Protein AF-A0A2E7CJH2-F1 (afdb_monomer_lite)

Sequence (1091 aa):
MTRLILTLSSMYTLSLIGCGDNDASKIDEDNDGIAQSQDCDDNDKFLGAISENADCDAALTEEDCDDNDPLSTFIADDADCDGLITEDDCDDNDPTKNDIPDLDCDGLSEVNGDCDDNDPDSTTELNDADCDGVVTEDDCDDNDEDSTTTENDADCDGLIQDADCNDGDPNANARIDDRDCDGVLTEEDCDDNDPSVGSNATDGDCDGTPVGNDCDDTDPNSLTQTEDLDCDGIIDENDLDYDNDGICDGAENMNLVEDDLDCDGIINDDDLDDDNDGFCDSEEHSNLVENDSDCDGVLNTYDTDQDGDGFCDASGLEILEDQDCDGILNDDDGDVDGDGQCDNFPTFQSEDADCDGVVQANDCDDNDPNSLATLIDIDCDGILNVNDPDSDGDGICDTSGTSAADDTDCDGILNIDDLDSDGDDLCDDSGSAISEDQDCDGHLTAEDCNDLDAQSTYLTIDTDCDGISDEQDLDDDGDGICDNGSLDINEDLDCDGILNEDDLDADGNGSCDESPGLNLANDNDCDGIPAEEDCDDQDSNSLTSATDLDCDGILNEDDPDADGDENCDDSGLPVAGDLDCDGLSNSVDPDSDGDGICDSSGFSTLEDQDCDGVSAVDEDGNPLDCDDNDPASYTSSEDLDCDGILDEDDLDVDGNNICDEAGTSLFSDADCDGSVALDSVGNVVDCDDNDPNISPSATEIYDDGLDQDCDGVDATTITESELLYGELVISEIMHNPELVDDKYGEWFELYNTTSDRINLNGLIISDPNGSITIDEDVFIEGRSYFVVAARDEQTTYPLPQIDYSPFHKTVVSSGLSLDNTSSLTVTNSQGTQIDSVSWSYTILGWPDCISDEDASLGVSLSLTVLDADQNDDSLHWIEASSSYGLGELGTPGTENDFLRVGANVEVGDVIISEVMVNGLNTNGVNDANEKWFEVHNTTSDIINLKGFTIDSPVPSPDPLPGFSIEDDFFVEPLGYAVFAEIRNSELVGDSTTYTYNRVTELSIEGTDTLRLFNAQGTIVDEISYQFTGTTGWSAAPGESMSLQQLDETSNDELQAWCISTDSYGTNGNIGSPGSENSSCSPTDPNFGFNQ

Foldseek 3Di:
DDDDDDDDDDYDDDDDDDDDDDDPPACQPCPLPDGPVQALDSVDSQQDGCVQQVCRLNDGPVQFLDSVDSPFDGCQQQVCRLRHGPQQFPDSNDSVRNDPPQNCPLPAGVVRFFLDSNDSVFDGCVQQVCRLRDGPVQFLDSVDNPTDGCVQQVCRLRAGPVQFLDSNDNPTDGCVQQVCRLRAGPVQFLDSNDSQQGGCCQQVCSLRAGPVQFLDSVDSVGDGCQQQVCSPRAGPVRDQCSVPPQAGVCVVVVHDPPFQGRRPPHTLVRDQCRNPPQAGDDPPPPDDDPAQASRPPDHLVRQQCSNPPQDGDPDDDQCPQQPSRPPHGCVRDQCRNPPQAGDPDPPDCQFQQRRLPHGDQQDLCSPDSVDPRDDFQRCNPPAGLQQQQCSNPPQDGDPHHDDCPQQPRRPPDGPLRDQCRNPPQAGDDPDDDPPFAGNPLPHTPQQFLDSNDNVTDGCVQQVCRPRAGPVGDQCSNPPQAGPVRQGGCVQQVCSPNDGPQRAQCSPPPQAGDPDPPDPQPAQQRRLPDGVVQFPDSHDSPGDGCVQQVCPPPHGLVRDLCSNPPLHGDDDDDDLPAQRPPPPDHLVPQLCSNPPQDGDPPDDDCPQAPSRLPWGQADPVGHGQFLDSSDSVGHDDVQQQCSPPDGCVRDQCSNPPQAGPPDDPDQQGQGRPLPDGCADPVGDGQFPDSNDSCAGLPHDADEPPPDRRNPPPDHAYEAELVNFDALQKFFFKWQQAAQPDDRQFLTKTKIFGQAQGKYWQAQKKKAKPQAIDGRNDTDIAHHRWMAMERRHADDDDDDDAPQPLPPHDYDHDHRGDNSHLFMKMWIHGNVGHTRAMETDDPVDPQAEPVSDPPCSDASWMWGFQDSGRVCRNGRNRTDTAQPAGDPGHGFDRGDHGAHEAELVNQAAWQKEWFKWDQFEFDLVLHGDQQQTKTKIFGAAQHKYWQQLKWKAWQDDDVDGAPADGRHDTQIAHHRWMAMEGACPNPFQPPDSSYDYDHCPHHYGDHQFIKMFIAGNVRHTNAIEGAHCDPDPGDDDDRLWMKGFQPSGRVRRNQQQRIFTFDDAGDDSGHGFAHGHDTHDHDPPTPRHDDDD

Secondary structure (DSSP, 8-state):
-----------------------TT---SS-SS--GGGBS-TT-TTS-BTTTSSSSSS--TTTBTTTT-TTPPBTTTSSS-SSS-TTS-TTTT-TT---TT-SS-SS--GGG--S-TT-TT---TTT-SS-SSS-TTTBS-TT-TTPPBTTT-SS-SS--TTTBS-TT-TTPPBTTTSSSSSSS-TTTBTTTT-TTS-BTTTSTT-SS--GGGBS-TT-TTPPBTTTSSS-SSS-TTT-SSTT-SSS-HHHHTTS--SS-SS-SSS-GGG-SSTT-SSS--TTTTTSS-S--SS-SSS-TTS-SSTT-SSS--S--S-TTS-SS-SSS-TTS-SSTT-SSS--S-TTTTTT-SSSSS--TTS-S-TT-TT----SS-SS-SSS-TTT-TTTTSSSS--TTSS-TTSSSS-SSS-TTT-TTTTSSSS---SSS-TTS-SS-SS--TTTBS-TT-TTPPBTTTSSS-SSS-TTT-SSTT-SSB-TTSSSBTTTSSS-SSS-TTT-SSTT-SSS----BTB--TT-SSSSS--TTT-S-TT-TT---TTT-SS-SSS-TTT-TTTTSSSS--S-S---SS-SS-SSS-TTT-TTTT-SSS--SSSS-TTS-SS-SS--SB-TTS-BSSS-TT-TT----TT-SS-SSS-TTT-SSTTSSSS-TT--SSTTS-SSSSS--SB-TTS-BS-TTTT-TTSSTTPPP-TTSS--SS-SS----EEETTTPPTTSEEEEEEE-S-SSS-GGGT-EEEEEE-SSSEEE-TT-EEEETTEEEE--S--EE-TT-EEEEE------S--------TTS-----TTS----SSEEEEEE-TT--EEEEEEE-TTSTTS-GGGSTT-TT--B-EEESS--TTGGGSGGGEEE--SEETTTEE--TTSPPP-EEETTSPPTTSEEEEEEESS-B-TTSSB-TTS-EEEEEE-SSSEEE-TT-EEE-----SS----EE--S--EE-TT-EEEEEETT-TTTTT-TTEEEE-TTTT----SEEEEEEE-TTS-EEEEEEEE--TTSS----TTB-EEESS-STTTTTSGGGEEE---EETTTTEE--TTSPPPPPPTT-SS-----

pLDDT: mean 74.01, std 14.55, range [28.97, 97.69]

Radius of gyration: 46.86 Å; chains: 1; bounding box: 130×138×85 Å

Structure (mmCIF, N/CA/C/O backbone):
data_AF-A0A2E7CJH2-F1
#
_entry.id   AF-A0A2E7CJH2-F1
#
loop_
_atom_site.group_PDB
_atom_site.id
_atom_site.type_symbol
_atom_site.label_atom_id
_atom_site.label_alt_id
_atom_site.label_comp_id
_atom_site.label_asym_id
_atom_site.label_entity_id
_atom_site.label_seq_id
_atom_site.pdbx_PDB_ins_code
_atom_site.Cartn_x
_atom_site.Cartn_y
_atom_site.Cartn_z
_atom_site.occupancy
_atom_site.B_iso_or_equiv
_atom_site.auth_seq_id
_atom_site.auth_comp_id
_atom_site.auth_asym_id
_atom_site.auth_atom_id
_atom_site.pdbx_PDB_model_num
ATOM 1 N N . MET A 1 1 ? -0.859 -73.902 5.830 1.00 38.47 1 MET A N 1
ATOM 2 C CA . MET A 1 1 ? 0.039 -75.088 5.745 1.00 38.47 1 MET A CA 1
ATOM 3 C C . MET A 1 1 ? 1.084 -74.969 6.853 1.00 38.47 1 MET A C 1
ATOM 5 O O . MET A 1 1 ? 1.740 -73.955 6.921 1.00 38.47 1 MET A O 1
ATOM 9 N N . THR A 1 2 ? 1.135 -75.845 7.863 1.00 33.09 2 THR A N 1
ATOM 10 C CA . THR A 1 2 ? 1.959 -77.076 7.872 1.00 33.09 2 THR A CA 1
ATOM 11 C C . THR A 1 2 ? 3.481 -76.817 7.841 1.00 33.09 2 THR A C 1
ATOM 13 O O . THR A 1 2 ? 4.013 -76.641 6.755 1.00 33.09 2 THR A O 1
ATOM 16 N N . ARG A 1 3 ? 4.208 -76.938 8.974 1.00 35.38 3 ARG A N 1
ATOM 17 C CA . ARG A 1 3 ? 4.998 -78.126 9.420 1.00 35.38 3 ARG A CA 1
ATOM 18 C C . ARG A 1 3 ? 6.096 -77.777 10.463 1.00 35.38 3 ARG A C 1
ATOM 20 O O . ARG A 1 3 ? 7.197 -77.389 10.096 1.00 35.38 3 ARG A O 1
ATOM 27 N N . LEU A 1 4 ? 5.847 -78.129 11.734 1.00 34.81 4 LEU A N 1
ATOM 28 C CA . LEU A 1 4 ? 6.815 -78.737 12.675 1.00 34.81 4 LEU A CA 1
ATOM 29 C C . LEU A 1 4 ? 6.073 -79.785 13.563 1.00 34.81 4 LEU A C 1
ATOM 31 O O . LEU A 1 4 ? 4.857 -79.904 13.477 1.00 34.81 4 LEU A O 1
ATOM 35 N N . ILE A 1 5 ? 6.783 -80.653 14.295 1.00 40.09 5 ILE A N 1
ATOM 36 C CA . ILE A 1 5 ? 6.593 -82.129 14.315 1.00 40.09 5 ILE A CA 1
ATOM 37 C C . ILE A 1 5 ? 6.051 -82.730 15.644 1.00 40.09 5 ILE A C 1
ATOM 39 O O . ILE A 1 5 ? 6.657 -82.494 16.680 1.00 40.09 5 ILE A O 1
ATOM 43 N N . LEU A 1 6 ? 5.070 -83.664 15.597 1.00 34.03 6 LEU A N 1
ATOM 44 C CA . LEU A 1 6 ? 5.097 -85.036 16.195 1.00 34.03 6 LEU A CA 1
ATOM 45 C C . LEU A 1 6 ? 3.803 -85.846 15.899 1.00 34.03 6 LEU A C 1
ATOM 47 O O . LEU A 1 6 ? 2.749 -85.305 15.604 1.00 34.03 6 LEU A O 1
ATOM 51 N N . THR A 1 7 ? 3.921 -87.177 15.880 1.00 39.91 7 THR A N 1
ATOM 52 C CA . THR A 1 7 ? 3.261 -88.118 14.944 1.00 39.91 7 THR A CA 1
ATOM 53 C C . THR A 1 7 ? 2.275 -89.161 15.530 1.00 39.91 7 THR A C 1
ATOM 55 O O . THR A 1 7 ? 2.517 -89.653 16.627 1.00 39.91 7 THR A O 1
ATOM 58 N N . LEU A 1 8 ? 1.366 -89.659 14.652 1.00 32.22 8 LEU A N 1
ATOM 59 C CA . LEU A 1 8 ? 0.850 -91.054 14.444 1.00 32.22 8 LEU A CA 1
ATOM 60 C C . LEU A 1 8 ? -0.582 -91.485 14.901 1.00 32.22 8 LEU A C 1
ATOM 62 O O . LEU A 1 8 ? -0.766 -92.030 15.978 1.00 32.22 8 LEU A O 1
ATOM 66 N N . SER A 1 9 ? -1.523 -91.424 13.933 1.00 33.97 9 SER A N 1
ATOM 67 C CA . SER A 1 9 ? -2.414 -92.487 13.365 1.00 33.97 9 SER A CA 1
ATOM 68 C C . SER A 1 9 ? -3.317 -93.391 14.245 1.00 33.97 9 SER A C 1
ATOM 70 O O . SER A 1 9 ? -2.800 -94.221 14.986 1.00 33.97 9 SER A O 1
ATOM 72 N N . SER A 1 10 ? -4.638 -93.458 13.933 1.00 36.00 10 SER A N 1
ATOM 73 C CA . SER A 1 10 ? -5.291 -94.589 13.195 1.00 36.00 10 SER A CA 1
ATOM 74 C C . SER A 1 10 ? -6.810 -94.848 13.478 1.00 36.00 10 SER A C 1
ATOM 76 O O . SER A 1 10 ? -7.152 -95.363 14.533 1.00 36.00 10 SER A O 1
ATOM 78 N N . MET A 1 11 ? -7.649 -94.690 12.430 1.00 37.50 11 MET A N 1
ATOM 79 C CA . MET A 1 11 ? -8.715 -95.595 11.888 1.00 37.50 11 MET A CA 1
ATOM 80 C C . MET A 1 11 ? -10.128 -95.856 12.523 1.00 37.50 11 MET A C 1
ATOM 82 O O . MET A 1 11 ? -10.247 -96.541 13.529 1.00 37.50 11 MET A O 1
ATOM 86 N N . TYR A 1 12 ? -11.165 -95.533 11.704 1.00 37.50 12 TYR A N 1
ATOM 87 C CA . TYR A 1 12 ? -12.354 -96.307 11.200 1.00 37.50 12 TYR A CA 1
ATOM 88 C C . TYR A 1 12 ? -13.485 -96.874 12.117 1.00 37.50 12 TYR A C 1
ATOM 90 O O . TYR A 1 12 ? -13.243 -97.782 12.904 1.00 37.50 12 TYR A O 1
ATOM 98 N N . THR A 1 13 ? -14.778 -96.580 11.826 1.00 31.30 13 THR A N 1
ATOM 99 C CA . THR A 1 13 ? -15.742 -97.397 11.002 1.00 31.30 13 THR A CA 1
ATOM 100 C C . THR A 1 13 ? -17.236 -96.954 11.069 1.00 31.30 13 THR A C 1
ATOM 102 O O . THR A 1 13 ? -17.739 -96.578 12.117 1.00 31.30 13 THR A O 1
ATOM 105 N N . LEU A 1 14 ? -17.914 -97.099 9.912 1.00 33.56 14 LEU A N 1
ATOM 106 C CA . LEU A 1 14 ? -19.338 -96.958 9.497 1.00 33.56 14 LEU A CA 1
ATOM 107 C C . LEU A 1 14 ? -20.423 -97.782 10.247 1.00 33.56 14 LEU A C 1
ATOM 109 O O . LEU A 1 14 ? -20.151 -98.923 10.616 1.00 33.56 14 LEU A O 1
ATOM 113 N N . SER A 1 15 ? -21.704 -97.351 10.165 1.00 28.97 15 SER A N 1
ATOM 114 C CA . SER A 1 15 ? -22.812 -98.169 9.591 1.00 28.97 15 SER A CA 1
ATOM 115 C C . SER A 1 15 ? -24.076 -97.360 9.217 1.00 28.97 15 SER A C 1
ATOM 117 O O . SER A 1 15 ? -24.384 -96.344 9.819 1.00 28.97 15 SER A O 1
ATOM 119 N N . LEU A 1 16 ? -24.795 -97.889 8.221 1.00 33.62 16 LEU A N 1
ATOM 120 C CA . LEU A 1 16 ? -25.875 -97.356 7.378 1.00 33.62 16 LEU A CA 1
ATOM 121 C C . LEU A 1 16 ? -27.206 -98.144 7.614 1.00 33.62 16 LEU A C 1
ATOM 123 O O . LEU A 1 16 ? -27.132 -99.295 8.049 1.00 33.62 16 LEU A O 1
ATOM 127 N N . ILE A 1 17 ? -28.346 -97.594 7.144 1.00 35.12 17 ILE A N 1
ATOM 128 C CA . ILE A 1 17 ? -29.607 -98.242 6.650 1.00 35.12 17 ILE A CA 1
ATOM 129 C C . ILE A 1 17 ? -30.821 -98.373 7.602 1.00 35.12 17 ILE A C 1
ATOM 131 O O . ILE A 1 17 ? -30.769 -99.049 8.625 1.00 35.12 17 ILE A O 1
ATOM 135 N N . GLY A 1 18 ? -31.958 -97.817 7.143 1.00 33.69 18 GLY A N 1
ATOM 136 C CA . GLY A 1 18 ? -33.294 -97.881 7.752 1.00 33.69 18 GLY A CA 1
ATOM 137 C C . GLY A 1 18 ? -34.268 -98.931 7.190 1.00 33.69 18 GLY A C 1
ATOM 138 O O . GLY A 1 18 ? -33.863 -99.863 6.498 1.00 33.69 18 GLY A O 1
ATOM 139 N N . CYS A 1 19 ? -35.553 -98.770 7.550 1.00 30.39 19 CYS A N 1
ATOM 140 C CA . CYS A 1 19 ? -36.778 -98.875 6.726 1.00 30.39 19 CYS A CA 1
ATOM 141 C C . CYS A 1 19 ? -38.036 -99.141 7.588 1.00 30.39 19 CYS A C 1
ATOM 143 O O . CYS A 1 19 ? -38.196 -100.250 8.094 1.00 30.39 19 CYS A O 1
ATOM 145 N N . GLY A 1 20 ? -38.965 -98.174 7.586 1.00 41.66 20 GLY A N 1
ATOM 146 C CA . GLY A 1 20 ? -40.398 -98.366 7.319 1.00 41.66 20 GLY A CA 1
ATOM 147 C C . GLY A 1 20 ? -41.336 -98.734 8.472 1.00 41.66 20 GLY A C 1
ATOM 148 O O . GLY A 1 20 ? -41.306 -99.863 8.951 1.00 41.66 20 GLY A O 1
ATOM 149 N N . ASP A 1 21 ? -42.304 -97.856 8.744 1.00 35.56 21 ASP A N 1
ATOM 150 C CA . ASP A 1 21 ? -43.681 -98.286 9.003 1.00 35.56 21 ASP A CA 1
ATOM 151 C C . ASP A 1 21 ? -44.679 -97.237 8.481 1.00 35.56 21 ASP A C 1
ATOM 153 O O . ASP A 1 21 ? -44.499 -96.040 8.668 1.00 35.56 21 ASP A O 1
ATOM 157 N N . ASN A 1 22 ? -45.700 -97.699 7.755 1.00 44.94 22 ASN A N 1
ATOM 158 C CA . ASN A 1 22 ? -46.777 -96.864 7.223 1.00 44.94 22 ASN A CA 1
ATOM 159 C C . ASN A 1 22 ? -47.892 -96.759 8.274 1.00 44.94 22 ASN A C 1
ATOM 161 O O . ASN A 1 22 ? -48.636 -97.729 8.444 1.00 44.94 22 ASN A O 1
ATOM 165 N N . ASP A 1 23 ? -48.072 -95.587 8.884 1.00 48.12 23 ASP A N 1
ATOM 166 C CA . ASP A 1 23 ? -49.348 -95.187 9.489 1.00 48.12 23 ASP A CA 1
ATOM 167 C C . ASP A 1 23 ? -49.732 -93.790 8.981 1.00 48.12 23 ASP A C 1
ATOM 169 O O . ASP A 1 23 ? -49.052 -92.804 9.238 1.00 48.12 23 ASP A O 1
ATOM 173 N N . ALA A 1 24 ? -50.798 -93.706 8.189 1.00 48.84 24 ALA A N 1
ATOM 174 C CA . ALA A 1 24 ? -51.152 -92.522 7.400 1.00 48.84 24 ALA A CA 1
ATOM 175 C C . ALA A 1 24 ? -51.909 -91.443 8.210 1.00 48.84 24 ALA A C 1
ATOM 177 O O . ALA A 1 24 ? -52.861 -90.850 7.704 1.00 48.84 24 ALA A O 1
ATOM 178 N N . SER A 1 25 ? -51.533 -91.216 9.473 1.00 55.62 25 SER A N 1
ATOM 179 C CA . SER A 1 25 ? -52.091 -90.134 10.306 1.00 55.62 25 SER A CA 1
ATOM 180 C C . SER A 1 25 ? -51.058 -89.417 11.182 1.00 55.62 25 SER A C 1
ATOM 182 O O . SER A 1 25 ? -51.431 -88.812 12.184 1.00 55.62 25 SER A O 1
ATOM 184 N N . LYS A 1 26 ? -49.778 -89.517 10.832 1.00 54.44 26 LYS A N 1
ATOM 185 C CA . LYS A 1 26 ? -48.694 -88.683 11.351 1.00 54.44 26 LYS A CA 1
ATOM 186 C C . LYS A 1 26 ? -47.851 -88.299 10.147 1.00 54.44 26 LYS A C 1
ATOM 188 O O . LYS A 1 26 ? -47.050 -89.108 9.690 1.00 54.44 26 LYS A O 1
ATOM 193 N N . ILE A 1 27 ? -48.205 -87.175 9.541 1.00 67.38 27 ILE A N 1
ATOM 194 C CA . ILE A 1 27 ? -47.301 -86.505 8.619 1.00 67.38 27 ILE A CA 1
ATOM 195 C C . ILE A 1 27 ? -46.523 -85.549 9.520 1.00 67.38 27 ILE A C 1
ATOM 197 O O . ILE A 1 27 ? -47.123 -84.866 10.348 1.00 67.38 27 ILE A O 1
ATOM 201 N N . ASP A 1 28 ? -45.224 -85.723 9.448 1.00 71.94 28 ASP A N 1
ATOM 202 C CA . ASP A 1 28 ? -44.144 -85.057 10.159 1.00 71.94 28 ASP A CA 1
ATOM 203 C C . ASP A 1 28 ? -43.157 -84.879 8.997 1.00 71.94 28 ASP A C 1
ATOM 205 O O . ASP A 1 28 ? -42.566 -85.871 8.534 1.00 71.94 28 ASP A O 1
ATOM 209 N N . GLU A 1 29 ? -43.265 -83.735 8.306 1.00 78.25 29 GLU A N 1
ATOM 210 C CA . GLU A 1 29 ? -42.638 -83.552 6.986 1.00 78.25 29 GLU A CA 1
ATOM 211 C C . GLU A 1 29 ? -41.110 -83.432 7.100 1.00 78.25 29 GLU A C 1
ATOM 213 O O . GLU A 1 29 ? -40.392 -83.955 6.232 1.00 78.25 29 GLU A O 1
ATOM 218 N N . ASP A 1 30 ? -40.605 -82.904 8.212 1.00 77.06 30 ASP A N 1
ATOM 219 C CA . ASP A 1 30 ? -39.177 -82.755 8.492 1.00 77.06 30 ASP A CA 1
ATOM 220 C C . ASP A 1 30 ? -38.549 -83.900 9.333 1.00 77.06 30 ASP A C 1
ATOM 222 O O . ASP A 1 30 ? -37.325 -84.087 9.312 1.00 77.06 30 ASP A O 1
ATOM 226 N N . ASN A 1 31 ? -39.366 -84.791 9.909 1.00 74.31 31 ASN A N 1
ATOM 227 C CA . ASN A 1 31 ? -39.005 -85.938 10.762 1.00 74.31 31 ASN A CA 1
ATOM 228 C C . ASN A 1 31 ? -38.403 -85.585 12.134 1.00 74.31 31 ASN A C 1
ATOM 230 O O . ASN A 1 31 ? -37.559 -86.352 12.632 1.00 74.31 31 ASN A O 1
ATOM 234 N N . ASP A 1 32 ? -38.808 -84.485 12.759 1.00 79.19 32 ASP A N 1
ATOM 235 C CA . ASP A 1 32 ? -38.394 -84.131 14.121 1.00 79.19 32 ASP A CA 1
ATOM 236 C C . ASP A 1 32 ? -39.164 -84.913 15.221 1.00 79.19 32 ASP A C 1
ATOM 238 O O . ASP A 1 32 ? -38.677 -85.106 16.344 1.00 79.19 32 ASP A O 1
ATOM 242 N N . GLY A 1 33 ? -40.301 -85.518 14.863 1.00 76.56 33 GLY A N 1
ATOM 243 C CA . GLY A 1 33 ? -41.157 -86.320 15.736 1.00 76.56 33 GLY A CA 1
ATOM 244 C C . GLY A 1 33 ? -42.407 -85.604 16.264 1.00 76.56 33 GLY A C 1
ATOM 245 O O . GLY A 1 33 ? -43.207 -86.253 16.967 1.00 76.56 33 GLY A O 1
ATOM 246 N N . ILE A 1 34 ? -42.593 -84.330 15.928 1.00 78.81 34 ILE A N 1
ATOM 247 C CA . ILE A 1 34 ? -43.776 -83.502 16.161 1.00 78.81 34 ILE A CA 1
ATOM 248 C C . ILE A 1 34 ? -44.710 -83.685 14.956 1.00 78.81 34 ILE A C 1
ATOM 250 O O . ILE A 1 34 ? -44.345 -84.201 13.909 1.00 78.81 34 ILE A O 1
ATOM 254 N N . ALA A 1 35 ? -46.011 -83.499 15.157 1.00 79.81 35 ALA A N 1
ATOM 255 C CA . ALA A 1 35 ? -46.970 -83.674 14.068 1.00 79.81 35 ALA A CA 1
ATOM 256 C C . ALA A 1 35 ? -47.365 -82.299 13.552 1.00 79.81 35 ALA A C 1
ATOM 258 O O . ALA A 1 35 ? -47.801 -81.508 14.383 1.00 79.81 35 ALA A O 1
ATOM 259 N N . GLN A 1 36 ? -47.394 -82.108 12.229 1.00 78.69 36 GLN A N 1
ATOM 260 C CA . GLN A 1 36 ? -47.795 -80.893 11.497 1.00 78.69 36 GLN A CA 1
ATOM 261 C C . GLN A 1 36 ? -48.832 -79.971 12.175 1.00 78.69 36 GLN A C 1
ATOM 263 O O . GLN A 1 36 ? -48.793 -78.760 12.048 1.00 78.69 36 GLN A O 1
ATOM 268 N N . SER A 1 37 ? -49.837 -80.519 12.867 1.00 75.06 37 SER A N 1
ATOM 269 C CA . SER A 1 37 ? -50.867 -79.725 13.561 1.00 75.06 37 SER A CA 1
ATOM 270 C C . SER A 1 37 ? -50.432 -79.081 14.887 1.00 75.06 37 SER A C 1
ATOM 272 O O . SER A 1 37 ? -51.257 -78.451 15.544 1.00 75.06 37 SER A O 1
ATOM 274 N N . GLN A 1 38 ? -49.224 -79.371 15.351 1.00 77.06 38 GLN A N 1
ATOM 275 C CA . GLN A 1 38 ? -48.658 -78.943 16.631 1.00 77.06 38 GLN A CA 1
ATOM 276 C C . GLN A 1 38 ? -47.223 -78.435 16.461 1.00 77.06 38 GLN A C 1
ATOM 278 O O . GLN A 1 38 ? -46.542 -78.272 17.464 1.00 77.06 38 GLN A O 1
ATOM 283 N N . ASP A 1 39 ? -46.798 -78.266 15.216 1.00 79.88 39 ASP A N 1
ATOM 284 C CA . ASP A 1 39 ? -45.460 -77.886 14.791 1.00 79.88 39 ASP A CA 1
ATOM 285 C C . ASP A 1 39 ? -45.492 -76.419 14.361 1.00 79.88 39 ASP A C 1
ATOM 287 O O . ASP A 1 39 ? -46.455 -76.015 13.695 1.00 79.88 39 ASP A O 1
ATOM 291 N N . CYS A 1 40 ? -44.508 -75.640 14.797 1.00 80.25 40 CYS A N 1
ATOM 292 C CA . CYS A 1 40 ? -44.374 -74.237 14.428 1.00 80.25 40 CYS A CA 1
ATOM 293 C C . CYS A 1 40 ? -44.056 -74.064 12.935 1.00 80.25 40 CYS A C 1
ATOM 295 O O . CYS A 1 40 ? -44.658 -73.213 12.277 1.00 80.25 40 CYS A O 1
ATOM 297 N N . ASP A 1 41 ? -43.225 -74.945 12.368 1.00 78.94 41 ASP A N 1
ATOM 298 C CA . ASP A 1 41 ? -43.041 -75.092 10.924 1.00 78.94 41 ASP A CA 1
ATOM 299 C C . ASP A 1 41 ? -42.691 -76.545 10.594 1.00 78.94 41 ASP A C 1
ATOM 301 O O . ASP A 1 41 ? -41.564 -76.983 10.764 1.00 78.94 41 ASP A O 1
ATOM 305 N N . ASP A 1 42 ? -43.643 -77.264 9.998 1.00 75.12 42 ASP A N 1
ATOM 306 C CA . ASP A 1 42 ? -43.508 -78.676 9.596 1.00 75.12 42 ASP A CA 1
ATOM 307 C C . ASP A 1 42 ? -42.423 -78.910 8.510 1.00 75.12 42 ASP A C 1
ATOM 309 O O . ASP A 1 42 ? -42.217 -80.041 8.067 1.00 75.12 42 ASP A O 1
ATOM 313 N N . ASN A 1 43 ? -41.742 -77.857 8.031 1.00 78.75 43 ASN A N 1
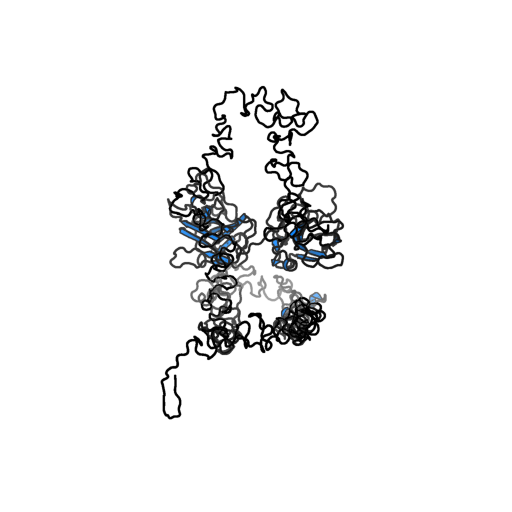ATOM 314 C CA . ASN A 1 43 ? -40.559 -77.949 7.168 1.00 78.75 43 ASN A CA 1
ATOM 315 C C . ASN A 1 43 ? -39.230 -77.644 7.880 1.00 78.75 43 ASN A C 1
ATOM 317 O O . ASN A 1 43 ? -38.176 -77.875 7.267 1.00 78.75 43 ASN A O 1
ATOM 321 N N . ASP A 1 44 ? -39.256 -77.139 9.115 1.00 77.81 44 ASP A N 1
ATOM 322 C CA . ASP A 1 44 ? -38.077 -76.778 9.895 1.00 77.81 44 ASP A CA 1
ATOM 323 C C . ASP A 1 44 ? -38.039 -77.478 11.260 1.00 77.81 44 ASP A C 1
ATOM 325 O O . ASP A 1 44 ? -38.522 -76.992 12.281 1.00 77.81 44 ASP A O 1
ATOM 329 N N . LYS A 1 45 ? -37.276 -78.574 11.278 1.00 80.38 45 LYS A N 1
ATOM 330 C CA . LYS A 1 45 ? -37.064 -79.471 12.425 1.00 80.38 45 LYS A CA 1
ATOM 331 C C . LYS A 1 45 ? -36.483 -78.818 13.689 1.00 80.38 45 LYS A C 1
ATOM 333 O O . LYS A 1 45 ? -36.128 -79.543 14.625 1.00 80.38 45 LYS A O 1
ATOM 338 N N . PHE A 1 46 ? -36.183 -77.521 13.657 1.00 75.75 46 PHE A N 1
ATOM 339 C CA . PHE A 1 46 ? -35.593 -76.770 14.760 1.00 75.75 46 PHE A CA 1
ATOM 340 C C . PHE A 1 46 ? -36.586 -75.838 15.470 1.00 75.75 46 PHE A C 1
ATOM 342 O O . PHE A 1 46 ? -36.295 -75.478 16.607 1.00 75.75 46 PHE A O 1
ATOM 349 N N . LEU A 1 47 ? -37.737 -75.505 14.869 1.00 72.50 47 LEU A N 1
ATOM 350 C CA . LEU A 1 47 ? -38.721 -74.578 15.455 1.00 72.50 47 LEU A CA 1
ATOM 351 C C . LEU A 1 47 ? -39.664 -75.229 16.486 1.00 72.50 47 LEU A C 1
ATOM 353 O O . LEU A 1 47 ? -40.310 -74.532 17.262 1.00 72.50 47 LEU A O 1
ATOM 357 N N . GLY A 1 48 ? -39.682 -76.561 16.586 1.00 72.56 48 GLY A N 1
ATOM 358 C CA . GLY A 1 48 ? -40.309 -77.271 17.704 1.00 72.56 48 GLY A CA 1
ATOM 359 C C . GLY A 1 48 ? -41.844 -77.171 17.755 1.00 72.56 48 GLY A C 1
ATOM 360 O O . GLY A 1 48 ? -42.521 -76.894 16.767 1.00 72.56 48 GLY A O 1
ATOM 361 N N . ALA A 1 49 ? -42.438 -77.479 18.917 1.00 79.06 49 ALA A N 1
ATOM 362 C CA . ALA A 1 49 ? -43.896 -77.511 19.061 1.00 79.06 49 ALA A CA 1
ATOM 363 C C . ALA A 1 49 ? -44.466 -76.150 19.472 1.00 79.06 49 ALA A C 1
ATOM 365 O O . ALA A 1 49 ? -43.991 -75.573 20.442 1.00 79.06 49 ALA A O 1
ATOM 366 N N . ILE A 1 50 ? -45.635 -75.790 18.924 1.00 78.12 50 ILE A N 1
ATOM 367 C CA . ILE A 1 50 ? -46.446 -74.603 19.306 1.00 78.12 50 ILE A CA 1
ATOM 368 C C . ILE A 1 50 ? -46.750 -74.537 20.826 1.00 78.12 50 ILE A C 1
ATOM 370 O O . ILE A 1 50 ? -47.222 -73.545 21.361 1.00 78.12 50 ILE A O 1
ATOM 374 N N . SER A 1 51 ? -46.580 -75.637 21.566 1.00 76.81 51 SER A N 1
ATOM 375 C CA . SER A 1 51 ? -46.776 -75.654 23.024 1.00 76.81 51 SER A CA 1
ATOM 376 C C . SER A 1 51 ? -45.558 -75.227 23.845 1.00 76.81 51 SER A C 1
ATOM 378 O O . SER A 1 51 ? -45.679 -75.178 25.067 1.00 76.81 51 SER A O 1
ATOM 380 N N . GLU A 1 52 ? -44.404 -75.075 23.205 1.00 74.50 52 GLU A N 1
ATOM 381 C CA . GLU A 1 52 ? -43.121 -74.718 23.825 1.00 74.50 52 GLU A CA 1
ATOM 382 C C . GLU A 1 52 ? -42.566 -73.388 23.276 1.00 74.50 52 GLU A C 1
ATOM 384 O O . GLU A 1 52 ? -41.657 -72.842 23.885 1.00 74.50 52 GLU A O 1
ATOM 389 N N . ASN A 1 53 ? -43.136 -72.888 22.177 1.00 77.25 53 ASN A N 1
ATOM 390 C CA . ASN A 1 53 ? -42.877 -71.611 21.514 1.00 77.25 53 ASN A CA 1
ATOM 391 C C . ASN A 1 53 ? -44.207 -71.227 20.834 1.00 77.25 53 ASN A C 1
ATOM 393 O O . ASN A 1 53 ? -44.616 -71.919 19.893 1.00 77.25 53 ASN A O 1
ATOM 397 N N . ALA A 1 54 ? -44.983 -70.300 21.402 1.00 81.25 54 ALA A N 1
ATOM 398 C CA . ALA A 1 54 ? -46.397 -70.167 21.035 1.00 81.25 54 ALA A CA 1
ATOM 399 C C . ALA A 1 54 ? -46.671 -69.226 19.852 1.00 81.25 54 ALA A C 1
ATOM 401 O O . ALA A 1 54 ? -47.716 -69.384 19.200 1.00 81.25 54 ALA A O 1
ATOM 402 N N . ASP A 1 55 ? -45.750 -68.326 19.529 1.00 83.25 55 ASP A N 1
ATOM 403 C CA . ASP A 1 55 ? -45.790 -67.426 18.373 1.00 83.25 55 ASP A CA 1
ATOM 404 C C . ASP A 1 55 ? -44.823 -67.821 17.236 1.00 83.25 55 ASP A C 1
ATOM 406 O O . ASP A 1 55 ? -44.983 -67.344 16.108 1.00 83.25 55 ASP A O 1
ATOM 410 N N . CYS A 1 56 ? -43.968 -68.820 17.478 1.00 81.31 56 CYS A N 1
ATOM 411 C CA . CYS A 1 56 ? -43.128 -69.526 16.514 1.00 81.31 56 CYS A CA 1
ATOM 412 C C . CYS A 1 56 ? -41.933 -68.730 15.966 1.00 81.31 56 CYS A C 1
ATOM 414 O O . CYS A 1 56 ? -41.569 -68.902 14.798 1.00 81.31 56 CYS A O 1
ATOM 416 N N . ASP A 1 57 ? -41.292 -67.916 16.800 1.00 82.56 57 ASP A N 1
ATOM 417 C CA . ASP A 1 57 ? -40.136 -67.073 16.447 1.00 82.56 57 ASP A CA 1
ATOM 418 C C . ASP A 1 57 ? -38.754 -67.703 16.773 1.00 82.56 57 ASP A C 1
ATOM 420 O O . ASP A 1 57 ? -37.738 -67.301 16.212 1.00 82.56 57 ASP A O 1
ATOM 424 N N . ALA A 1 58 ? -38.760 -68.763 17.591 1.00 76.25 58 ALA A N 1
ATOM 425 C CA . ALA A 1 58 ? -37.648 -69.584 18.103 1.00 76.25 58 ALA A CA 1
ATOM 426 C C . ALA A 1 58 ? -37.272 -69.304 19.568 1.00 76.25 58 ALA A C 1
ATOM 428 O O . ALA A 1 58 ? -36.465 -70.063 20.120 1.00 76.25 58 ALA A O 1
ATOM 429 N N . ALA A 1 59 ? -37.899 -68.316 20.207 1.00 79.50 59 ALA A N 1
ATOM 430 C CA . ALA A 1 59 ? -37.899 -68.137 21.645 1.00 79.50 59 ALA A CA 1
ATOM 431 C C . ALA A 1 59 ? -38.791 -69.190 22.313 1.00 79.50 59 ALA A C 1
ATOM 433 O O . ALA A 1 59 ? -39.831 -69.603 21.799 1.00 79.50 59 ALA A O 1
ATOM 434 N N . LEU A 1 60 ? -38.347 -69.727 23.450 1.00 80.12 60 LEU A N 1
ATOM 435 C CA . LEU A 1 60 ? -39.206 -70.604 24.238 1.00 80.12 60 LEU A CA 1
ATOM 436 C C . LEU A 1 60 ? -40.130 -69.740 25.088 1.00 80.12 60 LEU A C 1
ATOM 438 O O . LEU A 1 60 ? -39.684 -68.762 25.670 1.00 80.12 60 LEU A O 1
ATOM 442 N N . THR A 1 61 ? -41.362 -70.194 25.309 1.00 81.38 61 THR A N 1
ATOM 443 C CA . THR A 1 61 ? -42.371 -69.509 26.144 1.00 81.38 61 THR A CA 1
ATOM 444 C C . THR A 1 61 ? -41.887 -69.084 27.544 1.00 81.38 61 THR A C 1
ATOM 446 O O . THR A 1 61 ? -42.525 -68.279 28.215 1.00 81.38 61 THR A O 1
ATOM 449 N N . GLU A 1 62 ? -40.823 -69.698 28.069 1.00 79.75 62 GLU A N 1
ATOM 450 C CA . GLU A 1 62 ? -40.251 -69.363 29.383 1.00 79.75 62 GLU A CA 1
ATOM 451 C C . GLU A 1 62 ? -39.082 -68.370 29.336 1.00 79.75 62 GLU A C 1
ATOM 453 O O . GLU A 1 62 ? -38.598 -67.973 30.394 1.00 79.75 62 GLU A O 1
ATOM 458 N N . GLU A 1 63 ? -38.639 -68.007 28.137 1.00 82.69 63 GLU A N 1
ATOM 459 C CA . GLU A 1 63 ? -37.510 -67.119 27.846 1.00 82.69 63 GLU A CA 1
ATOM 460 C C . GLU A 1 63 ? -37.962 -65.855 27.095 1.00 82.69 63 GLU A C 1
ATOM 462 O O . GLU A 1 63 ? -37.138 -64.983 26.865 1.00 82.69 63 GLU A O 1
ATOM 467 N N . ASP A 1 64 ? -39.250 -65.745 26.771 1.00 85.00 64 ASP A N 1
ATOM 468 C CA . ASP A 1 64 ? -39.859 -64.677 25.977 1.00 85.00 64 ASP A CA 1
ATOM 469 C C . ASP A 1 64 ? -40.756 -63.770 26.841 1.00 85.00 64 ASP A C 1
ATOM 471 O O . ASP A 1 64 ? -41.572 -64.263 27.637 1.00 85.00 64 ASP A O 1
ATOM 475 N N . CYS A 1 65 ? -40.591 -62.453 26.702 1.00 86.94 65 CYS A N 1
ATOM 476 C CA . CYS A 1 65 ? -41.344 -61.443 27.436 1.00 86.94 65 CYS A CA 1
ATOM 477 C C . CYS A 1 65 ? -42.840 -61.401 27.073 1.00 86.94 65 CYS A C 1
ATOM 479 O O . CYS A 1 65 ? -43.678 -61.226 27.970 1.00 86.94 65 CYS A O 1
ATOM 481 N N . ASP A 1 66 ? -43.210 -61.655 25.812 1.00 86.00 66 ASP A N 1
ATOM 482 C CA . ASP A 1 66 ? -44.599 -61.904 25.402 1.00 86.00 66 ASP A CA 1
ATOM 483 C C . ASP A 1 66 ? -44.684 -62.976 24.312 1.00 86.00 66 ASP A C 1
ATOM 485 O O . ASP A 1 66 ? -44.808 -62.675 23.139 1.00 86.00 66 ASP A O 1
ATOM 489 N N . ASP A 1 67 ? -44.833 -64.229 24.744 1.00 82.19 67 ASP A N 1
ATOM 490 C CA . ASP A 1 67 ? -45.047 -65.444 23.926 1.00 82.19 67 ASP A CA 1
ATOM 491 C C . ASP A 1 67 ? -46.319 -65.429 23.028 1.00 82.19 67 ASP A C 1
ATOM 493 O O . ASP A 1 67 ? -46.836 -66.464 22.605 1.00 82.19 67 ASP A O 1
ATOM 497 N N . ASN A 1 68 ? -46.929 -64.269 22.780 1.00 83.06 68 ASN A N 1
ATOM 498 C CA . ASN A 1 68 ? -47.945 -64.059 21.748 1.00 83.06 68 ASN A CA 1
ATOM 499 C C . ASN A 1 68 ? -47.537 -63.014 20.697 1.00 83.06 68 ASN A C 1
ATOM 501 O O . ASN A 1 68 ? -48.346 -62.768 19.788 1.00 83.06 68 ASN A O 1
ATOM 505 N N . ASP A 1 69 ? -46.369 -62.395 20.834 1.00 82.81 69 ASP A N 1
ATOM 506 C CA . ASP A 1 69 ? -45.838 -61.366 19.955 1.00 82.81 69 ASP A CA 1
ATOM 507 C C . ASP A 1 69 ? -44.433 -61.760 19.469 1.00 82.81 69 ASP A C 1
ATOM 509 O O . ASP A 1 69 ? -43.472 -61.576 20.197 1.00 82.81 69 ASP A O 1
ATOM 513 N N . PRO A 1 70 ? -44.267 -62.197 18.207 1.00 82.25 70 PRO A N 1
ATOM 514 C CA . PRO A 1 70 ? -42.993 -62.717 17.690 1.00 82.25 70 PRO A CA 1
ATOM 515 C C . PRO A 1 70 ? -41.894 -61.648 17.503 1.00 82.25 70 PRO A C 1
ATOM 517 O O . PRO A 1 70 ? -40.972 -61.835 16.708 1.00 82.25 70 PRO A O 1
ATOM 520 N N . LEU A 1 71 ? -42.058 -60.483 18.131 1.00 83.50 71 LEU A N 1
ATOM 521 C CA . LEU A 1 71 ? -41.128 -59.359 18.178 1.00 83.50 71 LEU A CA 1
ATOM 522 C C . LEU A 1 71 ? -40.768 -58.960 19.620 1.00 83.50 71 LEU A C 1
ATOM 524 O O . LEU A 1 71 ? -40.044 -57.978 19.779 1.00 83.50 71 LEU A O 1
ATOM 528 N N . SER A 1 72 ? -41.276 -59.646 20.652 1.00 84.88 72 SER A N 1
ATOM 529 C CA . SER A 1 72 ? -40.880 -59.354 22.030 1.00 84.88 72 SER A CA 1
ATOM 530 C C . SER A 1 72 ? -39.433 -59.745 22.310 1.00 84.88 72 SER A C 1
ATOM 532 O O . SER A 1 72 ? -38.829 -60.602 21.665 1.00 84.88 72 SER A O 1
ATOM 534 N N . THR A 1 73 ? -38.868 -59.049 23.286 1.00 82.69 73 THR A N 1
ATOM 535 C CA . THR A 1 73 ? -37.530 -59.255 23.827 1.00 82.69 73 THR A CA 1
ATOM 536 C C . THR A 1 73 ? -37.451 -60.558 24.630 1.00 82.69 73 THR A C 1
ATOM 538 O O . THR A 1 73 ? -38.451 -61.112 25.100 1.00 82.69 73 THR A O 1
ATOM 541 N N . PHE A 1 74 ? -36.236 -61.079 24.797 1.00 85.69 74 PHE A N 1
ATOM 542 C CA . PHE A 1 74 ? -36.005 -62.227 25.667 1.00 85.69 74 PHE A CA 1
ATOM 543 C C . PHE A 1 74 ? -35.922 -61.762 27.119 1.00 85.69 74 PHE A C 1
ATOM 545 O O . PHE A 1 74 ? -35.198 -60.824 27.409 1.00 85.69 74 PHE A O 1
ATOM 552 N N . ILE A 1 75 ? -36.509 -62.502 28.062 1.00 83.31 75 ILE A N 1
ATOM 553 C CA . ILE A 1 75 ? -36.408 -62.228 29.516 1.00 83.31 75 ILE A CA 1
ATOM 554 C C . ILE A 1 75 ? -34.943 -62.176 29.998 1.00 83.31 75 ILE A C 1
ATOM 556 O O . ILE A 1 75 ? -34.628 -61.650 31.062 1.00 83.31 75 ILE A O 1
ATOM 560 N N . ALA A 1 76 ? -34.033 -62.826 29.269 1.00 81.56 76 ALA A N 1
ATOM 561 C CA . ALA A 1 76 ? -32.607 -62.796 29.577 1.00 81.56 76 ALA A CA 1
ATOM 562 C C . ALA A 1 76 ? -31.941 -61.460 29.227 1.00 81.56 76 ALA A C 1
ATOM 564 O O . ALA A 1 76 ? -30.921 -61.146 29.838 1.00 81.56 76 ALA A O 1
ATOM 565 N N . ASP A 1 77 ? -32.515 -60.749 28.263 1.00 83.00 77 ASP A N 1
ATOM 566 C CA . ASP A 1 77 ? -31.990 -59.521 27.688 1.00 83.00 77 ASP A CA 1
ATOM 567 C C . ASP A 1 77 ? -32.879 -58.312 28.033 1.00 83.00 77 ASP A C 1
ATOM 569 O O . ASP A 1 77 ? -32.426 -57.210 27.819 1.00 83.00 77 ASP A O 1
ATOM 573 N N . ASP A 1 78 ? -34.090 -58.505 28.572 1.00 83.81 78 ASP A N 1
ATOM 574 C CA . ASP A 1 78 ? -35.041 -57.498 29.080 1.00 83.81 78 ASP A CA 1
ATOM 575 C C . ASP A 1 78 ? -35.724 -58.095 30.330 1.00 83.81 78 ASP A C 1
ATOM 577 O O . ASP A 1 78 ? -36.644 -58.922 30.250 1.00 83.81 78 ASP A O 1
ATOM 581 N N . ALA A 1 79 ? -35.165 -57.806 31.508 1.00 84.19 79 ALA A N 1
ATOM 582 C CA . ALA A 1 79 ? -35.454 -58.550 32.733 1.00 84.19 79 ALA A CA 1
ATOM 583 C C . ALA A 1 79 ? -36.854 -58.295 33.320 1.00 84.19 79 ALA A C 1
ATOM 585 O O . ALA A 1 79 ? -37.388 -59.166 34.035 1.00 84.19 79 ALA A O 1
ATOM 586 N N . ASP A 1 80 ? -37.459 -57.144 33.031 1.00 85.12 80 ASP A N 1
ATOM 587 C CA . ASP A 1 80 ? -38.784 -56.771 33.518 1.00 85.12 80 ASP A CA 1
ATOM 588 C C . ASP A 1 80 ? -39.869 -56.664 32.432 1.00 85.12 80 ASP A C 1
ATOM 590 O O . ASP A 1 80 ? -41.064 -56.598 32.773 1.00 85.12 80 ASP A O 1
ATOM 594 N N . CYS A 1 81 ? -39.470 -56.857 31.172 1.00 85.94 81 CYS A N 1
ATOM 595 C CA . CYS A 1 81 ? -40.302 -56.977 29.985 1.00 85.94 81 CYS A CA 1
ATOM 596 C C . CYS A 1 81 ? -41.061 -55.698 29.635 1.00 85.94 81 CYS A C 1
ATOM 598 O O . CYS A 1 81 ? -42.276 -55.744 29.374 1.00 85.94 81 CYS A O 1
ATOM 600 N N . ASP A 1 82 ? -40.369 -54.567 29.649 1.00 83.31 82 ASP A N 1
ATOM 601 C CA . ASP A 1 82 ? -40.917 -53.270 29.267 1.00 83.31 82 ASP A CA 1
ATOM 602 C C . ASP A 1 82 ? -40.544 -52.829 27.838 1.00 83.31 82 ASP A C 1
ATOM 604 O O . ASP A 1 82 ? -41.175 -51.913 27.294 1.00 83.31 82 ASP A O 1
ATOM 608 N N . GLY A 1 83 ? -39.638 -53.568 27.188 1.00 78.56 83 GLY A N 1
ATOM 609 C CA . GLY A 1 83 ? -39.169 -53.335 25.829 1.00 78.56 83 GLY A CA 1
ATOM 610 C C . GLY A 1 83 ? -37.789 -52.683 25.736 1.00 78.56 83 GLY A C 1
ATOM 611 O O . GLY A 1 83 ? -37.331 -52.487 24.607 1.00 78.56 83 GLY A O 1
ATOM 612 N N . LEU A 1 84 ? -37.146 -52.361 26.861 1.00 79.56 84 LEU A N 1
ATOM 613 C CA . LEU A 1 84 ? -35.748 -51.945 26.931 1.00 79.56 84 LEU A CA 1
ATOM 614 C C . LEU A 1 84 ? -34.877 -53.127 27.342 1.00 79.56 84 LEU A C 1
ATOM 616 O O . LEU A 1 84 ? -35.270 -53.971 28.143 1.00 79.56 84 LEU A O 1
ATOM 620 N N . ILE A 1 85 ? -33.703 -53.237 26.729 1.00 81.44 85 ILE A N 1
ATOM 621 C CA . ILE A 1 85 ? -32.785 -54.300 27.110 1.00 81.44 85 ILE A CA 1
ATOM 622 C C . ILE A 1 85 ? -32.115 -53.944 28.434 1.00 81.44 85 ILE A C 1
ATOM 624 O O . ILE A 1 85 ? -31.854 -52.785 28.714 1.00 81.44 85 ILE A O 1
ATOM 628 N N . THR A 1 86 ? -31.792 -54.957 29.225 1.00 78.00 86 THR A N 1
ATOM 629 C CA . THR A 1 86 ? -31.198 -54.867 30.561 1.00 78.00 86 THR A CA 1
ATOM 630 C C . THR A 1 86 ? -29.932 -54.007 30.643 1.00 78.00 86 THR A C 1
ATOM 632 O O . THR A 1 86 ? -29.568 -53.541 31.717 1.00 78.00 86 THR A O 1
ATOM 635 N N . GLU A 1 87 ? -29.211 -53.831 29.536 1.00 72.25 87 GLU A N 1
ATOM 636 C CA . GLU A 1 87 ? -28.042 -52.944 29.499 1.00 72.25 87 GLU A CA 1
ATOM 637 C C . GLU A 1 87 ? -28.394 -51.452 29.437 1.00 72.25 87 GLU A C 1
ATOM 639 O O . GLU A 1 87 ? -27.590 -50.655 29.903 1.00 72.25 87 GLU A O 1
ATOM 644 N N . ASP A 1 88 ? -29.603 -51.110 28.988 1.00 73.19 88 ASP A N 1
ATOM 645 C CA . ASP A 1 88 ? -30.096 -49.740 28.797 1.00 73.19 88 ASP A CA 1
ATOM 646 C C . ASP A 1 88 ? -31.188 -49.370 29.833 1.00 73.19 88 ASP A C 1
ATOM 648 O O . ASP A 1 88 ? -31.906 -48.382 29.670 1.00 73.19 88 ASP A O 1
ATOM 652 N N . ASP A 1 89 ? -31.376 -50.195 30.873 1.00 73.06 89 ASP A N 1
ATOM 653 C CA . ASP A 1 89 ? -32.422 -50.034 31.891 1.00 73.06 89 ASP A CA 1
ATOM 654 C C . ASP A 1 89 ? -31.830 -49.853 33.301 1.00 73.06 89 ASP A C 1
ATOM 656 O O . ASP A 1 89 ? -31.317 -50.781 33.939 1.00 73.06 89 ASP A O 1
ATOM 660 N N . CYS A 1 90 ? -31.978 -48.638 33.834 1.00 78.00 90 CYS A N 1
ATOM 661 C CA . CYS A 1 90 ? -31.555 -48.253 35.177 1.00 78.00 90 CYS A CA 1
ATOM 662 C C . CYS A 1 90 ? -32.197 -49.064 36.319 1.00 78.00 90 CYS A C 1
ATOM 664 O O . CYS A 1 90 ? -31.668 -49.093 37.443 1.00 78.00 90 CYS A O 1
ATOM 666 N N . ASP A 1 91 ? -33.347 -49.710 36.099 1.00 77.62 91 ASP A N 1
ATOM 667 C CA . ASP A 1 91 ? -33.944 -50.644 37.055 1.00 77.62 91 ASP A CA 1
ATOM 668 C C . ASP A 1 91 ? -34.687 -51.796 36.367 1.00 77.62 91 ASP A C 1
ATOM 670 O O . ASP A 1 91 ? -35.908 -51.877 36.460 1.00 77.62 91 ASP A O 1
ATOM 674 N N . ASP A 1 92 ? -33.903 -52.778 35.910 1.00 79.88 92 ASP A N 1
ATOM 675 C CA . ASP A 1 92 ? -34.226 -54.158 35.473 1.00 79.88 92 ASP A CA 1
ATOM 676 C C . ASP A 1 92 ? -35.305 -54.958 36.251 1.00 79.88 92 ASP A C 1
ATOM 678 O O . ASP A 1 92 ? -35.514 -56.164 36.048 1.00 79.88 92 ASP A O 1
ATOM 682 N N . ASN A 1 93 ? -35.891 -54.396 37.304 1.00 81.69 93 ASN A N 1
ATOM 683 C CA . ASN A 1 93 ? -36.923 -55.028 38.117 1.00 81.69 93 ASN A CA 1
ATOM 684 C C . ASN A 1 93 ? -38.214 -54.199 38.217 1.00 81.69 93 ASN A C 1
ATOM 686 O O . ASN A 1 93 ? -39.138 -54.648 38.925 1.00 81.69 93 ASN A O 1
ATOM 690 N N . ASP A 1 94 ? -38.287 -53.018 37.602 1.00 80.75 94 ASP A N 1
ATOM 691 C CA . ASP A 1 94 ? -39.430 -52.111 37.654 1.00 80.75 94 ASP A CA 1
ATOM 692 C C . ASP A 1 94 ? -39.795 -51.571 36.255 1.00 80.75 94 ASP A C 1
ATOM 694 O O . ASP A 1 94 ? -39.281 -50.522 35.874 1.00 80.75 94 ASP A O 1
ATOM 698 N N . PRO A 1 95 ? -40.813 -52.163 35.584 1.00 79.44 95 PRO A N 1
ATOM 699 C CA . PRO A 1 95 ? -41.165 -51.899 34.176 1.00 79.44 95 PRO A CA 1
ATOM 700 C C . PRO A 1 95 ? -41.908 -50.565 33.981 1.00 79.44 95 PRO A C 1
ATOM 702 O O . PRO A 1 95 ? -42.897 -50.445 33.250 1.00 79.44 95 PRO A O 1
ATOM 705 N N . THR A 1 96 ? -41.577 -49.589 34.820 1.00 74.88 96 THR A N 1
ATOM 706 C CA . THR A 1 96 ? -42.088 -48.224 34.831 1.00 74.88 96 THR A CA 1
ATOM 707 C C . THR A 1 96 ? -40.976 -47.179 34.970 1.00 74.88 96 THR A C 1
ATOM 709 O O . THR A 1 96 ? -41.316 -45.997 35.084 1.00 74.88 96 THR A O 1
ATOM 712 N N . LYS A 1 97 ? -39.698 -47.591 34.993 1.00 71.69 97 LYS A N 1
ATOM 713 C CA . LYS A 1 97 ? -38.505 -46.736 35.100 1.00 71.69 97 LYS A CA 1
ATOM 714 C C . LYS A 1 97 ? -37.694 -46.792 33.798 1.00 71.69 97 LYS A C 1
ATOM 716 O O . LYS A 1 97 ? -36.560 -47.229 33.783 1.00 71.69 97 LYS A O 1
ATOM 721 N N . ASN A 1 98 ? -38.330 -46.339 32.721 1.00 65.31 98 ASN A N 1
ATOM 722 C CA . ASN A 1 98 ? -37.743 -46.234 31.389 1.00 65.31 98 ASN A CA 1
ATOM 723 C C . ASN A 1 98 ? -37.041 -44.879 31.271 1.00 65.31 98 ASN A C 1
ATOM 725 O O . ASN A 1 98 ? -37.697 -43.885 30.944 1.00 65.31 98 ASN A O 1
ATOM 729 N N . ASP A 1 99 ? -35.749 -44.843 31.562 1.00 67.94 99 ASP A N 1
ATOM 730 C CA . ASP A 1 99 ? -34.970 -43.609 31.639 1.00 67.94 99 ASP A CA 1
ATOM 731 C C . ASP A 1 99 ? -33.985 -43.543 30.443 1.00 67.94 99 ASP A C 1
ATOM 733 O O . ASP A 1 99 ? -32.778 -43.519 30.601 1.00 67.94 99 ASP A O 1
ATOM 737 N N . ILE A 1 100 ? -34.512 -43.534 29.207 1.00 63.91 100 ILE A N 1
ATOM 738 C CA . ILE A 1 100 ? -33.743 -43.076 28.031 1.00 63.91 100 ILE A CA 1
ATOM 739 C C . ILE A 1 100 ? -33.915 -41.551 27.947 1.00 63.91 100 ILE A C 1
ATOM 741 O O . ILE A 1 100 ? -35.078 -41.117 27.875 1.00 63.91 100 ILE A O 1
ATOM 745 N N . PRO A 1 101 ? -32.840 -40.739 27.899 1.00 63.25 101 PRO A N 1
ATOM 746 C CA . PRO A 1 101 ? -31.420 -41.081 27.716 1.00 63.25 101 PRO A CA 1
ATOM 747 C C . PRO A 1 101 ? -30.567 -40.732 28.958 1.00 63.25 101 PRO A C 1
ATOM 749 O O . PRO A 1 101 ? -29.848 -39.753 28.917 1.00 63.25 101 PRO A O 1
ATOM 752 N N . ASP A 1 102 ? -30.738 -41.438 30.077 1.00 73.50 102 ASP A N 1
ATOM 753 C CA . ASP A 1 102 ? -29.958 -41.268 31.325 1.00 73.50 102 ASP A CA 1
ATOM 754 C C . ASP A 1 102 ? -29.157 -42.568 31.521 1.00 73.50 102 ASP A C 1
ATOM 756 O O . ASP A 1 102 ? -29.652 -43.522 32.134 1.00 73.50 102 ASP A O 1
ATOM 760 N N . LEU A 1 103 ? -28.004 -42.684 30.843 1.00 75.88 103 LEU A N 1
ATOM 761 C CA . LEU A 1 103 ? -27.262 -43.949 30.706 1.00 75.88 103 LEU A CA 1
ATOM 762 C C . LEU A 1 103 ? -26.541 -44.388 31.996 1.00 75.88 103 LEU A C 1
ATOM 764 O O . LEU A 1 103 ? -26.324 -45.591 32.198 1.00 75.88 103 LEU A O 1
ATOM 768 N N . ASP A 1 104 ? -26.200 -43.465 32.892 1.00 74.81 104 ASP A N 1
ATOM 769 C CA . ASP A 1 104 ? -25.492 -43.753 34.143 1.00 74.81 104 ASP A CA 1
ATOM 770 C C . ASP A 1 104 ? -26.389 -43.789 35.395 1.00 74.81 104 ASP A C 1
ATOM 772 O O . ASP A 1 104 ? -25.969 -44.259 36.472 1.00 74.81 104 ASP A O 1
ATOM 776 N N . CYS A 1 105 ? -27.659 -43.411 35.230 1.00 75.94 105 CYS A N 1
ATOM 777 C CA . CYS A 1 105 ? -28.721 -43.470 36.220 1.00 75.94 105 CYS A CA 1
ATOM 778 C C . CYS A 1 105 ? -28.535 -42.523 37.415 1.00 75.94 105 CYS A C 1
ATOM 780 O O . CYS A 1 105 ? -28.979 -42.847 38.540 1.00 75.94 105 CYS A O 1
ATOM 782 N N . ASP A 1 106 ? -27.881 -41.382 37.221 1.00 79.00 106 ASP A N 1
ATOM 783 C CA . ASP A 1 106 ? -27.711 -40.352 38.242 1.00 79.00 106 ASP A CA 1
ATOM 784 C C . ASP A 1 106 ? -28.958 -39.431 38.375 1.00 79.00 106 ASP A C 1
ATOM 786 O O . ASP A 1 106 ? -29.234 -38.873 39.457 1.00 79.00 106 ASP A O 1
ATOM 790 N N . GLY A 1 107 ? -29.815 -39.418 37.344 1.00 74.00 107 GLY A N 1
ATOM 791 C CA . GLY A 1 107 ? -31.043 -38.631 37.250 1.00 74.00 107 GLY A CA 1
ATOM 792 C C . GLY A 1 107 ? -30.936 -37.344 36.423 1.00 74.00 107 GLY A C 1
ATOM 793 O O . GLY A 1 107 ? -31.900 -36.557 36.441 1.00 74.00 107 GLY A O 1
ATOM 794 N N . LEU A 1 108 ? -29.802 -37.118 35.769 1.00 73.44 108 LEU A N 1
ATOM 795 C CA . LEU A 1 108 ? -29.537 -36.169 34.698 1.00 73.44 108 LEU A CA 1
ATOM 796 C C . LEU A 1 108 ? -29.417 -36.957 33.384 1.00 73.44 108 LEU A C 1
ATOM 798 O O . LEU A 1 108 ? -29.770 -38.121 33.320 1.00 73.44 108 LEU A O 1
ATOM 802 N N . SER A 1 109 ? -29.230 -36.266 32.279 1.00 71.44 109 SER A N 1
ATOM 803 C CA . SER A 1 109 ? -29.248 -36.860 30.941 1.00 71.44 109 SER A CA 1
ATOM 804 C C . SER A 1 109 ? -28.536 -35.870 30.038 1.00 71.44 109 SER A C 1
ATOM 806 O O . SER A 1 109 ? -28.677 -34.676 30.318 1.00 71.44 109 SER A O 1
ATOM 808 N N . GLU A 1 110 ? -27.892 -36.297 28.948 1.00 66.19 110 GLU A N 1
ATOM 809 C CA . GLU A 1 110 ? -27.259 -35.377 27.972 1.00 66.19 110 GLU A CA 1
ATOM 810 C C . GLU A 1 110 ? -28.176 -34.181 27.627 1.00 66.19 110 GLU A C 1
ATOM 812 O O . GLU A 1 110 ? -27.775 -33.026 27.638 1.00 66.19 110 GLU A O 1
ATOM 817 N N . VAL A 1 111 ? -29.489 -34.405 27.459 1.00 64.62 111 VAL A N 1
ATOM 818 C CA . VAL A 1 111 ? -30.456 -33.325 27.141 1.00 64.62 111 VAL A CA 1
ATOM 819 C C . VAL A 1 111 ? -30.746 -32.347 28.295 1.00 64.62 111 VAL A C 1
ATOM 821 O O . VAL A 1 111 ? -31.474 -31.368 28.113 1.00 64.62 111 VAL A O 1
ATOM 824 N N . ASN A 1 112 ? -30.276 -32.645 29.503 1.00 67.38 112 ASN A N 1
ATOM 825 C CA . ASN A 1 112 ? -30.404 -31.828 30.709 1.00 67.38 112 ASN A CA 1
ATOM 826 C C . ASN A 1 112 ? -29.057 -31.246 31.180 1.00 67.38 112 ASN A C 1
ATOM 828 O O . ASN A 1 112 ? -29.035 -30.684 32.282 1.00 67.38 112 ASN A O 1
ATOM 832 N N . GLY A 1 113 ? -28.002 -31.343 30.365 1.00 74.38 113 GLY A N 1
ATOM 833 C CA . GLY A 1 113 ? -26.690 -30.758 30.623 1.00 74.38 113 GLY A CA 1
ATOM 834 C C . GLY A 1 113 ? -25.813 -31.609 31.530 1.00 74.38 113 GLY A C 1
ATOM 835 O O . GLY A 1 113 ? -25.343 -31.108 32.549 1.00 74.38 113 GLY A O 1
ATOM 836 N N . ASP A 1 114 ? -25.674 -32.891 31.200 1.00 84.31 114 ASP A N 1
ATOM 837 C CA . ASP A 1 114 ? -24.712 -33.819 31.803 1.00 84.31 114 ASP A CA 1
ATOM 838 C C . ASP A 1 114 ? -23.528 -34.004 30.846 1.00 84.31 114 ASP A C 1
ATOM 840 O O . ASP A 1 114 ? -23.752 -34.270 29.666 1.00 84.31 114 ASP A O 1
ATOM 844 N N . CYS A 1 115 ? -22.307 -33.843 31.353 1.00 84.44 115 CYS A N 1
ATOM 845 C CA . CYS A 1 115 ? -21.085 -33.862 30.554 1.00 84.44 115 CYS A CA 1
ATOM 846 C C . CYS A 1 115 ? -20.609 -35.273 30.170 1.00 84.44 115 CYS A C 1
ATOM 848 O O . CYS A 1 115 ? -19.962 -35.446 29.142 1.00 84.44 115 CYS A O 1
ATOM 850 N N . ASP A 1 116 ? -20.938 -36.304 30.958 1.00 83.38 116 ASP A N 1
ATOM 851 C CA . ASP A 1 116 ? -20.686 -37.699 30.564 1.00 83.38 116 ASP A CA 1
ATOM 852 C C . ASP A 1 116 ? -21.814 -38.582 31.080 1.00 83.38 116 ASP A C 1
ATOM 854 O O . ASP A 1 116 ? -21.778 -39.052 32.212 1.00 83.38 116 ASP A O 1
ATOM 858 N N . ASP A 1 117 ? -22.759 -38.891 30.193 1.00 77.69 117 ASP A N 1
ATOM 859 C CA . ASP A 1 117 ? -23.929 -39.736 30.467 1.00 77.69 117 ASP A CA 1
ATOM 860 C C . ASP A 1 117 ? -23.557 -41.186 30.854 1.00 77.69 117 ASP A C 1
ATOM 862 O O . ASP A 1 117 ? -24.431 -42.017 31.093 1.00 77.69 117 ASP A O 1
ATOM 866 N N . ASN A 1 118 ? -22.265 -41.545 30.881 1.00 77.75 118 ASN A N 1
ATOM 867 C CA . ASN A 1 118 ? -21.760 -42.835 31.355 1.00 77.75 118 ASN A CA 1
ATOM 868 C C . ASN A 1 118 ? -21.043 -42.768 32.719 1.00 77.75 118 ASN A C 1
ATOM 870 O O . ASN A 1 118 ? -20.680 -43.838 33.245 1.00 77.75 118 ASN A O 1
ATOM 874 N N . ASP A 1 119 ? -20.817 -41.580 33.294 1.00 80.88 119 ASP A N 1
ATOM 875 C CA . ASP A 1 119 ? -20.175 -41.391 34.598 1.00 80.88 119 ASP A CA 1
ATOM 876 C C . ASP A 1 119 ? -21.076 -40.629 35.591 1.00 80.88 119 ASP A C 1
ATOM 878 O O . ASP A 1 119 ? -21.107 -39.405 35.592 1.00 80.88 119 ASP A O 1
ATOM 882 N N . PRO A 1 120 ? -21.673 -41.312 36.591 1.00 81.62 120 PRO A N 1
ATOM 883 C CA . PRO A 1 120 ? -22.651 -40.706 37.506 1.00 81.62 120 PRO A CA 1
ATOM 884 C C . PRO A 1 120 ? -22.043 -39.739 38.538 1.00 81.62 120 PRO A C 1
ATOM 886 O O . PRO A 1 120 ? -22.700 -39.360 39.517 1.00 81.62 120 PRO A O 1
ATOM 889 N N . ASP A 1 121 ? -20.747 -39.449 38.416 1.00 81.81 121 ASP A N 1
ATOM 890 C CA . ASP A 1 121 ? -20.028 -38.425 39.165 1.00 81.81 121 ASP A CA 1
ATOM 891 C C . ASP A 1 121 ? -19.567 -37.254 38.248 1.00 81.81 121 ASP A C 1
ATOM 893 O O . ASP A 1 121 ? -18.843 -36.385 38.751 1.00 81.81 121 ASP A O 1
ATOM 897 N N . SER A 1 122 ? -19.978 -37.222 36.968 1.00 83.19 122 SER A N 1
ATOM 898 C CA . SER A 1 122 ? -19.652 -36.186 35.977 1.00 83.19 122 SER A CA 1
ATOM 899 C C . SER A 1 122 ? -20.182 -34.801 36.369 1.00 83.19 122 SER A C 1
ATOM 901 O O . SER A 1 122 ? -21.063 -34.634 37.227 1.00 83.19 122 SER A O 1
ATOM 903 N N . THR A 1 123 ? -19.557 -33.777 35.804 1.00 81.69 123 THR A N 1
ATOM 904 C CA . THR A 1 123 ? -19.962 -32.375 35.902 1.00 81.69 123 THR A CA 1
ATOM 905 C C . THR A 1 123 ? -21.183 -32.108 35.012 1.00 81.69 123 THR A C 1
ATOM 907 O O . THR A 1 123 ? -21.751 -33.001 34.394 1.00 81.69 123 THR A O 1
ATOM 910 N N . THR A 1 124 ? -21.688 -30.876 35.036 1.00 85.06 124 THR A N 1
ATOM 911 C CA . THR A 1 124 ? -22.873 -30.496 34.253 1.00 85.06 124 THR A CA 1
ATOM 912 C C . THR A 1 124 ? -22.502 -29.333 33.360 1.00 85.06 124 THR A C 1
ATOM 914 O O . THR A 1 124 ? -21.929 -28.401 33.921 1.00 85.06 124 THR A O 1
ATOM 917 N N . GLU A 1 125 ? -22.999 -29.288 32.122 1.00 78.88 125 GLU A N 1
ATOM 918 C CA . GLU A 1 125 ? -22.794 -28.192 31.146 1.00 78.88 125 GLU A CA 1
ATOM 919 C C . GLU A 1 125 ? -23.026 -26.779 31.730 1.00 78.88 125 GLU A C 1
ATOM 921 O O . GLU A 1 125 ? -22.541 -25.771 31.240 1.00 78.88 125 GLU A O 1
ATOM 926 N N . LEU A 1 126 ? -23.819 -26.656 32.804 1.00 81.94 126 LEU A N 1
ATOM 927 C CA . LEU A 1 126 ? -24.050 -25.374 33.483 1.00 81.94 126 LEU A CA 1
ATOM 928 C C . LEU A 1 126 ? -22.855 -24.870 34.319 1.00 81.94 126 LEU A C 1
ATOM 930 O O . LEU A 1 126 ? -22.855 -23.707 34.721 1.00 81.94 126 LEU A O 1
ATOM 934 N N . ASN A 1 127 ? -21.944 -25.748 34.727 1.00 82.94 127 ASN A N 1
ATOM 935 C CA . ASN A 1 127 ? -20.846 -25.429 35.644 1.00 82.94 127 ASN A CA 1
ATOM 936 C C . ASN A 1 127 ? -19.478 -25.888 35.118 1.00 82.94 127 ASN A C 1
ATOM 938 O O . ASN A 1 127 ? -18.546 -25.868 35.916 1.00 82.94 127 ASN A O 1
ATOM 942 N N . ASP A 1 128 ? -19.424 -26.379 33.888 1.00 86.25 128 ASP A N 1
ATOM 943 C CA . ASP A 1 128 ? -18.289 -26.969 33.173 1.00 86.25 128 ASP A CA 1
ATOM 944 C C . ASP A 1 128 ? -18.786 -27.039 31.720 1.00 86.25 128 ASP A C 1
ATOM 946 O O . ASP A 1 128 ? -19.613 -27.906 31.421 1.00 86.25 128 ASP A O 1
ATOM 950 N N . ALA A 1 129 ? -18.545 -25.984 30.934 1.00 86.50 129 ALA A N 1
ATOM 951 C CA . ALA A 1 129 ? -19.279 -25.766 29.682 1.00 86.50 129 ALA A CA 1
ATOM 952 C C . ALA A 1 129 ? -18.643 -26.445 28.458 1.00 86.50 129 ALA A C 1
ATOM 954 O O . ALA A 1 129 ? -19.370 -26.723 27.500 1.00 86.50 129 ALA A O 1
ATOM 955 N N . ASP A 1 130 ? -17.362 -26.800 28.528 1.00 87.81 130 ASP A N 1
ATOM 956 C CA . ASP A 1 130 ? -16.653 -27.648 27.562 1.00 87.81 130 ASP A CA 1
ATOM 957 C C . ASP A 1 130 ? -16.612 -29.133 27.962 1.00 87.81 130 ASP A C 1
ATOM 959 O O . ASP A 1 130 ? -16.318 -29.987 27.125 1.00 87.81 130 ASP A O 1
ATOM 963 N N . CYS A 1 131 ? -17.021 -29.466 29.191 1.00 87.44 131 CYS A N 1
ATOM 964 C CA . CYS A 1 131 ? -17.145 -30.827 29.698 1.00 87.44 131 CYS A CA 1
ATOM 965 C C . CYS A 1 131 ? -15.813 -31.584 29.865 1.00 87.44 131 CYS A C 1
ATOM 967 O O . CYS A 1 131 ? -15.790 -32.821 29.785 1.00 87.44 131 CYS A O 1
ATOM 969 N N . ASP A 1 132 ? -14.720 -30.887 30.184 1.00 87.94 132 ASP A N 1
ATOM 970 C CA . ASP A 1 132 ? -13.399 -31.487 30.433 1.00 87.94 132 ASP A CA 1
ATOM 971 C C . ASP A 1 132 ? -13.212 -32.001 31.891 1.00 87.94 132 ASP A C 1
ATOM 973 O O . ASP A 1 132 ? -12.308 -32.797 32.208 1.00 87.94 132 ASP A O 1
ATOM 977 N N . GLY A 1 133 ? -14.120 -31.614 32.797 1.00 84.25 133 GLY A N 1
ATOM 978 C CA . GLY A 1 133 ? -14.108 -31.949 34.222 1.00 84.25 133 GLY A CA 1
ATOM 979 C C . GLY A 1 133 ? -13.561 -30.849 35.147 1.00 84.25 133 GLY A C 1
ATOM 980 O O . GLY A 1 133 ? -13.484 -31.071 36.373 1.00 84.25 133 GLY A O 1
ATOM 981 N N . VAL A 1 134 ? -13.174 -29.698 34.604 1.00 87.25 134 VAL A N 1
ATOM 982 C CA . VAL A 1 134 ? -12.842 -28.444 35.279 1.00 87.25 134 VAL A CA 1
ATOM 983 C C . VAL A 1 134 ? -14.105 -27.590 35.330 1.00 87.25 134 VAL A C 1
ATOM 985 O O . VAL A 1 134 ? -14.942 -27.574 34.448 1.00 87.25 134 VAL A O 1
ATOM 988 N N . VAL A 1 135 ? -14.337 -26.929 36.462 1.00 88.31 135 VAL A N 1
ATOM 989 C CA . VAL A 1 135 ? -15.537 -26.094 36.570 1.00 88.31 135 VAL A CA 1
ATOM 990 C C . VAL A 1 135 ? -15.273 -24.736 35.939 1.00 88.31 135 VAL A C 1
ATOM 992 O O . VAL A 1 135 ? -14.225 -24.167 36.209 1.00 88.31 135 VAL A O 1
ATOM 995 N N . THR A 1 136 ? -16.272 -24.138 35.296 1.00 86.88 136 THR A N 1
ATOM 996 C CA . THR A 1 136 ? -16.241 -22.793 34.685 1.00 86.88 136 THR A CA 1
ATOM 997 C C . THR A 1 136 ? -15.560 -21.694 35.509 1.00 86.88 136 THR A C 1
ATOM 999 O O . THR A 1 136 ? -15.073 -20.705 34.978 1.00 86.88 136 THR A O 1
ATOM 1002 N N . GLU A 1 137 ? -15.585 -21.778 36.846 1.00 86.06 137 GLU A N 1
ATOM 1003 C CA . GLU A 1 137 ? -14.931 -20.766 37.696 1.00 86.06 137 GLU A CA 1
ATOM 1004 C C . GLU A 1 137 ? -13.411 -20.929 37.817 1.00 86.06 137 GLU A C 1
ATOM 1006 O O . GLU A 1 137 ? -12.748 -19.992 38.266 1.00 86.06 137 GLU A O 1
ATOM 1011 N N . ASP A 1 138 ? -12.906 -22.110 37.477 1.00 89.12 138 ASP A N 1
ATOM 1012 C CA . ASP A 1 138 ? -11.510 -22.508 37.559 1.00 89.12 138 ASP A CA 1
ATOM 1013 C C . ASP A 1 138 ? -10.890 -22.7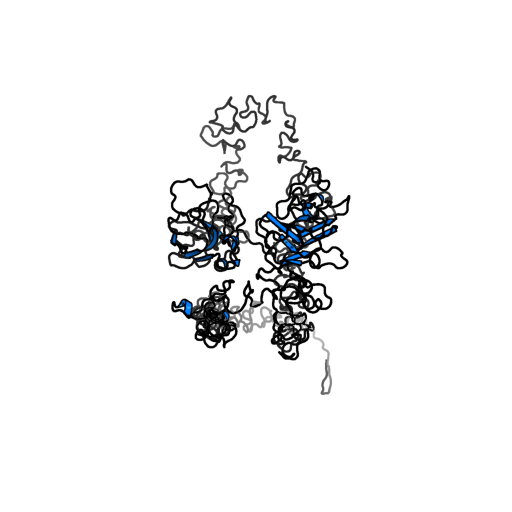17 36.157 1.00 89.12 138 ASP A C 1
ATOM 1015 O O . ASP A 1 138 ? -9.684 -22.961 36.101 1.00 89.12 138 ASP A O 1
ATOM 1019 N N . ASP A 1 139 ? -11.672 -22.577 35.080 1.00 89.00 139 ASP A N 1
ATOM 1020 C CA . ASP A 1 139 ? -11.252 -22.697 33.677 1.00 89.00 139 ASP A CA 1
ATOM 1021 C C . ASP A 1 139 ? -10.789 -21.363 33.072 1.00 89.00 139 ASP A C 1
ATOM 1023 O O . ASP A 1 139 ? -11.338 -20.307 33.412 1.00 89.00 139 ASP A O 1
ATOM 1027 N N . CYS A 1 140 ? -9.770 -21.406 32.215 1.00 89.12 140 CYS A N 1
ATOM 1028 C CA . CYS A 1 140 ? -9.286 -20.257 31.456 1.00 89.12 140 CYS A CA 1
ATOM 1029 C C . CYS A 1 140 ? -10.113 -19.971 30.197 1.00 89.12 140 CYS A C 1
ATOM 1031 O O . CYS A 1 140 ? -10.430 -18.805 29.945 1.00 89.12 140 CYS A O 1
ATOM 1033 N N . ASP A 1 141 ? -10.540 -21.008 29.483 1.00 88.44 141 ASP A N 1
ATOM 1034 C CA . ASP A 1 141 ? -11.531 -20.959 28.414 1.00 88.44 141 ASP A CA 1
ATOM 1035 C C . ASP A 1 141 ? -12.516 -22.115 28.579 1.00 88.44 141 ASP A C 1
ATOM 1037 O O . ASP A 1 141 ? -12.278 -23.227 28.139 1.00 88.44 141 ASP A O 1
ATOM 1041 N N . ASP A 1 142 ? -13.668 -21.798 29.166 1.00 87.62 142 ASP A N 1
ATOM 1042 C CA . ASP A 1 142 ? -14.777 -22.721 29.449 1.00 87.62 142 ASP A CA 1
ATOM 1043 C C . ASP A 1 142 ? -15.495 -23.228 28.172 1.00 87.62 142 ASP A C 1
ATOM 1045 O O . ASP A 1 142 ? -16.606 -23.746 28.255 1.00 87.62 142 ASP A O 1
ATOM 1049 N N . ASN A 1 143 ? -14.937 -23.000 26.977 1.00 88.94 143 ASN A N 1
ATOM 1050 C CA . ASN A 1 143 ? -15.413 -23.581 25.716 1.00 88.94 143 ASN A CA 1
ATOM 1051 C C . ASN A 1 143 ? -14.363 -24.473 25.032 1.00 88.94 143 ASN A C 1
ATOM 1053 O O . ASN A 1 143 ? -14.651 -24.985 23.945 1.00 88.94 143 ASN A O 1
ATOM 1057 N N . ASP A 1 144 ? -13.182 -24.650 25.629 1.00 88.38 144 ASP A N 1
ATOM 1058 C CA . ASP A 1 144 ? -12.077 -25.428 25.074 1.00 88.38 144 ASP A CA 1
ATOM 1059 C C . ASP A 1 144 ? -11.655 -26.540 26.045 1.00 88.38 144 ASP A C 1
ATOM 1061 O O . ASP A 1 144 ? -11.040 -26.291 27.076 1.00 88.38 144 ASP A O 1
ATOM 1065 N N . GLU A 1 145 ? -11.913 -27.798 25.668 1.00 88.94 145 GLU A N 1
ATOM 1066 C CA . GLU A 1 145 ? -11.631 -28.974 26.505 1.00 88.94 145 GLU A CA 1
ATOM 1067 C C . GLU A 1 145 ? -10.135 -29.206 26.806 1.00 88.94 145 GLU A C 1
ATOM 1069 O O . GLU A 1 145 ? -9.791 -30.035 27.654 1.00 88.94 145 GLU A O 1
ATOM 1074 N N . ASP A 1 146 ? -9.239 -28.512 26.096 1.00 87.88 146 ASP A N 1
ATOM 1075 C CA . ASP A 1 146 ? -7.790 -28.572 26.297 1.00 87.88 146 ASP A CA 1
ATOM 1076 C C . ASP A 1 146 ? -7.232 -27.341 27.057 1.00 87.88 146 ASP A C 1
ATOM 1078 O O . ASP A 1 146 ? -6.014 -27.249 27.277 1.00 87.88 146 ASP A O 1
ATOM 1082 N N . SER A 1 147 ? -8.106 -26.432 27.508 1.00 87.62 147 SER A N 1
ATOM 1083 C CA . SER A 1 147 ? -7.770 -25.209 28.243 1.00 87.62 147 SER A CA 1
ATOM 1084 C C . SER A 1 147 ? -7.025 -25.466 29.566 1.00 87.62 147 SER A C 1
ATOM 1086 O O . SER A 1 147 ? -7.128 -26.499 30.241 1.00 87.62 147 SER A O 1
ATOM 1088 N N . THR A 1 148 ? -6.195 -24.501 29.966 1.00 86.50 148 THR A N 1
ATOM 1089 C CA . THR A 1 148 ? -5.489 -24.526 31.247 1.00 86.50 148 THR A CA 1
ATOM 1090 C C . THR A 1 148 ? -6.419 -24.117 32.395 1.00 86.50 148 THR A C 1
ATOM 1092 O O . THR A 1 148 ? -7.372 -23.363 32.263 1.00 86.50 148 THR A O 1
ATOM 1095 N N . THR A 1 149 ? -6.134 -24.590 33.610 1.00 89.62 149 THR A N 1
ATOM 1096 C CA . THR A 1 149 ? -6.888 -24.132 34.789 1.00 89.62 149 THR A CA 1
ATOM 1097 C C . THR A 1 149 ? -6.301 -22.830 35.327 1.00 89.62 149 THR A C 1
ATOM 1099 O O . THR A 1 149 ? -5.085 -22.773 35.526 1.00 89.62 149 THR A O 1
ATOM 1102 N N . THR A 1 150 ? -7.139 -21.922 35.820 1.00 86.25 150 THR A N 1
ATOM 1103 C CA . THR A 1 150 ? -6.743 -20.696 36.548 1.00 86.25 150 THR A CA 1
ATOM 1104 C C . THR A 1 150 ? -5.846 -20.928 37.783 1.00 86.25 150 THR A C 1
ATOM 1106 O O . THR A 1 150 ? -5.226 -20.004 38.312 1.00 86.25 150 THR A O 1
ATOM 1109 N N . GLU A 1 151 ? -5.770 -22.161 38.320 1.00 85.94 151 GLU A N 1
ATOM 1110 C CA . GLU A 1 151 ? -4.811 -22.521 39.383 1.00 85.94 151 GLU A CA 1
ATOM 1111 C C . GLU A 1 151 ? -3.382 -22.705 38.845 1.00 85.94 151 GLU A C 1
ATOM 1113 O O . GLU A 1 151 ? -2.424 -22.503 39.596 1.00 85.94 151 GLU A O 1
ATOM 1118 N N . ASN A 1 152 ? -3.241 -23.104 37.583 1.00 85.88 152 ASN A N 1
ATOM 1119 C CA . ASN A 1 152 ? -1.970 -23.410 36.937 1.00 85.88 152 ASN A CA 1
ATOM 1120 C C . ASN A 1 152 ? -1.539 -22.354 35.920 1.00 85.88 152 ASN A C 1
ATOM 1122 O O . ASN A 1 152 ? -0.361 -22.373 35.607 1.00 85.88 152 ASN A O 1
ATOM 1126 N N . ASP A 1 153 ? -2.434 -21.487 35.462 1.00 87.94 153 ASP A N 1
ATOM 1127 C CA . ASP A 1 153 ? -2.226 -20.416 34.481 1.00 87.94 153 ASP A CA 1
ATOM 1128 C C . ASP A 1 153 ? -3.176 -19.275 34.884 1.00 87.94 153 ASP A C 1
ATOM 1130 O O . ASP A 1 153 ? -4.388 -19.397 34.741 1.00 87.94 153 ASP A O 1
ATOM 1134 N N . ALA A 1 154 ? -2.685 -18.273 35.616 1.00 88.38 154 ALA A N 1
ATOM 1135 C CA . ALA A 1 154 ? -3.561 -17.354 36.352 1.00 88.38 154 ALA A CA 1
ATOM 1136 C C . ALA A 1 154 ? -4.048 -16.142 35.546 1.00 88.38 154 ALA A C 1
ATOM 1138 O O . ALA A 1 154 ? -4.965 -15.444 36.005 1.00 88.38 154 ALA A O 1
ATOM 1139 N N . ASP A 1 155 ? -3.425 -15.863 34.411 1.00 88.06 155 ASP A N 1
ATOM 1140 C CA . ASP A 1 155 ? -3.792 -14.848 33.425 1.00 88.06 155 ASP A CA 1
ATOM 1141 C C . ASP A 1 155 ? -4.376 -15.425 32.137 1.00 88.06 155 ASP A C 1
ATOM 1143 O O . ASP A 1 155 ? -4.986 -14.650 31.398 1.00 88.06 155 ASP A O 1
ATOM 1147 N N . CYS A 1 156 ? -4.340 -16.748 31.964 1.00 88.62 156 CYS A N 1
ATOM 1148 C CA . CYS A 1 156 ? -5.032 -17.481 30.912 1.00 88.62 156 CYS A CA 1
ATOM 1149 C C . CYS A 1 156 ? -4.509 -17.159 29.511 1.00 88.62 156 CYS A C 1
ATOM 1151 O O . CYS A 1 156 ? -5.291 -16.918 28.591 1.00 88.62 156 CYS A O 1
ATOM 1153 N N . ASP A 1 157 ? -3.187 -17.148 29.364 1.00 87.31 157 ASP A N 1
ATOM 1154 C CA . ASP A 1 157 ? -2.492 -16.971 28.084 1.00 87.31 157 ASP A CA 1
ATOM 1155 C C . ASP A 1 157 ? -1.972 -18.296 27.488 1.00 87.31 157 ASP A C 1
ATOM 1157 O O . ASP A 1 157 ? -1.381 -18.315 26.407 1.00 87.31 157 ASP A O 1
ATOM 1161 N N . GLY A 1 158 ? -2.212 -19.421 28.172 1.00 84.94 158 GLY A N 1
ATOM 1162 C CA . GLY A 1 158 ? -1.768 -20.754 27.772 1.00 84.94 158 GLY A CA 1
ATOM 1163 C C . GLY A 1 158 ? -0.417 -21.159 28.371 1.00 84.94 158 GLY A C 1
ATOM 1164 O O . GLY A 1 158 ? 0.016 -22.309 28.197 1.00 84.94 158 GLY A O 1
ATOM 1165 N N . LEU A 1 159 ? 0.258 -20.272 29.109 1.00 86.44 159 LEU A N 1
ATOM 1166 C CA . LEU A 1 159 ? 1.521 -20.543 29.781 1.00 86.44 159 LEU A CA 1
ATOM 1167 C C . LEU A 1 159 ? 1.295 -20.824 31.266 1.00 86.44 159 LEU A C 1
ATOM 1169 O O . LEU A 1 159 ? 0.941 -19.983 32.081 1.00 86.44 159 LEU A O 1
ATOM 1173 N N . ILE A 1 160 ? 1.602 -22.052 31.681 1.00 86.94 160 ILE A N 1
ATOM 1174 C CA . ILE A 1 160 ? 1.476 -22.402 33.097 1.00 86.94 160 ILE A CA 1
ATOM 1175 C C . ILE A 1 160 ? 2.466 -21.608 33.974 1.00 86.94 160 ILE A C 1
ATOM 1177 O O . ILE A 1 160 ? 3.625 -21.442 33.613 1.00 86.94 160 ILE A O 1
ATOM 1181 N N . GLN A 1 161 ? 2.081 -21.294 35.211 1.00 84.50 161 GLN A N 1
ATOM 1182 C CA . GLN A 1 161 ? 2.843 -20.649 36.298 1.00 84.50 161 GLN A CA 1
ATOM 1183 C C . GLN A 1 161 ? 4.346 -20.947 36.389 1.00 84.50 161 GLN A C 1
ATOM 1185 O O . GLN A 1 161 ? 5.142 -20.125 36.845 1.00 84.50 161 GLN A O 1
ATOM 1190 N N . ASP A 1 162 ? 4.744 -22.191 36.114 1.00 83.06 162 ASP A N 1
ATOM 1191 C CA . ASP A 1 162 ? 6.143 -22.625 36.217 1.00 83.06 162 ASP A CA 1
ATOM 1192 C C . ASP A 1 162 ? 6.968 -22.249 34.964 1.00 83.06 162 ASP A C 1
ATOM 1194 O O . ASP A 1 162 ? 8.204 -22.271 35.019 1.00 83.06 162 ASP A O 1
ATOM 1198 N N . ALA A 1 163 ? 6.289 -21.937 33.862 1.00 83.12 163 ALA A N 1
ATOM 1199 C CA . ALA A 1 163 ? 6.803 -21.582 32.547 1.00 83.12 163 ALA A CA 1
ATOM 1200 C C . ALA A 1 163 ? 6.558 -20.113 32.178 1.00 83.12 163 ALA A C 1
ATOM 1202 O O . ALA A 1 163 ? 7.178 -19.671 31.226 1.00 83.12 163 ALA A O 1
ATOM 1203 N N . ASP A 1 164 ? 5.769 -19.361 32.938 1.00 85.38 164 ASP A N 1
ATOM 1204 C CA . ASP A 1 164 ? 5.517 -17.943 32.679 1.00 85.38 164 ASP A CA 1
ATOM 1205 C C . ASP A 1 164 ? 6.287 -17.015 33.661 1.00 85.38 164 ASP A C 1
ATOM 1207 O O . ASP A 1 164 ? 6.669 -17.375 34.795 1.00 85.38 164 ASP A O 1
ATOM 1211 N N . CYS A 1 165 ? 6.674 -15.845 33.152 1.00 87.25 165 CYS A N 1
ATOM 1212 C CA . CYS A 1 165 ? 7.432 -14.836 33.875 1.00 87.25 165 CYS A CA 1
ATOM 1213 C C . CYS A 1 165 ? 6.586 -13.965 34.808 1.00 87.25 165 CYS A C 1
ATOM 1215 O O . CYS A 1 165 ? 7.103 -13.522 35.850 1.00 87.25 165 CYS A O 1
ATOM 1217 N N . ASN A 1 166 ? 5.307 -13.756 34.502 1.00 85.81 166 ASN A N 1
ATOM 1218 C CA . ASN A 1 166 ? 4.369 -13.020 35.335 1.00 85.81 166 ASN A CA 1
ATOM 1219 C C . ASN A 1 166 ? 2.913 -13.483 35.158 1.00 85.81 166 ASN A C 1
ATOM 1221 O O . ASN A 1 166 ? 2.130 -12.772 34.554 1.00 85.81 166 ASN A O 1
ATOM 1225 N N . ASP A 1 167 ? 2.577 -14.539 35.895 1.00 84.94 167 ASP A N 1
ATOM 1226 C CA . ASP A 1 167 ? 1.269 -15.200 36.054 1.00 84.94 167 ASP A CA 1
ATOM 1227 C C . ASP A 1 167 ? 0.132 -14.297 36.568 1.00 84.94 167 ASP A C 1
ATOM 1229 O O . ASP A 1 167 ? -0.380 -14.404 37.687 1.00 84.94 167 ASP A O 1
ATOM 1233 N N . GLY A 1 168 ? -0.198 -13.283 35.804 1.00 86.75 168 GLY A N 1
ATOM 1234 C CA . GLY A 1 168 ? -1.095 -12.187 36.119 1.00 86.75 168 GLY A CA 1
ATOM 1235 C C . GLY A 1 168 ? -1.030 -11.063 35.085 1.00 86.75 168 GLY A C 1
ATOM 1236 O O . GLY A 1 168 ? -1.657 -10.021 35.317 1.00 86.75 168 GLY A O 1
ATOM 1237 N N . ASP A 1 169 ? -0.258 -11.247 34.018 1.00 84.62 169 ASP A N 1
ATOM 1238 C CA . ASP A 1 169 ? -0.129 -10.413 32.839 1.00 84.62 169 ASP A CA 1
ATOM 1239 C C . ASP A 1 169 ? -0.021 -11.313 31.590 1.00 84.62 169 ASP A C 1
ATOM 1241 O O . ASP A 1 169 ? 1.067 -11.807 31.315 1.00 84.62 169 ASP A O 1
ATOM 1245 N N . PRO A 1 170 ? -1.099 -11.452 30.796 1.00 84.56 170 PRO A N 1
ATOM 1246 C CA . PRO A 1 170 ? -1.177 -12.400 29.676 1.00 84.56 170 PRO A CA 1
ATOM 1247 C C . PRO A 1 170 ? -0.276 -12.049 28.477 1.00 84.56 170 PRO A C 1
ATOM 1249 O O . PRO A 1 170 ? -0.371 -12.660 27.421 1.00 84.56 170 PRO A O 1
ATOM 1252 N N . ASN A 1 171 ? 0.543 -11.000 28.601 1.00 82.75 171 ASN A N 1
ATOM 1253 C CA . ASN A 1 171 ? 1.535 -10.603 27.601 1.00 82.75 171 ASN A CA 1
ATOM 1254 C C . ASN A 1 171 ? 2.968 -10.838 28.106 1.00 82.75 171 ASN A C 1
ATOM 1256 O O . ASN A 1 171 ? 3.919 -10.297 27.541 1.00 82.75 171 ASN A O 1
ATOM 1260 N N . ALA A 1 172 ? 3.139 -11.535 29.232 1.00 81.62 172 ALA A N 1
ATOM 1261 C CA . ALA A 1 172 ? 4.451 -11.827 29.779 1.00 81.62 172 ALA A CA 1
ATOM 1262 C C . ALA A 1 172 ? 5.117 -12.965 28.996 1.00 81.62 172 ALA A C 1
ATOM 1264 O O . ALA A 1 172 ? 4.513 -13.989 28.703 1.00 81.62 172 ALA A O 1
ATOM 1265 N N . ASN A 1 173 ? 6.402 -12.799 28.682 1.00 80.56 173 ASN A N 1
ATOM 1266 C CA . ASN A 1 173 ? 7.161 -13.818 27.965 1.00 80.56 173 ASN A CA 1
ATOM 1267 C C . ASN A 1 173 ? 7.258 -15.123 28.775 1.00 80.56 173 ASN A C 1
ATOM 1269 O O . ASN A 1 173 ? 7.344 -15.123 30.010 1.00 80.56 173 ASN A O 1
ATOM 1273 N N . ALA A 1 174 ? 7.338 -16.258 28.081 1.00 83.69 174 ALA A N 1
ATOM 1274 C CA . ALA A 1 174 ? 7.620 -17.530 28.727 1.00 83.69 174 ALA A CA 1
ATOM 1275 C C . ALA A 1 174 ? 9.043 -17.529 29.313 1.00 83.69 174 ALA A C 1
ATOM 1277 O O . ALA A 1 174 ? 9.996 -17.121 28.670 1.00 83.69 174 ALA A O 1
ATOM 1278 N N . ARG A 1 175 ? 9.244 -18.119 30.492 1.00 83.62 175 ARG A N 1
ATOM 1279 C CA . ARG A 1 175 ? 10.550 -18.352 31.148 1.00 83.62 175 ARG A CA 1
ATOM 1280 C C . ARG A 1 175 ? 11.577 -19.110 30.310 1.00 83.62 175 ARG A C 1
ATOM 1282 O O . ARG A 1 175 ? 12.729 -19.233 30.730 1.00 83.62 175 ARG A O 1
ATOM 1289 N N . ILE A 1 176 ? 11.139 -19.797 29.259 1.00 81.12 176 ILE A N 1
ATOM 1290 C CA . ILE A 1 176 ? 12.054 -20.469 28.335 1.00 81.12 176 ILE A CA 1
ATOM 1291 C C . ILE A 1 176 ? 12.668 -19.471 27.355 1.00 81.12 176 ILE A C 1
ATOM 1293 O O . ILE A 1 176 ? 13.838 -19.634 27.018 1.00 81.12 176 ILE A O 1
ATOM 1297 N N . ASP A 1 177 ? 11.904 -18.433 27.031 1.00 83.50 177 ASP A N 1
ATOM 1298 C CA . ASP A 1 177 ? 12.254 -17.382 26.093 1.00 83.50 177 ASP A CA 1
ATOM 1299 C C . ASP A 1 177 ? 12.729 -16.121 26.818 1.00 83.50 177 ASP A C 1
ATOM 1301 O O . ASP A 1 177 ? 13.509 -15.394 26.246 1.00 83.50 177 ASP A O 1
ATOM 1305 N N . ASP A 1 178 ? 12.419 -15.911 28.099 1.00 86.12 178 ASP A N 1
ATOM 1306 C CA . ASP A 1 178 ? 12.960 -14.857 28.977 1.00 86.12 178 ASP A CA 1
ATOM 1307 C C . ASP A 1 178 ? 13.371 -15.489 30.321 1.00 86.12 178 ASP A C 1
ATOM 1309 O O . ASP A 1 178 ? 12.586 -15.664 31.263 1.00 86.12 178 ASP A O 1
ATOM 1313 N N . ARG A 1 179 ? 14.615 -15.972 30.395 1.00 88.06 179 ARG A N 1
ATOM 1314 C CA . ARG A 1 179 ? 15.035 -16.892 31.462 1.00 88.06 179 ARG A CA 1
ATOM 1315 C C . ARG A 1 179 ? 15.099 -16.255 32.848 1.00 88.06 179 ARG A C 1
ATOM 1317 O O . ARG A 1 179 ? 14.972 -16.977 33.857 1.00 88.06 179 ARG A O 1
ATOM 1324 N N . ASP A 1 180 ? 15.302 -14.949 32.934 1.00 87.06 180 ASP A N 1
ATOM 1325 C CA . ASP A 1 180 ? 15.366 -14.236 34.204 1.00 87.06 180 ASP A CA 1
ATOM 1326 C C . ASP A 1 180 ? 14.213 -13.258 34.466 1.00 87.06 180 ASP A C 1
ATOM 1328 O O . ASP A 1 180 ? 14.061 -12.815 35.620 1.00 87.06 180 ASP A O 1
ATOM 1332 N N . CYS A 1 181 ? 13.308 -13.134 33.493 1.00 87.38 181 CYS A N 1
ATOM 1333 C CA . CYS A 1 181 ? 12.039 -12.428 33.547 1.00 87.38 181 CYS A CA 1
ATOM 1334 C C . CYS A 1 181 ? 12.199 -10.919 33.714 1.00 87.38 181 CYS A C 1
ATOM 1336 O O . CYS A 1 181 ? 11.582 -10.323 34.614 1.00 87.38 181 CYS A O 1
ATOM 1338 N N . ASP A 1 182 ? 13.057 -10.313 32.901 1.00 86.50 182 ASP A N 1
ATOM 1339 C CA . ASP A 1 182 ? 13.280 -8.869 32.878 1.00 86.50 182 ASP A CA 1
ATOM 1340 C C . ASP A 1 182 ? 12.669 -8.154 31.661 1.00 86.50 182 ASP A C 1
ATOM 1342 O O . ASP A 1 182 ? 12.597 -6.918 31.660 1.00 86.50 182 ASP A O 1
ATOM 1346 N N . GLY A 1 183 ? 12.108 -8.927 30.726 1.00 82.19 183 GLY A N 1
ATOM 1347 C CA . GLY A 1 183 ? 11.467 -8.462 29.503 1.00 82.19 183 GLY A CA 1
ATOM 1348 C C . GLY A 1 183 ? 12.352 -8.553 28.261 1.00 82.19 183 GLY A C 1
ATOM 1349 O O . GLY A 1 183 ? 11.870 -8.203 27.186 1.00 82.19 183 GLY A O 1
ATOM 1350 N N . VAL A 1 184 ? 13.604 -9.001 28.386 1.00 85.50 184 VAL A N 1
ATOM 1351 C CA . VAL A 1 184 ? 14.501 -9.277 27.259 1.00 85.50 184 VAL A CA 1
ATOM 1352 C C . VAL A 1 184 ? 14.499 -10.775 26.958 1.00 85.50 184 VAL A C 1
ATOM 1354 O O . VAL A 1 184 ? 14.536 -11.610 27.860 1.00 85.50 184 VAL A O 1
ATOM 1357 N N . LEU A 1 185 ? 14.428 -11.136 25.677 1.00 86.44 185 LEU A N 1
ATOM 1358 C CA . LEU A 1 185 ? 14.477 -12.540 25.288 1.00 86.44 185 LEU A CA 1
ATOM 1359 C C . LEU A 1 185 ? 15.882 -13.113 25.521 1.00 86.44 185 LEU A C 1
ATOM 1361 O O . LEU A 1 185 ? 16.885 -12.448 25.316 1.00 86.44 185 LEU A O 1
ATOM 1365 N N . THR A 1 186 ? 15.958 -14.387 25.883 1.00 84.94 186 THR A N 1
ATOM 1366 C CA . THR A 1 186 ? 17.159 -15.172 26.224 1.00 84.94 186 THR A CA 1
ATOM 1367 C C . THR A 1 186 ? 18.190 -15.183 25.086 1.00 84.94 186 THR A C 1
ATOM 1369 O O . THR A 1 186 ? 19.360 -15.488 25.284 1.00 84.94 186 THR A O 1
ATOM 1372 N N . GLU A 1 187 ? 17.769 -14.907 23.853 1.00 83.94 187 GLU A N 1
ATOM 1373 C CA . GLU A 1 187 ? 18.677 -14.771 22.710 1.00 83.94 187 GLU A CA 1
ATOM 1374 C C . GLU A 1 187 ? 19.307 -13.375 22.591 1.00 83.94 187 GLU A C 1
ATOM 1376 O O . GLU A 1 187 ? 20.410 -13.235 22.060 1.00 83.94 187 GLU A O 1
ATOM 1381 N N . GLU A 1 188 ? 18.640 -12.359 23.133 1.00 85.12 188 GLU A N 1
ATOM 1382 C CA . GLU A 1 188 ? 19.075 -10.963 23.145 1.00 85.12 188 GLU A CA 1
ATOM 1383 C C . GLU A 1 188 ? 19.676 -10.549 24.495 1.00 85.12 188 GLU A C 1
ATOM 1385 O O . GLU A 1 188 ? 20.304 -9.499 24.597 1.00 85.12 188 GLU A O 1
ATOM 1390 N N . ASP A 1 189 ? 19.499 -11.355 25.537 1.00 86.38 189 ASP A N 1
ATOM 1391 C CA . ASP A 1 189 ? 19.889 -11.057 26.909 1.00 86.38 189 ASP A CA 1
ATOM 1392 C C . ASP A 1 189 ? 21.395 -11.289 27.145 1.00 86.38 189 ASP A C 1
ATOM 1394 O O . ASP A 1 189 ? 21.974 -12.347 26.870 1.00 86.38 189 ASP A O 1
ATOM 1398 N N . CYS A 1 190 ? 22.062 -10.270 27.687 1.00 86.31 190 CYS A N 1
ATOM 1399 C CA . CYS A 1 190 ? 23.478 -10.321 28.028 1.00 86.31 190 CYS A CA 1
ATOM 1400 C C . CYS A 1 190 ? 23.813 -11.293 29.180 1.00 86.31 190 CYS A C 1
ATOM 1402 O O . CYS A 1 190 ? 24.929 -11.830 29.245 1.00 86.31 190 CYS A O 1
ATOM 1404 N N . ASP A 1 191 ? 22.890 -11.525 30.116 1.00 84.62 191 ASP A N 1
ATOM 1405 C CA . ASP A 1 191 ? 22.946 -12.621 31.086 1.00 84.62 191 ASP A CA 1
ATOM 1406 C C . ASP A 1 191 ? 21.535 -13.000 31.529 1.00 84.62 191 ASP A C 1
ATOM 1408 O O . ASP A 1 191 ? 21.123 -12.602 32.609 1.00 84.62 191 ASP A O 1
ATOM 1412 N N . ASP A 1 192 ? 20.935 -13.941 30.800 1.00 85.94 192 ASP A N 1
ATOM 1413 C CA . ASP A 1 192 ? 19.738 -14.752 31.092 1.00 85.94 192 ASP A CA 1
ATOM 1414 C C . ASP A 1 192 ? 19.538 -15.300 32.544 1.00 85.94 192 ASP A C 1
ATOM 1416 O O . ASP A 1 192 ? 18.778 -16.248 32.801 1.00 85.94 192 ASP A O 1
ATOM 1420 N N . ASN A 1 193 ? 20.393 -14.974 33.508 1.00 87.69 193 ASN A N 1
ATOM 1421 C CA . ASN A 1 193 ? 20.211 -15.313 34.917 1.00 87.69 193 ASN A CA 1
ATOM 1422 C C . ASN A 1 193 ? 20.266 -14.095 35.849 1.00 87.69 193 ASN A C 1
ATOM 1424 O O . ASN A 1 193 ? 20.151 -14.291 37.075 1.00 87.69 193 ASN A O 1
ATOM 1428 N N . ASP A 1 194 ? 20.544 -12.903 35.332 1.00 84.50 194 ASP A N 1
ATOM 1429 C CA . ASP A 1 194 ? 20.687 -11.666 36.082 1.00 84.50 194 ASP A CA 1
ATOM 1430 C C . ASP A 1 194 ? 19.826 -10.551 35.457 1.00 84.50 194 ASP A C 1
ATOM 1432 O O . ASP A 1 194 ? 20.348 -9.796 34.642 1.00 84.50 194 ASP A O 1
ATOM 1436 N N . PRO A 1 195 ? 18.592 -10.337 35.973 1.00 83.31 195 PRO A N 1
ATOM 1437 C CA . PRO A 1 195 ? 17.550 -9.465 35.394 1.00 83.31 195 PRO A CA 1
ATOM 1438 C C . PRO A 1 195 ? 17.831 -7.967 35.610 1.00 83.31 195 PRO A C 1
ATOM 1440 O O . PRO A 1 195 ? 16.985 -7.158 36.008 1.00 83.31 195 PRO A O 1
ATOM 1443 N N . SER A 1 196 ? 19.108 -7.620 35.617 1.00 80.38 196 SER A N 1
ATOM 1444 C CA . SER A 1 196 ? 19.649 -6.282 35.767 1.00 80.38 196 SER A CA 1
ATOM 1445 C C . SER A 1 196 ? 20.699 -5.958 34.713 1.00 80.38 196 SER A C 1
ATOM 1447 O O . SER A 1 196 ? 21.192 -4.825 34.714 1.00 80.38 196 SER A O 1
ATOM 1449 N N . VAL A 1 197 ? 21.034 -6.933 33.870 1.00 78.00 197 VAL A N 1
ATOM 1450 C CA . VAL A 1 197 ? 21.839 -6.801 32.664 1.00 78.00 197 VAL A CA 1
ATOM 1451 C C . VAL A 1 197 ? 20.835 -6.927 31.521 1.00 78.00 197 VAL A C 1
ATOM 1453 O O . VAL A 1 197 ? 20.101 -7.895 31.504 1.00 78.00 197 VAL A O 1
ATOM 1456 N N . GLY A 1 198 ? 20.703 -5.888 30.696 1.00 75.75 198 GLY A N 1
ATOM 1457 C CA . GLY A 1 198 ? 19.660 -5.835 29.667 1.00 75.75 198 GLY A CA 1
ATOM 1458 C C . GLY A 1 198 ? 20.089 -6.535 28.380 1.00 75.75 198 GLY A C 1
ATOM 1459 O O . GLY A 1 198 ? 20.938 -7.422 28.395 1.00 75.75 198 GLY A O 1
ATOM 1460 N N . SER A 1 199 ? 19.546 -6.088 27.250 1.00 84.88 199 SER A N 1
ATOM 1461 C CA . SER A 1 199 ? 19.868 -6.686 25.958 1.00 84.88 199 SER A CA 1
ATOM 1462 C C . SER A 1 199 ? 21.235 -6.274 25.420 1.00 84.88 199 SER A C 1
ATOM 1464 O O . SER A 1 199 ? 21.696 -5.147 25.643 1.00 84.88 199 SER A O 1
ATOM 1466 N N . ASN A 1 200 ? 21.811 -7.160 24.611 1.00 81.88 200 ASN A N 1
ATOM 1467 C CA . ASN A 1 200 ? 22.951 -6.920 23.731 1.00 81.88 200 ASN A CA 1
ATOM 1468 C C . ASN A 1 200 ? 22.755 -5.676 22.839 1.00 81.88 200 ASN A C 1
ATOM 1470 O O . ASN A 1 200 ? 23.697 -4.934 22.608 1.00 81.88 200 ASN A O 1
ATOM 1474 N N . ALA A 1 201 ? 21.526 -5.358 22.421 1.00 78.56 201 ALA A N 1
ATOM 1475 C CA . ALA A 1 201 ? 21.219 -4.148 21.654 1.00 78.56 201 ALA A CA 1
ATOM 1476 C C . ALA A 1 201 ? 21.492 -2.850 22.436 1.00 78.56 201 ALA A C 1
ATOM 1478 O O . ALA A 1 201 ? 21.634 -1.776 21.850 1.00 78.56 201 ALA A O 1
ATOM 1479 N N . THR A 1 202 ? 21.534 -2.927 23.769 1.00 77.50 202 THR A N 1
ATOM 1480 C CA . THR A 1 202 ? 21.794 -1.775 24.640 1.00 77.50 202 THR A CA 1
ATOM 1481 C C . THR A 1 202 ? 23.173 -1.784 25.297 1.00 77.50 202 THR A C 1
ATOM 1483 O O . THR A 1 202 ? 23.538 -0.750 25.855 1.00 77.50 202 THR A O 1
ATOM 1486 N N . ASP A 1 203 ? 23.917 -2.889 25.217 1.00 83.19 203 ASP A N 1
ATOM 1487 C CA . ASP A 1 203 ? 25.221 -3.168 25.846 1.00 83.19 203 ASP A CA 1
ATOM 1488 C C . ASP A 1 203 ? 25.938 -4.221 24.971 1.00 83.19 203 ASP A C 1
ATOM 1490 O O . ASP A 1 203 ? 25.845 -5.422 25.233 1.00 83.19 203 ASP A O 1
ATOM 1494 N N . GLY A 1 204 ? 26.540 -3.782 23.857 1.00 84.12 204 GLY A N 1
ATOM 1495 C CA . GLY A 1 204 ? 26.916 -4.631 22.713 1.00 84.12 204 GLY A CA 1
ATOM 1496 C C . GLY A 1 204 ? 27.969 -5.696 23.006 1.00 84.12 204 GLY A C 1
ATOM 1497 O O . GLY A 1 204 ? 28.022 -6.730 22.333 1.00 84.12 204 GLY A O 1
ATOM 1498 N N . ASP A 1 205 ? 28.769 -5.499 24.050 1.00 84.69 205 ASP A N 1
ATOM 1499 C CA . ASP A 1 205 ? 29.777 -6.451 24.507 1.00 84.69 205 ASP A CA 1
ATOM 1500 C C . ASP A 1 205 ? 29.449 -7.100 25.864 1.00 84.69 205 ASP A C 1
ATOM 1502 O O . ASP A 1 205 ? 30.205 -7.956 26.359 1.00 84.69 205 ASP A O 1
ATOM 1506 N N . CYS A 1 206 ? 28.293 -6.742 26.429 1.00 84.56 206 CYS A N 1
ATOM 1507 C CA . CYS A 1 206 ? 27.744 -7.239 27.680 1.00 84.56 206 CYS A CA 1
ATOM 1508 C C . CYS A 1 206 ? 28.678 -7.057 28.892 1.00 84.56 206 CYS A C 1
ATOM 1510 O O . CYS A 1 206 ? 28.743 -7.920 29.788 1.00 84.56 206 CYS A O 1
ATOM 1512 N N . ASP A 1 207 ? 29.434 -5.958 28.951 1.00 84.50 207 ASP A N 1
ATOM 1513 C CA . ASP A 1 207 ? 30.312 -5.636 30.080 1.00 84.50 207 ASP A CA 1
ATOM 1514 C C . ASP A 1 207 ? 29.612 -4.864 31.218 1.00 84.50 207 ASP A C 1
ATOM 1516 O O . ASP A 1 207 ? 30.132 -4.783 32.351 1.00 84.50 207 ASP A O 1
ATOM 1520 N N . GLY A 1 208 ? 28.388 -4.393 30.960 1.00 78.88 208 GLY A N 1
ATOM 1521 C CA . GLY A 1 208 ? 27.582 -3.576 31.860 1.00 78.88 208 GLY A CA 1
ATOM 1522 C C . GLY A 1 208 ? 27.614 -2.079 31.533 1.00 78.88 208 GLY A C 1
ATOM 1523 O O . GLY A 1 208 ? 27.155 -1.278 32.370 1.00 78.88 208 GLY A O 1
ATOM 1524 N N . THR A 1 209 ? 28.178 -1.692 30.387 1.00 83.25 209 THR A N 1
ATOM 1525 C CA . THR A 1 209 ? 28.293 -0.316 29.902 1.00 83.25 209 THR A CA 1
ATOM 1526 C C . THR A 1 209 ? 27.424 -0.152 28.659 1.00 83.25 209 THR A C 1
ATOM 1528 O O . THR A 1 209 ? 27.668 -0.792 27.655 1.00 83.25 209 THR A O 1
ATOM 1531 N N . PRO A 1 210 ? 26.399 0.718 28.682 1.00 82.69 210 PRO A N 1
ATOM 1532 C CA . PRO A 1 210 ? 25.527 0.839 27.523 1.00 82.69 210 PRO A CA 1
ATOM 1533 C C . PRO A 1 210 ? 26.240 1.435 26.309 1.00 82.69 210 PRO A C 1
ATOM 1535 O O . PRO A 1 210 ? 27.002 2.385 26.507 1.00 82.69 210 PRO A O 1
ATOM 1538 N N . VAL A 1 211 ? 25.838 1.033 25.098 1.00 82.06 211 VAL A N 1
ATOM 1539 C CA . VAL A 1 211 ? 26.392 1.455 23.788 1.00 82.06 211 VAL A CA 1
ATOM 1540 C C . VAL A 1 211 ? 26.760 2.938 23.732 1.00 82.06 211 VAL A C 1
ATOM 1542 O O . VAL A 1 211 ? 27.862 3.334 23.370 1.00 82.06 211 VAL A O 1
ATOM 1545 N N . GLY A 1 212 ? 25.844 3.809 24.164 1.00 78.81 212 GLY A N 1
ATOM 1546 C CA . GLY A 1 212 ? 26.040 5.261 24.120 1.00 78.81 212 GLY A CA 1
ATOM 1547 C C . GLY A 1 212 ? 27.066 5.828 25.114 1.00 78.81 212 GLY A C 1
ATOM 1548 O O . GLY A 1 212 ? 27.262 7.038 25.132 1.00 78.81 212 GLY A O 1
ATOM 1549 N N . ASN A 1 213 ? 27.655 5.008 25.984 1.00 81.38 213 ASN A N 1
ATOM 1550 C CA . ASN A 1 213 ? 28.742 5.381 26.894 1.00 81.38 213 ASN A CA 1
ATOM 1551 C C . ASN A 1 213 ? 29.969 4.476 26.737 1.00 81.38 213 ASN A C 1
ATOM 1553 O O . ASN A 1 213 ? 30.916 4.640 27.515 1.00 81.38 213 ASN A O 1
ATOM 1557 N N . ASP A 1 214 ? 29.939 3.545 25.790 1.00 83.75 214 ASP A N 1
ATOM 1558 C CA . ASP A 1 214 ? 31.073 2.710 25.436 1.00 83.75 214 ASP A CA 1
ATOM 1559 C C . ASP A 1 214 ? 31.877 3.374 24.308 1.00 83.75 214 ASP A C 1
ATOM 1561 O O . ASP A 1 214 ? 31.321 4.100 23.479 1.00 83.75 214 ASP A O 1
ATOM 1565 N N . CYS A 1 215 ? 33.197 3.204 24.322 1.00 84.56 215 CYS A N 1
ATOM 1566 C CA . CYS A 1 215 ? 34.066 3.632 23.226 1.00 84.56 215 CYS A CA 1
ATOM 1567 C C . CYS A 1 215 ? 34.261 2.555 22.162 1.00 84.56 215 CYS A C 1
ATOM 1569 O O . CYS A 1 215 ? 34.624 2.878 21.034 1.00 84.56 215 CYS A O 1
ATOM 1571 N N . ASP A 1 216 ? 34.049 1.292 22.519 1.00 83.94 216 ASP A N 1
ATOM 1572 C CA . ASP A 1 216 ? 34.056 0.165 21.597 1.00 83.94 216 ASP A CA 1
ATOM 1573 C C . ASP A 1 216 ? 33.131 -0.890 22.182 1.00 83.94 216 ASP A C 1
ATOM 1575 O O . ASP A 1 216 ? 33.562 -1.780 22.907 1.00 83.94 216 ASP A O 1
ATOM 1579 N N . ASP A 1 217 ? 31.861 -0.768 21.817 1.00 82.69 217 ASP A N 1
ATOM 1580 C CA . ASP A 1 217 ? 30.756 -1.613 22.268 1.00 82.69 217 ASP A CA 1
ATOM 1581 C C . ASP A 1 217 ? 30.842 -3.057 21.730 1.00 82.69 217 ASP A C 1
ATOM 1583 O O . ASP A 1 217 ? 29.877 -3.811 21.754 1.00 82.69 217 ASP A O 1
ATOM 1587 N N . THR A 1 218 ? 31.999 -3.448 21.187 1.00 82.56 218 THR A N 1
ATOM 1588 C CA . THR A 1 218 ? 32.317 -4.813 20.761 1.00 82.56 218 THR A CA 1
ATOM 1589 C C . THR A 1 218 ? 33.490 -5.425 21.543 1.00 82.56 218 THR A C 1
ATOM 1591 O O . THR A 1 218 ? 33.755 -6.628 21.413 1.00 82.56 218 THR A O 1
ATOM 1594 N N . ASP A 1 219 ? 34.196 -4.646 22.379 1.00 83.00 219 ASP A N 1
ATOM 1595 C CA . ASP A 1 219 ? 35.273 -5.126 23.255 1.00 83.00 219 ASP A CA 1
ATOM 1596 C C . ASP A 1 219 ? 34.952 -4.863 24.734 1.00 83.00 219 ASP A C 1
ATOM 1598 O O . ASP A 1 219 ? 35.210 -3.758 25.210 1.00 83.00 219 ASP A O 1
ATOM 1602 N N . PRO A 1 220 ? 34.655 -5.906 25.542 1.00 82.94 220 PRO A N 1
ATOM 1603 C CA . PRO A 1 220 ? 34.289 -5.782 26.966 1.00 82.94 220 PRO A CA 1
ATOM 1604 C C . PRO A 1 220 ? 35.457 -5.381 27.887 1.00 82.94 220 PRO A C 1
ATOM 1606 O O . PRO A 1 220 ? 35.503 -5.675 29.090 1.00 82.94 220 PRO A O 1
ATOM 1609 N N . ASN A 1 221 ? 36.526 -4.840 27.306 1.00 83.25 221 ASN A N 1
ATOM 1610 C CA . ASN A 1 221 ? 37.649 -4.213 27.985 1.00 83.25 221 ASN A CA 1
ATOM 1611 C C . ASN A 1 221 ? 37.885 -2.771 27.514 1.00 83.25 221 ASN A C 1
ATOM 1613 O O . ASN A 1 221 ? 38.910 -2.196 27.919 1.00 83.25 221 ASN A O 1
ATOM 1617 N N . SER A 1 222 ? 37.002 -2.232 26.672 1.00 83.75 222 SER A N 1
ATOM 1618 C CA . SER A 1 222 ? 37.029 -0.861 26.195 1.00 83.75 222 SER A CA 1
ATOM 1619 C C . SER A 1 222 ? 36.892 0.126 27.356 1.00 83.75 222 SER A C 1
ATOM 1621 O O . SER A 1 222 ? 36.561 -0.219 28.497 1.00 83.75 222 SER A O 1
ATOM 1623 N N . LEU A 1 223 ? 37.303 1.365 27.112 1.00 81.94 223 LEU A N 1
ATOM 1624 C CA . LEU A 1 223 ? 37.166 2.441 28.086 1.00 81.94 223 LEU A CA 1
ATOM 1625 C C . LEU A 1 223 ? 35.797 3.087 27.892 1.00 81.94 223 LEU A C 1
ATOM 1627 O O . LEU A 1 223 ? 35.339 3.258 26.777 1.00 81.94 223 LEU A O 1
ATOM 1631 N N . THR A 1 224 ? 35.144 3.496 28.975 1.00 83.94 224 THR A N 1
ATOM 1632 C CA . THR A 1 224 ? 33.875 4.227 28.833 1.00 83.94 224 THR A CA 1
ATOM 1633 C C . THR A 1 224 ? 34.142 5.654 28.346 1.00 83.94 224 THR A C 1
ATOM 1635 O O . THR A 1 224 ? 35.134 6.250 28.774 1.00 83.94 224 THR A O 1
ATOM 1638 N N . GLN A 1 225 ? 33.176 6.286 27.679 1.00 79.88 225 GLN A N 1
ATOM 1639 C CA . GLN A 1 225 ? 33.184 7.718 27.323 1.00 79.88 225 GLN A CA 1
ATOM 1640 C C . GLN A 1 225 ? 33.303 8.673 28.532 1.00 79.88 225 GLN A C 1
ATOM 1642 O O . GLN A 1 225 ? 33.410 9.889 28.397 1.00 79.88 225 GLN A O 1
ATOM 1647 N N . THR A 1 226 ? 33.244 8.157 29.767 1.00 80.25 226 THR A N 1
ATOM 1648 C CA . THR A 1 226 ? 33.530 8.942 30.984 1.00 80.25 226 THR A CA 1
ATOM 1649 C C . THR A 1 226 ? 34.982 8.877 31.452 1.00 80.25 226 THR A C 1
ATOM 1651 O O . THR A 1 226 ? 35.357 9.589 32.391 1.00 80.25 226 THR A O 1
ATOM 1654 N N . GLU A 1 227 ? 35.759 7.971 30.869 1.00 82.81 227 GLU A N 1
ATOM 1655 C CA . GLU A 1 227 ? 37.181 7.775 31.122 1.00 82.81 227 GLU A CA 1
ATOM 1656 C C . GLU A 1 227 ? 38.045 8.142 29.903 1.00 82.81 227 GLU A C 1
ATOM 1658 O O . GLU A 1 227 ? 39.230 8.403 30.126 1.00 82.81 227 GLU A O 1
ATOM 1663 N N . ASP A 1 228 ? 37.465 8.171 28.698 1.00 84.44 228 ASP A N 1
ATOM 1664 C CA . ASP A 1 228 ? 38.077 8.448 27.388 1.00 84.44 228 ASP A CA 1
ATOM 1665 C C . ASP A 1 228 ? 37.005 9.085 26.464 1.00 84.44 228 ASP A C 1
ATOM 1667 O O . ASP A 1 228 ? 36.216 8.372 25.856 1.00 84.44 228 ASP A O 1
ATOM 1671 N N . LEU A 1 229 ? 36.828 10.412 26.501 1.00 84.88 229 LEU A N 1
ATOM 1672 C CA . LEU A 1 229 ? 35.627 11.089 25.973 1.00 84.88 229 LEU A CA 1
ATOM 1673 C C . LEU A 1 229 ? 35.549 11.142 24.440 1.00 84.88 229 LEU A C 1
ATOM 1675 O O . LEU A 1 229 ? 34.444 11.167 23.895 1.00 84.88 229 LEU A O 1
ATOM 1679 N N . ASP A 1 230 ? 36.682 11.168 23.756 1.00 81.44 230 ASP A N 1
ATOM 1680 C CA . ASP A 1 230 ? 36.775 11.119 22.297 1.00 81.44 230 ASP A CA 1
ATOM 1681 C C . ASP A 1 230 ? 37.108 9.721 21.754 1.00 81.44 230 ASP A C 1
ATOM 1683 O O . ASP A 1 230 ? 37.121 9.523 20.536 1.00 81.44 230 ASP A O 1
ATOM 1687 N N . CYS A 1 231 ? 37.309 8.754 22.653 1.00 85.31 231 CYS A N 1
ATOM 1688 C CA . CYS A 1 231 ? 37.508 7.344 22.356 1.00 85.31 231 CYS A CA 1
ATOM 1689 C C . CYS A 1 231 ? 38.750 7.052 21.502 1.00 85.31 231 CYS A C 1
ATOM 1691 O O . CYS A 1 231 ? 38.768 6.105 20.710 1.00 85.31 231 CYS A O 1
ATOM 1693 N N . ASP A 1 232 ? 39.821 7.827 21.676 1.00 83.56 232 ASP A N 1
ATOM 1694 C CA . ASP A 1 232 ? 41.073 7.641 20.934 1.00 83.56 232 ASP A CA 1
ATOM 1695 C C . ASP A 1 232 ? 42.034 6.614 21.592 1.00 83.56 232 ASP A C 1
ATOM 1697 O O . ASP A 1 232 ? 43.095 6.257 21.051 1.00 83.56 232 ASP A O 1
ATOM 1701 N N . GLY A 1 233 ? 41.653 6.091 22.764 1.00 79.94 233 GLY A N 1
ATOM 1702 C CA . GLY A 1 233 ? 42.414 5.130 23.557 1.00 79.94 233 GLY A CA 1
ATOM 1703 C C . GLY A 1 233 ? 43.335 5.773 24.602 1.00 79.94 233 GLY A C 1
ATOM 1704 O O . GLY A 1 233 ? 44.125 5.063 25.260 1.00 79.94 233 GLY A O 1
ATOM 1705 N N . ILE A 1 234 ? 43.288 7.095 24.768 1.00 79.94 234 ILE A N 1
ATOM 1706 C CA . ILE A 1 234 ? 44.018 7.865 25.768 1.00 79.94 234 ILE A CA 1
ATOM 1707 C C . ILE A 1 234 ? 43.024 8.414 26.794 1.00 79.94 234 ILE A C 1
ATOM 1709 O O . ILE A 1 234 ? 42.341 9.397 26.595 1.00 79.94 234 ILE A O 1
ATOM 1713 N N . ILE A 1 235 ? 43.050 7.843 28.003 1.00 82.62 235 ILE A N 1
ATOM 1714 C CA . ILE A 1 235 ? 42.181 8.335 29.085 1.00 82.62 235 ILE A CA 1
ATOM 1715 C C . ILE A 1 235 ? 42.275 9.860 29.286 1.00 82.62 235 ILE A C 1
ATOM 1717 O O . ILE A 1 235 ? 43.394 10.379 29.393 1.00 82.62 235 ILE A O 1
ATOM 1721 N N . ASP A 1 236 ? 41.141 10.531 29.521 1.00 80.38 236 ASP A N 1
ATOM 1722 C CA . ASP A 1 236 ? 40.997 11.997 29.649 1.00 80.38 236 ASP A CA 1
ATOM 1723 C C . ASP A 1 236 ? 42.058 12.651 30.554 1.00 80.38 236 ASP A C 1
ATOM 1725 O O . ASP A 1 236 ? 42.456 13.802 30.405 1.00 80.38 236 ASP A O 1
ATOM 1729 N N . GLU A 1 237 ? 42.518 11.943 31.598 1.00 80.25 237 GLU A N 1
ATOM 1730 C CA . GLU A 1 237 ? 43.519 12.487 32.525 1.00 80.25 237 GLU A CA 1
ATOM 1731 C C . GLU A 1 237 ? 44.938 12.598 31.937 1.00 80.25 237 GLU A C 1
ATOM 1733 O O . GLU A 1 237 ? 45.814 13.222 32.559 1.00 80.25 237 GLU A O 1
ATOM 1738 N N . ASN A 1 238 ? 45.176 11.946 30.803 1.00 78.38 238 ASN A N 1
ATOM 1739 C CA . ASN A 1 238 ? 46.420 11.939 30.047 1.00 78.38 238 ASN A CA 1
ATOM 1740 C C . ASN A 1 238 ? 46.263 12.499 28.631 1.00 78.38 238 ASN A C 1
ATOM 1742 O O . ASN A 1 238 ? 47.311 12.693 28.004 1.00 78.38 238 ASN A O 1
ATOM 1746 N N . ASP A 1 239 ? 45.033 12.765 28.199 1.00 74.06 239 ASP A N 1
ATOM 1747 C CA . ASP A 1 239 ? 44.751 13.475 26.964 1.00 74.06 239 ASP A CA 1
ATOM 1748 C C . ASP A 1 239 ? 45.073 14.975 27.088 1.00 74.06 239 ASP A C 1
ATOM 1750 O O . ASP A 1 239 ? 45.090 15.545 28.189 1.00 74.06 239 ASP A O 1
ATOM 1754 N N . LEU A 1 240 ? 45.484 15.587 25.980 1.00 76.62 240 LEU A N 1
ATOM 1755 C CA . LEU A 1 240 ? 45.736 17.021 25.858 1.00 76.62 240 LEU A CA 1
ATOM 1756 C C . LEU A 1 240 ? 44.573 17.769 25.185 1.00 76.62 240 LEU A C 1
ATOM 1758 O O . LEU A 1 240 ? 44.534 18.992 25.365 1.00 76.62 240 LEU A O 1
ATOM 1762 N N . ASP A 1 241 ? 43.689 17.053 24.488 1.00 74.00 241 ASP A N 1
ATOM 1763 C CA . ASP A 1 241 ? 42.467 17.473 23.791 1.00 74.00 241 ASP A CA 1
ATOM 1764 C C . ASP A 1 241 ? 41.411 16.356 23.956 1.00 74.00 241 ASP A C 1
ATOM 1766 O O . ASP A 1 241 ? 41.147 15.606 23.028 1.00 74.00 241 ASP A O 1
ATOM 1770 N N . TYR A 1 242 ? 40.867 16.183 25.170 1.00 82.56 242 TYR A N 1
ATOM 1771 C CA . TYR A 1 242 ? 40.082 14.988 25.532 1.00 82.56 242 TYR A CA 1
ATOM 1772 C C . TYR A 1 242 ? 38.764 14.845 24.754 1.00 82.56 242 TYR A C 1
ATOM 1774 O O . TYR A 1 242 ? 38.119 13.806 24.858 1.00 82.56 242 TYR A O 1
ATOM 1782 N N . ASP A 1 243 ? 38.281 15.900 24.089 1.00 78.44 243 ASP A N 1
ATOM 1783 C CA . ASP A 1 243 ? 37.110 15.850 23.205 1.00 78.44 243 ASP A CA 1
ATOM 1784 C C . ASP A 1 243 ? 37.470 15.948 21.713 1.00 78.44 243 ASP A C 1
ATOM 1786 O O . ASP A 1 243 ? 36.559 16.035 20.883 1.00 78.44 243 ASP A O 1
ATOM 1790 N N . ASN A 1 244 ? 38.771 15.900 21.382 1.00 76.06 244 ASN A N 1
ATOM 1791 C CA . ASN A 1 244 ? 39.347 16.010 20.039 1.00 76.06 244 ASN A CA 1
ATOM 1792 C C . ASN A 1 244 ? 38.695 17.120 19.193 1.00 76.06 244 ASN A C 1
ATOM 1794 O O . ASN A 1 244 ? 38.499 16.994 17.977 1.00 76.06 244 ASN A O 1
ATOM 1798 N N . ASP A 1 245 ? 38.330 18.234 19.834 1.00 76.00 245 ASP A N 1
ATOM 1799 C CA . ASP A 1 245 ? 37.653 19.349 19.172 1.00 76.00 245 ASP A CA 1
ATOM 1800 C C . ASP A 1 245 ? 38.642 20.297 18.460 1.00 76.00 245 ASP A C 1
ATOM 1802 O O . ASP A 1 245 ? 38.245 21.280 17.814 1.00 76.00 245 ASP A O 1
ATOM 1806 N N . GLY A 1 246 ? 39.937 19.963 18.531 1.00 68.25 246 GLY A N 1
ATOM 1807 C CA . GLY A 1 246 ? 41.049 20.716 17.971 1.00 68.25 246 GLY A CA 1
ATOM 1808 C C . GLY A 1 246 ? 41.509 21.854 18.881 1.00 68.25 246 GLY A C 1
ATOM 1809 O O . GLY A 1 246 ? 42.250 22.740 18.436 1.00 68.25 246 GLY A O 1
ATOM 1810 N N . ILE A 1 247 ? 41.052 21.896 20.136 1.00 66.12 247 ILE A N 1
ATOM 1811 C CA . ILE A 1 247 ? 41.438 22.887 21.135 1.00 66.12 247 ILE A CA 1
ATOM 1812 C C . ILE A 1 247 ? 41.845 22.166 22.413 1.00 66.12 247 ILE A C 1
ATOM 1814 O O . ILE A 1 247 ? 41.007 21.792 23.218 1.00 66.12 247 ILE A O 1
ATOM 1818 N N . CYS A 1 248 ? 43.145 22.180 22.723 1.00 70.38 248 CYS A N 1
ATOM 1819 C CA . CYS A 1 248 ? 43.643 21.629 23.983 1.00 70.38 248 CYS A CA 1
ATOM 1820 C C . CYS A 1 248 ? 42.771 22.032 25.192 1.00 70.38 248 CYS A C 1
ATOM 1822 O O . CYS A 1 248 ? 42.548 23.233 25.423 1.00 70.38 248 CYS A O 1
ATOM 1824 N N . ASP A 1 249 ? 42.445 21.100 26.090 1.00 67.69 249 ASP A N 1
ATOM 1825 C CA . ASP A 1 249 ? 41.612 21.353 27.285 1.00 67.69 249 ASP A CA 1
ATOM 1826 C C . ASP A 1 249 ? 42.133 22.526 28.140 1.00 67.69 249 ASP A C 1
ATOM 1828 O O . ASP A 1 249 ? 41.433 23.239 28.881 1.00 67.69 249 ASP A O 1
ATOM 1832 N N . GLY A 1 250 ? 43.454 22.720 28.096 1.00 63.44 250 GLY A N 1
ATOM 1833 C CA . GLY A 1 250 ? 44.150 23.810 28.764 1.00 63.44 250 GLY A CA 1
ATOM 1834 C C . GLY A 1 250 ? 43.778 25.204 28.234 1.00 63.44 250 GLY A C 1
ATOM 1835 O O . GLY A 1 250 ? 43.798 26.181 29.006 1.00 63.44 250 GLY A O 1
ATOM 1836 N N . ALA A 1 251 ? 43.441 25.307 26.948 1.00 61.22 251 ALA A N 1
ATOM 1837 C CA . ALA A 1 251 ? 42.966 26.501 26.259 1.00 61.22 251 ALA A CA 1
ATOM 1838 C C . ALA A 1 251 ? 41.461 26.740 26.492 1.00 61.22 251 ALA A C 1
ATOM 1840 O O . ALA A 1 251 ? 41.079 27.888 26.770 1.00 61.22 251 ALA A O 1
ATOM 1841 N N . GLU A 1 252 ? 40.647 25.683 26.549 1.00 64.44 252 GLU A N 1
ATOM 1842 C CA . GLU A 1 252 ? 39.226 25.731 26.919 1.00 64.44 252 GLU A CA 1
ATOM 1843 C C . GLU A 1 252 ? 38.993 26.357 28.309 1.00 64.44 252 GLU A C 1
ATOM 1845 O O . GLU A 1 252 ? 38.152 27.243 28.530 1.00 64.44 252 GLU A O 1
ATOM 1850 N N . ASN A 1 253 ? 39.833 25.990 29.284 1.00 53.22 253 ASN A N 1
ATOM 1851 C CA . ASN A 1 253 ? 39.681 26.426 30.675 1.00 53.22 253 ASN A CA 1
ATOM 1852 C C . ASN A 1 253 ? 40.298 27.809 30.994 1.00 53.22 253 ASN A C 1
ATOM 1854 O O . ASN A 1 253 ? 40.653 28.111 32.145 1.00 53.22 253 ASN A O 1
ATOM 1858 N N . MET A 1 254 ? 40.396 28.701 29.994 1.00 47.91 254 MET A N 1
ATOM 1859 C CA . MET A 1 254 ? 40.765 30.124 30.135 1.00 47.91 254 MET A CA 1
ATOM 1860 C C . MET A 1 254 ? 42.080 30.374 30.901 1.00 47.91 254 MET A C 1
ATOM 1862 O O . MET A 1 254 ? 42.270 31.431 31.528 1.00 47.91 254 MET A O 1
ATOM 1866 N N . ASN A 1 255 ? 43.007 29.415 30.872 1.00 45.91 255 ASN A N 1
ATOM 1867 C CA . ASN A 1 255 ? 44.248 29.501 31.626 1.00 45.91 255 ASN A CA 1
ATOM 1868 C C . ASN A 1 255 ? 45.450 28.963 30.841 1.00 45.91 255 ASN A C 1
ATOM 1870 O O . ASN A 1 255 ? 46.169 28.133 31.379 1.00 45.91 255 ASN A O 1
ATOM 1874 N N . LEU A 1 256 ? 45.673 29.540 29.649 1.00 48.62 256 LEU A N 1
ATOM 1875 C CA . LEU A 1 256 ? 46.935 29.615 28.890 1.00 48.62 256 LEU A CA 1
ATOM 1876 C C . LEU A 1 256 ? 47.931 28.492 29.230 1.00 48.62 256 LEU A C 1
ATOM 1878 O O . LEU A 1 256 ? 48.763 28.663 30.135 1.00 48.62 256 LEU A O 1
ATOM 1882 N N . VAL A 1 257 ? 47.885 27.388 28.483 1.00 47.97 257 VAL A N 1
ATOM 1883 C CA . VAL A 1 257 ? 49.105 26.613 28.241 1.00 47.97 257 VAL A CA 1
ATOM 1884 C C . VAL A 1 257 ? 49.930 27.485 27.299 1.00 47.97 257 VAL A C 1
ATOM 1886 O O . VAL A 1 257 ? 49.483 27.872 26.232 1.00 47.97 257 VAL A O 1
ATOM 1889 N N . GLU A 1 258 ? 51.042 28.003 27.812 1.00 54.53 258 GLU A N 1
ATOM 1890 C CA . GLU A 1 258 ? 51.783 29.112 27.196 1.00 54.53 258 GLU A CA 1
ATOM 1891 C C . GLU A 1 258 ? 52.705 28.650 26.048 1.00 54.53 258 GLU A C 1
ATOM 1893 O O . GLU A 1 258 ? 53.440 29.499 25.558 1.00 54.53 258 GLU A O 1
ATOM 1898 N N . ASP A 1 259 ? 52.696 27.368 25.646 1.00 64.12 259 ASP A N 1
ATOM 1899 C CA . ASP A 1 259 ? 53.788 26.784 24.851 1.00 64.12 259 ASP A CA 1
ATOM 1900 C C . ASP A 1 259 ? 53.381 25.739 23.762 1.00 64.12 259 ASP A C 1
ATOM 1902 O O . ASP A 1 259 ? 54.315 25.172 23.224 1.00 64.12 259 ASP A O 1
ATOM 1906 N N . ASP A 1 260 ? 52.105 25.442 23.453 1.00 62.88 260 ASP A N 1
ATOM 1907 C CA . ASP A 1 260 ? 51.667 24.491 22.377 1.00 62.88 260 ASP A CA 1
ATOM 1908 C C . ASP A 1 260 ? 50.205 24.841 21.982 1.00 62.88 260 ASP A C 1
ATOM 1910 O O . ASP A 1 260 ? 49.328 24.726 22.844 1.00 62.88 260 ASP A O 1
ATOM 1914 N N . LEU A 1 261 ? 49.968 25.473 20.821 1.00 71.31 261 LEU A N 1
ATOM 1915 C CA . LEU A 1 261 ? 48.742 26.245 20.512 1.00 71.31 261 LEU A CA 1
ATOM 1916 C C . LEU A 1 261 ? 47.800 25.545 19.522 1.00 71.31 261 LEU A C 1
ATOM 1918 O O . LEU A 1 261 ? 46.600 25.815 19.589 1.00 71.31 261 LEU A O 1
ATOM 1922 N N . ASP A 1 262 ? 48.320 24.656 18.685 1.00 67.25 262 ASP A N 1
ATOM 1923 C CA . ASP A 1 262 ? 47.583 23.756 17.792 1.00 67.25 262 ASP A CA 1
ATOM 1924 C C . ASP A 1 262 ? 47.599 22.290 18.276 1.00 67.25 262 ASP A C 1
ATOM 1926 O O . ASP A 1 262 ? 46.933 21.445 17.687 1.00 67.25 262 ASP A O 1
ATOM 1930 N N . CYS A 1 263 ? 48.296 22.007 19.385 1.00 68.00 263 CYS A N 1
ATOM 1931 C CA . CYS A 1 263 ? 48.237 20.745 20.125 1.00 68.00 263 CYS A CA 1
ATOM 1932 C C . CYS A 1 263 ? 48.874 19.546 19.404 1.00 68.00 263 CYS A C 1
ATOM 1934 O O . CYS A 1 263 ? 48.658 18.401 19.805 1.00 68.00 263 CYS A O 1
ATOM 1936 N N . ASP A 1 264 ? 49.738 19.785 18.413 1.00 70.00 264 ASP A N 1
ATOM 1937 C CA . ASP A 1 264 ? 50.415 18.733 17.640 1.00 70.00 264 ASP A CA 1
ATOM 1938 C C . ASP A 1 264 ? 51.613 18.087 18.388 1.00 70.00 264 ASP A C 1
ATOM 1940 O O . ASP A 1 264 ? 52.259 17.132 17.929 1.00 70.00 264 ASP A O 1
ATOM 1944 N N . GLY A 1 265 ? 51.921 18.595 19.588 1.00 63.38 265 GLY A N 1
ATOM 1945 C CA . GLY A 1 265 ? 53.010 18.135 20.444 1.00 63.38 265 GLY A CA 1
ATOM 1946 C C . GLY A 1 265 ? 54.363 18.798 20.157 1.00 63.38 265 GLY A C 1
ATOM 1947 O O . GLY A 1 265 ? 55.381 18.416 20.773 1.00 63.38 265 GLY A O 1
ATOM 1948 N N . ILE A 1 266 ? 54.409 19.778 19.253 1.00 64.62 266 ILE A N 1
ATOM 1949 C CA . ILE A 1 266 ? 55.523 20.684 19.001 1.00 64.62 266 ILE A CA 1
ATOM 1950 C C . ILE A 1 266 ? 55.244 21.987 19.746 1.00 64.62 266 ILE A C 1
ATOM 1952 O O . ILE A 1 266 ? 54.241 22.658 19.591 1.00 64.62 266 ILE A O 1
ATOM 1956 N N . ILE A 1 267 ? 56.185 22.382 20.602 1.00 67.38 267 ILE A N 1
ATOM 1957 C CA . ILE A 1 267 ? 55.998 23.629 21.339 1.00 67.38 267 ILE A CA 1
ATOM 1958 C C . ILE A 1 267 ? 56.146 24.826 20.393 1.00 67.38 267 ILE A C 1
ATOM 1960 O O . ILE A 1 267 ? 57.146 24.872 19.684 1.00 67.38 267 ILE A O 1
ATOM 1964 N N . ASN A 1 268 ? 55.273 25.833 20.484 1.00 65.06 268 ASN A N 1
ATOM 1965 C CA . ASN A 1 268 ? 55.297 27.086 19.702 1.00 65.06 268 ASN A CA 1
ATOM 1966 C C . ASN A 1 268 ? 56.707 27.675 19.470 1.00 65.06 268 ASN A C 1
ATOM 1968 O O . ASN A 1 268 ? 57.071 28.145 18.406 1.00 65.06 268 ASN A O 1
ATOM 1972 N N . ASP A 1 269 ? 57.569 27.646 20.493 1.00 65.44 269 ASP A N 1
ATOM 1973 C CA . ASP A 1 269 ? 58.942 28.181 20.416 1.00 65.44 269 ASP A CA 1
ATOM 1974 C C . ASP A 1 269 ? 59.882 27.374 19.471 1.00 65.44 269 ASP A C 1
ATOM 1976 O O . ASP A 1 269 ? 61.002 27.823 19.193 1.00 65.44 269 ASP A O 1
ATOM 1980 N N . ASP A 1 270 ? 59.487 26.164 19.065 1.00 64.56 270 ASP A N 1
ATOM 1981 C CA . ASP A 1 270 ? 60.170 25.245 18.142 1.00 64.56 270 ASP A CA 1
ATOM 1982 C C . ASP A 1 270 ? 59.292 24.902 16.904 1.00 64.56 270 ASP A C 1
ATOM 1984 O O . ASP A 1 270 ? 59.746 24.117 16.062 1.00 64.56 270 ASP A O 1
ATOM 1988 N N . ASP A 1 271 ? 58.108 25.511 16.790 1.00 64.06 271 ASP A N 1
ATOM 1989 C CA . ASP A 1 271 ? 57.134 25.369 15.705 1.00 64.06 271 ASP A CA 1
ATOM 1990 C C . ASP A 1 271 ? 57.278 26.514 14.673 1.00 64.06 271 ASP A C 1
ATOM 1992 O O . ASP A 1 271 ? 57.771 27.603 14.980 1.00 64.06 271 ASP A O 1
ATOM 1996 N N . LEU A 1 272 ? 56.988 26.233 13.402 1.00 69.94 272 LEU A N 1
ATOM 1997 C CA . LEU A 1 272 ? 57.065 27.184 12.289 1.00 69.94 272 LEU A CA 1
ATOM 1998 C C . LEU A 1 272 ? 55.704 27.804 11.948 1.00 69.94 272 LEU A C 1
ATOM 2000 O O . LEU A 1 272 ? 55.700 28.893 11.354 1.00 69.94 272 LEU A O 1
ATOM 2004 N N . ASP A 1 273 ? 54.609 27.149 12.330 1.00 68.44 273 ASP A N 1
ATOM 2005 C CA . ASP A 1 273 ? 53.227 27.593 12.155 1.00 68.44 273 ASP A CA 1
ATOM 2006 C C . ASP A 1 273 ? 52.432 27.308 13.438 1.00 68.44 273 ASP A C 1
ATOM 2008 O O . ASP A 1 273 ? 51.630 26.392 13.491 1.00 68.44 273 ASP A O 1
ATOM 2012 N N . ASP A 1 274 ? 52.704 28.103 14.479 1.00 76.88 274 ASP A N 1
ATOM 2013 C CA . ASP A 1 274 ? 52.207 27.933 15.851 1.00 76.88 274 ASP A CA 1
ATOM 2014 C C . ASP A 1 274 ? 50.701 27.642 16.009 1.00 76.88 274 ASP A C 1
ATOM 2016 O O . ASP A 1 274 ? 50.294 27.151 17.057 1.00 76.88 274 ASP A O 1
ATOM 2020 N N . ASP A 1 275 ? 49.849 28.081 15.081 1.00 68.19 275 ASP A N 1
ATOM 2021 C CA . ASP A 1 275 ? 48.402 27.830 15.100 1.00 68.19 275 ASP A CA 1
ATOM 2022 C C . ASP A 1 275 ? 47.911 27.007 13.900 1.00 68.19 275 ASP A C 1
ATOM 2024 O O . ASP A 1 275 ? 46.698 26.921 13.683 1.00 68.19 275 ASP A O 1
ATOM 2028 N N . ASN A 1 276 ? 48.853 26.417 13.154 1.00 65.62 276 ASN A N 1
ATOM 2029 C CA . ASN A 1 276 ? 48.680 25.583 11.966 1.00 65.62 276 ASN A CA 1
ATOM 2030 C C . ASN A 1 276 ? 47.643 26.153 10.990 1.00 65.62 276 ASN A C 1
ATOM 2032 O O . ASN A 1 276 ? 46.819 25.440 10.409 1.00 65.62 276 ASN A O 1
ATOM 2036 N N . ASP A 1 277 ? 47.639 27.484 10.846 1.00 68.19 277 ASP A N 1
ATOM 2037 C CA . ASP A 1 277 ? 46.658 28.207 10.038 1.00 68.19 277 ASP A CA 1
ATOM 2038 C C . ASP A 1 277 ? 47.045 28.261 8.548 1.00 68.19 277 ASP A C 1
ATOM 2040 O O . ASP A 1 277 ? 46.348 28.879 7.725 1.00 68.19 277 ASP A O 1
ATOM 2044 N N . GLY A 1 278 ? 48.139 27.575 8.197 1.00 61.34 278 GLY A N 1
ATOM 2045 C CA . GLY A 1 278 ? 48.718 27.488 6.866 1.00 61.34 278 GLY A CA 1
ATOM 2046 C C . GLY A 1 278 ? 49.620 28.677 6.535 1.00 61.34 278 GLY A C 1
ATOM 2047 O O . GLY A 1 278 ? 49.924 28.915 5.358 1.00 61.34 278 GLY A O 1
ATOM 2048 N N . PHE A 1 279 ? 50.030 29.478 7.528 1.00 59.97 279 PHE A N 1
ATOM 2049 C CA . PHE A 1 279 ? 50.911 30.624 7.329 1.00 59.97 279 PHE A CA 1
ATOM 2050 C C . PHE A 1 279 ? 52.014 30.726 8.386 1.00 59.97 279 PHE A C 1
ATOM 2052 O O . PHE A 1 279 ? 51.815 31.271 9.464 1.00 59.97 279 PHE A O 1
ATOM 2059 N N . CYS A 1 280 ? 53.259 30.467 7.962 1.00 67.94 280 CYS A N 1
ATOM 2060 C CA . CYS A 1 280 ? 54.449 30.652 8.799 1.00 67.94 280 CYS A CA 1
ATOM 2061 C C . CYS A 1 280 ? 54.450 31.926 9.656 1.00 67.94 280 CYS A C 1
ATOM 2063 O O . CYS A 1 280 ? 54.340 33.070 9.163 1.00 67.94 280 CYS A O 1
ATOM 2065 N N . ASP A 1 281 ? 54.800 31.734 10.921 1.00 65.25 281 ASP A N 1
ATOM 2066 C CA . ASP A 1 281 ? 54.619 32.767 11.906 1.00 65.25 281 ASP A CA 1
ATOM 2067 C C . ASP A 1 281 ? 55.684 33.887 11.813 1.00 65.25 281 ASP A C 1
ATOM 2069 O O . ASP A 1 281 ? 56.889 33.713 11.559 1.00 65.25 281 ASP A O 1
ATOM 2073 N N . SER A 1 282 ? 55.243 35.141 11.942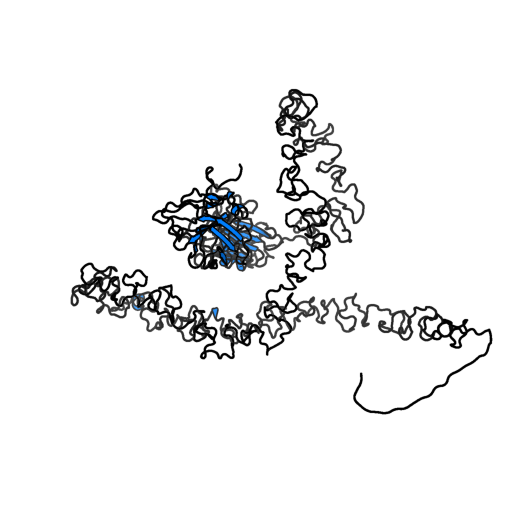 1.00 58.00 282 SER A N 1
ATOM 2074 C CA . SER A 1 282 ? 56.032 36.292 11.456 1.00 58.00 282 SER A CA 1
ATOM 2075 C C . SER A 1 282 ? 57.235 36.674 12.340 1.00 58.00 282 SER A C 1
ATOM 2077 O O . SER A 1 282 ? 58.096 37.471 11.924 1.00 58.00 282 SER A O 1
ATOM 2079 N N . GLU A 1 283 ? 57.304 36.145 13.565 1.00 56.84 283 GLU A N 1
ATOM 2080 C CA . GLU A 1 283 ? 58.294 36.501 14.592 1.00 56.84 283 GLU A CA 1
ATOM 2081 C C . GLU A 1 283 ? 59.541 35.567 14.568 1.00 56.84 283 GLU A C 1
ATOM 2083 O O . GLU A 1 283 ? 60.634 35.999 14.969 1.00 56.84 283 GLU A O 1
ATOM 2088 N N . GLU A 1 284 ? 59.437 34.385 13.940 1.00 54.12 284 GLU A N 1
ATOM 2089 C CA . GLU A 1 284 ? 60.466 33.326 13.811 1.00 54.12 284 GLU A CA 1
ATOM 2090 C C . GLU A 1 284 ? 61.304 33.404 12.511 1.00 54.12 284 GLU A C 1
ATOM 2092 O O . GLU A 1 284 ? 62.384 32.818 12.388 1.00 54.12 284 GLU A O 1
ATOM 2097 N N . HIS A 1 285 ? 60.933 34.291 11.579 1.00 50.44 285 HIS A N 1
ATOM 2098 C CA . HIS A 1 285 ? 61.567 34.499 10.262 1.00 50.44 285 HIS A CA 1
ATOM 2099 C C . HIS A 1 285 ? 63.043 34.998 10.284 1.00 50.44 285 HIS A C 1
ATOM 2101 O O . HIS A 1 285 ? 63.547 35.576 9.312 1.00 50.44 285 HIS A O 1
ATOM 2107 N N . SER A 1 286 ? 63.769 34.900 11.406 1.00 47.03 286 SER A N 1
ATOM 2108 C CA . SER A 1 286 ? 65.041 35.603 11.603 1.00 47.03 286 SER A CA 1
ATOM 2109 C C . SER A 1 286 ? 66.285 34.779 11.919 1.00 47.03 286 SER A C 1
ATOM 2111 O O . SER A 1 286 ? 67.346 35.415 11.997 1.00 47.03 286 SER A O 1
ATOM 2113 N N . ASN A 1 287 ? 66.263 33.439 12.034 1.00 47.94 287 ASN A N 1
ATOM 2114 C CA . ASN A 1 287 ? 67.539 32.717 12.207 1.00 47.94 287 ASN A CA 1
ATOM 2115 C C . ASN A 1 287 ? 67.822 31.417 11.444 1.00 47.94 287 ASN A C 1
ATOM 2117 O O . ASN A 1 287 ? 69.019 31.173 11.276 1.00 47.94 287 ASN A O 1
ATOM 2121 N N . LEU A 1 288 ? 66.872 30.648 10.923 1.00 47.38 288 LEU A N 1
ATOM 2122 C CA . LEU A 1 288 ? 67.104 29.497 10.029 1.00 47.38 288 LEU A CA 1
ATOM 2123 C C . LEU A 1 288 ? 65.741 29.255 9.357 1.00 47.38 288 LEU A C 1
ATOM 2125 O O . LEU A 1 288 ? 64.859 28.802 10.046 1.00 47.38 288 LEU A O 1
ATOM 2129 N N . VAL A 1 289 ? 65.416 29.712 8.153 1.00 48.28 289 VAL A N 1
ATOM 2130 C CA . VAL A 1 289 ? 65.779 29.154 6.849 1.00 48.28 289 VAL A CA 1
ATOM 2131 C C . VAL A 1 289 ? 65.327 30.215 5.817 1.00 48.28 289 VAL A C 1
ATOM 2133 O O . VAL A 1 289 ? 64.233 30.750 5.903 1.00 48.28 289 VAL A O 1
ATOM 2136 N N . GLU A 1 290 ? 66.203 30.647 4.902 1.00 53.12 290 GLU A N 1
ATOM 2137 C CA . GLU A 1 290 ? 65.801 31.586 3.837 1.00 53.12 290 GLU A CA 1
ATOM 2138 C C . GLU A 1 290 ? 65.157 30.762 2.701 1.00 53.12 290 GLU A C 1
ATOM 2140 O O . GLU A 1 290 ? 65.905 30.042 2.036 1.00 53.12 290 GLU A O 1
ATOM 2145 N N . ASN A 1 291 ? 63.850 30.950 2.459 1.00 61.69 291 ASN A N 1
ATOM 2146 C CA . ASN A 1 291 ? 63.015 30.394 1.371 1.00 61.69 291 ASN A CA 1
ATOM 2147 C C . ASN A 1 291 ? 62.384 29.010 1.638 1.00 61.69 291 ASN A C 1
ATOM 2149 O O . ASN A 1 291 ? 62.867 28.025 1.084 1.00 61.69 291 ASN A O 1
ATOM 2153 N N . ASP A 1 292 ? 61.317 28.988 2.426 1.00 65.56 292 ASP A N 1
ATOM 2154 C CA . ASP A 1 292 ? 60.346 27.894 2.598 1.00 65.56 292 ASP A CA 1
ATOM 2155 C C . ASP A 1 292 ? 58.981 28.618 2.728 1.00 65.56 292 ASP A C 1
ATOM 2157 O O . ASP A 1 292 ? 58.901 29.511 3.580 1.00 65.56 292 ASP A O 1
ATOM 2161 N N . SER A 1 293 ? 58.067 28.509 1.747 1.00 72.88 293 SER A N 1
ATOM 2162 C CA . SER A 1 293 ? 56.986 29.514 1.538 1.00 72.88 293 SER A CA 1
ATOM 2163 C C . SER A 1 293 ? 55.580 29.022 1.862 1.00 72.88 293 SER A C 1
ATOM 2165 O O . SER A 1 293 ? 54.710 29.869 2.067 1.00 72.88 293 SER A O 1
ATOM 2167 N N . ASP A 1 294 ? 55.409 27.718 1.931 1.00 67.12 294 ASP A N 1
ATOM 2168 C CA . ASP A 1 294 ? 54.249 26.949 2.377 1.00 67.12 294 ASP A CA 1
ATOM 2169 C C . ASP A 1 294 ? 54.538 26.172 3.675 1.00 67.12 294 ASP A C 1
ATOM 2171 O O . ASP A 1 294 ? 53.609 25.690 4.306 1.00 67.12 294 ASP A O 1
ATOM 2175 N N . CYS A 1 295 ? 55.794 26.175 4.145 1.00 67.44 295 CYS A N 1
ATOM 2176 C CA . CYS A 1 295 ? 56.178 25.781 5.503 1.00 67.44 295 CYS A CA 1
ATOM 2177 C C . CYS A 1 295 ? 56.130 24.269 5.770 1.00 67.44 295 CYS A C 1
ATOM 2179 O O . CYS A 1 295 ? 56.203 23.855 6.926 1.00 67.44 295 CYS A O 1
ATOM 2181 N N . ASP A 1 296 ? 56.144 23.450 4.717 1.00 70.06 296 ASP A N 1
ATOM 2182 C CA . ASP A 1 296 ? 56.156 21.980 4.767 1.00 70.06 296 ASP A CA 1
ATOM 2183 C C . ASP A 1 296 ? 57.520 21.386 5.213 1.00 70.06 296 ASP A C 1
ATOM 2185 O O . ASP A 1 296 ? 57.716 20.173 5.355 1.00 70.06 296 ASP A O 1
ATOM 2189 N N . GLY A 1 297 ? 58.511 22.252 5.449 1.00 64.94 297 GLY A N 1
ATOM 2190 C CA . GLY A 1 297 ? 59.868 21.889 5.851 1.00 64.94 297 GLY A CA 1
ATOM 2191 C C . GLY A 1 297 ? 60.798 21.564 4.677 1.00 64.94 297 GLY A C 1
ATOM 2192 O O . GLY A 1 297 ? 61.985 21.236 4.892 1.00 64.94 297 GLY A O 1
ATOM 2193 N N . VAL A 1 298 ? 60.315 21.684 3.440 1.00 65.31 298 VAL A N 1
ATOM 2194 C CA . VAL A 1 298 ? 61.069 21.569 2.200 1.00 65.31 298 VAL A CA 1
ATOM 2195 C C . VAL A 1 298 ? 61.398 22.968 1.687 1.00 65.31 298 VAL A C 1
ATOM 2197 O O . VAL A 1 298 ? 60.619 23.755 1.185 1.00 65.31 298 VAL A O 1
ATOM 2200 N N . LEU A 1 299 ? 62.687 23.290 1.746 1.00 66.38 299 LEU A N 1
ATOM 2201 C CA . LEU A 1 299 ? 63.215 24.518 1.160 1.00 66.38 299 LEU A CA 1
ATOM 2202 C C . LEU A 1 299 ? 62.741 24.703 -0.292 1.00 66.38 299 LEU A C 1
ATOM 2204 O O . LEU A 1 299 ? 63.174 23.905 -1.121 1.00 66.38 299 LEU A O 1
ATOM 2208 N N . ASN A 1 300 ? 62.126 25.846 -0.632 1.00 63.50 300 ASN A N 1
ATOM 2209 C CA . ASN A 1 300 ? 61.677 26.254 -1.983 1.00 63.50 300 ASN A CA 1
ATOM 2210 C C . ASN A 1 300 ? 62.641 25.898 -3.145 1.00 63.50 300 ASN A C 1
ATOM 2212 O O . ASN A 1 300 ? 62.295 25.863 -4.318 1.00 63.50 300 ASN A O 1
ATOM 2216 N N . THR A 1 301 ? 63.943 25.764 -2.872 1.00 63.09 301 THR A N 1
ATOM 2217 C CA . THR A 1 301 ? 64.948 25.370 -3.878 1.00 63.09 301 THR A CA 1
ATOM 2218 C C . THR A 1 301 ? 65.012 23.873 -4.207 1.00 63.09 301 THR A C 1
ATOM 2220 O O . THR A 1 301 ? 65.750 23.514 -5.129 1.00 63.09 301 THR A O 1
ATOM 2223 N N . TYR A 1 302 ? 64.348 23.036 -3.419 1.00 63.34 302 TYR A N 1
ATOM 2224 C CA . TYR A 1 302 ? 64.267 21.573 -3.505 1.00 63.34 302 TYR A CA 1
ATOM 2225 C C . TYR A 1 302 ? 62.824 21.075 -3.428 1.00 63.34 302 TYR A C 1
ATOM 2227 O O . TYR A 1 302 ? 62.617 19.876 -3.310 1.00 63.34 302 TYR A O 1
ATOM 2235 N N . ASP A 1 303 ? 61.903 22.017 -3.466 1.00 62.62 303 ASP A N 1
ATOM 2236 C CA . ASP A 1 303 ? 60.480 21.849 -3.317 1.00 62.62 303 ASP A CA 1
ATOM 2237 C C . ASP A 1 303 ? 59.850 22.110 -4.691 1.00 62.62 303 ASP A C 1
ATOM 2239 O O . ASP A 1 303 ? 60.238 23.053 -5.408 1.00 62.62 303 ASP A O 1
ATOM 2243 N N . THR A 1 304 ? 59.002 21.172 -5.097 1.00 67.75 304 THR A N 1
ATOM 2244 C CA . THR A 1 304 ? 58.417 21.077 -6.433 1.00 67.75 304 THR A CA 1
ATOM 2245 C C . THR A 1 304 ? 57.075 21.811 -6.507 1.00 67.75 304 THR A C 1
ATOM 2247 O O . THR A 1 304 ? 56.710 22.220 -7.612 1.00 67.75 304 THR A O 1
ATOM 2250 N N . ASP A 1 305 ? 56.439 22.090 -5.365 1.00 67.88 305 ASP A N 1
ATOM 2251 C CA . ASP A 1 305 ? 55.232 22.906 -5.189 1.00 67.88 305 ASP A CA 1
ATOM 2252 C C . ASP A 1 305 ? 55.505 24.005 -4.150 1.00 67.88 305 ASP A C 1
ATOM 2254 O O . ASP A 1 305 ? 55.029 24.002 -3.028 1.00 67.88 305 ASP A O 1
ATOM 2258 N N . GLN A 1 306 ? 56.318 24.979 -4.558 1.00 76.25 306 GLN A N 1
ATOM 2259 C CA . GLN A 1 306 ? 56.896 25.999 -3.677 1.00 76.25 306 GLN A CA 1
ATOM 2260 C C . GLN A 1 306 ? 55.921 26.863 -2.878 1.00 76.25 306 GLN A C 1
ATOM 2262 O O . GLN A 1 306 ? 56.391 27.676 -2.073 1.00 76.25 306 GLN A O 1
ATOM 2267 N N . ASP A 1 307 ? 54.639 26.849 -3.213 1.00 68.19 307 ASP A N 1
ATOM 2268 C CA . ASP A 1 307 ? 53.589 27.587 -2.528 1.00 68.19 307 ASP A CA 1
ATOM 2269 C C . ASP A 1 307 ? 52.415 26.706 -2.079 1.00 68.19 307 ASP A C 1
ATOM 2271 O O . ASP A 1 307 ? 51.399 27.273 -1.666 1.00 68.19 307 ASP A O 1
ATOM 2275 N N . GLY A 1 308 ? 52.593 25.376 -2.087 1.00 68.75 308 GLY A N 1
ATOM 2276 C CA . GLY A 1 308 ? 51.666 24.388 -1.531 1.00 68.75 308 GLY A CA 1
ATOM 2277 C C . GLY A 1 308 ? 50.258 24.485 -2.110 1.00 68.75 308 GLY A C 1
ATOM 2278 O O . GLY A 1 308 ? 49.278 24.273 -1.395 1.00 68.75 308 GLY A O 1
ATOM 2279 N N . ASP A 1 309 ? 50.132 24.916 -3.371 1.00 69.25 309 ASP A N 1
ATOM 2280 C CA . ASP A 1 309 ? 48.834 25.183 -3.997 1.00 69.25 309 ASP A CA 1
ATOM 2281 C C . ASP A 1 309 ? 48.278 23.988 -4.788 1.00 69.25 309 ASP A C 1
ATOM 2283 O O . ASP A 1 309 ? 47.222 24.104 -5.423 1.00 69.25 309 ASP A O 1
ATOM 2287 N N . GLY A 1 310 ? 48.961 22.842 -4.703 1.00 62.59 310 GLY A N 1
ATOM 2288 C CA . GLY A 1 310 ? 48.628 21.599 -5.387 1.00 62.59 310 GLY A CA 1
ATOM 2289 C C . GLY A 1 310 ? 49.059 21.595 -6.853 1.00 62.59 310 GLY A C 1
ATOM 2290 O O . GLY A 1 310 ? 48.609 20.745 -7.622 1.00 62.59 310 GLY A O 1
ATOM 2291 N N . PHE A 1 311 ? 49.888 22.554 -7.290 1.00 62.00 311 PHE A N 1
ATOM 2292 C CA . PHE A 1 311 ? 50.367 22.627 -8.668 1.00 62.00 311 PHE A CA 1
ATOM 2293 C C . PHE A 1 311 ? 51.880 22.812 -8.760 1.00 62.00 311 PHE A C 1
ATOM 2295 O O . PHE A 1 311 ? 52.444 23.836 -8.387 1.00 62.00 311 PHE A O 1
ATOM 2302 N N . CYS A 1 312 ? 52.539 21.889 -9.467 1.00 67.31 312 CYS A N 1
ATOM 2303 C CA . CYS A 1 312 ? 53.983 21.945 -9.662 1.00 67.31 312 CYS A CA 1
ATOM 2304 C C . CYS A 1 312 ? 54.472 23.299 -10.214 1.00 67.31 312 CYS A C 1
ATOM 2306 O O . CYS A 1 312 ? 54.099 23.783 -11.299 1.00 67.31 312 CYS A O 1
ATOM 2308 N N . ASP A 1 313 ? 55.443 23.862 -9.515 1.00 65.75 313 ASP A N 1
ATOM 2309 C CA . ASP A 1 313 ? 55.902 25.211 -9.726 1.00 65.75 313 ASP A CA 1
ATOM 2310 C C . ASP A 1 313 ? 56.819 25.284 -10.973 1.00 65.75 313 ASP A C 1
ATOM 2312 O O . ASP A 1 313 ? 57.821 24.576 -11.121 1.00 65.75 313 ASP A O 1
ATOM 2316 N N . ALA A 1 314 ? 56.466 26.116 -11.963 1.00 58.59 314 ALA A N 1
ATOM 2317 C CA . ALA A 1 314 ? 56.813 25.921 -13.387 1.00 58.59 314 ALA A CA 1
ATOM 2318 C C . ALA A 1 314 ? 58.296 26.147 -13.814 1.00 58.59 314 ALA A C 1
ATOM 2320 O O . ALA A 1 314 ? 58.574 26.652 -14.918 1.00 58.59 314 ALA A O 1
ATOM 2321 N N . SER A 1 315 ? 59.295 25.805 -12.991 1.00 54.09 315 SER A N 1
ATOM 2322 C CA . SER A 1 315 ? 60.705 26.137 -13.229 1.00 54.09 315 SER A CA 1
ATOM 2323 C C . SER A 1 315 ? 61.762 25.024 -13.107 1.00 54.09 315 SER A C 1
ATOM 2325 O O . SER A 1 315 ? 62.948 25.327 -13.016 1.00 54.09 315 SER A O 1
ATOM 2327 N N . GLY A 1 316 ? 61.418 23.789 -13.471 1.00 49.09 316 GLY A N 1
ATOM 2328 C CA . GLY A 1 316 ? 62.112 23.139 -14.590 1.00 49.09 316 GLY A CA 1
ATOM 2329 C C . GLY A 1 316 ? 62.975 21.895 -14.352 1.00 49.09 316 GLY A C 1
ATOM 2330 O O . GLY A 1 316 ? 63.582 21.685 -13.321 1.00 49.09 316 GLY A O 1
ATOM 2331 N N . LEU A 1 317 ? 63.118 21.143 -15.451 1.00 44.44 317 LEU A N 1
ATOM 2332 C CA . LEU A 1 317 ? 63.956 19.952 -15.672 1.00 44.44 317 LEU A CA 1
ATOM 2333 C C . LEU A 1 317 ? 63.671 18.698 -14.826 1.00 44.44 317 LEU A C 1
ATOM 2335 O O . LEU A 1 317 ? 64.238 17.677 -15.211 1.00 44.44 317 LEU A O 1
ATOM 2339 N N . GLU A 1 318 ? 62.790 18.745 -13.824 1.00 50.19 318 GLU A N 1
ATOM 2340 C CA . GLU A 1 318 ? 62.414 17.569 -13.007 1.00 50.19 318 GLU A CA 1
ATOM 2341 C C . GLU A 1 318 ? 60.925 17.142 -13.120 1.00 50.19 318 GLU A C 1
ATOM 2343 O O . GLU A 1 318 ? 60.614 16.031 -12.743 1.00 50.19 318 GLU A O 1
ATOM 2348 N N . ILE A 1 319 ? 60.070 17.884 -13.847 1.00 51.66 319 ILE A N 1
ATOM 2349 C CA . ILE A 1 319 ? 58.710 17.478 -14.326 1.00 51.66 319 ILE A CA 1
ATOM 2350 C C . ILE A 1 319 ? 58.717 16.362 -15.399 1.00 51.66 319 ILE A C 1
ATOM 2352 O O . ILE A 1 319 ? 58.028 16.432 -16.416 1.00 51.66 319 ILE A O 1
ATOM 2356 N N . LEU A 1 320 ? 59.633 15.406 -15.308 1.00 53.03 320 LEU A N 1
ATOM 2357 C CA . LEU A 1 320 ? 59.654 14.238 -16.198 1.00 53.03 320 LEU A CA 1
ATOM 2358 C C . LEU A 1 320 ? 59.836 12.931 -15.424 1.00 53.03 320 LEU A C 1
ATOM 2360 O O . LEU A 1 320 ? 59.913 11.884 -16.060 1.00 53.03 320 LEU A O 1
ATOM 2364 N N . GLU A 1 321 ? 60.019 13.022 -14.109 1.00 58.91 321 GLU A N 1
ATOM 2365 C CA . GLU A 1 321 ? 60.261 11.888 -13.222 1.00 58.91 321 GLU A CA 1
ATOM 2366 C C . GLU A 1 321 ? 59.317 11.909 -12.003 1.00 58.91 321 GLU A C 1
ATOM 2368 O O . GLU A 1 321 ? 59.423 10.970 -11.239 1.00 58.91 321 GLU A O 1
ATOM 2373 N N . ASP A 1 322 ? 58.447 12.921 -11.854 1.00 63.62 322 ASP A N 1
ATOM 2374 C CA . ASP A 1 322 ? 57.379 13.095 -10.840 1.00 63.62 322 ASP A CA 1
ATOM 2375 C C . ASP A 1 322 ? 56.371 14.102 -11.460 1.00 63.62 322 ASP A C 1
ATOM 2377 O O . ASP A 1 322 ? 56.778 15.233 -11.774 1.00 63.62 322 ASP A O 1
ATOM 2381 N N . GLN A 1 323 ? 55.187 13.656 -11.905 1.00 70.25 323 GLN A N 1
ATOM 2382 C CA . GLN A 1 323 ? 54.348 14.379 -12.884 1.00 70.25 323 GLN A CA 1
ATOM 2383 C C . GLN A 1 323 ? 53.060 14.966 -12.295 1.00 70.25 323 GLN A C 1
ATOM 2385 O O . GLN A 1 323 ? 52.621 16.008 -12.800 1.00 70.25 323 GLN A O 1
ATOM 2390 N N . ASP A 1 324 ? 52.524 14.366 -11.248 1.00 68.50 324 ASP A N 1
ATOM 2391 C CA . ASP A 1 324 ? 51.429 14.868 -10.420 1.00 68.50 324 ASP A CA 1
ATOM 2392 C C . ASP A 1 324 ? 51.929 15.541 -9.122 1.00 68.50 324 ASP A C 1
ATOM 2394 O O . ASP A 1 324 ? 51.196 16.336 -8.539 1.00 68.50 324 ASP A O 1
ATOM 2398 N N . CYS A 1 325 ? 53.218 15.380 -8.782 1.00 65.81 325 CYS A N 1
ATOM 2399 C CA . CYS A 1 325 ? 53.906 16.045 -7.671 1.00 65.81 325 CYS A CA 1
ATOM 2400 C C . CYS A 1 325 ? 53.483 15.567 -6.273 1.00 65.81 325 CYS A C 1
ATOM 2402 O O . CYS A 1 325 ? 53.621 16.325 -5.311 1.00 65.81 325 CYS A O 1
ATOM 2404 N N . ASP A 1 326 ? 53.060 14.309 -6.146 1.00 69.19 326 ASP A N 1
ATOM 2405 C CA . ASP A 1 326 ? 52.743 13.658 -4.867 1.00 69.19 326 ASP A CA 1
ATOM 2406 C C . ASP A 1 326 ? 54.002 13.219 -4.070 1.00 69.19 326 ASP A C 1
ATOM 2408 O O . ASP A 1 326 ? 53.939 12.829 -2.899 1.00 69.19 326 ASP A O 1
ATOM 2412 N N . GLY A 1 327 ? 55.185 13.328 -4.687 1.00 62.94 327 GLY A N 1
ATOM 2413 C CA . GLY A 1 327 ? 56.475 12.964 -4.103 1.00 62.94 327 GLY A CA 1
ATOM 2414 C C . GLY A 1 327 ? 56.924 11.527 -4.393 1.00 62.94 327 GLY A C 1
ATOM 2415 O O . GLY A 1 327 ? 58.008 11.119 -3.935 1.00 62.94 327 GLY A O 1
ATOM 2416 N N . ILE A 1 328 ? 56.148 10.772 -5.170 1.00 65.38 328 ILE A N 1
ATOM 2417 C CA . ILE A 1 328 ? 56.485 9.477 -5.749 1.00 65.38 328 ILE A CA 1
ATOM 2418 C C . ILE A 1 328 ? 57.009 9.715 -7.174 1.00 65.38 328 ILE A C 1
ATOM 2420 O O . ILE A 1 328 ? 56.568 10.564 -7.932 1.00 65.38 328 ILE A O 1
ATOM 2424 N N . LEU A 1 329 ? 58.084 9.016 -7.548 1.00 66.06 329 LEU A N 1
ATOM 2425 C CA . LEU A 1 329 ? 58.651 9.198 -8.886 1.00 66.06 329 LEU A CA 1
ATOM 2426 C C . LEU A 1 329 ? 57.850 8.372 -9.897 1.00 66.06 329 LEU A C 1
ATOM 2428 O O . LEU A 1 329 ? 57.700 7.184 -9.655 1.00 66.06 329 LEU A O 1
ATOM 2432 N N . ASN A 1 330 ? 57.548 8.902 -11.089 1.00 64.56 330 ASN A N 1
ATOM 2433 C CA . ASN A 1 330 ? 56.838 8.246 -12.211 1.00 64.56 330 ASN A CA 1
ATOM 2434 C C . ASN A 1 330 ? 57.248 6.788 -12.537 1.00 64.56 330 ASN A C 1
ATOM 2436 O O . ASN A 1 330 ? 56.545 6.083 -13.252 1.00 64.56 330 ASN A O 1
ATOM 2440 N N . ASP A 1 331 ? 58.465 6.362 -12.175 1.00 65.75 331 ASP A N 1
ATOM 2441 C CA . ASP A 1 331 ? 58.958 4.993 -12.416 1.00 65.75 331 ASP A CA 1
ATOM 2442 C C . ASP A 1 331 ? 58.539 4.001 -11.298 1.00 65.75 331 ASP A C 1
ATOM 2444 O O . ASP A 1 331 ? 58.639 2.787 -11.503 1.00 65.75 331 ASP A O 1
ATOM 2448 N N . ASP A 1 332 ? 58.135 4.520 -10.138 1.00 61.84 332 ASP A N 1
ATOM 2449 C CA . ASP A 1 332 ? 57.714 3.834 -8.908 1.00 61.84 332 ASP A CA 1
ATOM 2450 C C . ASP A 1 332 ? 56.273 4.238 -8.495 1.00 61.84 332 ASP A C 1
ATOM 2452 O O . ASP A 1 332 ? 55.844 3.890 -7.399 1.00 61.84 332 ASP A O 1
ATOM 2456 N N . ASP A 1 333 ? 55.563 4.943 -9.377 1.00 63.41 333 ASP A N 1
ATOM 2457 C CA . ASP A 1 333 ? 54.233 5.529 -9.197 1.00 63.41 333 ASP A CA 1
ATOM 2458 C C . ASP A 1 333 ? 53.213 4.824 -10.119 1.00 63.41 333 ASP A C 1
ATOM 2460 O O . ASP A 1 333 ? 53.513 4.542 -11.290 1.00 63.41 333 ASP A O 1
ATOM 2464 N N . GLY A 1 334 ? 52.068 4.446 -9.544 1.00 66.75 334 GLY A N 1
ATOM 2465 C CA . GLY A 1 334 ? 50.995 3.676 -10.177 1.00 66.75 334 GLY A CA 1
ATOM 2466 C C . GLY A 1 334 ? 49.978 4.532 -10.934 1.00 66.75 334 GLY A C 1
ATOM 2467 O O . GLY A 1 334 ? 49.388 4.025 -11.889 1.00 66.75 334 GLY A O 1
ATOM 2468 N N . ASP A 1 335 ? 49.854 5.813 -10.584 1.00 69.12 335 ASP A N 1
ATOM 2469 C CA . ASP A 1 335 ? 48.953 6.803 -11.184 1.00 69.12 335 ASP A CA 1
ATOM 2470 C C . ASP A 1 335 ? 49.751 8.077 -11.494 1.00 69.12 335 ASP A C 1
ATOM 2472 O O . ASP A 1 335 ? 49.639 9.118 -10.863 1.00 69.12 335 ASP A O 1
ATOM 2476 N N . VAL A 1 336 ? 50.603 7.969 -12.512 1.00 75.06 336 VAL A N 1
ATOM 2477 C CA . VAL A 1 336 ? 51.642 8.961 -12.826 1.00 75.06 336 VAL A CA 1
ATOM 2478 C C . VAL A 1 336 ? 51.102 10.357 -13.172 1.00 75.06 336 VAL A C 1
ATOM 2480 O O . VAL A 1 336 ? 51.877 11.315 -13.296 1.00 75.06 336 VAL A O 1
ATOM 2483 N N . ASP A 1 337 ? 49.807 10.506 -13.439 1.00 67.69 337 ASP A N 1
ATOM 2484 C CA . ASP A 1 337 ? 49.177 11.807 -13.644 1.00 67.69 337 ASP A CA 1
ATOM 2485 C C . ASP A 1 337 ? 48.084 12.179 -12.635 1.00 67.69 337 ASP A C 1
ATOM 2487 O O . ASP A 1 337 ? 47.486 13.249 -12.813 1.00 67.69 337 ASP A O 1
ATOM 2491 N N . GLY A 1 338 ? 47.940 11.401 -11.554 1.00 66.88 338 GLY A N 1
ATOM 2492 C CA . GLY A 1 338 ? 47.125 11.708 -10.378 1.00 66.88 338 GLY A CA 1
ATOM 2493 C C . GLY A 1 338 ? 45.652 11.906 -10.718 1.00 66.88 338 GLY A C 1
ATOM 2494 O O . GLY A 1 338 ? 45.007 12.818 -10.187 1.00 66.88 338 GLY A O 1
ATOM 2495 N N . ASP A 1 339 ? 45.148 11.149 -11.697 1.00 68.44 339 ASP A N 1
ATOM 2496 C CA . ASP A 1 339 ? 43.779 11.277 -12.199 1.00 68.44 339 ASP A CA 1
ATOM 2497 C C . ASP A 1 339 ? 42.802 10.242 -11.620 1.00 68.44 339 ASP A C 1
ATOM 2499 O O . ASP A 1 339 ? 41.616 10.256 -11.970 1.00 68.44 339 ASP A O 1
ATOM 2503 N N . GLY A 1 340 ? 43.280 9.426 -10.675 1.00 62.50 340 GLY A N 1
ATOM 2504 C CA . GLY A 1 340 ? 42.530 8.379 -9.993 1.00 62.50 340 GLY A CA 1
ATOM 2505 C C . GLY A 1 340 ? 42.418 7.097 -10.817 1.00 62.50 340 GLY A C 1
ATOM 2506 O O . GLY A 1 340 ? 41.493 6.319 -10.592 1.00 62.50 340 GLY A O 1
ATOM 2507 N N . GLN A 1 341 ? 43.286 6.888 -11.818 1.00 62.06 341 GLN A N 1
ATOM 2508 C CA . GLN A 1 341 ? 43.309 5.668 -12.630 1.00 62.06 341 GLN A CA 1
ATOM 2509 C C . GLN A 1 341 ? 44.721 5.106 -12.807 1.00 62.06 341 GLN A C 1
ATOM 2511 O O . GLN A 1 341 ? 45.640 5.779 -13.261 1.00 62.06 341 GLN A O 1
ATOM 2516 N N . CYS A 1 342 ? 44.868 3.795 -12.592 1.00 65.50 342 CYS A N 1
ATOM 2517 C CA . CYS A 1 342 ? 46.139 3.105 -12.785 1.00 65.50 342 CYS A CA 1
ATOM 2518 C C . CYS A 1 342 ? 46.708 3.274 -14.206 1.00 65.50 342 CYS A C 1
ATOM 2520 O O . CYS A 1 342 ? 46.146 2.829 -15.224 1.00 65.50 342 CYS A O 1
ATOM 2522 N N . ASP A 1 343 ? 47.919 3.807 -14.276 1.00 64.56 343 ASP A N 1
ATOM 2523 C CA . ASP A 1 343 ? 48.579 4.130 -15.520 1.00 64.56 343 ASP A CA 1
ATOM 2524 C C . ASP A 1 343 ? 49.119 2.850 -16.211 1.00 64.56 343 ASP A C 1
ATOM 2526 O O . ASP A 1 343 ? 49.519 1.866 -15.583 1.00 64.56 343 ASP A O 1
ATOM 2530 N N . ASN A 1 344 ? 49.110 2.787 -17.551 1.00 53.72 344 ASN A N 1
ATOM 2531 C CA . ASN A 1 344 ? 49.263 1.530 -18.325 1.00 53.72 344 ASN A CA 1
ATOM 2532 C C . ASN A 1 344 ? 50.704 0.939 -18.355 1.00 53.72 344 ASN A C 1
ATOM 2534 O O . ASN A 1 344 ? 51.305 0.744 -19.429 1.00 53.72 344 ASN A O 1
ATOM 2538 N N . PHE A 1 345 ? 51.281 0.600 -17.198 1.00 53.00 345 PHE A N 1
ATOM 2539 C CA . PHE A 1 345 ? 52.550 -0.114 -17.073 1.00 53.00 345 PHE A CA 1
ATOM 2540 C C . PHE A 1 345 ? 52.354 -1.603 -16.728 1.00 53.00 345 PHE A C 1
ATOM 2542 O O . PHE A 1 345 ? 51.656 -1.964 -15.788 1.00 53.00 345 PHE A O 1
ATOM 2549 N N . PRO A 1 346 ? 53.029 -2.527 -17.444 1.00 49.25 346 PRO A N 1
ATOM 2550 C CA . PRO A 1 346 ? 52.753 -3.967 -17.382 1.00 49.25 346 PRO A CA 1
ATOM 2551 C C . PRO A 1 346 ? 53.278 -4.670 -16.113 1.00 49.25 346 PRO A C 1
ATOM 2553 O O . PRO A 1 346 ? 53.531 -5.875 -16.161 1.00 49.25 346 PRO A O 1
ATOM 2556 N N . THR A 1 347 ? 53.541 -3.934 -15.033 1.00 49.84 347 THR A N 1
ATOM 2557 C CA . THR A 1 347 ? 54.007 -4.482 -13.750 1.00 49.84 347 THR A CA 1
ATOM 2558 C C . THR A 1 347 ? 53.115 -4.153 -12.556 1.00 49.84 347 THR A C 1
ATOM 2560 O O . THR A 1 347 ? 53.324 -4.817 -11.553 1.00 49.84 347 THR A O 1
ATOM 2563 N N . PHE A 1 348 ? 52.162 -3.215 -12.664 1.00 51.31 348 PHE A N 1
ATOM 2564 C CA . PHE A 1 348 ? 51.240 -2.853 -11.570 1.00 51.31 348 PHE A CA 1
ATOM 2565 C C . PHE A 1 348 ? 49.791 -3.314 -11.829 1.00 51.31 348 PHE A C 1
ATOM 2567 O O . PHE A 1 348 ? 49.210 -3.948 -10.965 1.00 51.31 348 PHE A O 1
ATOM 2574 N N . GLN A 1 349 ? 49.296 -3.224 -13.073 1.00 50.22 349 GLN A N 1
ATOM 2575 C CA . GLN A 1 349 ? 47.941 -3.653 -13.499 1.00 50.22 349 GLN A CA 1
ATOM 2576 C C . GLN A 1 349 ? 47.548 -5.138 -13.296 1.00 50.22 349 GLN A C 1
ATOM 2578 O O . GLN A 1 349 ? 46.539 -5.584 -13.837 1.00 50.22 349 GLN A O 1
ATOM 2583 N N . SER A 1 350 ? 48.369 -5.973 -12.661 1.00 52.34 350 SER A N 1
ATOM 2584 C CA . SER A 1 350 ? 48.005 -7.380 -12.424 1.00 52.34 350 SER A CA 1
ATOM 2585 C C . SER A 1 350 ? 48.035 -7.783 -10.964 1.00 52.34 350 SER A C 1
ATOM 2587 O O . SER A 1 350 ? 47.948 -8.979 -10.701 1.00 52.34 350 SER A O 1
ATOM 2589 N N . GLU A 1 351 ? 48.309 -6.844 -10.066 1.00 55.03 351 GLU A N 1
ATOM 2590 C CA . GLU A 1 351 ? 48.383 -7.140 -8.642 1.00 55.03 351 GLU A CA 1
ATOM 2591 C C . GLU A 1 351 ? 47.551 -6.159 -7.808 1.00 55.03 351 GLU A C 1
ATOM 2593 O O . GLU A 1 351 ? 47.190 -6.600 -6.743 1.00 55.03 351 GLU A O 1
ATOM 2598 N N . ASP A 1 352 ? 47.188 -4.957 -8.278 1.00 59.22 352 ASP A N 1
ATOM 2599 C CA . ASP A 1 352 ? 46.426 -3.903 -7.563 1.00 59.22 352 ASP A CA 1
ATOM 2600 C C . ASP A 1 352 ? 45.544 -3.188 -8.620 1.00 59.22 352 ASP A C 1
ATOM 2602 O O . ASP A 1 352 ? 46.087 -2.743 -9.644 1.00 59.22 352 ASP A O 1
ATOM 2606 N N . ALA A 1 353 ? 44.212 -3.290 -8.514 1.00 61.09 353 ALA A N 1
ATOM 2607 C CA . ALA A 1 353 ? 43.271 -3.038 -9.620 1.00 61.09 353 ALA A CA 1
ATOM 2608 C C . ALA A 1 353 ? 42.703 -1.608 -9.662 1.00 61.09 353 ALA A C 1
ATOM 2610 O O . ALA A 1 353 ? 42.473 -1.095 -10.766 1.00 61.09 353 ALA A O 1
ATOM 2611 N N . ASP A 1 354 ? 42.553 -0.970 -8.507 1.00 64.12 354 ASP A N 1
ATOM 2612 C CA . ASP A 1 354 ? 42.048 0.389 -8.304 1.00 64.12 354 ASP A CA 1
ATOM 2613 C C . ASP A 1 354 ? 43.105 1.353 -7.720 1.00 64.12 354 ASP A C 1
ATOM 2615 O O . ASP A 1 354 ? 42.864 2.559 -7.677 1.00 64.12 354 ASP A O 1
ATOM 2619 N N . CYS A 1 355 ? 44.323 0.865 -7.445 1.00 60.88 355 CYS A N 1
ATOM 2620 C CA . CYS A 1 355 ? 45.506 1.646 -7.074 1.00 60.88 355 CYS A CA 1
ATOM 2621 C C . CYS A 1 355 ? 45.454 2.298 -5.681 1.00 60.88 355 CYS A C 1
ATOM 2623 O O . CYS A 1 355 ? 46.152 3.293 -5.449 1.00 60.88 355 CYS A O 1
ATOM 2625 N N . ASP A 1 356 ? 44.709 1.723 -4.738 1.00 65.31 356 ASP A N 1
ATOM 2626 C CA . ASP A 1 356 ? 44.665 2.162 -3.336 1.00 65.31 356 ASP A CA 1
ATOM 2627 C C . ASP A 1 356 ? 45.907 1.704 -2.514 1.00 65.31 356 ASP A C 1
ATOM 2629 O O . ASP A 1 356 ? 46.214 2.227 -1.434 1.00 65.31 356 ASP A O 1
ATOM 2633 N N . GLY A 1 357 ? 46.695 0.770 -3.066 1.00 59.62 357 GLY A N 1
ATOM 2634 C CA . GLY A 1 357 ? 47.903 0.206 -2.465 1.00 59.62 357 GLY A CA 1
ATOM 2635 C C . GLY A 1 357 ? 47.731 -1.180 -1.827 1.00 59.62 357 GLY A C 1
ATOM 2636 O O . GLY A 1 357 ? 48.716 -1.704 -1.265 1.00 59.62 357 GLY A O 1
ATOM 2637 N N . VAL A 1 358 ? 46.546 -1.785 -1.919 1.00 59.50 358 VAL A N 1
ATOM 2638 C CA . VAL A 1 358 ? 46.243 -3.182 -1.591 1.00 59.50 358 VAL A CA 1
ATOM 2639 C C . VAL A 1 358 ? 46.363 -4.029 -2.869 1.00 59.50 358 VAL A C 1
ATOM 2641 O O . VAL A 1 358 ? 46.447 -3.537 -3.984 1.00 59.50 358 VAL A O 1
ATOM 2644 N N . VAL A 1 359 ? 46.670 -5.320 -2.719 1.00 61.12 359 VAL A N 1
ATOM 2645 C CA . VAL A 1 359 ? 46.985 -6.190 -3.864 1.00 61.12 359 VAL A CA 1
ATOM 2646 C C . VAL A 1 359 ? 46.059 -7.404 -3.869 1.00 61.12 359 VAL A C 1
ATOM 2648 O O . VAL A 1 359 ? 46.170 -8.190 -2.926 1.00 61.12 359 VAL A O 1
ATOM 2651 N N . GLN A 1 360 ? 45.273 -7.570 -4.950 1.00 57.16 360 GLN A N 1
ATOM 2652 C CA . GLN A 1 360 ? 44.354 -8.621 -5.483 1.00 57.16 360 GLN A CA 1
ATOM 2653 C C . GLN A 1 360 ? 44.178 -9.989 -4.787 1.00 57.16 360 GLN A C 1
ATOM 2655 O O . GLN A 1 360 ? 43.335 -10.778 -5.194 1.00 57.16 360 GLN A O 1
ATOM 2660 N N . ALA A 1 361 ? 45.008 -10.394 -3.832 1.00 51.56 361 ALA A N 1
ATOM 2661 C CA . ALA A 1 361 ? 44.846 -11.650 -3.103 1.00 51.56 361 ALA A CA 1
ATOM 2662 C C . ALA A 1 361 ? 44.147 -11.484 -1.744 1.00 51.56 361 ALA A C 1
ATOM 2664 O O . ALA A 1 361 ? 43.878 -12.501 -1.116 1.00 51.56 361 ALA A O 1
ATOM 2665 N N . ASN A 1 362 ? 43.935 -10.254 -1.262 1.00 50.53 362 ASN A N 1
ATOM 2666 C CA . ASN A 1 362 ? 43.222 -9.979 -0.006 1.00 50.53 362 ASN A CA 1
ATOM 2667 C C . ASN A 1 362 ? 42.512 -8.609 -0.085 1.00 50.53 362 ASN A C 1
ATOM 2669 O O . ASN A 1 362 ? 42.626 -7.812 0.843 1.00 50.53 362 ASN A O 1
ATOM 2673 N N . ASP A 1 363 ? 41.897 -8.351 -1.240 1.00 57.06 363 ASP A N 1
ATOM 2674 C CA . ASP A 1 363 ? 41.250 -7.094 -1.622 1.00 57.06 363 ASP A CA 1
ATOM 2675 C C . ASP A 1 363 ? 39.802 -7.404 -2.009 1.00 57.06 363 ASP A C 1
ATOM 2677 O O . ASP A 1 363 ? 39.583 -8.140 -2.975 1.00 57.06 363 ASP A O 1
ATOM 2681 N N . CYS A 1 364 ? 38.833 -6.965 -1.204 1.00 61.69 364 CYS A N 1
ATOM 2682 C CA . CYS A 1 364 ? 37.414 -7.319 -1.376 1.00 61.69 364 CYS A CA 1
ATOM 2683 C C . CYS A 1 364 ? 36.636 -6.294 -2.217 1.00 61.69 364 CYS A C 1
ATOM 2685 O O . CYS A 1 364 ? 35.451 -6.476 -2.485 1.00 61.69 364 CYS A O 1
ATOM 2687 N N . ASP A 1 365 ? 37.299 -5.235 -2.666 1.00 64.38 365 ASP A N 1
ATOM 2688 C CA . ASP A 1 365 ? 36.711 -4.055 -3.293 1.00 64.38 365 ASP A CA 1
ATOM 2689 C C . ASP A 1 365 ? 37.559 -3.573 -4.478 1.00 64.38 365 ASP A C 1
ATOM 2691 O O . ASP A 1 365 ? 37.649 -2.379 -4.707 1.00 64.38 365 ASP A O 1
ATOM 2695 N N . ASP A 1 366 ? 38.062 -4.513 -5.296 1.00 57.91 366 ASP A N 1
ATOM 2696 C CA . ASP A 1 366 ? 38.898 -4.360 -6.515 1.00 57.91 366 ASP A CA 1
ATOM 2697 C C . ASP A 1 366 ? 38.434 -3.283 -7.558 1.00 57.91 366 ASP A C 1
ATOM 2699 O O . ASP A 1 366 ? 39.008 -3.182 -8.651 1.00 57.91 366 ASP A O 1
ATOM 2703 N N . ASN A 1 367 ? 37.360 -2.525 -7.296 1.00 54.97 367 ASN A N 1
ATOM 2704 C CA . ASN A 1 367 ? 36.828 -1.425 -8.100 1.00 54.97 367 ASN A CA 1
ATOM 2705 C C . ASN A 1 367 ? 36.548 -0.108 -7.325 1.00 54.97 367 ASN A C 1
ATOM 2707 O O . ASN A 1 367 ? 36.086 0.833 -7.982 1.00 54.97 367 ASN A O 1
ATOM 2711 N N . ASP A 1 368 ? 36.766 -0.015 -6.004 1.00 59.41 368 ASP A N 1
ATOM 2712 C CA . ASP A 1 368 ? 36.495 1.195 -5.202 1.00 59.41 368 ASP A CA 1
ATOM 2713 C C . ASP A 1 368 ? 37.739 1.705 -4.440 1.00 59.41 368 ASP A C 1
ATOM 2715 O O . ASP A 1 368 ? 37.984 1.303 -3.305 1.00 59.41 368 ASP A O 1
ATOM 2719 N N . PRO A 1 369 ? 38.443 2.721 -4.978 1.00 55.56 369 PRO A N 1
ATOM 2720 C CA . PRO A 1 369 ? 39.698 3.225 -4.417 1.00 55.56 369 PRO A CA 1
ATOM 2721 C C . PRO A 1 369 ? 39.560 3.967 -3.071 1.00 55.56 369 PRO A C 1
ATOM 2723 O O . PRO A 1 369 ? 40.553 4.491 -2.561 1.00 55.56 369 PRO A O 1
ATOM 2726 N N . ASN A 1 370 ? 38.347 4.097 -2.513 1.00 54.53 370 ASN A N 1
ATOM 2727 C CA . ASN A 1 370 ? 38.117 4.688 -1.187 1.00 54.53 370 ASN A CA 1
ATOM 2728 C C . ASN A 1 370 ? 37.859 3.650 -0.091 1.00 54.53 370 ASN A C 1
ATOM 2730 O O . ASN A 1 370 ? 37.791 4.025 1.086 1.00 54.53 370 ASN A O 1
ATOM 2734 N N . SER A 1 371 ? 37.680 2.386 -0.457 1.00 56.09 371 SER A N 1
ATOM 2735 C CA . SER A 1 371 ? 37.453 1.314 0.495 1.00 56.09 371 SER A CA 1
ATOM 2736 C C . SER A 1 371 ? 38.796 0.641 0.804 1.00 56.09 371 SER A C 1
ATOM 2738 O O . SER A 1 371 ? 39.604 0.388 -0.073 1.00 56.09 371 SER A O 1
ATOM 2740 N N . LEU A 1 372 ? 39.107 0.495 2.096 1.00 52.50 372 LEU A N 1
ATOM 2741 C CA . LEU A 1 372 ? 40.391 -0.027 2.589 1.00 52.50 372 LEU A CA 1
ATOM 2742 C C . LEU A 1 372 ? 40.186 -1.442 3.147 1.00 52.50 372 LEU A C 1
ATOM 2744 O O . LEU A 1 372 ? 40.520 -1.703 4.314 1.00 52.50 372 LEU A O 1
ATOM 2748 N N . ALA A 1 373 ? 39.566 -2.344 2.377 1.00 47.72 373 ALA A N 1
ATOM 2749 C CA . ALA A 1 373 ? 39.230 -3.679 2.866 1.00 47.72 373 ALA A CA 1
ATOM 2750 C C . ALA A 1 373 ? 40.494 -4.445 3.313 1.00 47.72 373 ALA A C 1
ATOM 2752 O O . ALA A 1 373 ? 41.449 -4.686 2.576 1.00 47.72 373 ALA A O 1
ATOM 2753 N N . THR A 1 374 ? 40.543 -4.815 4.596 1.00 48.53 374 THR A N 1
ATOM 2754 C CA . THR A 1 374 ? 41.747 -5.366 5.233 1.00 48.53 374 THR A CA 1
ATOM 2755 C C . THR A 1 374 ? 41.685 -6.886 5.393 1.00 48.53 374 THR A C 1
ATOM 2757 O O . THR A 1 374 ? 40.986 -7.384 6.258 1.00 48.53 374 THR A O 1
ATOM 2760 N N . LEU A 1 375 ? 42.551 -7.611 4.671 1.00 51.88 375 LEU A N 1
ATOM 2761 C CA . LEU A 1 375 ? 43.358 -8.804 5.042 1.00 51.88 375 LEU A CA 1
ATOM 2762 C C . LEU A 1 375 ? 42.746 -10.005 5.829 1.00 51.88 375 LEU A C 1
ATOM 2764 O O . LEU A 1 375 ? 43.497 -10.950 6.097 1.00 51.88 375 LEU A O 1
ATOM 2768 N N . ILE A 1 376 ? 41.480 -10.026 6.253 1.00 59.09 376 ILE A N 1
ATOM 2769 C CA . ILE A 1 376 ? 40.953 -11.041 7.196 1.00 59.09 376 ILE A CA 1
ATOM 2770 C C . ILE A 1 376 ? 39.614 -11.660 6.750 1.00 59.09 376 ILE A C 1
ATOM 2772 O O . ILE A 1 376 ? 39.153 -12.572 7.420 1.00 59.09 376 ILE A O 1
ATOM 2776 N N . ASP A 1 377 ? 39.110 -11.337 5.567 1.00 60.59 377 ASP A N 1
ATOM 2777 C CA . ASP A 1 377 ? 37.957 -11.970 4.903 1.00 60.59 377 ASP A CA 1
ATOM 2778 C C . ASP A 1 377 ? 38.396 -12.290 3.457 1.00 60.59 377 ASP A C 1
ATOM 2780 O O . ASP A 1 377 ? 38.800 -11.371 2.748 1.00 60.59 377 ASP A O 1
ATOM 2784 N N . ILE A 1 378 ? 38.595 -13.570 3.098 1.00 70.06 378 ILE A N 1
ATOM 2785 C CA . ILE A 1 378 ? 39.288 -13.950 1.837 1.00 70.06 378 ILE A CA 1
ATOM 2786 C C . ILE A 1 378 ? 38.316 -14.229 0.689 1.00 70.06 378 ILE A C 1
ATOM 2788 O O . ILE A 1 378 ? 38.717 -14.065 -0.468 1.00 70.06 378 ILE A O 1
ATOM 2792 N N . ASP A 1 379 ? 37.098 -14.666 0.975 1.00 64.69 379 ASP A N 1
ATOM 2793 C CA . ASP A 1 379 ? 36.044 -14.897 -0.013 1.00 64.69 379 ASP A CA 1
ATOM 2794 C C . ASP A 1 379 ? 34.958 -13.813 0.001 1.00 64.69 379 ASP A C 1
ATOM 2796 O O . ASP A 1 379 ? 34.169 -13.753 -0.945 1.00 64.69 379 ASP A O 1
ATOM 2800 N N . CYS A 1 380 ? 35.037 -12.881 0.957 1.00 63.47 380 CYS A N 1
ATOM 2801 C CA . CYS A 1 380 ? 34.253 -11.653 1.017 1.00 63.47 380 CYS A CA 1
ATOM 2802 C C . CYS A 1 380 ? 32.753 -11.929 1.203 1.00 63.47 380 CYS A C 1
ATOM 2804 O O . CYS A 1 380 ? 31.916 -11.197 0.668 1.00 63.47 380 CYS A O 1
ATOM 2806 N N . ASP A 1 381 ? 32.419 -12.986 1.945 1.00 66.44 381 ASP A N 1
ATOM 2807 C CA . ASP A 1 381 ? 31.047 -13.359 2.299 1.00 66.44 381 ASP A CA 1
ATOM 2808 C C . ASP A 1 381 ? 30.531 -12.621 3.556 1.00 66.44 381 ASP A C 1
ATOM 2810 O O . ASP A 1 381 ? 29.363 -12.745 3.929 1.00 66.44 381 ASP A O 1
ATOM 2814 N N . GLY A 1 382 ? 31.387 -11.804 4.182 1.00 60.03 382 GLY A N 1
ATOM 2815 C CA . GLY A 1 382 ? 31.088 -11.055 5.400 1.00 60.03 382 GLY A CA 1
ATOM 2816 C C . GLY A 1 382 ? 31.475 -11.788 6.688 1.00 60.03 382 GLY A C 1
ATOM 2817 O O . GLY A 1 382 ? 31.321 -11.227 7.780 1.00 60.03 382 GLY A O 1
ATOM 2818 N N . ILE A 1 383 ? 32.018 -13.004 6.596 1.00 61.44 383 ILE A N 1
ATOM 2819 C CA . ILE A 1 383 ? 32.500 -13.806 7.715 1.00 61.44 383 ILE A CA 1
ATOM 2820 C C . ILE A 1 383 ? 34.033 -13.779 7.725 1.00 61.44 383 ILE A C 1
ATOM 2822 O O . ILE A 1 383 ? 34.735 -14.268 6.853 1.00 61.44 383 ILE A O 1
ATOM 2826 N N . LEU A 1 384 ? 34.623 -13.230 8.789 1.00 64.44 384 LEU A N 1
ATOM 2827 C CA . LEU A 1 384 ? 36.085 -13.207 8.907 1.00 64.44 384 LEU A CA 1
ATOM 2828 C C . LEU A 1 384 ? 36.661 -14.637 8.903 1.00 64.44 384 LEU A C 1
ATOM 2830 O O . LEU A 1 384 ? 36.244 -15.455 9.719 1.00 64.44 384 LEU A O 1
ATOM 2834 N N . ASN A 1 385 ? 37.753 -14.877 8.164 1.00 61.59 385 ASN A N 1
ATOM 2835 C CA . ASN A 1 385 ? 38.533 -16.132 8.046 1.00 61.59 385 ASN A CA 1
ATOM 2836 C C . ASN A 1 385 ? 38.814 -16.900 9.359 1.00 61.59 385 ASN A C 1
ATOM 2838 O O . ASN A 1 385 ? 39.274 -18.039 9.377 1.00 61.59 385 ASN A O 1
ATOM 2842 N N . VAL A 1 386 ? 38.722 -16.229 10.508 1.00 61.00 386 VAL A N 1
ATOM 2843 C CA . VAL A 1 386 ? 38.928 -16.846 11.828 1.00 61.00 386 VAL A CA 1
ATOM 2844 C C . VAL A 1 386 ? 37.689 -17.579 12.347 1.00 61.00 386 VAL A C 1
ATOM 2846 O O . VAL A 1 386 ? 37.839 -18.475 13.184 1.00 61.00 386 VAL A O 1
ATOM 2849 N N . ASN A 1 387 ? 36.518 -17.179 11.859 1.00 60.97 387 ASN A N 1
ATOM 2850 C CA . ASN A 1 387 ? 35.184 -17.671 12.187 1.00 60.97 387 ASN A CA 1
ATOM 2851 C C . ASN A 1 387 ? 34.501 -18.326 10.980 1.00 60.97 387 ASN A C 1
ATOM 2853 O O . ASN A 1 387 ? 33.529 -19.044 11.177 1.00 60.97 387 ASN A O 1
ATOM 2857 N N . ASP A 1 388 ? 35.048 -18.119 9.788 1.00 64.38 388 ASP A N 1
ATOM 2858 C CA . ASP A 1 388 ? 34.604 -18.715 8.542 1.00 64.38 388 ASP A CA 1
ATOM 2859 C C . ASP A 1 388 ? 35.068 -20.189 8.413 1.00 64.38 388 ASP A C 1
ATOM 2861 O O . ASP A 1 388 ? 36.280 -20.470 8.457 1.00 64.38 388 ASP A O 1
ATOM 2865 N N . PRO A 1 389 ? 34.132 -21.156 8.314 1.00 66.00 389 PRO A N 1
ATOM 2866 C CA . PRO A 1 389 ? 34.423 -22.567 8.082 1.00 66.00 389 PRO A CA 1
ATOM 2867 C C . PRO A 1 389 ? 35.048 -22.868 6.714 1.00 66.00 389 PRO A C 1
ATOM 2869 O O . PRO A 1 389 ? 35.754 -23.875 6.625 1.00 66.00 389 PRO A O 1
ATOM 2872 N N . ASP A 1 390 ? 34.843 -22.030 5.697 1.00 67.25 390 ASP A N 1
ATOM 2873 C CA . ASP A 1 390 ? 35.338 -22.160 4.322 1.00 67.25 390 ASP A CA 1
ATOM 2874 C C . ASP A 1 390 ? 36.001 -20.858 3.853 1.00 67.25 390 ASP A C 1
ATOM 2876 O O . ASP A 1 390 ? 35.676 -20.335 2.805 1.00 67.25 390 ASP A O 1
ATOM 2880 N N . SER A 1 391 ? 37.013 -20.413 4.606 1.00 74.81 391 SER A N 1
ATOM 2881 C CA . SER A 1 391 ? 37.809 -19.180 4.422 1.00 74.81 391 SER A CA 1
ATOM 2882 C C . SER A 1 391 ? 38.354 -18.852 3.022 1.00 74.81 391 SER A C 1
ATOM 2884 O O . SER A 1 391 ? 39.155 -17.932 2.893 1.00 74.81 391 SER A O 1
ATOM 2886 N N . ASP A 1 392 ? 38.103 -19.637 1.982 1.00 67.12 392 ASP A N 1
ATOM 2887 C CA . ASP A 1 392 ? 38.384 -19.249 0.601 1.00 67.12 392 ASP A CA 1
ATOM 2888 C C . ASP A 1 392 ? 37.237 -19.518 -0.388 1.00 67.12 392 ASP A C 1
ATOM 2890 O O . ASP A 1 392 ? 37.472 -19.470 -1.606 1.00 67.12 392 ASP A O 1
ATOM 2894 N N . GLY A 1 393 ? 36.022 -19.754 0.124 1.00 66.38 393 GLY A N 1
ATOM 2895 C CA . GLY A 1 393 ? 34.777 -19.954 -0.616 1.00 66.38 393 GLY A CA 1
ATOM 2896 C C . GLY A 1 393 ? 34.869 -21.053 -1.672 1.00 66.38 393 GLY A C 1
ATOM 2897 O O . GLY A 1 393 ? 34.229 -20.978 -2.730 1.00 66.38 393 GLY A O 1
ATOM 2898 N N . ASP A 1 394 ? 35.766 -22.031 -1.482 1.00 67.19 394 ASP A N 1
ATOM 2899 C CA . ASP A 1 394 ? 36.092 -23.048 -2.485 1.00 67.19 394 ASP A CA 1
ATOM 2900 C C . ASP A 1 394 ? 35.230 -24.322 -2.373 1.00 67.19 394 ASP A C 1
ATOM 2902 O O . ASP A 1 394 ? 35.331 -25.227 -3.224 1.00 67.19 394 ASP A O 1
ATOM 2906 N N . GLY A 1 395 ? 34.319 -24.334 -1.393 1.00 56.38 395 GLY A N 1
ATOM 2907 C CA . GLY A 1 395 ? 33.413 -25.414 -1.030 1.00 56.38 395 GLY A CA 1
ATOM 2908 C C . GLY A 1 395 ? 34.120 -26.530 -0.262 1.00 56.38 395 GLY A C 1
ATOM 2909 O O . GLY A 1 395 ? 33.757 -27.706 -0.411 1.00 56.38 395 GLY A O 1
ATOM 2910 N N . ILE A 1 396 ? 35.215 -26.230 0.453 1.00 59.94 396 ILE A N 1
ATOM 2911 C CA . ILE A 1 396 ? 35.994 -27.219 1.207 1.00 59.94 396 ILE A CA 1
ATOM 2912 C C . ILE A 1 396 ? 36.437 -26.651 2.557 1.00 59.94 396 ILE A C 1
ATOM 2914 O O . ILE A 1 396 ? 37.526 -26.098 2.685 1.00 59.94 396 ILE A O 1
ATOM 2918 N N . CYS A 1 397 ? 35.725 -27.070 3.607 1.00 65.88 397 CYS A N 1
ATOM 2919 C CA . CYS A 1 397 ? 36.003 -26.690 4.989 1.00 65.88 397 CYS A CA 1
ATOM 2920 C C . CYS A 1 397 ? 37.494 -26.636 5.358 1.00 65.88 397 CYS A C 1
ATOM 2922 O O . CYS A 1 397 ? 38.277 -27.608 5.250 1.00 65.88 397 CYS A O 1
ATOM 2924 N N . ASP A 1 398 ? 37.847 -25.501 5.932 1.00 64.94 398 ASP A N 1
ATOM 2925 C CA . ASP A 1 398 ? 39.183 -25.114 6.267 1.00 64.94 398 ASP A CA 1
ATOM 2926 C C . ASP A 1 398 ? 39.667 -25.840 7.538 1.00 64.94 398 ASP A C 1
ATOM 2928 O O . ASP A 1 398 ? 38.963 -26.068 8.523 1.00 64.94 398 ASP A O 1
ATOM 2932 N N . THR A 1 399 ? 40.917 -26.313 7.558 1.00 57.84 399 THR A N 1
ATOM 2933 C CA . THR A 1 399 ? 41.350 -27.282 8.600 1.00 57.84 399 THR A CA 1
ATOM 2934 C C . THR A 1 399 ? 41.644 -26.670 9.988 1.00 57.84 399 THR A C 1
ATOM 2936 O O . THR A 1 399 ? 42.288 -27.333 10.822 1.00 57.84 399 THR A O 1
ATOM 2939 N N . SER A 1 400 ? 41.225 -25.424 10.239 1.00 55.06 400 SER A N 1
ATOM 2940 C CA . SER A 1 400 ? 41.771 -24.555 11.293 1.00 55.06 400 SER A CA 1
ATOM 2941 C C . SER A 1 400 ? 40.779 -24.002 12.330 1.00 55.06 400 SER A C 1
ATOM 2943 O O . SER A 1 400 ? 41.262 -23.683 13.422 1.00 55.06 400 SER A O 1
ATOM 2945 N N . GLY A 1 401 ? 39.474 -23.902 12.044 1.00 52.38 401 GLY A N 1
ATOM 2946 C CA . GLY A 1 401 ? 38.519 -23.099 12.839 1.00 52.38 401 GLY A CA 1
ATOM 2947 C C . GLY A 1 401 ? 37.455 -23.899 13.591 1.00 52.38 401 GLY A C 1
ATOM 2948 O O . GLY A 1 401 ? 37.500 -23.980 14.818 1.00 52.38 401 GLY A O 1
ATOM 2949 N N . THR A 1 402 ? 36.584 -24.598 12.876 1.00 45.91 402 THR A N 1
ATOM 2950 C CA . THR A 1 402 ? 35.612 -25.586 13.372 1.00 45.91 402 THR A CA 1
ATOM 2951 C C . THR A 1 402 ? 35.941 -26.919 12.696 1.00 45.91 402 THR A C 1
ATOM 2953 O O . THR A 1 402 ? 36.486 -26.976 11.596 1.00 45.91 402 THR A O 1
ATOM 2956 N N . SER A 1 403 ? 35.829 -28.047 13.398 1.00 47.53 403 SER A N 1
ATOM 2957 C CA . SER A 1 403 ? 36.162 -29.321 12.747 1.00 47.53 403 SER A CA 1
ATOM 2958 C C . SER A 1 403 ? 35.057 -29.693 11.766 1.00 47.53 403 SER A C 1
ATOM 2960 O O . SER A 1 403 ? 33.925 -29.721 12.223 1.00 47.53 403 SER A O 1
ATOM 2962 N N . ALA A 1 404 ? 35.417 -30.083 10.530 1.00 52.12 404 ALA A N 1
ATOM 2963 C CA . ALA A 1 404 ? 34.615 -30.792 9.504 1.00 52.12 404 ALA A CA 1
ATOM 2964 C C . ALA A 1 404 ? 33.903 -32.065 10.030 1.00 52.12 404 ALA A C 1
ATOM 2966 O O . ALA A 1 404 ? 34.213 -33.202 9.670 1.00 52.12 404 ALA A O 1
ATOM 2967 N N . ALA A 1 405 ? 33.110 -31.885 11.063 1.00 56.72 405 ALA A N 1
ATOM 2968 C CA . ALA A 1 405 ? 32.493 -32.852 11.950 1.00 56.72 405 ALA A CA 1
ATOM 2969 C C . ALA A 1 405 ? 31.230 -32.252 12.581 1.00 56.72 405 ALA A C 1
ATOM 2971 O O . ALA A 1 405 ? 30.387 -33.037 13.013 1.00 56.72 405 ALA A O 1
ATOM 2972 N N . ASP A 1 406 ? 31.147 -30.919 12.640 1.00 62.56 406 ASP A N 1
ATOM 2973 C CA . ASP A 1 406 ? 29.998 -30.163 13.131 1.00 62.56 406 ASP A CA 1
ATOM 2974 C C . ASP A 1 406 ? 29.260 -29.407 11.998 1.00 62.56 406 ASP A C 1
ATOM 2976 O O . ASP A 1 406 ? 28.142 -28.994 12.236 1.00 62.56 406 ASP A O 1
ATOM 2980 N N . ASP A 1 407 ? 29.849 -29.305 10.801 1.00 63.84 407 ASP A N 1
ATOM 2981 C CA . ASP A 1 407 ? 29.307 -28.789 9.526 1.00 63.84 407 ASP A CA 1
ATOM 2982 C C . ASP A 1 407 ? 30.149 -29.491 8.426 1.00 63.84 407 ASP A C 1
ATOM 2984 O O . ASP A 1 407 ? 31.387 -29.524 8.535 1.00 63.84 407 ASP A O 1
ATOM 2988 N N . THR A 1 408 ? 29.532 -30.290 7.548 1.00 71.88 408 THR A N 1
ATOM 2989 C CA . THR A 1 408 ? 30.215 -31.326 6.738 1.00 71.88 408 THR A CA 1
ATOM 2990 C C . THR A 1 408 ? 30.244 -31.038 5.248 1.00 71.88 408 THR A C 1
ATOM 2992 O O . THR A 1 408 ? 31.181 -31.520 4.588 1.00 71.88 408 THR A O 1
ATOM 2995 N N . ASP A 1 409 ? 29.339 -30.215 4.751 1.00 67.19 409 ASP A N 1
ATOM 2996 C CA . ASP A 1 409 ? 29.344 -29.657 3.404 1.00 67.19 409 ASP A CA 1
ATOM 2997 C C . ASP A 1 409 ? 29.606 -28.140 3.366 1.00 67.19 409 ASP A C 1
ATOM 2999 O O . ASP A 1 409 ? 29.924 -27.639 2.286 1.00 67.19 409 ASP A O 1
ATOM 3003 N N . CYS A 1 410 ? 29.706 -27.488 4.534 1.00 66.69 410 CYS A N 1
ATOM 3004 C CA . CYS A 1 410 ? 30.227 -26.132 4.713 1.00 66.69 410 CYS A CA 1
ATOM 3005 C C . CYS A 1 410 ? 29.294 -25.057 4.140 1.00 66.69 410 CYS A C 1
ATOM 3007 O O . CYS A 1 410 ? 29.773 -24.048 3.624 1.00 66.69 410 CYS A O 1
ATOM 3009 N N . ASP A 1 411 ? 27.982 -25.288 4.200 1.00 67.81 411 ASP A N 1
ATOM 3010 C CA . ASP A 1 411 ? 26.952 -24.356 3.728 1.00 67.81 411 ASP A CA 1
ATOM 3011 C C . ASP A 1 411 ? 26.569 -23.287 4.775 1.00 67.81 411 ASP A C 1
ATOM 3013 O O . ASP A 1 411 ? 25.765 -22.395 4.500 1.00 67.81 411 ASP A O 1
ATOM 3017 N N . GLY A 1 412 ? 27.178 -23.352 5.965 1.00 62.66 412 GLY A N 1
ATOM 3018 C CA . GLY A 1 412 ? 26.925 -22.443 7.081 1.00 62.66 412 GLY A CA 1
ATOM 3019 C C . GLY A 1 412 ? 25.888 -22.959 8.082 1.00 62.66 412 GLY A C 1
ATOM 3020 O O . GLY A 1 412 ? 25.708 -22.334 9.133 1.00 62.66 412 GLY A O 1
ATOM 3021 N N . ILE A 1 413 ? 25.258 -24.108 7.821 1.00 63.91 413 ILE A N 1
ATOM 3022 C CA . ILE A 1 413 ? 24.331 -24.790 8.722 1.00 63.91 413 ILE A CA 1
ATOM 3023 C C . ILE A 1 413 ? 25.088 -25.913 9.449 1.00 63.91 413 ILE A C 1
ATOM 3025 O O . ILE A 1 413 ? 25.842 -26.701 8.888 1.00 63.91 413 ILE A O 1
ATOM 3029 N N . LEU A 1 414 ? 24.947 -25.995 10.774 1.00 65.19 414 LEU A N 1
ATOM 3030 C CA . LEU A 1 414 ? 25.598 -27.072 11.521 1.00 65.19 414 LEU A CA 1
ATOM 3031 C C . LEU A 1 414 ? 24.910 -28.407 11.208 1.00 65.19 414 LEU A C 1
ATOM 3033 O O . LEU A 1 414 ? 23.696 -28.493 11.300 1.00 65.19 414 LEU A O 1
ATOM 3037 N N . ASN A 1 415 ? 25.672 -29.495 11.062 1.00 64.25 415 ASN A N 1
ATOM 3038 C CA . ASN A 1 415 ? 25.212 -30.888 10.885 1.00 64.25 415 ASN A CA 1
ATOM 3039 C C . ASN A 1 415 ? 24.081 -31.369 11.830 1.00 64.25 415 ASN A C 1
ATOM 3041 O O . ASN A 1 415 ? 23.579 -32.484 11.701 1.00 64.25 415 ASN A O 1
ATOM 3045 N N . ILE A 1 416 ? 23.831 -30.663 12.934 1.00 62.34 416 ILE A N 1
ATOM 3046 C CA . ILE A 1 416 ? 22.763 -30.992 13.888 1.00 62.34 416 ILE A CA 1
ATOM 3047 C C . ILE A 1 416 ? 21.424 -30.346 13.515 1.00 62.34 416 ILE A C 1
ATOM 3049 O O . ILE A 1 416 ? 20.389 -30.903 13.879 1.00 62.34 416 ILE A O 1
ATOM 3053 N N . ASP A 1 417 ? 21.488 -29.231 12.796 1.00 62.44 417 ASP A N 1
ATOM 3054 C CA . ASP A 1 417 ? 20.382 -28.394 12.334 1.00 62.44 417 ASP A CA 1
ATOM 3055 C C . ASP A 1 417 ? 20.225 -28.466 10.797 1.00 62.44 417 ASP A C 1
ATOM 3057 O O . ASP A 1 417 ? 19.261 -27.951 10.247 1.00 62.44 417 ASP A O 1
ATOM 3061 N N . ASP A 1 418 ? 21.146 -29.159 10.126 1.00 63.09 418 ASP A N 1
ATOM 3062 C CA . ASP A 1 418 ? 21.182 -29.401 8.688 1.00 63.09 418 ASP A CA 1
ATOM 3063 C C . ASP A 1 418 ? 20.562 -30.768 8.327 1.00 63.09 418 ASP A C 1
ATOM 3065 O O . ASP A 1 418 ? 21.010 -31.821 8.806 1.00 63.09 418 ASP A O 1
ATOM 3069 N N . LEU A 1 419 ? 19.521 -30.753 7.486 1.00 69.50 419 LEU A N 1
ATOM 3070 C CA . LEU A 1 419 ? 18.794 -31.946 7.038 1.00 69.50 419 LEU A CA 1
ATOM 3071 C C . LEU A 1 419 ? 19.545 -32.776 5.978 1.00 69.50 419 LEU A C 1
ATOM 3073 O O . LEU A 1 419 ? 19.242 -33.969 5.859 1.00 69.50 419 LEU A O 1
ATOM 3077 N N . ASP A 1 420 ? 20.521 -32.210 5.263 1.00 67.06 420 ASP A N 1
ATOM 3078 C CA . ASP A 1 420 ? 21.377 -32.870 4.262 1.00 67.06 420 ASP A CA 1
ATOM 3079 C C . ASP A 1 420 ? 22.852 -32.603 4.582 1.00 67.06 420 ASP A C 1
ATOM 3081 O O . ASP A 1 420 ? 23.604 -32.115 3.751 1.00 67.06 420 ASP A O 1
ATOM 3085 N N . SER A 1 421 ? 23.2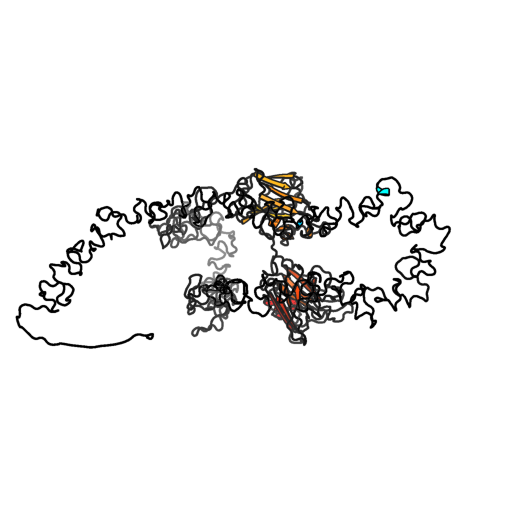83 -32.972 5.792 1.00 73.62 421 SER A N 1
ATOM 3086 C CA . SER A 1 421 ? 24.576 -32.538 6.332 1.00 73.62 421 SER A CA 1
ATOM 3087 C C . SER A 1 421 ? 25.823 -32.906 5.521 1.00 73.62 421 SER A C 1
ATOM 3089 O O . SER A 1 421 ? 26.923 -32.484 5.872 1.00 73.62 421 SER A O 1
ATOM 3091 N N . ASP A 1 422 ? 25.736 -33.749 4.489 1.00 67.31 422 ASP A N 1
ATOM 3092 C CA . ASP A 1 422 ? 26.851 -34.013 3.577 1.00 67.31 422 ASP A CA 1
ATOM 3093 C C . ASP A 1 422 ? 26.648 -33.538 2.128 1.00 67.31 422 ASP A C 1
ATOM 3095 O O . ASP A 1 422 ? 27.498 -33.846 1.271 1.00 67.31 422 ASP A O 1
ATOM 3099 N N . GLY A 1 423 ? 25.605 -32.731 1.895 1.00 66.12 423 GLY A N 1
ATOM 3100 C CA . GLY A 1 423 ? 25.294 -32.019 0.658 1.00 66.12 423 GLY A CA 1
ATOM 3101 C C . GLY A 1 423 ? 25.171 -32.952 -0.541 1.00 66.12 423 GLY A C 1
ATOM 3102 O O . GLY A 1 423 ? 25.700 -32.663 -1.628 1.00 66.12 423 GLY A O 1
ATOM 3103 N N . ASP A 1 424 ? 24.612 -34.150 -0.332 1.00 67.50 424 ASP A N 1
ATOM 3104 C CA . ASP A 1 424 ? 24.545 -35.215 -1.338 1.00 67.50 424 ASP A CA 1
ATOM 3105 C C . ASP A 1 424 ? 23.160 -35.400 -1.984 1.00 67.50 424 ASP A C 1
ATOM 3107 O O . ASP A 1 424 ? 22.980 -36.311 -2.814 1.00 67.50 424 ASP A O 1
ATOM 3111 N N . ASP A 1 425 ? 22.262 -34.444 -1.719 1.00 56.72 425 ASP A N 1
ATOM 3112 C CA . ASP A 1 425 ? 20.850 -34.391 -2.092 1.00 56.72 425 ASP A CA 1
ATOM 3113 C C . ASP A 1 425 ? 20.053 -35.558 -1.461 1.00 56.72 425 ASP A C 1
ATOM 3115 O O . ASP A 1 425 ? 19.119 -36.090 -2.082 1.00 56.72 425 ASP A O 1
ATOM 3119 N N . LEU A 1 426 ? 20.461 -36.055 -0.279 1.00 59.44 426 LEU A N 1
ATOM 3120 C CA . LEU A 1 426 ? 19.779 -37.138 0.444 1.00 59.44 426 LEU A CA 1
ATOM 3121 C C . LEU A 1 426 ? 19.792 -36.912 1.962 1.00 59.44 426 LEU A C 1
ATOM 3123 O O . LEU A 1 426 ? 20.811 -37.063 2.620 1.00 59.44 426 LEU A O 1
ATOM 3127 N N . CYS A 1 427 ? 18.603 -36.778 2.546 1.00 67.00 427 CYS A N 1
ATOM 3128 C CA . CYS A 1 427 ? 18.480 -36.381 3.947 1.00 67.00 427 CYS A CA 1
ATOM 3129 C C . CYS A 1 427 ? 19.172 -37.346 4.946 1.00 67.00 427 CYS A C 1
ATOM 3131 O O . CYS A 1 427 ? 19.075 -38.586 4.867 1.00 67.00 427 CYS A O 1
ATOM 3133 N N . ASP A 1 428 ? 19.857 -36.760 5.927 1.00 65.25 428 ASP A N 1
ATOM 3134 C CA . ASP A 1 428 ? 21.049 -37.327 6.565 1.00 65.25 428 ASP A CA 1
ATOM 3135 C C . ASP A 1 428 ? 20.765 -38.032 7.912 1.00 65.25 428 ASP A C 1
ATOM 3137 O O . ASP A 1 428 ? 21.549 -38.046 8.863 1.00 65.25 428 ASP A O 1
ATOM 3141 N N . ASP A 1 429 ? 19.583 -38.630 8.076 1.00 57.78 429 ASP A N 1
ATOM 3142 C CA . ASP A 1 429 ? 19.084 -38.816 9.439 1.00 57.78 429 ASP A CA 1
ATOM 3143 C C . ASP A 1 429 ? 19.777 -39.953 10.235 1.00 57.78 429 ASP A C 1
ATOM 3145 O O . ASP A 1 429 ? 19.707 -41.167 9.959 1.00 57.78 429 ASP A O 1
ATOM 3149 N N . SER A 1 430 ? 20.370 -39.540 11.359 1.00 48.69 430 SER A N 1
ATOM 3150 C CA . SER A 1 430 ? 20.540 -40.357 12.562 1.00 48.69 430 SER A CA 1
ATOM 3151 C C . SER A 1 430 ? 20.023 -39.646 13.822 1.00 48.69 430 SER A C 1
ATOM 3153 O O . SER A 1 430 ? 20.626 -39.751 14.894 1.00 48.69 430 SER A O 1
ATOM 3155 N N . GLY A 1 431 ? 18.871 -38.989 13.692 1.00 48.78 431 GLY A N 1
ATOM 3156 C CA . GLY A 1 431 ? 18.330 -37.983 14.599 1.00 48.78 431 GLY A CA 1
ATOM 3157 C C . GLY A 1 431 ? 16.894 -38.216 15.052 1.00 48.78 431 GLY A C 1
ATOM 3158 O O . GLY A 1 431 ? 16.744 -38.544 16.227 1.00 48.78 431 GLY A O 1
ATOM 3159 N N . SER A 1 432 ? 15.865 -38.080 14.199 1.00 42.16 432 SER A N 1
ATOM 3160 C CA . SER A 1 432 ? 14.450 -38.453 14.448 1.00 42.16 432 SER A CA 1
ATOM 3161 C C . SER A 1 432 ? 13.541 -38.282 13.209 1.00 42.16 432 SER A C 1
ATOM 3163 O O . SER A 1 432 ? 13.257 -37.177 12.799 1.00 42.16 432 SER A O 1
ATOM 3165 N N . ALA A 1 433 ? 12.981 -39.411 12.749 1.00 40.75 433 ALA A N 1
ATOM 3166 C CA . ALA A 1 433 ? 11.717 -39.608 12.011 1.00 40.75 433 ALA A CA 1
ATOM 3167 C C . ALA A 1 433 ? 11.497 -38.963 10.615 1.00 40.75 433 ALA A C 1
ATOM 3169 O O . ALA A 1 433 ? 10.476 -38.342 10.381 1.00 40.75 433 ALA A O 1
ATOM 3170 N N . ILE A 1 434 ? 12.328 -39.366 9.646 1.00 48.09 434 ILE A N 1
ATOM 3171 C CA . ILE A 1 434 ? 12.137 -39.336 8.166 1.00 48.09 434 ILE A CA 1
ATOM 3172 C C . ILE A 1 434 ? 10.872 -40.060 7.613 1.00 48.09 434 ILE A C 1
ATOM 3174 O O . ILE A 1 434 ? 10.937 -40.810 6.632 1.00 48.09 434 ILE A O 1
ATOM 3178 N N . SER A 1 435 ? 9.724 -40.012 8.284 1.00 51.47 435 SER A N 1
ATOM 3179 C CA . SER A 1 435 ? 8.486 -40.595 7.728 1.00 51.47 435 SER A CA 1
ATOM 3180 C C . SER A 1 435 ? 7.501 -39.571 7.194 1.00 51.47 435 SER A C 1
ATOM 3182 O O . SER A 1 435 ? 6.436 -40.000 6.752 1.00 51.47 435 SER A O 1
ATOM 3184 N N . GLU A 1 436 ? 7.840 -38.290 7.290 1.00 58.44 436 GLU A N 1
ATOM 3185 C CA . GLU A 1 436 ? 6.884 -37.194 7.181 1.00 58.44 436 GLU A CA 1
ATOM 3186 C C . GLU A 1 436 ? 7.413 -36.012 6.361 1.00 58.44 436 GLU A C 1
ATOM 3188 O O . GLU A 1 436 ? 6.722 -35.027 6.368 1.00 58.44 436 GLU A O 1
ATOM 3193 N N . ASP A 1 437 ? 8.557 -36.092 5.671 1.00 63.28 437 ASP A N 1
ATOM 3194 C CA . ASP A 1 437 ? 9.028 -35.125 4.652 1.00 63.28 437 ASP A CA 1
ATOM 3195 C C . ASP A 1 437 ? 10.118 -35.860 3.836 1.00 63.28 437 ASP A C 1
ATOM 3197 O O . ASP A 1 437 ? 11.109 -36.344 4.405 1.00 63.28 437 ASP A O 1
ATOM 3201 N N . GLN A 1 438 ? 9.858 -36.154 2.559 1.00 68.31 438 GLN A N 1
ATOM 3202 C CA . GLN A 1 438 ? 10.688 -37.058 1.740 1.00 68.31 438 GLN A CA 1
ATOM 3203 C C . GLN A 1 438 ? 11.551 -36.364 0.682 1.00 68.31 438 GLN A C 1
ATOM 3205 O O . GLN A 1 438 ? 12.451 -37.029 0.143 1.00 68.31 438 GLN A O 1
ATOM 3210 N N . ASP A 1 439 ? 11.300 -35.098 0.380 1.00 69.38 439 ASP A N 1
ATOM 3211 C CA . ASP A 1 439 ? 12.085 -34.262 -0.533 1.00 69.38 439 ASP A CA 1
ATOM 3212 C C . ASP A 1 439 ? 12.738 -33.057 0.157 1.00 69.38 439 ASP A C 1
ATOM 3214 O O . ASP A 1 439 ? 13.597 -32.431 -0.468 1.00 69.38 439 ASP A O 1
ATOM 3218 N N . CYS A 1 440 ? 12.484 -32.873 1.457 1.00 64.69 440 CYS A N 1
ATOM 3219 C CA . CYS A 1 440 ? 13.207 -31.986 2.361 1.00 64.69 440 CYS A CA 1
ATOM 3220 C C . CYS A 1 440 ? 13.067 -30.506 1.971 1.00 64.69 440 CYS A C 1
ATOM 3222 O O . CYS A 1 440 ? 14.028 -29.742 2.074 1.00 64.69 440 CYS A O 1
ATOM 3224 N N . ASP A 1 441 ? 11.866 -30.115 1.532 1.00 71.31 441 ASP A N 1
ATOM 3225 C CA . ASP A 1 441 ? 11.483 -28.728 1.241 1.00 71.31 441 ASP A CA 1
ATOM 3226 C C . ASP A 1 441 ? 10.885 -27.983 2.450 1.00 71.31 441 ASP A C 1
ATOM 3228 O O . ASP A 1 441 ? 10.648 -26.776 2.382 1.00 71.31 441 ASP A O 1
ATOM 3232 N N . GLY A 1 442 ? 10.713 -28.679 3.579 1.00 66.38 442 GLY A N 1
ATOM 3233 C CA . GLY A 1 442 ? 10.174 -28.122 4.815 1.00 66.38 442 GLY A CA 1
ATOM 3234 C C . GLY A 1 442 ? 8.679 -28.370 5.021 1.00 66.38 442 GLY A C 1
ATOM 3235 O O . GLY A 1 442 ? 8.167 -27.991 6.078 1.00 66.38 442 GLY A O 1
ATOM 3236 N N . HIS A 1 443 ? 7.994 -29.032 4.082 1.00 70.75 443 HIS A N 1
ATOM 3237 C CA . HIS A 1 443 ? 6.582 -29.386 4.191 1.00 70.75 443 HIS A CA 1
ATOM 3238 C C . HIS A 1 443 ? 6.377 -30.864 4.492 1.00 70.75 443 HIS A C 1
ATOM 3240 O O . HIS A 1 443 ? 7.071 -31.750 3.992 1.00 70.75 443 HIS A O 1
ATOM 3246 N N . LEU A 1 444 ? 5.408 -31.159 5.365 1.00 72.44 444 LEU A N 1
ATOM 3247 C CA . LEU A 1 444 ? 5.204 -32.541 5.757 1.00 72.44 444 LEU A CA 1
ATOM 3248 C C . LEU A 1 444 ? 4.513 -33.336 4.636 1.00 72.44 444 LEU A C 1
ATOM 3250 O O . LEU A 1 444 ? 3.613 -32.845 3.967 1.00 72.44 444 LEU A O 1
ATOM 3254 N N . THR A 1 445 ? 4.778 -34.640 4.536 1.00 74.00 445 THR A N 1
ATOM 3255 C CA . THR A 1 445 ? 4.115 -35.599 3.630 1.00 74.00 445 THR A CA 1
ATOM 3256 C C . THR A 1 445 ? 2.579 -35.546 3.680 1.00 74.00 445 THR A C 1
ATOM 3258 O O . THR A 1 445 ? 1.902 -36.065 2.793 1.00 74.00 445 THR A O 1
ATOM 3261 N N . ALA A 1 446 ? 2.005 -35.044 4.777 1.00 70.25 446 ALA A N 1
ATOM 3262 C CA . ALA A 1 446 ? 0.561 -34.906 4.963 1.00 70.25 446 ALA A CA 1
ATOM 3263 C C . ALA A 1 446 ? -0.009 -33.579 4.436 1.00 70.25 446 ALA A C 1
ATOM 3265 O O . ALA A 1 446 ? -1.227 -33.469 4.327 1.00 70.25 446 ALA A O 1
ATOM 3266 N N . GLU A 1 447 ? 0.857 -32.616 4.153 1.00 74.69 447 GLU A N 1
ATOM 3267 C CA . GLU A 1 447 ? 0.565 -31.260 3.688 1.00 74.69 447 GLU A CA 1
ATOM 3268 C C . GLU A 1 447 ? 0.932 -31.089 2.209 1.00 74.69 447 GLU A C 1
ATOM 3270 O O . GLU A 1 447 ? 0.493 -30.134 1.583 1.00 74.69 447 GLU A O 1
ATOM 3275 N N . ASP A 1 448 ? 1.667 -32.043 1.639 1.00 79.44 448 ASP A N 1
ATOM 3276 C CA . ASP A 1 448 ? 2.166 -31.996 0.271 1.00 79.44 448 ASP A CA 1
ATOM 3277 C C . ASP A 1 448 ? 1.343 -32.872 -0.699 1.00 79.44 448 ASP A C 1
ATOM 3279 O O . ASP A 1 448 ? 1.087 -34.063 -0.455 1.00 79.44 448 ASP A O 1
ATOM 3283 N N . CYS A 1 449 ? 0.965 -32.297 -1.843 1.00 82.06 449 CYS A N 1
ATOM 3284 C CA . CYS A 1 449 ? 0.351 -33.008 -2.962 1.00 82.06 449 CYS A CA 1
ATOM 3285 C C . CYS A 1 449 ? 1.250 -34.113 -3.557 1.00 82.06 449 CYS A C 1
ATOM 3287 O O . CYS A 1 449 ? 0.760 -35.145 -4.046 1.00 82.06 449 CYS A O 1
ATOM 3289 N N . ASN A 1 450 ? 2.574 -33.954 -3.490 1.00 79.12 450 ASN A N 1
ATOM 3290 C CA . ASN A 1 450 ? 3.576 -34.914 -3.932 1.00 79.12 450 ASN A CA 1
ATOM 3291 C C . ASN A 1 450 ? 4.936 -34.700 -3.242 1.00 79.12 450 ASN A C 1
ATOM 3293 O O . ASN A 1 450 ? 5.877 -34.236 -3.875 1.00 79.12 450 ASN A O 1
ATOM 3297 N N . ASP A 1 451 ? 5.029 -35.291 -2.051 1.00 71.56 451 ASP A N 1
ATOM 3298 C CA . ASP A 1 451 ? 6.181 -35.495 -1.141 1.00 71.56 451 ASP A CA 1
ATOM 3299 C C . ASP A 1 451 ? 7.396 -36.242 -1.747 1.00 71.56 451 ASP A C 1
ATOM 3301 O O . ASP A 1 451 ? 8.012 -37.119 -1.152 1.00 71.56 451 ASP A O 1
ATOM 3305 N N . LEU A 1 452 ? 7.688 -36.045 -3.023 1.00 74.88 452 LEU A N 1
ATOM 3306 C CA . LEU A 1 452 ? 8.870 -36.538 -3.733 1.00 74.88 452 LEU A CA 1
ATOM 3307 C C . LEU A 1 452 ? 9.383 -35.494 -4.739 1.00 74.88 452 LEU A C 1
ATOM 3309 O O . LEU A 1 452 ? 10.232 -35.828 -5.580 1.00 74.88 452 LEU A O 1
ATOM 3313 N N . ASP A 1 453 ? 8.795 -34.306 -4.733 1.00 75.69 453 ASP A N 1
ATOM 3314 C CA . ASP A 1 453 ? 9.004 -33.201 -5.645 1.00 75.69 453 ASP A CA 1
ATOM 3315 C C . ASP A 1 453 ? 8.879 -31.884 -4.871 1.00 75.69 453 ASP A C 1
ATOM 3317 O O . ASP A 1 453 ? 7.785 -31.354 -4.762 1.00 75.69 453 ASP A O 1
ATOM 3321 N N . ALA A 1 454 ? 10.015 -31.319 -4.454 1.00 71.88 454 ALA A N 1
ATOM 3322 C CA . ALA A 1 454 ? 10.146 -30.049 -3.719 1.00 71.88 454 ALA A CA 1
ATOM 3323 C C . ALA A 1 454 ? 9.601 -28.787 -4.446 1.00 71.88 454 ALA A C 1
ATOM 3325 O O . ALA A 1 454 ? 9.968 -27.660 -4.131 1.00 71.88 454 ALA A O 1
ATOM 3326 N N . GLN A 1 455 ? 8.843 -28.963 -5.531 1.00 73.56 455 GLN A N 1
ATOM 3327 C CA . GLN A 1 455 ? 8.107 -27.921 -6.261 1.00 73.56 455 GLN A CA 1
ATOM 3328 C C . GLN A 1 455 ? 6.596 -28.202 -6.284 1.00 73.56 455 GLN A C 1
ATOM 3330 O O . GLN A 1 455 ? 5.870 -27.585 -7.065 1.00 73.56 455 GLN A O 1
ATOM 3335 N N . SER A 1 456 ? 6.145 -29.198 -5.526 1.00 76.56 456 SER A N 1
ATOM 3336 C CA . SER A 1 456 ? 4.750 -29.589 -5.397 1.00 76.56 456 SER A CA 1
ATOM 3337 C C . SER A 1 456 ? 3.972 -28.560 -4.568 1.00 76.56 456 SER A C 1
ATOM 3339 O O . SER A 1 456 ? 4.533 -27.861 -3.730 1.00 76.56 456 SER A O 1
ATOM 3341 N N . THR A 1 457 ? 2.682 -28.423 -4.860 1.00 70.75 457 THR A N 1
ATOM 3342 C CA . THR A 1 457 ? 1.728 -27.546 -4.167 1.00 70.75 457 THR A CA 1
ATOM 3343 C C . THR A 1 457 ? 1.256 -28.166 -2.842 1.00 70.75 457 THR A C 1
ATOM 3345 O O . THR A 1 457 ? 1.397 -29.372 -2.612 1.00 70.75 457 THR A O 1
ATOM 3348 N N . TYR A 1 458 ? 0.692 -27.343 -1.949 1.00 82.06 458 TYR A N 1
ATOM 3349 C CA . TYR A 1 458 ? 0.209 -27.784 -0.634 1.00 82.06 458 TYR A CA 1
ATOM 3350 C C . TYR A 1 458 ? -1.278 -28.133 -0.668 1.00 82.06 458 TYR A C 1
ATOM 3352 O O . TYR A 1 458 ? -2.074 -27.374 -1.209 1.00 82.06 458 TYR A O 1
ATOM 3360 N N . LEU A 1 459 ? -1.676 -29.199 0.027 1.00 71.81 459 LEU A N 1
ATOM 3361 C CA . LEU A 1 459 ? -3.065 -29.679 0.131 1.00 71.81 459 LEU A CA 1
ATOM 3362 C C . LEU A 1 459 ? -4.075 -28.653 0.680 1.00 71.81 459 LEU A C 1
ATOM 3364 O O . LEU A 1 459 ? -5.271 -28.906 0.634 1.00 71.81 459 LEU A O 1
ATOM 3368 N N . THR A 1 460 ? -3.616 -27.553 1.282 1.00 73.06 460 THR A N 1
ATOM 3369 C CA . THR A 1 460 ? -4.467 -26.461 1.794 1.00 73.06 460 THR A CA 1
ATOM 3370 C C . THR A 1 460 ? -4.650 -25.307 0.808 1.00 73.06 460 THR A C 1
ATOM 3372 O O . THR A 1 460 ? -5.332 -24.347 1.145 1.00 73.06 460 THR A O 1
ATOM 3375 N N . ILE A 1 461 ? -3.943 -25.342 -0.322 1.00 77.38 461 ILE A N 1
ATOM 3376 C CA . ILE A 1 461 ? -3.955 -24.311 -1.371 1.00 77.38 461 ILE A CA 1
ATOM 3377 C C . ILE A 1 461 ? -4.239 -24.943 -2.748 1.00 77.38 461 ILE A C 1
ATOM 3379 O O . ILE A 1 461 ? -4.496 -24.211 -3.688 1.00 77.38 461 ILE A O 1
ATOM 3383 N N . ASP A 1 462 ? -4.161 -26.270 -2.878 1.00 83.50 462 ASP A N 1
ATOM 3384 C CA . ASP A 1 462 ? -4.491 -27.076 -4.063 1.00 83.50 462 ASP A CA 1
ATOM 3385 C C . ASP A 1 462 ? -5.147 -28.378 -3.556 1.00 83.50 462 ASP A C 1
ATOM 3387 O O . ASP A 1 462 ? -4.478 -29.371 -3.239 1.00 83.50 462 ASP A O 1
ATOM 3391 N N . THR A 1 463 ? -6.458 -28.312 -3.315 1.00 86.75 463 THR A N 1
ATOM 3392 C CA . THR A 1 463 ? -7.229 -29.288 -2.536 1.00 86.75 463 THR A CA 1
ATOM 3393 C C . THR A 1 463 ? -7.386 -30.627 -3.273 1.00 86.75 463 THR A C 1
ATOM 3395 O O . THR A 1 463 ? -7.411 -31.692 -2.630 1.00 86.75 463 THR A O 1
ATOM 3398 N N . ASP A 1 464 ? -7.430 -30.627 -4.607 1.00 84.31 464 ASP A N 1
ATOM 3399 C CA . ASP A 1 464 ? -7.525 -31.837 -5.429 1.00 84.31 464 ASP A CA 1
ATOM 3400 C C . ASP A 1 464 ? -6.172 -32.327 -6.006 1.00 84.31 464 ASP A C 1
ATOM 3402 O O . ASP A 1 464 ? -6.062 -33.480 -6.472 1.00 84.31 464 ASP A O 1
ATOM 3406 N N . CYS A 1 465 ? -5.117 -31.521 -5.836 1.00 85.56 465 CYS A N 1
ATOM 3407 C CA . CYS A 1 465 ? -3.739 -31.763 -6.253 1.00 85.56 465 CYS A CA 1
ATOM 3408 C C . CYS A 1 465 ? -3.558 -31.908 -7.769 1.00 85.56 465 CYS A C 1
ATOM 3410 O O . CYS A 1 465 ? -2.782 -32.772 -8.232 1.00 85.56 465 CYS A O 1
ATOM 3412 N N . ASP A 1 466 ? -4.275 -31.122 -8.565 1.00 83.06 466 ASP A N 1
ATOM 3413 C CA . ASP A 1 466 ? -4.126 -31.104 -10.016 1.00 83.06 466 ASP A CA 1
ATOM 3414 C C . ASP A 1 466 ? -3.055 -30.116 -10.526 1.00 83.06 466 ASP A C 1
ATOM 3416 O O . ASP A 1 466 ? -2.583 -30.254 -11.672 1.00 83.06 466 ASP A O 1
ATOM 3420 N N . GLY A 1 467 ? -2.564 -29.241 -9.639 1.00 78.81 467 GLY A N 1
ATOM 3421 C CA . GLY A 1 467 ? -1.544 -28.230 -9.903 1.00 78.81 467 GLY A CA 1
ATOM 3422 C C . GLY A 1 467 ? -2.095 -26.835 -10.208 1.00 78.81 467 GLY A C 1
ATOM 3423 O O . GLY A 1 467 ? -1.315 -25.987 -10.661 1.00 78.81 467 GLY A O 1
ATOM 3424 N N . ILE A 1 468 ? -3.394 -26.611 -10.012 1.00 79.62 468 ILE A N 1
ATOM 3425 C CA . ILE A 1 468 ? -4.060 -25.308 -9.976 1.00 79.62 468 ILE A CA 1
ATOM 3426 C C . ILE A 1 468 ? -4.379 -25.005 -8.504 1.00 79.62 468 ILE A C 1
ATOM 3428 O O . ILE A 1 468 ? -4.725 -25.895 -7.743 1.00 79.62 468 ILE A O 1
ATOM 3432 N N . SER A 1 469 ? -4.168 -23.768 -8.053 1.00 83.94 469 SER A N 1
ATOM 3433 C CA . SER A 1 469 ? -4.512 -23.406 -6.672 1.00 83.94 469 SER A CA 1
ATOM 3434 C C . SER A 1 469 ? -6.017 -23.210 -6.515 1.00 83.94 469 SER A C 1
ATOM 3436 O O . SER A 1 469 ? -6.603 -22.658 -7.437 1.00 83.94 469 SER A O 1
ATOM 3438 N N . ASP A 1 470 ? -6.580 -23.450 -5.334 1.00 81.56 470 ASP A N 1
ATOM 3439 C CA . ASP A 1 470 ? -7.999 -23.245 -4.983 1.00 81.56 470 ASP A CA 1
ATOM 3440 C C . ASP A 1 470 ? -8.526 -21.821 -5.314 1.00 81.56 470 ASP A C 1
ATOM 3442 O O . ASP A 1 470 ? -9.706 -21.578 -5.496 1.00 81.56 470 ASP A O 1
ATOM 3446 N N . GLU A 1 471 ? -7.667 -20.799 -5.413 1.00 82.31 471 GLU A N 1
ATOM 3447 C CA . GLU A 1 471 ? -8.113 -19.454 -5.840 1.00 82.31 471 GLU A CA 1
ATOM 3448 C C . GLU A 1 471 ? -8.343 -19.338 -7.366 1.00 82.31 471 GLU A C 1
ATOM 3450 O O . GLU A 1 471 ? -8.999 -18.416 -7.851 1.00 82.31 471 GLU A O 1
ATOM 3455 N N . GLN A 1 472 ? -7.753 -20.249 -8.137 1.00 79.56 472 GLN A N 1
ATOM 3456 C CA . GLN A 1 472 ? -7.754 -20.285 -9.603 1.00 79.56 472 GLN A CA 1
ATOM 3457 C C . GLN A 1 472 ? -8.450 -21.526 -10.165 1.00 79.56 472 GLN A C 1
ATOM 3459 O O . GLN A 1 472 ? -8.666 -21.594 -11.380 1.00 79.56 472 GLN A O 1
ATOM 3464 N N . ASP A 1 473 ? -8.731 -22.509 -9.317 1.00 82.12 473 ASP A N 1
ATOM 3465 C CA . ASP A 1 473 ? -9.500 -23.686 -9.664 1.00 82.12 473 ASP A CA 1
ATOM 3466 C C . ASP A 1 473 ? -10.996 -23.334 -9.612 1.00 82.12 473 ASP A C 1
ATOM 3468 O O . ASP A 1 473 ? -11.427 -22.401 -8.940 1.00 82.12 473 ASP A O 1
ATOM 3472 N N . LEU A 1 474 ? -11.770 -23.976 -10.480 1.00 86.06 474 LEU A N 1
ATOM 3473 C CA . LEU A 1 474 ? -13.220 -23.804 -10.563 1.00 86.06 474 LEU A CA 1
ATOM 3474 C C . LEU A 1 474 ? -13.962 -25.012 -9.963 1.00 86.06 474 LEU A C 1
ATOM 3476 O O . LEU A 1 474 ? -15.195 -24.995 -9.935 1.00 86.06 474 LEU A O 1
ATOM 3480 N N . ASP A 1 475 ? -13.230 -26.060 -9.567 1.00 86.44 475 ASP A N 1
ATOM 3481 C CA . ASP A 1 475 ? -13.673 -27.274 -8.867 1.00 86.44 475 ASP A CA 1
ATOM 3482 C C . ASP A 1 475 ? -12.586 -27.653 -7.845 1.00 86.44 475 ASP A C 1
ATOM 3484 O O . ASP A 1 475 ? -11.970 -28.710 -7.978 1.00 86.44 475 ASP A O 1
ATOM 3488 N N . ASP A 1 476 ? -12.347 -26.786 -6.851 1.00 89.44 476 ASP A N 1
ATOM 3489 C CA . ASP A 1 476 ? -11.242 -26.867 -5.872 1.00 89.44 476 ASP A CA 1
ATOM 3490 C C . ASP A 1 476 ? -11.040 -28.272 -5.274 1.00 89.44 476 ASP A C 1
ATOM 3492 O O . ASP A 1 476 ? -9.924 -28.714 -5.002 1.00 89.44 476 ASP A O 1
ATOM 3496 N N . ASP A 1 477 ? -12.129 -29.010 -5.027 1.00 85.12 477 ASP A N 1
ATOM 3497 C CA . ASP A 1 477 ? -12.079 -30.346 -4.423 1.00 85.12 477 ASP A CA 1
ATOM 3498 C C . ASP A 1 477 ? -12.097 -31.515 -5.428 1.00 85.12 477 ASP A C 1
ATOM 3500 O O . ASP A 1 477 ? -12.075 -32.699 -5.033 1.00 85.12 477 ASP A O 1
ATOM 3504 N N . GLY A 1 478 ? -12.099 -31.195 -6.723 1.00 85.94 478 GLY A N 1
ATOM 3505 C CA . GLY A 1 478 ? -12.077 -32.119 -7.851 1.00 85.94 478 GLY A CA 1
ATOM 3506 C C . GLY A 1 478 ? -13.251 -33.099 -7.849 1.00 85.94 478 GLY A C 1
ATOM 3507 O O . GLY A 1 478 ? -13.139 -34.236 -8.360 1.00 85.94 478 GLY A O 1
ATOM 3508 N N . ASP A 1 479 ? -14.368 -32.750 -7.199 1.00 86.69 479 ASP A N 1
ATOM 3509 C CA . ASP A 1 479 ? -15.542 -33.611 -7.095 1.00 86.69 479 ASP A CA 1
ATOM 3510 C C . ASP A 1 479 ? -16.398 -33.614 -8.374 1.00 86.69 479 ASP A C 1
ATOM 3512 O O . ASP A 1 479 ? -17.196 -34.550 -8.600 1.00 86.69 479 ASP A O 1
ATOM 3516 N N . GLY A 1 480 ? -16.112 -32.670 -9.273 1.00 83.56 480 GLY A N 1
ATOM 3517 C CA . GLY A 1 480 ? -16.738 -32.484 -10.565 1.00 83.56 480 GLY A CA 1
ATOM 3518 C C . GLY A 1 480 ? -17.880 -31.476 -10.538 1.00 83.56 480 GLY A C 1
ATOM 3519 O O . GLY A 1 480 ? -18.724 -31.550 -11.439 1.00 83.56 480 GLY A O 1
ATOM 3520 N N . ILE A 1 481 ? -17.969 -30.609 -9.530 1.00 83.62 481 ILE A N 1
ATOM 3521 C CA . ILE A 1 481 ? -19.004 -29.581 -9.372 1.00 83.62 481 ILE A CA 1
ATOM 3522 C C . ILE A 1 481 ? -18.318 -28.233 -9.195 1.00 83.62 481 ILE A C 1
ATOM 3524 O O . ILE A 1 481 ? -17.429 -28.102 -8.376 1.00 83.62 481 ILE A O 1
ATOM 3528 N N . CYS A 1 482 ? -18.800 -27.219 -9.910 1.00 85.94 482 CYS A N 1
ATOM 3529 C CA . CYS A 1 482 ? -18.267 -25.870 -9.776 1.00 85.94 482 CYS A CA 1
ATOM 3530 C C . CYS A 1 482 ? -18.355 -25.340 -8.332 1.00 85.94 482 CYS A C 1
ATOM 3532 O O . CYS A 1 482 ? -19.408 -25.499 -7.700 1.00 85.94 482 CYS A O 1
ATOM 3534 N N . ASP A 1 483 ? -17.341 -24.615 -7.851 1.00 82.88 483 ASP A N 1
ATOM 3535 C CA . ASP A 1 483 ? -17.301 -24.084 -6.472 1.00 82.88 483 ASP A CA 1
ATOM 3536 C C . ASP A 1 483 ? -18.442 -23.108 -6.159 1.00 82.88 483 ASP A C 1
ATOM 3538 O O . ASP A 1 483 ? -18.990 -23.064 -5.051 1.00 82.88 483 ASP A O 1
ATOM 3542 N N . ASN A 1 484 ? -18.909 -22.376 -7.174 1.00 81.00 484 ASN A N 1
ATOM 3543 C CA . ASN A 1 484 ? -20.084 -21.506 -7.071 1.00 81.00 484 ASN A CA 1
ATOM 3544 C C . ASN A 1 484 ? -21.428 -22.274 -7.032 1.00 81.00 484 ASN A C 1
ATOM 3546 O O . ASN A 1 484 ? -22.505 -21.675 -6.926 1.00 81.00 484 ASN A O 1
ATOM 3550 N N . GLY A 1 485 ? -21.386 -23.606 -7.120 1.00 76.94 485 GLY A N 1
ATOM 3551 C CA . GLY A 1 485 ? -22.528 -24.507 -7.064 1.00 76.94 485 GLY A CA 1
ATOM 3552 C C . GLY A 1 485 ? -23.429 -24.487 -8.301 1.00 76.94 485 GLY A C 1
ATOM 3553 O O . GLY A 1 485 ? -24.569 -24.966 -8.204 1.00 76.94 485 GLY A O 1
ATOM 3554 N N . SER A 1 486 ? -22.972 -23.931 -9.433 1.00 72.06 486 SER A N 1
ATOM 3555 C CA . SER A 1 486 ? -23.768 -23.788 -10.656 1.00 72.06 486 SER A CA 1
ATOM 3556 C C . SER A 1 486 ? -24.185 -25.155 -11.217 1.00 72.06 486 SER A C 1
ATOM 3558 O O . SER A 1 486 ? -25.384 -25.472 -11.227 1.00 72.06 486 SER A O 1
ATOM 3560 N N . LEU A 1 487 ? -23.225 -25.980 -11.660 1.00 78.19 487 LEU A N 1
ATOM 3561 C CA . LEU A 1 487 ? -23.407 -27.238 -12.397 1.00 78.19 487 LEU A CA 1
ATOM 3562 C C . LEU A 1 487 ? -22.155 -28.154 -12.302 1.00 78.19 487 LEU A C 1
ATOM 3564 O O . LEU A 1 487 ? -21.220 -27.880 -11.564 1.00 78.19 487 LEU A O 1
ATOM 3568 N N . ASP A 1 488 ? -22.185 -29.310 -12.984 1.00 82.88 488 ASP A N 1
ATOM 3569 C CA . ASP A 1 488 ? -21.028 -30.224 -13.104 1.00 82.88 488 ASP A CA 1
ATOM 3570 C C . ASP A 1 488 ? -20.011 -29.610 -14.074 1.00 82.88 488 ASP A C 1
ATOM 3572 O O . ASP A 1 488 ? -20.408 -29.287 -15.197 1.00 82.88 488 ASP A O 1
ATOM 3576 N N . ILE A 1 489 ? -18.731 -29.523 -13.699 1.00 80.94 489 ILE A N 1
ATOM 3577 C CA . ILE A 1 489 ? -17.681 -28.848 -14.490 1.00 80.94 489 ILE A CA 1
ATOM 3578 C C . ILE A 1 489 ? -17.473 -29.466 -15.889 1.00 80.94 489 ILE A C 1
ATOM 3580 O O . ILE A 1 489 ? -16.965 -28.863 -16.831 1.00 80.94 489 ILE A O 1
ATOM 3584 N N . ASN A 1 490 ? -17.921 -30.710 -16.105 1.00 82.25 490 ASN A N 1
ATOM 3585 C CA . ASN A 1 490 ? -17.903 -31.324 -17.438 1.00 82.25 490 ASN A CA 1
ATOM 3586 C C . ASN A 1 490 ? -19.084 -30.889 -18.323 1.00 82.25 490 ASN A C 1
ATOM 3588 O O . ASN A 1 490 ? -19.078 -31.131 -19.541 1.00 82.25 490 ASN A O 1
ATOM 3592 N N . GLU A 1 491 ? -20.142 -30.362 -17.716 1.00 82.19 491 GLU A N 1
ATOM 3593 C CA . GLU A 1 491 ? -21.352 -29.866 -18.368 1.00 82.19 491 GLU A CA 1
ATOM 3594 C C . GLU A 1 491 ? -21.387 -28.326 -18.459 1.00 82.19 491 GLU A C 1
ATOM 3596 O O . GLU A 1 491 ? -22.104 -27.848 -19.336 1.00 82.19 491 GLU A O 1
ATOM 3601 N N . ASP A 1 492 ? -20.585 -27.613 -17.662 1.00 83.19 492 ASP A N 1
ATOM 3602 C CA . ASP A 1 492 ? -20.435 -26.146 -17.541 1.00 83.19 492 ASP A CA 1
ATOM 3603 C C . ASP A 1 492 ? -18.953 -25.849 -17.210 1.00 83.19 492 ASP A C 1
ATOM 3605 O O . ASP A 1 492 ? -18.536 -26.052 -16.077 1.00 83.19 492 ASP A O 1
ATOM 3609 N N . LEU A 1 493 ? -18.120 -25.597 -18.227 1.00 83.75 493 LEU A N 1
ATOM 3610 C CA . LEU A 1 493 ? -16.654 -25.723 -18.132 1.00 83.75 493 LEU A CA 1
ATOM 3611 C C . LEU A 1 493 ? -15.951 -24.446 -17.643 1.00 83.75 493 LEU A C 1
ATOM 3613 O O . LEU A 1 493 ? -14.832 -24.553 -17.147 1.00 83.75 493 LEU A O 1
ATOM 3617 N N . ASP A 1 494 ? -16.594 -23.287 -17.737 1.00 82.81 494 ASP A N 1
ATOM 3618 C CA . ASP A 1 494 ? -16.146 -22.030 -17.126 1.00 82.81 494 ASP A CA 1
ATOM 3619 C C . ASP A 1 494 ? -16.978 -21.633 -15.893 1.00 82.81 494 ASP A C 1
ATOM 3621 O O . ASP A 1 494 ? -16.711 -20.612 -15.257 1.00 82.81 494 ASP A O 1
ATOM 3625 N N . CYS A 1 495 ? -17.946 -22.475 -15.519 1.00 82.69 495 CYS A N 1
ATOM 3626 C CA . CYS A 1 495 ? -18.774 -22.336 -14.332 1.00 82.69 495 CYS A CA 1
ATOM 3627 C C . CYS A 1 495 ? -19.638 -21.064 -14.318 1.00 82.69 495 CYS A C 1
ATOM 3629 O O . CYS A 1 495 ? -20.020 -20.588 -13.247 1.00 82.69 495 CYS A O 1
ATOM 3631 N N . ASP A 1 496 ? -20.023 -20.524 -15.475 1.00 81.19 496 ASP A N 1
ATOM 3632 C CA . ASP A 1 496 ? -20.873 -19.329 -15.569 1.00 81.19 496 ASP A CA 1
ATOM 3633 C C . ASP A 1 496 ? -22.382 -19.628 -15.361 1.00 81.19 496 ASP A C 1
ATOM 3635 O O . ASP A 1 496 ? -23.222 -18.725 -15.224 1.00 81.19 496 ASP A O 1
ATOM 3639 N N . GLY A 1 497 ? -22.746 -20.914 -15.280 1.00 79.44 497 GLY A N 1
ATOM 3640 C CA . GLY A 1 497 ? -24.116 -21.398 -15.119 1.00 79.44 497 GLY A CA 1
ATOM 3641 C C . GLY A 1 497 ? -24.844 -21.702 -16.432 1.00 79.44 497 GLY A C 1
ATOM 3642 O O . GLY A 1 497 ? -26.041 -22.048 -16.408 1.00 79.44 497 GLY A O 1
ATOM 3643 N N . ILE A 1 498 ? -24.160 -21.609 -17.569 1.00 78.69 498 ILE A N 1
ATOM 3644 C CA . ILE A 1 498 ? -24.626 -21.968 -18.902 1.00 78.69 498 ILE A CA 1
ATOM 3645 C C . ILE A 1 498 ? -24.012 -23.320 -19.285 1.00 78.69 498 ILE A C 1
ATOM 3647 O O . ILE A 1 498 ? -22.836 -23.606 -19.148 1.00 78.69 498 ILE A O 1
ATOM 3651 N N . LEU A 1 499 ? -24.843 -24.239 -19.783 1.00 82.00 499 LEU A N 1
ATOM 3652 C CA . LEU A 1 499 ? -24.329 -25.540 -20.214 1.00 82.00 499 LEU A CA 1
ATOM 3653 C C . LEU A 1 499 ? -23.439 -25.373 -21.451 1.00 82.00 499 LEU A C 1
ATOM 3655 O O . LEU A 1 499 ? -23.900 -24.798 -22.434 1.00 82.00 499 LEU A O 1
ATOM 3659 N N . ASN A 1 500 ? -22.306 -26.075 -21.507 1.00 77.00 500 ASN A N 1
ATOM 3660 C CA . ASN A 1 500 ? -21.364 -26.149 -22.641 1.00 77.00 500 ASN A CA 1
ATOM 3661 C C . ASN A 1 500 ? -22.012 -26.391 -24.026 1.00 77.00 500 ASN A C 1
ATOM 3663 O O . ASN A 1 500 ? -21.397 -26.203 -25.075 1.00 77.00 500 ASN A O 1
ATOM 3667 N N . GLU A 1 501 ? -23.233 -26.944 -24.080 1.00 76.25 501 GLU A N 1
ATOM 3668 C CA . GLU A 1 501 ? -23.964 -27.155 -25.340 1.00 76.25 501 GLU A CA 1
ATOM 3669 C C . GLU A 1 501 ? -24.804 -25.958 -25.810 1.00 76.25 501 GLU A C 1
ATOM 3671 O O . GLU A 1 501 ? -25.169 -25.908 -26.994 1.00 76.25 501 GLU A O 1
ATOM 3676 N N . ASP A 1 502 ? -25.119 -25.054 -24.890 1.00 73.50 502 ASP A N 1
ATOM 3677 C CA . ASP A 1 502 ? -25.896 -23.831 -25.068 1.00 73.50 502 ASP A CA 1
ATOM 3678 C C . ASP A 1 502 ? -25.034 -22.560 -24.898 1.00 73.50 502 ASP A C 1
ATOM 3680 O O . ASP A 1 502 ? -25.500 -21.485 -25.274 1.00 73.50 502 ASP A O 1
ATOM 3684 N N . ASP A 1 503 ? -23.796 -22.711 -24.429 1.00 73.31 503 ASP A N 1
ATOM 3685 C CA . ASP A 1 503 ? -22.783 -21.669 -24.293 1.00 73.31 503 ASP A CA 1
ATOM 3686 C C . ASP A 1 503 ? -21.992 -21.430 -25.599 1.00 73.31 503 ASP A C 1
ATOM 3688 O O . ASP A 1 503 ? -21.694 -22.360 -26.365 1.00 73.31 503 ASP A O 1
ATOM 3692 N N . LEU A 1 504 ? -21.723 -20.156 -25.892 1.00 76.50 504 LEU A N 1
ATOM 3693 C CA . LEU A 1 504 ? -20.941 -19.694 -27.034 1.00 76.50 504 LEU A CA 1
ATOM 3694 C C . LEU A 1 504 ? -19.445 -19.563 -26.723 1.00 76.50 504 LEU A C 1
ATOM 3696 O O . LEU A 1 504 ? -18.681 -19.609 -27.688 1.00 76.50 504 LEU A O 1
ATOM 3700 N N . ASP A 1 505 ? -19.040 -19.481 -25.455 1.00 77.44 505 ASP A N 1
ATOM 3701 C CA . ASP A 1 505 ? -17.651 -19.441 -24.972 1.00 77.44 505 ASP A CA 1
ATOM 3702 C C . ASP A 1 505 ? -17.474 -20.419 -23.802 1.00 77.44 505 ASP A C 1
ATOM 3704 O O . ASP A 1 505 ? -17.062 -20.052 -22.718 1.00 77.44 505 ASP A O 1
ATOM 3708 N N . ALA A 1 506 ? -17.789 -21.692 -24.047 1.00 82.25 506 ALA A N 1
ATOM 3709 C CA . ALA A 1 506 ? -17.874 -22.725 -23.012 1.00 82.25 506 ALA A CA 1
ATOM 3710 C C . ALA A 1 506 ? -16.602 -22.945 -22.173 1.00 82.25 506 ALA A C 1
ATOM 3712 O O . ALA A 1 506 ? -16.645 -23.716 -21.225 1.00 82.25 506 ALA A O 1
ATOM 3713 N N . ASP A 1 507 ? -15.448 -22.397 -22.554 1.00 77.19 507 ASP A N 1
ATOM 3714 C CA . ASP A 1 507 ? -14.217 -22.459 -21.762 1.00 77.19 507 ASP A CA 1
ATOM 3715 C C . ASP A 1 507 ? -13.763 -21.090 -21.229 1.00 77.19 507 ASP A C 1
ATOM 3717 O O . ASP A 1 507 ? -12.617 -20.973 -20.789 1.00 77.19 507 ASP A O 1
ATOM 3721 N N . GLY A 1 508 ? -14.642 -20.079 -21.275 1.00 76.06 508 GLY A N 1
ATOM 3722 C CA . GLY A 1 508 ? -14.487 -18.772 -20.634 1.00 76.06 508 GLY A CA 1
ATOM 3723 C C . GLY A 1 508 ? -13.249 -17.994 -21.074 1.00 76.06 508 GLY A C 1
ATOM 3724 O O . GLY A 1 508 ? -12.741 -17.150 -20.335 1.00 76.06 508 GLY A O 1
ATOM 3725 N N . ASN A 1 509 ? -12.690 -18.304 -22.248 1.00 74.62 509 ASN A N 1
ATOM 3726 C CA . ASN A 1 509 ? -11.395 -17.766 -22.673 1.00 74.62 509 ASN A CA 1
ATOM 3727 C C . ASN A 1 509 ? -11.518 -16.481 -23.514 1.00 74.62 509 ASN A C 1
ATOM 3729 O O . ASN A 1 509 ? -10.516 -15.990 -24.053 1.00 74.62 509 ASN A O 1
ATOM 3733 N N . GLY A 1 510 ? -12.736 -15.951 -23.650 1.00 67.19 510 GLY A N 1
ATOM 3734 C CA . GLY A 1 510 ? -13.066 -14.769 -24.435 1.00 67.19 510 GLY A CA 1
ATOM 3735 C C . GLY A 1 510 ? -13.091 -15.027 -25.943 1.00 67.19 510 GLY A C 1
ATOM 3736 O O . GLY A 1 510 ? -12.943 -14.084 -26.724 1.00 67.19 510 GLY A O 1
ATOM 3737 N N . SER A 1 511 ? -13.199 -16.283 -26.397 1.00 68.50 511 SER A N 1
ATOM 3738 C CA . SER A 1 511 ? -13.227 -16.629 -27.825 1.00 68.50 511 SER A CA 1
ATOM 3739 C C . SER A 1 511 ? -14.282 -17.672 -28.158 1.00 68.50 511 SER A C 1
ATOM 3741 O O . SER A 1 511 ? -14.218 -18.811 -27.716 1.00 68.50 511 SER A O 1
ATOM 3743 N N . CYS A 1 512 ? -15.156 -17.351 -29.115 1.00 75.69 512 CYS A N 1
ATOM 3744 C CA . CYS A 1 512 ? -16.303 -18.214 -29.364 1.00 75.69 512 CYS A CA 1
ATOM 3745 C C . CYS A 1 512 ? -15.918 -19.618 -29.846 1.00 75.69 512 CYS A C 1
ATOM 3747 O O . CYS A 1 512 ? -15.139 -19.822 -30.793 1.00 75.69 512 CYS A O 1
ATOM 3749 N N . ASP A 1 513 ? -16.588 -20.594 -29.259 1.00 72.50 513 ASP A N 1
ATOM 3750 C CA . ASP A 1 513 ? -16.233 -21.989 -29.326 1.00 72.50 513 ASP A CA 1
ATOM 3751 C C . ASP A 1 513 ? -16.792 -22.654 -30.613 1.00 72.50 513 ASP A C 1
ATOM 3753 O O . ASP A 1 513 ? -17.953 -22.475 -31.013 1.00 72.50 513 ASP A O 1
ATOM 3757 N N . GLU A 1 514 ? -15.985 -23.430 -31.362 1.00 61.88 514 GLU A N 1
ATOM 3758 C CA . GLU A 1 514 ? -16.402 -23.987 -32.672 1.00 61.88 514 GLU A CA 1
ATOM 3759 C C . GLU A 1 514 ? -17.364 -25.196 -32.525 1.00 61.88 514 GLU A C 1
ATOM 3761 O O . GLU A 1 514 ? -17.048 -26.347 -32.871 1.00 61.88 514 GLU A O 1
ATOM 3766 N N . SER A 1 515 ? -18.602 -24.958 -32.089 1.00 55.62 515 SER A N 1
ATOM 3767 C CA . SER A 1 515 ? -19.593 -26.022 -31.913 1.00 55.62 515 SER A CA 1
ATOM 3768 C C . SER A 1 515 ? -20.282 -26.429 -33.244 1.00 55.62 515 SER A C 1
ATOM 3770 O O . SER A 1 515 ? -20.666 -25.596 -34.079 1.00 55.62 515 SER A O 1
ATOM 3772 N N . PRO A 1 516 ? -20.471 -27.736 -33.545 1.00 44.22 516 PRO A N 1
ATOM 3773 C CA . PRO A 1 516 ? -20.884 -28.208 -34.869 1.00 44.22 516 PRO A CA 1
ATOM 3774 C C . PRO A 1 516 ? -22.394 -28.053 -35.122 1.00 44.22 516 PRO A C 1
ATOM 3776 O O . PRO A 1 516 ? -23.145 -29.033 -35.164 1.00 44.22 516 PRO A O 1
ATOM 3779 N N . GLY A 1 517 ? -22.846 -26.836 -35.421 1.00 49.91 517 GLY A N 1
ATOM 3780 C CA . GLY A 1 517 ? -24.252 -26.575 -35.751 1.00 49.91 517 GLY A CA 1
ATOM 3781 C C . GLY A 1 517 ? -24.608 -25.119 -36.031 1.00 49.91 517 GLY A C 1
ATOM 3782 O O . GLY A 1 517 ? -25.522 -24.882 -36.830 1.00 49.91 517 GLY A O 1
ATOM 3783 N N . LEU A 1 518 ? -23.856 -24.187 -35.455 1.00 50.38 518 LEU A N 1
ATOM 3784 C CA . LEU A 1 518 ? -23.955 -22.748 -35.669 1.00 50.38 518 LEU A CA 1
ATOM 3785 C C . LEU A 1 518 ? -22.807 -22.295 -36.585 1.00 50.38 518 LEU A C 1
ATOM 3787 O O . LEU A 1 518 ? -21.770 -22.942 -36.688 1.00 50.38 518 LEU A O 1
ATOM 3791 N N . ASN A 1 519 ? -23.045 -21.271 -37.398 1.00 48.81 519 ASN A N 1
ATOM 3792 C CA . ASN A 1 519 ? -22.043 -20.732 -38.319 1.00 48.81 519 ASN A CA 1
ATOM 3793 C C . ASN A 1 519 ? -21.502 -19.436 -37.706 1.00 48.81 519 ASN A C 1
ATOM 3795 O O . ASN A 1 519 ? -21.801 -18.377 -38.244 1.00 48.81 519 ASN A O 1
ATOM 3799 N N . LEU A 1 520 ? -20.759 -19.564 -36.604 1.00 57.00 520 LEU A N 1
ATOM 3800 C CA . LEU A 1 520 ? -20.216 -18.478 -35.767 1.00 57.00 520 LEU A CA 1
ATOM 3801 C C . LEU A 1 520 ? -18.833 -17.984 -36.224 1.00 57.00 520 LEU A C 1
ATOM 3803 O O . LEU A 1 520 ? -18.075 -17.409 -35.472 1.00 57.00 520 LEU A O 1
ATOM 3807 N N . ALA A 1 521 ? -18.463 -18.174 -37.490 1.00 53.38 521 ALA A N 1
ATOM 3808 C CA . ALA A 1 521 ? -17.149 -17.731 -37.970 1.00 53.38 521 ALA A CA 1
ATOM 3809 C C . ALA A 1 521 ? -17.003 -16.193 -38.105 1.00 53.38 521 ALA A C 1
ATOM 3811 O O . ALA A 1 521 ? -16.089 -15.763 -38.804 1.00 53.38 521 ALA A O 1
ATOM 3812 N N . ASN A 1 522 ? -17.938 -15.406 -37.563 1.00 59.56 522 ASN A N 1
ATOM 3813 C CA . ASN A 1 522 ? -18.110 -13.969 -37.788 1.00 59.56 522 ASN A CA 1
ATOM 3814 C C . ASN A 1 522 ? -18.813 -13.289 -36.582 1.00 59.56 522 ASN A C 1
ATOM 3816 O O . ASN A 1 522 ? -19.575 -12.370 -36.818 1.00 59.56 522 ASN A O 1
ATOM 3820 N N . ASP A 1 523 ? -18.667 -13.773 -35.359 1.00 65.31 523 ASP A N 1
ATOM 3821 C CA . ASP A 1 523 ? -19.234 -13.184 -34.132 1.00 65.31 523 ASP A CA 1
ATOM 3822 C C . ASP A 1 523 ? -18.020 -13.039 -33.203 1.00 65.31 523 ASP A C 1
ATOM 3824 O O . ASP A 1 523 ? -17.309 -14.032 -33.033 1.00 65.31 523 ASP A O 1
ATOM 3828 N N . ASN A 1 524 ? -17.619 -11.802 -32.892 1.00 69.44 524 ASN A N 1
ATOM 3829 C CA . ASN A 1 524 ? -16.260 -11.509 -32.404 1.00 69.44 524 ASN A CA 1
ATOM 3830 C C . ASN A 1 524 ? -16.175 -11.420 -30.877 1.00 69.44 524 ASN A C 1
ATOM 3832 O O . ASN A 1 524 ? -15.081 -11.602 -30.352 1.00 69.44 524 ASN A O 1
ATOM 3836 N N . ASP A 1 525 ? -17.289 -11.152 -30.213 1.00 70.56 525 ASP A N 1
ATOM 3837 C CA . ASP A 1 525 ? -17.458 -10.990 -28.766 1.00 70.56 525 ASP A CA 1
ATOM 3838 C C . ASP A 1 525 ? -18.512 -11.955 -28.188 1.00 70.56 525 ASP A C 1
ATOM 3840 O O . ASP A 1 525 ? -18.770 -11.944 -26.989 1.00 70.56 525 ASP A O 1
ATOM 3844 N N . CYS A 1 526 ? -19.048 -12.860 -29.015 1.00 70.31 526 CYS A N 1
ATOM 3845 C CA . CYS A 1 526 ? -19.799 -14.047 -28.604 1.00 70.31 526 CYS A CA 1
ATOM 3846 C C . CYS A 1 526 ? -21.169 -13.775 -27.974 1.00 70.31 526 CYS A C 1
ATOM 3848 O O . CYS A 1 526 ? -21.735 -14.662 -27.334 1.00 70.31 526 CYS A O 1
ATOM 3850 N N . ASP A 1 527 ? -21.762 -12.611 -28.235 1.00 70.94 527 ASP A N 1
ATOM 3851 C CA . ASP A 1 527 ? -23.109 -12.242 -27.777 1.00 70.94 527 ASP A CA 1
ATOM 3852 C C . ASP A 1 527 ? -24.244 -12.895 -28.606 1.00 70.94 527 ASP A C 1
ATOM 3854 O O . ASP A 1 527 ? -25.441 -12.820 -28.288 1.00 70.94 527 ASP A O 1
ATOM 3858 N N . GLY A 1 528 ? -23.877 -13.586 -29.690 1.00 65.94 528 GLY A N 1
ATOM 3859 C CA . GLY A 1 528 ? -24.791 -14.243 -30.613 1.00 65.94 528 GLY A CA 1
ATOM 3860 C C . GLY A 1 528 ? -25.180 -13.401 -31.834 1.00 65.94 528 GLY A C 1
ATOM 3861 O O . GLY A 1 528 ? -26.050 -13.841 -32.616 1.00 65.94 528 GLY A O 1
ATOM 3862 N N . ILE A 1 529 ? -24.566 -12.233 -32.036 1.00 66.06 529 ILE A N 1
ATOM 3863 C CA . ILE A 1 529 ? -24.757 -11.316 -33.155 1.00 66.06 529 ILE A CA 1
ATOM 3864 C C . ILE A 1 529 ? -23.566 -11.423 -34.128 1.00 66.06 529 ILE A C 1
ATOM 3866 O O . ILE A 1 529 ? -22.406 -11.217 -33.809 1.00 66.06 529 ILE A O 1
ATOM 3870 N N . PRO A 1 530 ? -23.808 -11.727 -35.418 1.00 66.19 530 PRO A N 1
ATOM 3871 C CA . PRO A 1 530 ? -22.729 -11.692 -36.393 1.00 66.19 530 PRO A CA 1
ATOM 3872 C C . PRO A 1 530 ? -22.231 -10.257 -36.618 1.00 66.19 530 PRO A C 1
ATOM 3874 O O . PRO A 1 530 ? -23.030 -9.400 -36.987 1.00 66.19 530 PRO A O 1
ATOM 3877 N N . ALA A 1 531 ? -20.915 -10.065 -36.651 1.00 65.50 531 ALA A N 1
ATOM 3878 C CA . ALA A 1 531 ? -20.165 -8.825 -36.881 1.00 65.50 531 ALA A CA 1
ATOM 3879 C C . ALA A 1 531 ? -20.489 -8.033 -38.173 1.00 65.50 531 ALA A C 1
ATOM 3881 O O . ALA A 1 531 ? -19.862 -7.039 -38.524 1.00 65.50 531 ALA A O 1
ATOM 3882 N N . GLU A 1 532 ? -21.416 -8.511 -39.010 1.00 58.94 532 GLU A N 1
ATOM 3883 C CA . GLU A 1 532 ? -21.958 -7.729 -40.133 1.00 58.94 532 GLU A CA 1
ATOM 3884 C C . GLU A 1 532 ? -23.301 -7.052 -39.818 1.00 58.94 532 GLU A C 1
ATOM 3886 O O . GLU A 1 532 ? -23.799 -6.275 -40.640 1.00 58.94 532 GLU A O 1
ATOM 3891 N N . GLU A 1 533 ? -23.886 -7.377 -38.670 1.00 59.84 533 GLU A N 1
ATOM 3892 C CA . GLU A 1 533 ? -25.171 -6.911 -38.152 1.00 59.84 533 GLU A CA 1
ATOM 3893 C C . GLU A 1 533 ? -25.020 -6.256 -36.769 1.00 59.84 533 GLU A C 1
ATOM 3895 O O . GLU A 1 533 ? -26.005 -5.712 -36.282 1.00 59.84 533 GLU A O 1
ATOM 3900 N N . ASP A 1 534 ? -23.813 -6.240 -36.207 1.00 63.44 534 ASP A N 1
ATOM 3901 C CA . ASP A 1 534 ? -23.479 -5.666 -34.908 1.00 63.44 534 ASP A CA 1
ATOM 3902 C C . ASP A 1 534 ? -23.147 -4.165 -34.977 1.00 63.44 534 ASP A C 1
ATOM 3904 O O . ASP A 1 534 ? -22.588 -3.683 -35.971 1.00 63.44 534 ASP A O 1
ATOM 3908 N N . CYS A 1 535 ? -23.543 -3.419 -33.947 1.00 68.12 535 CYS A N 1
ATOM 3909 C CA . CYS A 1 535 ? -23.187 -2.014 -33.765 1.00 68.12 535 CYS A CA 1
ATOM 3910 C C . CYS A 1 535 ? -21.890 -1.842 -32.959 1.00 68.12 535 CYS A C 1
ATOM 3912 O O . CYS A 1 535 ? -21.298 -0.762 -33.057 1.00 68.12 535 CYS A O 1
ATOM 3914 N N . ASP A 1 536 ? -21.434 -2.876 -32.242 1.00 65.94 536 ASP A N 1
ATOM 3915 C CA . ASP A 1 536 ? -20.154 -2.899 -31.531 1.00 65.94 536 ASP A CA 1
ATOM 3916 C C . ASP A 1 536 ? -19.555 -4.315 -31.498 1.00 65.94 536 ASP A C 1
ATOM 3918 O O . ASP A 1 536 ? -19.991 -5.145 -30.730 1.00 65.94 536 ASP A O 1
ATOM 3922 N N . ASP A 1 537 ? -18.532 -4.578 -32.319 1.00 66.38 537 ASP A N 1
ATOM 3923 C CA . ASP A 1 537 ? -17.885 -5.901 -32.435 1.00 66.38 537 ASP A CA 1
ATOM 3924 C C . ASP A 1 537 ? -16.880 -6.210 -31.284 1.00 66.38 537 ASP A C 1
ATOM 3926 O O . ASP A 1 537 ? -15.915 -6.959 -31.508 1.00 66.38 537 ASP A O 1
ATOM 3930 N N . GLN A 1 538 ? -16.974 -5.532 -30.135 1.00 61.19 538 GLN A N 1
ATOM 3931 C CA . GLN A 1 538 ? -16.019 -5.624 -29.012 1.00 61.19 538 GLN A CA 1
ATOM 3932 C C . GLN A 1 538 ? -16.674 -5.676 -27.625 1.00 61.19 538 GLN A C 1
ATOM 3934 O O . GLN A 1 538 ? -15.951 -5.844 -26.642 1.00 61.19 538 GLN A O 1
ATOM 3939 N N . ASP A 1 539 ? -17.991 -5.507 -27.530 1.00 65.50 539 ASP A N 1
ATOM 3940 C CA . ASP A 1 539 ? -18.727 -5.469 -26.267 1.00 65.50 539 ASP A CA 1
ATOM 3941 C C . ASP A 1 539 ? -19.914 -6.417 -26.375 1.00 65.50 539 ASP A C 1
ATOM 3943 O O . ASP A 1 539 ? -20.916 -6.112 -27.026 1.00 65.50 539 ASP A O 1
ATOM 3947 N N . SER A 1 540 ? -19.822 -7.526 -25.642 1.00 63.19 540 SER A N 1
ATOM 3948 C CA . SER A 1 540 ? -20.799 -8.613 -25.638 1.00 63.19 540 SER A CA 1
ATOM 3949 C C . SER A 1 540 ? -22.203 -8.220 -25.138 1.00 63.19 540 SER A C 1
ATOM 3951 O O . SER A 1 540 ? -23.096 -9.065 -25.047 1.00 63.19 540 SER A O 1
ATOM 3953 N N . ASN A 1 541 ? -22.428 -6.942 -24.808 1.00 61.25 541 ASN A N 1
ATOM 3954 C CA . ASN A 1 541 ? -23.706 -6.385 -24.367 1.00 61.25 541 ASN A CA 1
ATOM 3955 C C . ASN A 1 541 ? -24.400 -5.455 -25.392 1.00 61.25 541 ASN A C 1
ATOM 3957 O O . ASN A 1 541 ? -25.466 -4.905 -25.080 1.00 61.25 541 ASN A O 1
ATOM 3961 N N . SER A 1 542 ? -23.838 -5.234 -26.587 1.00 58.78 542 SER A N 1
ATOM 3962 C CA . SER A 1 542 ? -24.344 -4.258 -27.575 1.00 58.78 542 SER A CA 1
ATOM 3963 C C . SER A 1 542 ? -25.439 -4.812 -28.521 1.00 58.78 542 SER A C 1
ATOM 3965 O O . SER A 1 542 ? -25.677 -6.008 -28.606 1.00 58.78 542 SER A O 1
ATOM 3967 N N . LEU A 1 543 ? -26.220 -3.952 -29.206 1.00 58.62 543 LEU A N 1
ATOM 3968 C CA . LEU A 1 543 ? -27.414 -4.350 -30.000 1.00 58.62 543 LEU A CA 1
ATOM 3969 C C . LEU A 1 543 ? -27.311 -4.028 -31.512 1.00 58.62 543 LEU A C 1
ATOM 3971 O O . LEU A 1 543 ? -26.798 -2.992 -31.915 1.00 58.62 543 LEU A O 1
ATOM 3975 N N . THR A 1 544 ? -27.924 -4.870 -32.367 1.00 57.38 544 THR A N 1
ATOM 3976 C CA . THR A 1 544 ? -27.775 -4.886 -33.851 1.00 57.38 544 THR A CA 1
ATOM 3977 C C . THR A 1 544 ? -28.222 -3.646 -34.665 1.00 57.38 544 THR A C 1
ATOM 3979 O O . THR A 1 544 ? -29.285 -3.066 -34.427 1.00 57.38 544 THR A O 1
ATOM 3982 N N . SER A 1 545 ? -27.563 -3.417 -35.816 1.00 55.47 545 SER A N 1
ATOM 3983 C CA . SER A 1 545 ? -27.861 -2.398 -36.857 1.00 55.47 545 SER A CA 1
ATOM 3984 C C . SER A 1 545 ? -29.186 -2.613 -37.626 1.00 55.47 545 SER A C 1
ATOM 3986 O O . SER A 1 545 ? -29.683 -1.748 -38.358 1.00 55.47 545 SER A O 1
ATOM 3988 N N . ALA A 1 546 ? -29.798 -3.798 -37.528 1.00 55.75 546 ALA A N 1
ATOM 3989 C CA . ALA A 1 546 ? -31.023 -4.112 -38.274 1.00 55.75 546 ALA A CA 1
ATOM 3990 C C . ALA A 1 546 ? -32.279 -3.464 -37.670 1.00 55.75 546 ALA A C 1
ATOM 3992 O O . ALA A 1 546 ? -33.288 -3.288 -38.371 1.00 55.75 546 ALA A O 1
ATOM 3993 N N . THR A 1 547 ? -32.226 -3.140 -36.383 1.00 60.78 547 THR A N 1
ATOM 3994 C CA . THR A 1 547 ? -33.331 -2.567 -35.622 1.00 60.78 547 THR A CA 1
ATOM 3995 C C . THR A 1 547 ? -33.061 -1.156 -35.146 1.00 60.78 547 THR A C 1
ATOM 3997 O O . THR A 1 547 ? -34.038 -0.549 -34.768 1.00 60.78 547 THR A O 1
ATOM 4000 N N . ASP A 1 548 ? -31.847 -0.627 -35.280 1.00 64.12 548 ASP A N 1
ATOM 4001 C CA . ASP A 1 548 ? -31.447 0.771 -35.057 1.00 64.12 548 ASP A CA 1
ATOM 4002 C C . ASP A 1 548 ? -30.414 1.126 -36.154 1.00 64.12 548 ASP A C 1
ATOM 4004 O O . ASP A 1 548 ? -29.313 0.579 -36.185 1.00 64.12 548 ASP A O 1
ATOM 4008 N N . LEU A 1 549 ? -30.830 1.870 -37.189 1.00 70.50 549 LEU A N 1
ATOM 4009 C CA . LEU A 1 549 ? -30.083 1.990 -38.453 1.00 70.50 549 LEU A CA 1
ATOM 4010 C C . LEU A 1 549 ? -28.994 3.065 -38.411 1.00 70.50 549 LEU A C 1
ATOM 4012 O O . LEU A 1 549 ? -28.067 3.001 -39.228 1.00 70.50 549 LEU A O 1
ATOM 4016 N N . ASP A 1 550 ? -29.133 4.067 -37.550 1.00 68.75 550 ASP A N 1
ATOM 4017 C CA . ASP A 1 550 ? -28.156 5.137 -37.367 1.00 68.75 550 ASP A CA 1
ATOM 4018 C C . ASP A 1 550 ? -27.423 5.068 -36.017 1.00 68.75 550 ASP A C 1
ATOM 4020 O O . ASP A 1 550 ? -26.473 5.837 -35.824 1.00 68.75 550 ASP A O 1
ATOM 4024 N N . CYS A 1 551 ? -27.744 4.053 -35.205 1.00 67.62 551 CYS A N 1
ATOM 4025 C CA . CYS A 1 551 ? -27.053 3.663 -33.980 1.00 67.62 551 CYS A CA 1
ATOM 4026 C C . CYS A 1 551 ? -27.137 4.752 -32.906 1.00 67.62 551 CYS A C 1
ATOM 4028 O O . CYS A 1 551 ? -26.142 5.048 -32.236 1.00 67.62 551 CYS A O 1
ATOM 4030 N N . ASP A 1 552 ? -28.297 5.396 -32.788 1.00 71.50 552 ASP A N 1
ATOM 4031 C CA . ASP A 1 552 ? -28.542 6.451 -31.805 1.00 71.50 552 ASP A CA 1
ATOM 4032 C C . ASP A 1 552 ? -29.197 5.937 -30.506 1.00 71.50 552 ASP A C 1
ATOM 4034 O O . ASP A 1 552 ? -29.361 6.701 -29.548 1.00 71.50 552 ASP A O 1
ATOM 4038 N N . GLY A 1 553 ? -29.497 4.636 -30.450 1.00 62.81 553 GLY A N 1
ATOM 4039 C CA . GLY A 1 553 ? -30.123 3.956 -29.322 1.00 62.81 553 GLY A CA 1
ATOM 4040 C C . GLY A 1 553 ? -31.648 3.860 -29.426 1.00 62.81 553 GLY A C 1
ATOM 4041 O O . GLY A 1 553 ? -32.275 3.306 -28.518 1.00 62.81 553 GLY A O 1
ATOM 4042 N N . ILE A 1 554 ? -32.267 4.372 -30.497 1.00 63.47 554 ILE A N 1
ATOM 4043 C CA . ILE A 1 554 ? -33.710 4.288 -30.742 1.00 63.47 554 ILE A CA 1
ATOM 4044 C C . ILE A 1 554 ? -33.978 3.293 -31.874 1.00 63.47 554 ILE A C 1
ATOM 4046 O O . ILE A 1 554 ? -33.454 3.374 -32.979 1.00 63.47 554 ILE A O 1
ATOM 4050 N N . LEU A 1 555 ? -34.856 2.318 -31.628 1.00 66.75 555 LEU A N 1
ATOM 4051 C CA . LEU A 1 555 ? -35.151 1.318 -32.648 1.00 66.75 555 LEU A CA 1
ATOM 4052 C C . LEU A 1 555 ? -35.894 1.944 -33.840 1.00 66.75 555 LEU A C 1
ATOM 4054 O O . LEU A 1 555 ? -36.910 2.594 -33.656 1.00 66.75 555 LEU A O 1
ATOM 4058 N N . ASN A 1 556 ? -35.509 1.615 -35.071 1.00 62.94 556 ASN A N 1
ATOM 4059 C CA . ASN A 1 556 ? -36.091 1.989 -36.368 1.00 62.94 556 ASN A CA 1
ATOM 4060 C C . ASN A 1 556 ? -37.628 1.968 -36.470 1.00 62.94 556 ASN A C 1
ATOM 4062 O O . ASN A 1 556 ? -38.201 2.562 -37.385 1.00 62.94 556 ASN A O 1
ATOM 4066 N N . GLU A 1 557 ? -38.318 1.168 -35.652 1.00 61.88 557 GLU A N 1
ATOM 4067 C CA . GLU A 1 557 ? -39.787 1.137 -35.637 1.00 61.88 557 GLU A CA 1
ATOM 4068 C C . GLU A 1 557 ? -40.425 2.208 -34.745 1.00 61.88 557 GLU A C 1
ATOM 4070 O O . GLU A 1 557 ? -41.576 2.587 -34.997 1.00 61.88 557 GLU A O 1
ATOM 4075 N N . ASP A 1 558 ? -39.653 2.704 -33.784 1.00 60.78 558 ASP A N 1
ATOM 4076 C CA . ASP A 1 558 ? -39.976 3.746 -32.814 1.00 60.78 558 ASP A CA 1
ATOM 4077 C C . ASP A 1 558 ? -39.208 5.054 -33.085 1.00 60.78 558 ASP A C 1
ATOM 4079 O O . ASP A 1 558 ? -39.606 6.101 -32.578 1.00 60.78 558 ASP A O 1
ATOM 4083 N N . ASP A 1 559 ? -38.193 5.013 -33.952 1.00 63.28 559 ASP A N 1
ATOM 4084 C CA . ASP A 1 559 ? -37.427 6.160 -34.418 1.00 63.28 559 ASP A CA 1
ATOM 4085 C C . ASP A 1 559 ? -38.165 6.901 -35.559 1.00 63.28 559 ASP A C 1
ATOM 4087 O O . ASP A 1 559 ? -38.388 6.357 -36.654 1.00 63.28 559 ASP A O 1
ATOM 4091 N N . PRO A 1 560 ? -38.590 8.160 -35.334 1.00 64.75 560 PRO A N 1
ATOM 4092 C CA . PRO A 1 560 ? -39.234 8.979 -36.350 1.00 64.75 560 PRO A CA 1
ATOM 4093 C C . PRO A 1 560 ? -38.333 9.336 -37.542 1.00 64.75 560 PRO A C 1
ATOM 4095 O O . PRO A 1 560 ? -38.897 9.640 -38.601 1.00 64.75 560 PRO A O 1
ATOM 4098 N N . ASP A 1 561 ? -37.005 9.315 -37.383 1.00 68.25 561 ASP A N 1
ATOM 4099 C CA . ASP A 1 561 ? -35.956 9.633 -38.366 1.00 68.25 561 ASP A CA 1
ATOM 4100 C C . ASP A 1 561 ? -34.918 8.501 -38.440 1.00 68.25 561 ASP A C 1
ATOM 4102 O O . ASP A 1 561 ? -33.726 8.771 -38.477 1.00 68.25 561 ASP A O 1
ATOM 4106 N N . ALA A 1 562 ? -35.404 7.259 -38.539 1.00 73.69 562 ALA A N 1
ATOM 4107 C CA . ALA A 1 562 ? -34.664 5.989 -38.556 1.00 73.69 562 ALA A CA 1
ATOM 4108 C C . ALA A 1 562 ? -33.524 5.832 -39.583 1.00 73.69 562 ALA A C 1
ATOM 4110 O O . ALA A 1 562 ? -33.077 4.718 -39.829 1.00 73.69 562 ALA A O 1
ATOM 4111 N N . ASP A 1 563 ? -33.069 6.879 -40.268 1.00 69.62 563 ASP A N 1
ATOM 4112 C CA . ASP A 1 563 ? -31.818 6.877 -41.029 1.00 69.62 563 ASP A CA 1
ATOM 4113 C C . ASP A 1 563 ? -30.934 8.120 -40.795 1.00 69.62 563 ASP A C 1
ATOM 4115 O O . ASP A 1 563 ? -29.949 8.325 -41.525 1.00 69.62 563 ASP A O 1
ATOM 4119 N N . GLY A 1 564 ? -31.271 8.933 -39.788 1.00 67.19 564 GLY A N 1
ATOM 4120 C CA . GLY A 1 564 ? -30.541 10.116 -39.342 1.00 67.19 564 GLY A CA 1
ATOM 4121 C C . GLY A 1 564 ? -30.421 11.221 -40.396 1.00 67.19 564 GLY A C 1
ATOM 4122 O O . GLY A 1 564 ? -29.442 11.984 -40.401 1.00 67.19 564 GLY A O 1
ATOM 4123 N N . ASP A 1 565 ? -31.347 11.295 -41.366 1.00 70.25 565 ASP A N 1
ATOM 4124 C CA . ASP A 1 565 ? -31.267 12.226 -42.503 1.00 70.25 565 ASP A CA 1
ATOM 4125 C C . ASP A 1 565 ? -31.976 13.583 -42.300 1.00 70.25 565 ASP A C 1
ATOM 4127 O O . ASP A 1 565 ? -32.004 14.435 -43.213 1.00 70.25 565 ASP A O 1
ATOM 4131 N N . GLU A 1 566 ? -32.447 13.836 -41.076 1.00 57.19 566 GLU A N 1
ATOM 4132 C CA . GLU A 1 566 ? -33.233 14.989 -40.640 1.00 57.19 566 GLU A CA 1
ATOM 4133 C C . GLU A 1 566 ? -34.606 15.064 -41.352 1.00 57.19 566 GLU A C 1
ATOM 4135 O O . GLU A 1 566 ? -35.134 16.166 -41.589 1.00 57.19 566 GLU A O 1
ATOM 4140 N N . ASN A 1 567 ? -35.189 13.932 -41.781 1.00 60.75 567 ASN A N 1
ATOM 4141 C CA . ASN A 1 567 ? -36.523 13.879 -42.389 1.00 60.75 567 ASN A CA 1
ATOM 4142 C C . ASN A 1 567 ? -37.327 12.622 -42.006 1.00 60.75 567 ASN A C 1
ATOM 4144 O O . ASN A 1 567 ? -37.099 11.538 -42.514 1.00 60.75 567 ASN A O 1
ATOM 4148 N N . CYS A 1 568 ? -38.472 12.841 -41.355 1.00 68.75 568 CYS A N 1
ATOM 4149 C CA . CYS A 1 568 ? -39.293 11.750 -40.826 1.00 68.75 568 CYS A CA 1
ATOM 4150 C C . CYS A 1 568 ? -39.772 10.680 -41.843 1.00 68.75 568 CYS A C 1
ATOM 4152 O O . CYS A 1 568 ? -40.227 11.003 -42.959 1.00 68.75 568 CYS A O 1
ATOM 4154 N N . ASP A 1 569 ? -39.782 9.413 -41.405 1.00 62.59 569 ASP A N 1
ATOM 4155 C CA . ASP A 1 569 ? -39.393 8.298 -42.276 1.00 62.59 569 ASP A CA 1
ATOM 4156 C C . ASP A 1 569 ? -40.514 7.499 -43.004 1.00 62.59 569 ASP A C 1
ATOM 4158 O O . ASP A 1 569 ? -40.265 6.969 -44.093 1.00 62.59 569 ASP A O 1
ATOM 4162 N N . ASP A 1 570 ? -41.809 7.473 -42.591 1.00 59.28 570 ASP A N 1
ATOM 4163 C CA . ASP A 1 570 ? -42.860 7.030 -43.553 1.00 59.28 570 ASP A CA 1
ATOM 4164 C C . ASP A 1 570 ? -44.365 7.410 -43.398 1.00 59.28 570 ASP A C 1
ATOM 4166 O O . ASP A 1 570 ? -45.021 7.412 -42.362 1.00 59.28 570 ASP A O 1
ATOM 4170 N N . SER A 1 571 ? -44.955 7.599 -44.590 1.00 51.88 571 SER A N 1
ATOM 4171 C CA . SER A 1 571 ? -46.297 7.222 -45.091 1.00 51.88 571 SER A CA 1
ATOM 4172 C C . SER A 1 571 ? -47.618 7.586 -44.377 1.00 51.88 571 SER A C 1
ATOM 4174 O O . SER A 1 571 ? -48.626 6.894 -44.549 1.00 51.88 571 SER A O 1
ATOM 4176 N N . GLY A 1 572 ? -47.733 8.761 -43.756 1.00 46.56 572 GLY A N 1
ATOM 4177 C CA . GLY A 1 572 ? -48.995 9.208 -43.133 1.00 46.56 572 GLY A CA 1
ATOM 4178 C C . GLY A 1 572 ? -49.892 10.156 -43.933 1.00 46.56 572 GLY A C 1
ATOM 4179 O O . GLY A 1 572 ? -50.890 9.751 -44.520 1.00 46.56 572 GLY A O 1
ATOM 4180 N N . LEU A 1 573 ? -49.586 11.451 -43.899 1.00 43.00 573 LEU A N 1
ATOM 4181 C CA . LEU A 1 573 ? -50.153 12.589 -44.641 1.00 43.00 573 LEU A CA 1
ATOM 4182 C C . LEU A 1 573 ? -49.220 13.763 -44.306 1.00 43.00 573 LEU A C 1
ATOM 4184 O O . LEU A 1 573 ? -48.984 13.970 -43.128 1.00 43.00 573 LEU A O 1
ATOM 4188 N N . PRO A 1 574 ? -48.739 14.577 -45.263 1.00 40.94 574 PRO A N 1
ATOM 4189 C CA . PRO A 1 574 ? -47.847 15.672 -44.913 1.00 40.94 574 PRO A CA 1
ATOM 4190 C C . PRO A 1 574 ? -48.669 16.749 -44.212 1.00 40.94 574 PRO A C 1
ATOM 4192 O O . PRO A 1 574 ? -49.447 17.467 -44.867 1.00 40.94 574 PRO A O 1
ATOM 4195 N N . VAL A 1 575 ? -48.521 16.871 -42.899 1.00 49.84 575 VAL A N 1
ATOM 4196 C CA . VAL A 1 575 ? -48.844 18.123 -42.237 1.00 49.84 575 VAL A CA 1
ATOM 4197 C C . VAL A 1 575 ? -47.710 19.067 -42.616 1.00 49.84 575 VAL A C 1
ATOM 4199 O O . VAL A 1 575 ? -46.577 18.960 -42.188 1.00 49.84 575 VAL A O 1
ATOM 4202 N N . ALA A 1 576 ? -47.963 19.927 -43.601 1.00 50.16 576 ALA A N 1
ATOM 4203 C CA . ALA A 1 576 ? -46.955 20.890 -44.013 1.00 50.16 576 ALA A CA 1
ATOM 4204 C C . ALA A 1 576 ? -46.782 21.932 -42.896 1.00 50.16 576 ALA A C 1
ATOM 4206 O O . ALA A 1 576 ? -47.642 22.814 -42.779 1.00 50.16 576 ALA A O 1
ATOM 4207 N N . GLY A 1 577 ? -45.668 21.849 -42.170 1.00 58.03 577 GLY A N 1
ATOM 4208 C CA . GLY A 1 577 ? -45.377 22.660 -40.986 1.00 58.03 577 GLY A CA 1
ATOM 4209 C C . GLY A 1 577 ? -45.727 21.883 -39.726 1.00 58.03 577 GLY A C 1
ATOM 4210 O O . GLY A 1 577 ? -46.729 22.230 -39.104 1.00 58.03 577 GLY A O 1
ATOM 4211 N N . ASP A 1 578 ? -44.938 20.841 -39.492 1.00 62.78 578 ASP A N 1
ATOM 4212 C CA . ASP A 1 578 ? -44.857 19.917 -38.354 1.00 62.78 578 ASP A CA 1
ATOM 4213 C C . ASP A 1 578 ? -43.341 19.631 -38.284 1.00 62.78 578 ASP A C 1
ATOM 4215 O O . ASP A 1 578 ? -42.803 19.154 -39.292 1.00 62.78 578 ASP A O 1
ATOM 4219 N N . LEU A 1 579 ? -42.629 20.239 -37.323 1.00 67.50 579 LEU A N 1
ATOM 4220 C CA . LEU A 1 579 ? -41.157 20.409 -37.371 1.00 67.50 579 LEU A CA 1
ATOM 4221 C C . LEU A 1 579 ? -40.412 19.356 -36.546 1.00 67.50 579 LEU A C 1
ATOM 4223 O O . LEU A 1 579 ? -39.246 19.110 -36.826 1.00 67.50 579 LEU A O 1
ATOM 4227 N N . ASP A 1 580 ? -41.114 18.774 -35.593 1.00 66.06 580 ASP A N 1
ATOM 4228 C CA . ASP A 1 580 ? -40.715 17.791 -34.589 1.00 66.06 580 ASP A CA 1
ATOM 4229 C C . ASP A 1 580 ? -41.488 16.466 -34.738 1.00 66.06 580 ASP A C 1
ATOM 4231 O O . ASP A 1 580 ? -41.161 15.483 -34.088 1.00 66.06 580 ASP A O 1
ATOM 4235 N N . CYS A 1 581 ? -42.454 16.397 -35.662 1.00 65.00 581 CYS A N 1
ATOM 4236 C CA . CYS A 1 581 ? -43.105 15.159 -36.091 1.00 65.00 581 CYS A CA 1
ATOM 4237 C C . CYS A 1 581 ? -44.001 14.483 -35.032 1.00 65.00 581 CYS A C 1
ATOM 4239 O O . CYS A 1 581 ? -44.349 13.310 -35.190 1.00 65.00 581 CYS A O 1
ATOM 4241 N N . ASP A 1 582 ? -44.504 15.242 -34.052 1.00 66.62 582 ASP A N 1
ATOM 4242 C CA . ASP A 1 582 ? -45.451 14.801 -33.009 1.00 66.62 582 ASP A CA 1
ATOM 4243 C C . ASP A 1 582 ? -46.884 14.524 -33.545 1.00 66.62 582 ASP A C 1
ATOM 4245 O O . ASP A 1 582 ? -47.785 14.016 -32.865 1.00 66.62 582 ASP A O 1
ATOM 4249 N N . GLY A 1 583 ? -47.129 14.854 -34.818 1.00 62.72 583 GLY A N 1
ATOM 4250 C CA . GLY A 1 583 ? -48.405 14.657 -35.499 1.00 62.72 583 GLY A CA 1
ATOM 4251 C C . GLY A 1 583 ? -49.430 15.776 -35.278 1.00 62.72 583 GLY A C 1
ATOM 4252 O O . GLY A 1 583 ? -50.565 15.690 -35.796 1.00 62.72 583 GLY A O 1
ATOM 4253 N N . LEU A 1 584 ? -49.061 16.844 -34.573 1.00 60.59 584 LEU A N 1
ATOM 4254 C CA . LEU A 1 584 ? -49.752 18.121 -34.559 1.00 60.59 584 LEU A CA 1
ATOM 4255 C C . LEU A 1 584 ? -49.259 18.975 -35.736 1.00 60.59 584 LEU A C 1
ATOM 4257 O O . LEU A 1 584 ? -48.917 18.506 -36.811 1.00 60.59 584 LEU A O 1
ATOM 4261 N N . SER A 1 585 ? -49.497 20.273 -35.692 1.00 67.44 585 SER A N 1
ATOM 4262 C CA . SER A 1 585 ? -48.982 21.174 -36.726 1.00 67.44 585 SER A CA 1
ATOM 4263 C C . SER A 1 585 ? -48.548 22.408 -35.990 1.00 67.44 585 SER A C 1
ATOM 4265 O O . SER A 1 585 ? -49.355 22.853 -35.165 1.00 67.44 585 SER A O 1
ATOM 4267 N N . ASN A 1 586 ? -47.467 23.069 -36.409 1.00 66.06 586 ASN A N 1
ATOM 4268 C CA . ASN A 1 586 ? -46.881 24.258 -35.759 1.00 66.06 586 ASN A CA 1
ATOM 4269 C C . ASN A 1 586 ? -47.846 25.451 -35.526 1.00 66.06 586 ASN A C 1
ATOM 4271 O O . ASN A 1 586 ? -47.456 26.566 -35.200 1.00 66.06 586 ASN A O 1
ATOM 4275 N N . SER A 1 587 ? -49.124 25.336 -35.892 1.00 64.38 587 SER A N 1
ATOM 4276 C CA . SER A 1 587 ? -50.160 26.340 -35.643 1.00 64.38 587 SER A CA 1
ATOM 4277 C C . SER A 1 587 ? -51.154 25.992 -34.532 1.00 64.38 587 SER A C 1
ATOM 4279 O O . SER A 1 587 ? -51.988 26.842 -34.202 1.00 64.38 587 SER A O 1
ATOM 4281 N N . VAL A 1 588 ? -51.135 24.756 -34.037 1.00 64.88 588 VAL A N 1
ATOM 4282 C CA . VAL A 1 588 ? -51.989 24.249 -32.947 1.00 64.88 588 VAL A CA 1
ATOM 4283 C C . VAL A 1 588 ? -51.212 23.437 -31.915 1.00 64.88 588 VAL A C 1
ATOM 4285 O O . VAL A 1 588 ? -51.812 23.061 -30.916 1.00 64.88 588 VAL A O 1
ATOM 4288 N N . ASP A 1 589 ? -49.946 23.196 -32.206 1.00 64.31 589 ASP A N 1
ATOM 4289 C CA . ASP A 1 589 ? -48.950 22.540 -31.389 1.00 64.31 589 ASP A CA 1
ATOM 4290 C C . ASP A 1 589 ? -48.450 23.493 -30.280 1.00 64.31 589 ASP A C 1
ATOM 4292 O O . ASP A 1 589 ? -48.171 24.668 -30.583 1.00 64.31 589 ASP A O 1
ATOM 4296 N N . PRO A 1 590 ? -48.489 23.068 -29.003 1.00 68.56 590 PRO A N 1
ATOM 4297 C CA . PRO A 1 590 ? -47.950 23.811 -27.872 1.00 68.56 590 PRO A CA 1
ATOM 4298 C C . PRO A 1 590 ? -46.425 23.957 -27.865 1.00 68.56 590 PRO A C 1
ATOM 4300 O O . PRO A 1 590 ? -45.990 24.925 -27.248 1.00 68.56 590 PRO A O 1
ATOM 4303 N N . ASP A 1 591 ? -45.657 23.110 -28.556 1.00 69.31 591 ASP A N 1
ATOM 4304 C CA . ASP A 1 591 ? -44.191 23.167 -28.677 1.00 69.31 591 ASP A CA 1
ATOM 4305 C C . ASP A 1 591 ? -43.742 22.826 -30.110 1.00 69.31 591 ASP A C 1
ATOM 4307 O O . ASP A 1 591 ? -43.088 21.836 -30.383 1.00 69.31 591 ASP A O 1
ATOM 4311 N N . SER A 1 592 ? -44.111 23.696 -31.052 1.00 73.38 592 SER A N 1
ATOM 4312 C CA . SER A 1 592 ? -43.996 23.485 -32.505 1.00 73.38 592 SER A CA 1
ATOM 4313 C C . SER A 1 592 ? -42.620 23.101 -33.086 1.00 73.38 592 SER A C 1
ATOM 4315 O O . SER A 1 592 ? -42.513 22.963 -34.317 1.00 73.38 592 SER A O 1
ATOM 4317 N N . ASP A 1 593 ? -41.553 23.145 -32.300 1.00 66.62 593 ASP A N 1
ATOM 4318 C CA . ASP A 1 593 ? -40.196 22.768 -32.686 1.00 66.62 593 ASP A CA 1
ATOM 4319 C C . ASP A 1 593 ? -39.535 21.761 -31.737 1.00 66.62 593 ASP A C 1
ATOM 4321 O O . ASP A 1 593 ? -38.344 21.501 -31.918 1.00 66.62 593 ASP A O 1
ATOM 4325 N N . GLY A 1 594 ? -40.305 21.168 -30.814 1.00 66.50 594 GLY A N 1
ATOM 4326 C CA . GLY A 1 594 ? -39.885 20.077 -29.936 1.00 66.50 594 GLY A CA 1
ATOM 4327 C C . GLY A 1 594 ? -38.672 20.413 -29.074 1.00 66.50 594 GLY A C 1
ATOM 4328 O O . GLY A 1 594 ? -37.855 19.538 -28.795 1.00 66.50 594 GLY A O 1
ATOM 4329 N N . ASP A 1 595 ? -38.486 21.691 -28.722 1.00 69.88 595 ASP A N 1
ATOM 4330 C CA . ASP A 1 595 ? -37.311 22.149 -27.973 1.00 69.88 595 ASP A CA 1
ATOM 4331 C C . ASP A 1 595 ? -37.531 22.171 -26.450 1.00 69.88 595 ASP A C 1
ATOM 4333 O O . ASP A 1 595 ? -36.655 22.617 -25.698 1.00 69.88 595 ASP A O 1
ATOM 4337 N N . GLY A 1 596 ? -38.683 21.666 -25.998 1.00 63.22 596 GLY A N 1
ATOM 4338 C CA . GLY A 1 596 ? -39.100 21.600 -24.603 1.00 63.22 596 GLY A CA 1
ATOM 4339 C C . GLY A 1 596 ? -39.592 22.945 -24.064 1.00 63.22 596 GLY A C 1
ATOM 4340 O O . GLY A 1 596 ? -39.640 23.143 -22.846 1.00 63.22 596 GLY A O 1
ATOM 4341 N N . ILE A 1 597 ? -39.903 23.926 -24.929 1.00 62.62 597 ILE A N 1
ATOM 4342 C CA . ILE A 1 597 ? -40.326 25.269 -24.513 1.00 62.62 597 ILE A CA 1
ATOM 4343 C C . ILE A 1 597 ? -41.651 25.682 -25.166 1.00 62.62 597 ILE A C 1
ATOM 4345 O O . ILE A 1 597 ? -41.699 26.206 -26.276 1.00 62.62 597 ILE A O 1
ATOM 4349 N N . CYS A 1 598 ? -42.713 25.695 -24.350 1.00 68.94 598 CYS A N 1
ATOM 4350 C CA . CYS A 1 598 ? -44.050 26.180 -24.712 1.00 68.94 598 CYS A CA 1
ATOM 4351 C C . CYS A 1 598 ? -44.074 27.432 -25.606 1.00 68.94 598 CYS A C 1
ATOM 4353 O O . CYS A 1 598 ? -43.744 28.574 -25.229 1.00 68.94 598 CYS A O 1
ATOM 4355 N N . ASP A 1 599 ? -44.656 27.234 -26.772 1.00 67.12 599 ASP A N 1
ATOM 4356 C CA . ASP A 1 599 ? -44.803 28.182 -27.838 1.00 67.12 599 ASP A CA 1
ATOM 4357 C C . ASP A 1 599 ? -45.818 29.279 -27.443 1.00 67.12 599 ASP A C 1
ATOM 4359 O O . ASP A 1 599 ? -46.963 29.059 -27.035 1.00 67.12 599 ASP A O 1
ATOM 4363 N N . SER A 1 600 ? -45.411 30.549 -27.527 1.00 59.72 600 SER A N 1
ATOM 4364 C CA . SER A 1 600 ? -46.059 31.673 -26.809 1.00 59.72 600 SER A CA 1
ATOM 4365 C C . SER A 1 600 ? -47.479 32.093 -27.270 1.00 59.72 600 SER A C 1
ATOM 4367 O O . SER A 1 600 ? -47.923 33.224 -27.000 1.00 59.72 600 SER A O 1
ATOM 4369 N N . SER A 1 601 ? -48.215 31.255 -28.011 1.00 53.44 601 SER A N 1
ATOM 4370 C CA . SER A 1 601 ? -49.405 31.670 -28.759 1.00 53.44 601 SER A CA 1
ATOM 4371 C C . SER A 1 601 ? -50.656 30.781 -28.692 1.00 53.44 601 SER A C 1
ATOM 4373 O O . SER A 1 601 ? -51.401 30.727 -29.668 1.00 53.44 601 SER A O 1
ATOM 4375 N N . GLY A 1 602 ? -51.041 30.248 -27.527 1.00 53.28 602 GLY A N 1
ATOM 4376 C CA . GLY A 1 602 ? -52.374 29.624 -27.426 1.00 53.28 602 GLY A CA 1
ATOM 4377 C C . GLY A 1 602 ? -52.897 29.294 -26.036 1.00 53.28 602 GLY A C 1
ATOM 4378 O O . GLY A 1 602 ? -54.061 29.604 -25.755 1.00 53.28 602 GLY A O 1
ATOM 4379 N N . PHE A 1 603 ? -52.044 28.739 -25.184 1.00 53.94 603 PHE A N 1
ATOM 4380 C CA . PHE A 1 603 ? -52.390 28.221 -23.863 1.00 53.94 603 PHE A CA 1
ATOM 4381 C C . PHE A 1 603 ? -51.737 29.059 -22.756 1.00 53.94 603 PHE A C 1
ATOM 4383 O O . PHE A 1 603 ? -50.807 29.830 -23.004 1.00 53.94 603 PHE A O 1
ATOM 4390 N N . SER A 1 604 ? -52.330 29.070 -21.560 1.00 49.78 604 SER A N 1
ATOM 4391 C CA . SER A 1 604 ? -51.710 29.737 -20.412 1.00 49.78 604 SER A CA 1
ATOM 4392 C C . SER A 1 604 ? -50.849 28.727 -19.677 1.00 49.78 604 SER A C 1
ATOM 4394 O O . SER A 1 604 ? -51.418 27.771 -19.176 1.00 49.78 604 SER A O 1
ATOM 4396 N N . THR A 1 605 ? -49.553 29.025 -19.562 1.00 52.94 605 THR A N 1
ATOM 4397 C CA . THR A 1 605 ? -48.472 28.326 -18.828 1.00 52.94 605 THR A CA 1
ATOM 4398 C C . THR A 1 605 ? -48.725 28.198 -17.311 1.00 52.94 605 THR A C 1
ATOM 4400 O O . THR A 1 605 ? -47.918 28.618 -16.486 1.00 52.94 605 THR A O 1
ATOM 4403 N N . LEU A 1 606 ? -49.946 27.864 -16.918 1.00 54.62 606 LEU A N 1
ATOM 4404 C CA . LEU A 1 606 ? -50.420 27.842 -15.534 1.00 54.62 606 LEU A CA 1
ATOM 4405 C C . LEU A 1 606 ? -51.395 26.682 -15.289 1.00 54.62 606 LEU A C 1
ATOM 4407 O O . LEU A 1 606 ? -51.918 26.591 -14.183 1.00 54.62 606 LEU A O 1
ATOM 4411 N N . GLU A 1 607 ? -51.701 25.899 -16.325 1.00 57.38 607 GLU A N 1
ATOM 4412 C CA . GLU A 1 607 ? -52.582 24.723 -16.294 1.00 57.38 607 GLU A CA 1
ATOM 4413 C C . GLU A 1 607 ? -51.953 23.513 -17.026 1.00 57.38 607 GLU A C 1
ATOM 4415 O O . GLU A 1 607 ? -52.610 22.485 -17.049 1.00 57.38 607 GLU A O 1
ATOM 4420 N N . ASP A 1 608 ? -50.768 23.674 -17.631 1.00 63.41 608 ASP A N 1
ATOM 4421 C CA . ASP A 1 608 ? -50.035 22.730 -18.504 1.00 63.41 608 ASP A CA 1
ATOM 4422 C C . ASP A 1 608 ? -48.644 23.380 -18.717 1.00 63.41 608 ASP A C 1
ATOM 4424 O O . ASP A 1 608 ? -48.570 24.478 -19.306 1.00 63.41 608 ASP A O 1
ATOM 4428 N N . GLN A 1 609 ? -47.611 22.886 -18.023 1.00 67.38 609 GLN A N 1
ATOM 4429 C CA . GLN A 1 609 ? -46.292 23.540 -17.906 1.00 67.38 609 GLN A CA 1
ATOM 4430 C C . GLN A 1 609 ? -45.192 22.902 -18.760 1.00 67.38 609 GLN A C 1
ATOM 4432 O O . GLN A 1 609 ? -44.293 23.643 -19.173 1.00 67.38 609 GLN A O 1
ATOM 4437 N N . ASP A 1 610 ? -45.295 21.611 -19.044 1.00 65.88 610 ASP A N 1
ATOM 4438 C CA . ASP A 1 610 ? -44.429 20.835 -19.940 1.00 65.88 610 ASP A CA 1
ATOM 4439 C C . ASP A 1 610 ? -44.935 20.753 -21.384 1.00 65.88 610 ASP A C 1
ATOM 4441 O O . ASP A 1 610 ? -44.180 20.362 -22.271 1.00 65.88 610 ASP A O 1
ATOM 4445 N N . CYS A 1 611 ? -46.149 21.253 -21.644 1.00 67.19 611 CYS A N 1
ATOM 4446 C CA . CYS A 1 611 ? -46.687 21.472 -22.981 1.00 67.19 611 CYS A CA 1
ATOM 4447 C C . CYS A 1 611 ? -47.158 20.190 -23.692 1.00 67.19 611 CYS A C 1
ATOM 4449 O O . CYS A 1 611 ? -47.364 20.234 -24.909 1.00 67.19 611 CYS A O 1
ATOM 4451 N N . ASP A 1 612 ? -47.411 19.101 -22.959 1.00 68.94 612 ASP A N 1
ATOM 4452 C CA . ASP A 1 612 ? -47.878 17.809 -23.492 1.00 68.94 612 ASP A CA 1
ATOM 4453 C C . ASP A 1 612 ? -49.373 17.816 -23.916 1.00 68.94 612 ASP A C 1
ATOM 4455 O O . ASP A 1 612 ? -49.870 16.957 -24.658 1.00 68.94 612 ASP A O 1
ATOM 4459 N N . GLY A 1 613 ? -50.122 18.841 -23.492 1.00 63.94 613 GLY A N 1
ATOM 4460 C CA . GLY A 1 613 ? -51.539 19.025 -23.794 1.00 63.94 613 GLY A CA 1
ATOM 4461 C C . GLY A 1 613 ? -52.518 18.344 -22.826 1.00 63.94 613 GLY A C 1
ATOM 4462 O O . GLY A 1 613 ? -53.739 18.377 -23.085 1.00 63.94 613 GLY A O 1
ATOM 4463 N N . VAL A 1 614 ? -52.030 17.758 -21.733 1.00 66.12 614 VAL A N 1
ATOM 4464 C CA . VAL A 1 614 ? -52.773 17.314 -20.547 1.00 66.12 614 VAL A CA 1
ATOM 4465 C C . VAL A 1 614 ? -52.803 18.480 -19.541 1.00 66.12 614 VAL A C 1
ATOM 4467 O O . VAL A 1 614 ? -52.429 19.606 -19.839 1.00 66.12 614 VAL A O 1
ATOM 4470 N N . SER A 1 615 ? -53.501 18.355 -18.419 1.00 64.81 615 SER A N 1
ATOM 4471 C CA . SER A 1 615 ? -53.525 19.423 -17.414 1.00 64.81 615 SER A CA 1
ATOM 4472 C C . SER A 1 615 ? -53.301 18.802 -16.059 1.00 64.81 615 SER A C 1
ATOM 4474 O O . SER A 1 615 ? -54.047 17.882 -15.737 1.00 64.81 615 SER A O 1
ATOM 4476 N N . ALA A 1 616 ? -52.413 19.382 -15.249 1.00 63.22 616 ALA A N 1
ATOM 4477 C CA . ALA A 1 616 ? -52.003 18.891 -13.929 1.00 63.22 616 ALA A CA 1
ATOM 4478 C C . ALA A 1 616 ? -53.116 18.263 -13.063 1.00 63.22 616 ALA A C 1
ATOM 4480 O O . ALA A 1 616 ? -52.883 17.317 -12.318 1.00 63.22 616 ALA A O 1
ATOM 4481 N N . VAL A 1 617 ? -54.348 18.801 -13.096 1.00 65.06 617 VAL A N 1
ATOM 4482 C CA . VAL A 1 617 ? -55.467 18.300 -12.278 1.00 65.06 617 VAL A CA 1
ATOM 4483 C C . VAL A 1 617 ? -56.846 18.382 -12.947 1.00 65.06 617 VAL A C 1
ATOM 4485 O O . VAL A 1 617 ? -57.123 19.258 -13.772 1.00 65.06 617 VAL A O 1
ATOM 4488 N N . ASP A 1 618 ? -57.779 17.524 -12.512 1.00 61.84 618 ASP A N 1
ATOM 4489 C CA . ASP A 1 618 ? -59.193 17.561 -12.923 1.00 61.84 618 ASP A CA 1
ATOM 4490 C C . ASP A 1 618 ? -60.021 18.700 -12.259 1.00 61.84 618 ASP A C 1
ATOM 4492 O O . ASP A 1 618 ? -59.549 19.473 -11.423 1.00 61.84 618 ASP A O 1
ATOM 4496 N N . GLU A 1 619 ? -61.317 18.827 -12.609 1.00 61.41 619 GLU A N 1
ATOM 4497 C CA . GLU A 1 619 ? -62.224 19.850 -12.032 1.00 61.41 619 GLU A CA 1
ATOM 4498 C C . GLU A 1 619 ? -62.452 19.710 -10.504 1.00 61.41 619 GLU A C 1
ATOM 4500 O O . GLU A 1 619 ? -62.956 20.657 -9.880 1.00 61.41 619 GLU A O 1
ATOM 4505 N N . ASP A 1 620 ? -62.124 18.558 -9.911 1.00 61.88 620 ASP A N 1
ATOM 4506 C CA . ASP A 1 620 ? -62.254 18.254 -8.483 1.00 61.88 620 ASP A CA 1
ATOM 4507 C C . ASP A 1 620 ? -60.899 18.328 -7.730 1.00 61.88 620 ASP A C 1
ATOM 4509 O O . ASP A 1 620 ? -60.910 18.390 -6.494 1.00 61.88 620 ASP A O 1
ATOM 4513 N N . GLY A 1 621 ? -59.777 18.468 -8.449 1.00 57.62 621 GLY A N 1
ATOM 4514 C CA . GLY A 1 621 ? -58.426 18.705 -7.933 1.00 57.62 621 GLY A CA 1
ATOM 4515 C C . GLY A 1 621 ? -57.564 17.452 -7.756 1.00 57.62 621 GLY A C 1
ATOM 4516 O O . GLY A 1 621 ? -56.634 17.513 -6.955 1.00 57.62 621 GLY A O 1
ATOM 4517 N N . ASN A 1 622 ? -57.891 16.345 -8.430 1.00 61.00 622 ASN A N 1
ATOM 4518 C CA . ASN A 1 622 ? -57.050 15.139 -8.449 1.00 61.00 622 ASN A CA 1
ATOM 4519 C C . ASN A 1 622 ? -55.980 15.254 -9.548 1.00 61.00 622 ASN A C 1
ATOM 4521 O O . ASN A 1 622 ? -56.326 15.829 -10.587 1.00 61.00 622 ASN A O 1
ATOM 4525 N N . PRO A 1 623 ? -54.758 14.716 -9.346 1.00 58.47 623 PRO A N 1
ATOM 4526 C CA . PRO A 1 623 ? -53.721 14.676 -10.376 1.00 58.47 623 PRO A CA 1
ATOM 4527 C C . PRO A 1 623 ? -54.244 13.978 -11.634 1.00 58.47 623 PRO A C 1
ATOM 4529 O O . PRO A 1 623 ? -54.900 12.941 -11.546 1.00 58.47 623 PRO A O 1
ATOM 4532 N N . LEU A 1 624 ? -54.050 14.613 -12.785 1.00 61.88 624 LEU A N 1
ATOM 4533 C CA . LEU A 1 624 ? -54.273 14.026 -14.114 1.00 61.88 624 LEU A CA 1
ATOM 4534 C C . LEU A 1 624 ? -52.957 13.923 -14.894 1.00 61.88 624 LEU A C 1
ATOM 4536 O O . LEU A 1 624 ? -52.973 13.569 -16.066 1.00 61.88 624 LEU A O 1
ATOM 4540 N N . ASP A 1 625 ? -51.856 14.260 -14.249 1.00 66.06 625 ASP A N 1
ATOM 4541 C CA . ASP A 1 625 ? -50.504 14.303 -14.775 1.00 66.06 625 ASP A CA 1
ATOM 4542 C C . ASP A 1 625 ? -49.600 14.220 -13.532 1.00 66.06 625 ASP A C 1
ATOM 4544 O O . ASP A 1 625 ? -49.834 14.946 -12.551 1.00 66.06 625 ASP A O 1
ATOM 4548 N N . CYS A 1 626 ? -48.719 13.217 -13.518 1.00 67.50 626 CYS A N 1
ATOM 4549 C CA . CYS A 1 626 ? -47.898 12.852 -12.365 1.00 67.50 626 CYS A CA 1
ATOM 4550 C C . CYS A 1 626 ? -46.721 13.830 -12.187 1.00 67.50 626 CYS A C 1
ATOM 4552 O O . CYS A 1 626 ? -46.321 14.084 -11.048 1.00 67.50 626 CYS A O 1
ATOM 4554 N N . ASP A 1 627 ? -46.256 14.474 -13.267 1.00 66.56 627 ASP A N 1
ATOM 4555 C CA . ASP A 1 627 ? -45.302 15.583 -13.218 1.00 66.56 627 ASP A CA 1
ATOM 4556 C C . ASP A 1 627 ? -45.545 16.590 -14.353 1.00 66.56 627 ASP A C 1
ATOM 4558 O O . ASP A 1 627 ? -44.980 16.461 -15.427 1.00 66.56 627 ASP A O 1
ATOM 4562 N N . ASP A 1 628 ? -46.273 17.671 -14.036 1.00 62.94 628 ASP A N 1
ATOM 4563 C CA . ASP A 1 628 ? -46.580 18.831 -14.909 1.00 62.94 628 ASP A CA 1
ATOM 4564 C C . ASP A 1 628 ? -45.328 19.649 -15.322 1.00 62.94 628 ASP A C 1
ATOM 4566 O O . ASP A 1 628 ? -45.432 20.838 -15.632 1.00 62.94 628 ASP A O 1
ATOM 4570 N N . ASN A 1 629 ? -44.121 19.084 -15.235 1.00 61.84 629 ASN A N 1
ATOM 4571 C CA . ASN A 1 629 ? -42.876 19.629 -15.784 1.00 61.84 629 ASN A CA 1
ATOM 4572 C C . ASN A 1 629 ? -42.131 18.633 -16.692 1.00 61.84 629 ASN A C 1
ATOM 4574 O O . ASN A 1 629 ? -41.090 19.026 -17.231 1.00 61.84 629 ASN A O 1
ATOM 4578 N N . ASP A 1 630 ? -42.639 17.411 -16.860 1.00 65.88 630 ASP A N 1
ATOM 4579 C CA . ASP A 1 630 ? -42.064 16.375 -17.712 1.00 65.88 630 ASP A CA 1
ATOM 4580 C C . ASP A 1 630 ? -43.093 15.904 -18.759 1.00 65.88 630 ASP A C 1
ATOM 4582 O O . ASP A 1 630 ? -44.014 15.154 -18.433 1.00 65.88 630 ASP A O 1
ATOM 4586 N N . PRO A 1 631 ? -42.914 16.260 -20.046 1.00 61.09 631 PRO A N 1
ATOM 4587 C CA . PRO A 1 631 ? -43.883 15.940 -21.092 1.00 61.09 631 PRO A CA 1
ATOM 4588 C C . PRO A 1 631 ? -43.979 14.440 -21.427 1.00 61.09 631 PRO A C 1
ATOM 4590 O O . PRO A 1 631 ? -44.841 14.050 -22.218 1.00 61.09 631 PRO A O 1
ATOM 4593 N N . ALA A 1 632 ? -43.109 13.596 -20.859 1.00 59.47 632 ALA A N 1
ATOM 4594 C CA . ALA A 1 632 ? -43.195 12.139 -20.948 1.00 59.47 632 ALA A CA 1
ATOM 4595 C C . ALA A 1 632 ? -44.049 11.505 -19.826 1.00 59.47 632 ALA A C 1
ATOM 4597 O O . ALA A 1 632 ? -44.316 10.301 -19.870 1.00 59.47 632 ALA A O 1
ATOM 4598 N N . SER A 1 633 ? -44.505 12.291 -18.843 1.00 58.38 633 SER A N 1
ATOM 4599 C CA . SER A 1 633 ? -45.261 11.824 -17.676 1.00 58.38 633 SER A CA 1
ATOM 4600 C C . SER A 1 633 ? -46.755 11.651 -17.992 1.00 58.38 633 SER A C 1
ATOM 4602 O O . SER A 1 633 ? -47.599 12.512 -17.747 1.00 58.38 633 SER A O 1
ATOM 4604 N N . TYR A 1 634 ? -47.137 10.515 -18.582 1.00 52.78 634 TYR A N 1
ATOM 4605 C CA . TYR A 1 634 ? -48.542 10.256 -18.917 1.00 52.78 634 TYR A CA 1
ATOM 4606 C C . TYR A 1 634 ? -49.325 9.724 -17.710 1.00 52.78 634 TYR A C 1
ATOM 4608 O O . TYR A 1 634 ? -49.009 8.649 -17.208 1.00 52.78 634 TYR A O 1
ATOM 4616 N N . THR A 1 635 ? -50.478 10.320 -17.361 1.00 57.72 635 THR A N 1
ATOM 4617 C CA . THR A 1 635 ? -51.507 9.500 -16.692 1.00 57.72 635 THR A CA 1
ATOM 4618 C C . THR A 1 635 ? -52.194 8.609 -17.709 1.00 57.72 635 THR A C 1
ATOM 4620 O O . THR A 1 635 ? -53.019 9.024 -18.537 1.00 57.72 635 THR A O 1
ATOM 4623 N N . SER A 1 636 ? -51.903 7.324 -17.603 1.00 48.81 636 SER A N 1
ATOM 4624 C CA . SER A 1 636 ? -52.832 6.299 -18.029 1.00 48.81 636 SER A CA 1
ATOM 4625 C C . SER A 1 636 ? -53.479 5.700 -16.776 1.00 48.81 636 SER A C 1
ATOM 4627 O O . SER A 1 636 ? -53.020 5.876 -15.658 1.00 48.81 636 SER A O 1
ATOM 4629 N N . SER A 1 637 ? -54.634 5.068 -16.923 1.00 54.12 637 SER A N 1
ATOM 4630 C CA . SER A 1 637 ? -55.376 4.450 -15.817 1.00 54.12 637 SER A CA 1
ATOM 4631 C C . SER A 1 637 ? -54.726 3.156 -15.299 1.00 54.12 637 SER A C 1
ATOM 4633 O O . SER A 1 637 ? -55.465 2.208 -15.030 1.00 54.12 637 SER A O 1
ATOM 4635 N N . GLU A 1 638 ? -53.402 3.097 -15.343 1.00 59.09 638 GLU A N 1
ATOM 4636 C CA . GLU A 1 638 ? -52.564 1.904 -15.220 1.00 59.09 638 GLU A CA 1
ATOM 4637 C C . GLU A 1 638 ? -51.331 2.173 -14.336 1.00 59.09 638 GLU A C 1
ATOM 4639 O O . GLU A 1 638 ? -50.505 1.289 -14.272 1.00 59.09 638 GLU A O 1
ATOM 4644 N N . ASP A 1 639 ? -51.210 3.345 -13.699 1.00 63.72 639 ASP A N 1
ATOM 4645 C CA . ASP A 1 639 ? -50.262 3.679 -12.615 1.00 63.72 639 ASP A CA 1
ATOM 4646 C C . ASP A 1 639 ? -50.986 4.721 -11.736 1.00 63.72 639 ASP A C 1
ATOM 4648 O O . ASP A 1 639 ? -51.189 5.880 -12.128 1.00 63.72 639 ASP A O 1
ATOM 4652 N N . LEU A 1 640 ? -51.610 4.246 -10.655 1.00 70.06 640 LEU A N 1
ATOM 4653 C CA . LEU A 1 640 ? -52.590 5.012 -9.885 1.00 70.06 640 LEU A CA 1
ATOM 4654 C C . LEU A 1 640 ? -51.960 5.934 -8.834 1.00 70.06 640 LEU A C 1
ATOM 4656 O O . LEU A 1 640 ? -52.602 6.930 -8.457 1.00 70.06 640 LEU A O 1
ATOM 4660 N N . ASP A 1 641 ? -50.768 5.615 -8.350 1.00 69.94 641 ASP A N 1
ATOM 4661 C CA . ASP A 1 641 ? -50.077 6.339 -7.286 1.00 69.94 641 ASP A CA 1
ATOM 4662 C C . ASP A 1 641 ? -48.826 7.103 -7.764 1.00 69.94 641 ASP A C 1
ATOM 4664 O O . ASP A 1 641 ? -48.345 7.965 -7.017 1.00 69.94 641 ASP A O 1
ATOM 4668 N N . CYS A 1 642 ? -48.461 6.951 -9.044 1.00 67.50 642 CYS A N 1
ATOM 4669 C CA . CYS A 1 642 ? -47.394 7.663 -9.743 1.00 67.50 642 CYS A CA 1
ATOM 4670 C C . CYS A 1 642 ? -45.988 7.328 -9.216 1.00 67.50 642 CYS A C 1
ATOM 4672 O O . CYS A 1 642 ? -45.145 8.232 -9.131 1.00 67.50 642 CYS A O 1
ATOM 4674 N N . ASP A 1 643 ? -45.736 6.082 -8.822 1.00 71.00 643 ASP A N 1
ATOM 4675 C CA . ASP A 1 643 ? -44.409 5.631 -8.388 1.00 71.00 643 ASP A CA 1
ATOM 4676 C C . ASP A 1 643 ? -43.525 5.120 -9.547 1.00 71.00 643 ASP A C 1
ATOM 4678 O O . ASP A 1 643 ? -42.314 4.954 -9.378 1.00 71.00 643 ASP A O 1
ATOM 4682 N N . GLY A 1 644 ? -44.102 4.976 -10.746 1.00 64.56 644 GLY A N 1
ATOM 4683 C CA . GLY A 1 644 ? -43.421 4.506 -11.950 1.00 64.56 644 GLY A CA 1
ATOM 4684 C C . GLY A 1 644 ? -43.582 3.008 -12.221 1.00 64.56 644 GLY A C 1
ATOM 4685 O O . GLY A 1 644 ? -43.034 2.522 -13.216 1.00 64.56 644 GLY A O 1
ATOM 4686 N N . ILE A 1 645 ? -44.339 2.284 -11.392 1.00 64.56 645 ILE A N 1
ATOM 4687 C CA . ILE A 1 645 ? -44.711 0.884 -11.586 1.00 64.56 645 ILE A CA 1
ATOM 4688 C C . ILE A 1 645 ? -46.165 0.827 -12.078 1.00 64.56 645 ILE A C 1
ATOM 4690 O O . ILE A 1 645 ? -47.058 1.516 -11.597 1.00 64.56 645 ILE A O 1
ATOM 4694 N N . LEU A 1 646 ? -46.433 0.016 -13.103 1.00 68.38 646 LEU A N 1
ATOM 4695 C CA . LEU A 1 646 ? -47.800 -0.126 -13.609 1.00 68.38 646 LEU A CA 1
ATOM 4696 C C . LEU A 1 646 ? -48.653 -0.949 -12.632 1.00 68.38 646 LEU A C 1
ATOM 4698 O O . LEU A 1 646 ? -48.213 -2.010 -12.215 1.00 68.38 646 LEU A O 1
ATOM 4702 N N . ASP A 1 647 ? -49.922 -0.582 -12.415 1.00 68.69 647 ASP A N 1
ATOM 4703 C CA . ASP A 1 647 ? -50.948 -1.261 -11.594 1.00 68.69 647 ASP A CA 1
ATOM 4704 C C . ASP A 1 647 ? -51.022 -2.803 -11.788 1.00 68.69 647 ASP A C 1
ATOM 4706 O O . ASP A 1 647 ? -51.652 -3.506 -10.995 1.00 68.69 647 ASP A O 1
ATOM 4710 N N . GLU A 1 648 ? -50.537 -3.344 -12.916 1.00 64.75 648 GLU A N 1
ATOM 4711 C CA . GLU A 1 648 ? -50.518 -4.792 -13.188 1.00 64.75 648 GLU A CA 1
ATOM 4712 C C . GLU A 1 648 ? -49.258 -5.522 -12.706 1.00 64.75 648 GLU A C 1
ATOM 4714 O O . GLU A 1 648 ? -49.331 -6.736 -12.487 1.00 64.75 648 GLU A O 1
ATOM 4719 N N . ASP A 1 649 ? -48.171 -4.780 -12.515 1.00 63.72 649 ASP A N 1
ATOM 4720 C CA . ASP A 1 649 ? -46.868 -5.222 -12.016 1.00 63.72 649 ASP A CA 1
ATOM 4721 C C . ASP A 1 649 ? -46.551 -4.628 -10.623 1.00 63.72 649 ASP A C 1
ATOM 4723 O O . ASP A 1 649 ? -45.596 -5.049 -9.976 1.00 63.72 649 ASP A O 1
ATOM 4727 N N . ASP A 1 650 ? -47.391 -3.707 -10.146 1.00 63.75 650 ASP A N 1
ATOM 4728 C CA . ASP A 1 650 ? -47.332 -3.064 -8.839 1.00 63.75 650 ASP A CA 1
ATOM 4729 C C . ASP A 1 650 ? -48.035 -3.911 -7.757 1.00 63.75 650 ASP A C 1
ATOM 4731 O O . ASP A 1 650 ? -49.195 -4.329 -7.890 1.00 63.75 650 ASP A O 1
ATOM 4735 N N . LEU A 1 651 ? -47.310 -4.197 -6.672 1.00 69.81 651 LEU A N 1
ATOM 4736 C CA . LEU A 1 651 ? -47.811 -4.944 -5.518 1.00 69.81 651 LEU A CA 1
ATOM 4737 C C . LEU A 1 651 ? -48.640 -4.066 -4.562 1.00 69.81 651 LEU A C 1
ATOM 4739 O O . LEU A 1 651 ? -49.478 -4.622 -3.843 1.00 69.81 651 LEU A O 1
ATOM 4743 N N . ASP A 1 652 ? -48.480 -2.739 -4.591 1.00 73.12 652 ASP A N 1
ATOM 4744 C CA . ASP A 1 652 ? -49.175 -1.727 -3.780 1.00 73.12 652 ASP A CA 1
ATOM 4745 C C . ASP A 1 652 ? -49.858 -0.666 -4.663 1.00 73.12 652 ASP A C 1
ATOM 4747 O O . ASP A 1 652 ? -49.675 0.530 -4.491 1.00 73.12 652 ASP A O 1
ATOM 4751 N N . VAL A 1 653 ? -50.763 -1.125 -5.530 1.00 75.50 653 VAL A N 1
ATOM 4752 C CA . VAL A 1 653 ? -51.528 -0.346 -6.535 1.00 75.50 653 VAL A CA 1
ATOM 4753 C C . VAL A 1 653 ? -52.215 0.940 -6.026 1.00 75.50 653 VAL A C 1
ATOM 4755 O O . VAL A 1 653 ? -52.776 1.711 -6.807 1.00 75.50 653 VAL A O 1
ATOM 4758 N N . ASP A 1 654 ? -52.298 1.188 -4.717 1.00 71.94 654 ASP A N 1
ATOM 4759 C CA . ASP A 1 654 ? -52.830 2.442 -4.177 1.00 71.94 654 ASP A CA 1
ATOM 4760 C C . ASP A 1 654 ? -51.873 3.242 -3.270 1.00 71.94 654 ASP A C 1
ATOM 4762 O O . ASP A 1 654 ? -52.320 4.234 -2.663 1.00 71.94 654 ASP A O 1
ATOM 4766 N N . GLY A 1 655 ? -50.589 2.867 -3.234 1.00 67.75 655 GLY A N 1
ATOM 4767 C CA . GLY A 1 655 ? -49.488 3.579 -2.584 1.00 67.75 655 GLY A CA 1
ATOM 4768 C C . GLY A 1 655 ? -49.677 3.733 -1.080 1.00 67.75 655 GLY A C 1
ATOM 4769 O O . GLY A 1 655 ? -49.512 4.830 -0.519 1.00 67.75 655 GLY A O 1
ATOM 4770 N N . ASN A 1 656 ? -50.176 2.685 -0.417 1.00 71.12 656 ASN A N 1
ATOM 4771 C CA . ASN A 1 656 ? -50.491 2.696 1.009 1.00 71.12 656 ASN A CA 1
ATOM 4772 C C . ASN A 1 656 ? -49.484 1.930 1.892 1.00 71.12 656 ASN A C 1
ATOM 4774 O O . ASN A 1 656 ? -49.673 1.909 3.117 1.00 71.12 656 ASN A O 1
ATOM 4778 N N . ASN A 1 657 ? -48.430 1.388 1.284 1.00 60.62 657 ASN A N 1
ATOM 4779 C CA . ASN A 1 657 ? -47.396 0.496 1.806 1.00 60.62 657 ASN A CA 1
ATOM 4780 C C . ASN A 1 657 ? -47.974 -0.809 2.379 1.00 60.62 657 ASN A C 1
ATOM 4782 O O . ASN A 1 657 ? -47.625 -1.216 3.489 1.00 60.62 657 ASN A O 1
ATOM 4786 N N . ILE A 1 658 ? -48.952 -1.412 1.689 1.00 65.56 658 ILE A N 1
ATOM 4787 C CA . ILE A 1 658 ? -49.510 -2.730 2.039 1.00 65.56 658 ILE A CA 1
ATOM 4788 C C . ILE A 1 658 ? -49.881 -3.475 0.759 1.00 65.56 658 ILE A C 1
ATOM 4790 O O . ILE A 1 658 ? -50.771 -3.012 0.045 1.00 65.56 658 ILE A O 1
ATOM 4794 N N . CYS A 1 659 ? -49.347 -4.687 0.552 1.00 72.12 659 CYS A N 1
ATOM 4795 C CA . CYS A 1 659 ? -49.565 -5.369 -0.724 1.00 72.12 659 CYS A CA 1
ATOM 4796 C C . CYS A 1 659 ? -51.029 -5.757 -0.936 1.00 72.12 659 CYS A C 1
ATOM 4798 O O . CYS A 1 659 ? -51.665 -6.442 -0.119 1.00 72.12 659 CYS A O 1
ATOM 4800 N N . ASP A 1 660 ? -51.559 -5.396 -2.099 1.00 67.50 660 ASP A N 1
ATOM 4801 C CA . ASP A 1 660 ? -52.956 -5.603 -2.465 1.00 67.50 660 ASP A CA 1
ATOM 4802 C C . ASP A 1 660 ? -53.297 -7.090 -2.721 1.00 67.50 660 ASP A C 1
ATOM 4804 O O . ASP A 1 660 ? -54.467 -7.502 -2.615 1.00 67.50 660 ASP A O 1
ATOM 4808 N N . GLU A 1 661 ? -52.279 -7.932 -2.961 1.00 61.31 661 GLU A N 1
ATOM 4809 C CA . GLU A 1 661 ? -52.374 -9.400 -3.047 1.00 61.31 661 GLU A CA 1
ATOM 4810 C C . GLU A 1 661 ? -51.775 -10.172 -1.844 1.00 61.31 661 GLU A C 1
ATOM 4812 O O . GLU A 1 661 ? -51.690 -11.404 -1.905 1.00 61.31 661 GLU A O 1
ATOM 4817 N N . ALA A 1 662 ? -51.462 -9.522 -0.712 1.00 54.12 662 ALA A N 1
ATOM 4818 C CA . ALA A 1 662 ? -50.860 -10.196 0.447 1.00 54.12 662 ALA A CA 1
ATOM 4819 C C . ALA A 1 662 ? -51.715 -11.374 0.971 1.00 54.12 662 ALA A C 1
ATOM 4821 O O . ALA A 1 662 ? -52.841 -11.242 1.487 1.00 54.12 662 ALA A O 1
ATOM 4822 N N . GLY A 1 663 ? -51.168 -12.584 0.854 1.00 55.81 663 GLY A N 1
ATOM 4823 C CA . GLY A 1 663 ? -51.629 -13.740 1.611 1.00 55.81 663 GLY A CA 1
ATOM 4824 C C . GLY A 1 663 ? -51.209 -13.599 3.074 1.00 55.81 663 GLY A C 1
ATOM 4825 O O . GLY A 1 663 ? -50.190 -13.022 3.386 1.00 55.81 663 GLY A O 1
ATOM 4826 N N . THR A 1 664 ? -51.955 -14.167 4.026 1.00 56.75 664 THR A N 1
ATOM 4827 C CA . THR A 1 664 ? -51.498 -14.230 5.435 1.00 56.75 664 THR A CA 1
ATOM 4828 C C . THR A 1 664 ? -50.500 -15.385 5.643 1.00 56.75 664 THR A C 1
ATOM 4830 O O . THR A 1 664 ? -50.697 -16.207 6.547 1.00 56.75 664 THR A O 1
ATOM 4833 N N . SER A 1 665 ? -49.585 -15.587 4.698 1.00 62.53 665 SER A N 1
ATOM 4834 C CA . SER A 1 665 ? -48.711 -16.756 4.583 1.00 62.53 665 SER A CA 1
ATOM 4835 C C . SER A 1 665 ? -47.299 -16.367 5.003 1.00 62.53 665 SER A C 1
ATOM 4837 O O . SER A 1 665 ? -46.847 -15.311 4.621 1.00 62.53 665 SER A O 1
ATOM 4839 N N . LEU A 1 666 ? -46.577 -17.237 5.711 1.00 60.91 666 LEU A N 1
ATOM 4840 C CA . LEU A 1 666 ? -45.173 -17.000 6.108 1.00 60.91 666 LEU A CA 1
ATOM 4841 C C . LEU A 1 666 ? -44.175 -17.061 4.927 1.00 60.91 666 LEU A C 1
ATOM 4843 O O . LEU A 1 666 ? -42.997 -17.268 5.139 1.00 60.91 666 LEU A O 1
ATOM 4847 N N . PHE A 1 667 ? -44.672 -17.011 3.693 1.00 67.38 667 PHE A N 1
ATOM 4848 C CA . PHE A 1 667 ? -43.901 -17.131 2.446 1.00 67.38 667 PHE A CA 1
ATOM 4849 C C . PHE A 1 667 ? -44.387 -16.083 1.434 1.00 67.38 667 PHE A C 1
ATOM 4851 O O . PHE A 1 667 ? -44.347 -16.309 0.227 1.00 67.38 667 PHE A O 1
ATOM 4858 N N . SER A 1 668 ? -45.054 -15.043 1.925 1.00 70.31 668 SER A N 1
ATOM 4859 C CA . SER A 1 668 ? -45.573 -13.957 1.111 1.00 70.31 668 SER A CA 1
ATOM 4860 C C . SER A 1 668 ? -45.162 -12.675 1.788 1.00 70.31 668 SER A C 1
ATOM 4862 O O . SER A 1 668 ? -45.580 -12.484 2.925 1.00 70.31 668 SER A O 1
ATOM 4864 N N . ASP A 1 669 ? -44.423 -11.868 1.048 1.00 74.75 669 ASP A N 1
ATOM 4865 C CA . ASP A 1 669 ? -44.079 -10.491 1.359 1.00 74.75 669 ASP A CA 1
ATOM 4866 C C . ASP A 1 669 ? -45.371 -9.716 1.677 1.00 74.75 669 ASP A C 1
ATOM 4868 O O . ASP A 1 669 ? -46.348 -9.749 0.909 1.00 74.75 669 ASP A O 1
ATOM 4872 N N . ALA A 1 670 ? -45.439 -9.169 2.888 1.00 78.69 670 ALA A N 1
ATOM 4873 C CA . ALA A 1 670 ? -46.654 -8.597 3.451 1.00 78.69 670 ALA A CA 1
ATOM 4874 C C . ALA A 1 670 ? -46.683 -7.063 3.422 1.00 78.69 670 ALA A C 1
ATOM 4876 O O . ALA A 1 670 ? -47.784 -6.492 3.466 1.00 78.69 670 ALA A O 1
ATOM 4877 N N . ASP A 1 671 ? -45.528 -6.413 3.339 1.00 77.94 671 ASP A N 1
ATOM 4878 C CA . ASP A 1 671 ? -45.344 -4.959 3.328 1.00 77.94 671 ASP A CA 1
ATOM 4879 C C . ASP A 1 671 ? -44.644 -4.420 2.066 1.00 77.94 671 ASP A C 1
ATOM 4881 O O . ASP A 1 671 ? -44.561 -3.201 1.903 1.00 77.94 671 ASP A O 1
ATOM 4885 N N . CYS A 1 672 ? -44.337 -5.308 1.121 1.00 75.12 672 CYS A N 1
ATOM 4886 C CA . CYS A 1 672 ? -43.889 -5.054 -0.247 1.00 75.12 672 CYS A CA 1
ATOM 4887 C C . CYS A 1 672 ? -42.468 -4.521 -0.375 1.00 75.12 672 CYS A C 1
ATOM 4889 O O . CYS A 1 672 ? -42.190 -3.779 -1.320 1.00 75.12 672 CYS A O 1
ATOM 4891 N N . ASP A 1 673 ? -41.574 -4.864 0.544 1.00 80.31 673 ASP A N 1
ATOM 4892 C CA . ASP A 1 673 ? -40.169 -4.478 0.417 1.00 80.31 673 ASP A CA 1
ATOM 4893 C C . ASP A 1 673 ? -39.320 -5.484 -0.379 1.00 80.31 673 ASP A C 1
ATOM 4895 O O . ASP A 1 673 ? -38.119 -5.288 -0.566 1.00 80.31 673 ASP A O 1
ATOM 4899 N N . GLY A 1 674 ? -39.948 -6.538 -0.909 1.00 78.12 674 GLY A N 1
ATOM 4900 C CA . GLY A 1 674 ? -39.291 -7.570 -1.702 1.00 78.12 674 GLY A CA 1
ATOM 4901 C C . GLY A 1 674 ? -38.734 -8.726 -0.873 1.00 78.12 674 GLY A C 1
ATOM 4902 O O . GLY A 1 674 ? -38.268 -9.710 -1.462 1.00 78.12 674 GLY A O 1
ATOM 4903 N N . SER A 1 675 ? -38.827 -8.663 0.456 1.00 83.12 675 SER A N 1
ATOM 4904 C CA . SER A 1 675 ? -38.399 -9.718 1.369 1.00 83.12 675 SER A CA 1
ATOM 4905 C C . SER A 1 675 ? -39.594 -10.527 1.873 1.00 83.12 675 SER A C 1
ATOM 4907 O O . SER A 1 675 ? -40.722 -10.063 1.976 1.00 83.12 675 SER A O 1
ATOM 4909 N N . VAL A 1 676 ? -39.382 -11.820 2.117 1.00 84.00 676 VAL A N 1
ATOM 4910 C CA . VAL A 1 676 ? -40.416 -12.699 2.683 1.00 84.00 676 VAL A CA 1
ATOM 4911 C C . VAL A 1 676 ? -40.048 -13.054 4.116 1.00 84.00 676 VAL A C 1
ATOM 4913 O O . VAL A 1 676 ? -38.891 -13.371 4.381 1.00 84.00 676 VAL A O 1
ATOM 4916 N N . ALA A 1 677 ? -41.034 -13.158 5.014 1.00 81.50 677 ALA A N 1
ATOM 4917 C CA . ALA A 1 677 ? -40.800 -13.631 6.387 1.00 81.50 677 ALA A CA 1
ATOM 4918 C C . ALA A 1 677 ? -39.922 -14.892 6.499 1.00 81.50 677 ALA A C 1
ATOM 4920 O O . ALA A 1 677 ? -39.148 -15.017 7.446 1.00 81.50 677 ALA A O 1
ATOM 4921 N N . LEU A 1 678 ? -40.092 -15.874 5.597 1.00 81.06 678 LEU A N 1
ATOM 4922 C CA . LEU A 1 678 ? -39.282 -17.095 5.571 1.00 81.06 678 LEU A CA 1
ATOM 4923 C C . LEU A 1 678 ? -38.858 -17.495 4.155 1.00 81.06 678 LEU A C 1
ATOM 4925 O O . LEU A 1 678 ? -39.687 -17.506 3.237 1.00 81.06 678 LEU A O 1
ATOM 4929 N N . ASP A 1 679 ? -37.614 -17.959 4.014 1.00 76.75 679 ASP A N 1
ATOM 4930 C CA . ASP A 1 679 ? -37.122 -18.578 2.779 1.00 76.75 679 ASP A CA 1
ATOM 4931 C C . ASP A 1 679 ? -37.791 -19.942 2.482 1.00 76.75 679 ASP A C 1
ATOM 4933 O O . ASP A 1 679 ? -38.632 -20.471 3.220 1.00 76.75 679 ASP A O 1
ATOM 4937 N N . SER A 1 680 ? -37.389 -20.565 1.370 1.00 71.81 680 SER A N 1
ATOM 4938 C CA . SER A 1 680 ? -37.908 -21.869 0.924 1.00 71.81 680 SER A CA 1
ATOM 4939 C C . SER A 1 680 ? -37.619 -23.033 1.889 1.00 71.81 680 SER A C 1
ATOM 4941 O O . SER A 1 680 ? -38.247 -24.094 1.776 1.00 71.81 680 SER A O 1
ATOM 4943 N N . VAL A 1 681 ? -36.677 -22.853 2.817 1.00 76.88 681 VAL A N 1
ATOM 4944 C CA . VAL A 1 681 ? -36.192 -23.849 3.783 1.00 76.88 681 VAL A CA 1
ATOM 4945 C C . VAL A 1 681 ? -36.759 -23.583 5.189 1.00 76.88 681 VAL A C 1
ATOM 4947 O O . VAL A 1 681 ? -36.832 -24.501 6.009 1.00 76.88 681 VAL A O 1
ATOM 4950 N N . GLY A 1 682 ? -37.307 -22.388 5.422 1.00 74.38 682 GLY A N 1
ATOM 4951 C CA . GLY A 1 682 ? -37.948 -21.957 6.657 1.00 74.38 682 GLY A CA 1
ATOM 4952 C C . GLY A 1 682 ? -37.063 -21.112 7.576 1.00 74.38 682 GLY A C 1
ATOM 4953 O O . GLY A 1 682 ? -37.391 -21.042 8.763 1.00 74.38 682 GLY A O 1
ATOM 4954 N N . ASN A 1 683 ? -35.982 -20.514 7.069 1.00 78.50 683 ASN A N 1
ATOM 4955 C CA . ASN A 1 683 ? -35.167 -19.545 7.809 1.00 78.50 683 ASN A CA 1
ATOM 4956 C C . ASN A 1 683 ? -35.834 -18.172 7.794 1.00 78.50 683 ASN A C 1
ATOM 4958 O O . ASN A 1 683 ? -36.486 -17.833 6.810 1.00 78.50 683 ASN A O 1
ATOM 4962 N N . VAL A 1 684 ? -35.686 -17.412 8.883 1.00 75.56 684 VAL A N 1
ATOM 4963 C CA . VAL A 1 684 ? -36.144 -16.017 8.951 1.00 75.56 684 VAL A CA 1
ATOM 4964 C C . VAL A 1 684 ? -35.225 -15.190 8.067 1.00 75.56 684 VAL A C 1
ATOM 4966 O O . VAL A 1 684 ? -34.021 -15.213 8.283 1.00 75.56 684 VAL A O 1
ATOM 4969 N N . VAL A 1 685 ? -35.806 -14.549 7.057 1.00 81.94 685 VAL A N 1
ATOM 4970 C CA . VAL A 1 685 ? -35.100 -13.646 6.138 1.00 81.94 685 VAL A CA 1
ATOM 4971 C C . VAL A 1 685 ? -35.470 -12.219 6.506 1.00 81.94 685 VAL A C 1
ATOM 4973 O O . VAL A 1 685 ? -34.603 -11.419 6.799 1.00 81.94 685 VAL A O 1
ATOM 4976 N N . ASP A 1 686 ? -36.764 -11.943 6.620 1.00 87.00 686 ASP A N 1
ATOM 4977 C CA . ASP A 1 686 ? -37.283 -10.685 7.140 1.00 87.00 686 ASP A CA 1
ATOM 4978 C C . ASP A 1 686 ? -37.714 -10.836 8.613 1.00 87.00 686 ASP A C 1
ATOM 4980 O O . ASP A 1 686 ? -38.563 -11.669 8.971 1.00 87.00 686 ASP A O 1
ATOM 4984 N N . CYS A 1 687 ? -37.091 -10.039 9.480 1.00 86.25 687 CYS A N 1
ATOM 4985 C CA . CYS A 1 687 ? -37.284 -10.049 10.921 1.00 86.25 687 CYS A CA 1
ATOM 4986 C C . CYS A 1 687 ? -38.541 -9.281 11.395 1.00 86.25 687 CYS A C 1
ATOM 4988 O O . CYS A 1 687 ? -39.040 -9.591 12.492 1.00 86.25 687 CYS A O 1
ATOM 4990 N N . ASP A 1 688 ? -39.133 -8.396 10.580 1.00 87.19 688 ASP A N 1
ATOM 4991 C CA . ASP A 1 688 ? -40.492 -7.858 10.762 1.00 87.19 688 ASP A CA 1
ATOM 4992 C C . ASP A 1 688 ? -41.214 -7.609 9.424 1.00 87.19 688 ASP A C 1
ATOM 4994 O O . ASP A 1 688 ? -41.420 -6.467 9.041 1.00 87.19 688 ASP A O 1
ATOM 4998 N N . ASP A 1 689 ? -41.744 -8.698 8.848 1.00 83.69 689 ASP A N 1
ATOM 4999 C CA . ASP A 1 689 ? -42.645 -8.811 7.670 1.00 83.69 689 ASP A CA 1
ATOM 5000 C C . ASP A 1 689 ? -43.998 -8.076 7.836 1.00 83.69 689 ASP A C 1
ATOM 5002 O O . ASP A 1 689 ? -45.084 -8.598 7.581 1.00 83.69 689 ASP A O 1
ATOM 5006 N N . ASN A 1 690 ? -43.995 -6.904 8.459 1.00 84.44 690 ASN A N 1
ATOM 5007 C CA . ASN A 1 690 ? -45.082 -5.932 8.545 1.00 84.44 690 ASN A CA 1
ATOM 5008 C C . ASN A 1 690 ? -44.552 -4.483 8.617 1.00 84.44 690 ASN A C 1
ATOM 5010 O O . ASN A 1 690 ? -45.380 -3.567 8.764 1.00 84.44 690 ASN A O 1
ATOM 5014 N N . ASP A 1 691 ? -43.235 -4.278 8.631 1.00 84.12 691 ASP A N 1
ATOM 5015 C CA . ASP A 1 691 ? -42.566 -2.988 8.582 1.00 84.12 691 ASP A CA 1
ATOM 5016 C C . ASP A 1 691 ? -41.519 -2.981 7.448 1.00 84.12 691 ASP A C 1
ATOM 5018 O O . ASP A 1 691 ? -40.407 -3.447 7.658 1.00 84.12 691 ASP A O 1
ATOM 5022 N N . PRO A 1 692 ? -41.798 -2.330 6.302 1.00 85.06 692 PRO A N 1
ATOM 5023 C CA . PRO A 1 692 ? -40.921 -2.352 5.123 1.00 85.06 692 PRO A CA 1
ATOM 5024 C C . PRO A 1 692 ? -39.624 -1.536 5.305 1.00 85.06 692 PRO A C 1
ATOM 5026 O O . PRO A 1 692 ? -38.939 -1.203 4.344 1.00 85.06 692 PRO A O 1
ATOM 5029 N N . ASN A 1 693 ? -39.342 -1.086 6.533 1.00 85.31 693 ASN A N 1
ATOM 5030 C CA . ASN A 1 693 ? -38.069 -0.475 6.919 1.00 85.31 693 ASN A CA 1
ATOM 5031 C C . ASN A 1 693 ? -37.197 -1.449 7.732 1.00 85.31 693 ASN A C 1
ATOM 5033 O O . ASN A 1 693 ? -36.194 -1.006 8.286 1.00 85.31 693 ASN A O 1
ATOM 5037 N N . ILE A 1 694 ? -37.622 -2.707 7.880 1.00 89.69 694 ILE A N 1
ATOM 5038 C CA . ILE A 1 694 ? -36.926 -3.772 8.599 1.00 89.69 694 ILE A CA 1
ATOM 5039 C C . ILE A 1 694 ? -36.878 -4.982 7.666 1.00 89.69 694 ILE A C 1
ATOM 5041 O O . ILE A 1 694 ? -37.841 -5.731 7.580 1.00 89.69 694 ILE A O 1
ATOM 5045 N N . SER A 1 695 ? -35.771 -5.151 6.956 1.00 87.50 695 SER A N 1
ATOM 5046 C CA . SER A 1 695 ? -35.529 -6.266 6.044 1.00 87.50 695 SER A CA 1
ATOM 5047 C C . SER A 1 695 ? -34.051 -6.358 5.674 1.00 87.50 695 SER A C 1
ATOM 5049 O O . SER A 1 695 ? -33.351 -5.365 5.816 1.00 87.50 695 SER A O 1
ATOM 5051 N N . PRO A 1 696 ? -33.564 -7.480 5.106 1.00 86.06 696 PRO A N 1
ATOM 5052 C CA . PRO A 1 696 ? -32.145 -7.713 4.784 1.00 86.06 696 PRO A CA 1
ATOM 5053 C C . PRO A 1 696 ? -31.385 -6.639 4.005 1.00 86.06 696 PRO A C 1
ATOM 5055 O O . PRO A 1 696 ? -30.168 -6.697 3.889 1.00 86.06 696 PRO A O 1
ATOM 5058 N N . SER A 1 697 ? -32.104 -5.717 3.373 1.00 82.12 697 SER A N 1
ATOM 5059 C CA . SER A 1 697 ? -31.536 -4.637 2.564 1.00 82.12 697 SER A CA 1
ATOM 5060 C C . SER A 1 697 ? -31.791 -3.247 3.151 1.00 82.12 697 SER A C 1
ATOM 5062 O O . SER A 1 697 ? -31.391 -2.240 2.559 1.00 82.12 697 SER A O 1
ATOM 5064 N N . ALA A 1 698 ? -32.477 -3.171 4.292 1.00 85.00 698 ALA A N 1
ATOM 5065 C CA . ALA A 1 698 ? -32.716 -1.924 4.986 1.00 85.00 698 ALA A CA 1
ATOM 5066 C C . ALA A 1 698 ? -31.396 -1.360 5.525 1.00 85.00 698 ALA A C 1
ATOM 5068 O O . ALA A 1 698 ? -30.448 -2.076 5.811 1.00 85.00 698 ALA A O 1
ATOM 5069 N N . THR A 1 699 ? -31.316 -0.036 5.634 1.00 84.88 699 THR A N 1
ATOM 5070 C CA . THR A 1 699 ? -30.152 0.625 6.232 1.00 84.88 699 THR A CA 1
ATOM 5071 C C . THR A 1 699 ? -30.363 0.789 7.728 1.00 84.88 699 THR A C 1
ATOM 5073 O O . THR A 1 699 ? -31.389 1.332 8.149 1.00 84.88 699 THR A O 1
ATOM 5076 N N . GLU A 1 700 ? -29.348 0.420 8.497 1.00 83.12 700 GLU A N 1
ATOM 5077 C CA . GLU A 1 700 ? -29.317 0.541 9.949 1.00 83.12 700 GLU A CA 1
ATOM 5078 C C . GLU A 1 700 ? -29.523 1.977 10.476 1.00 83.12 700 GLU A C 1
ATOM 5080 O O . GLU A 1 700 ? -29.021 2.976 9.935 1.00 83.12 700 GLU A O 1
ATOM 5085 N N . ILE A 1 701 ? -30.262 2.091 11.581 1.00 83.44 701 ILE A N 1
ATOM 5086 C CA . ILE A 1 701 ? -30.493 3.328 12.326 1.00 83.44 701 ILE A CA 1
ATOM 5087 C C . ILE A 1 701 ? -29.822 3.205 13.690 1.00 83.44 701 ILE A C 1
ATOM 5089 O O . ILE A 1 701 ? -30.452 2.869 14.689 1.00 83.44 701 ILE A O 1
ATOM 5093 N N . TYR A 1 702 ? -28.572 3.662 13.736 1.00 80.88 702 TYR A N 1
ATOM 5094 C CA . TYR A 1 702 ? -27.731 3.609 14.928 1.00 80.88 702 TYR A CA 1
ATOM 5095 C C . TYR A 1 702 ? -28.429 3.947 16.262 1.00 80.88 702 TYR A C 1
ATOM 5097 O O . TYR A 1 702 ? -29.023 5.028 16.425 1.00 80.88 702 TYR A O 1
ATOM 5105 N N . ASP A 1 703 ? -28.200 3.083 17.254 1.00 81.12 703 ASP A N 1
ATOM 5106 C CA . ASP A 1 703 ? -28.589 3.209 18.666 1.00 81.12 703 ASP A CA 1
ATOM 5107 C C . ASP A 1 703 ? -30.108 3.242 18.940 1.00 81.12 703 ASP A C 1
ATOM 5109 O O . ASP A 1 703 ? -30.549 3.731 20.002 1.00 81.12 703 ASP A O 1
ATOM 5113 N N . ASP A 1 704 ? -30.944 2.789 18.004 1.00 84.81 704 ASP A N 1
ATOM 5114 C CA . ASP A 1 704 ? -32.396 2.796 18.182 1.00 84.81 704 ASP A CA 1
ATOM 5115 C C . ASP A 1 704 ? -32.946 1.504 18.827 1.00 84.81 704 ASP A C 1
ATOM 5117 O O . ASP A 1 704 ? -34.064 1.515 19.380 1.00 84.81 704 ASP A O 1
ATOM 5121 N N . GLY A 1 705 ? -32.105 0.469 18.934 1.00 82.88 705 GLY A N 1
ATOM 5122 C CA . GLY A 1 705 ? -32.418 -0.805 19.571 1.00 82.88 705 GLY A CA 1
ATOM 5123 C C . GLY A 1 705 ? -33.195 -1.764 18.675 1.00 82.88 705 GLY A C 1
ATOM 5124 O O . GLY A 1 705 ? -33.821 -2.685 19.221 1.00 82.88 705 GLY A O 1
ATOM 5125 N N . LEU A 1 706 ? -33.250 -1.499 17.372 1.00 85.62 706 LEU A N 1
ATOM 5126 C CA . LEU A 1 706 ? -33.863 -2.334 16.351 1.00 85.62 706 LEU A CA 1
ATOM 5127 C C . LEU A 1 706 ? -32.786 -2.687 15.329 1.00 85.62 706 LEU A C 1
ATOM 5129 O O . LEU A 1 706 ? -32.092 -1.806 14.864 1.00 85.62 706 LEU A O 1
ATOM 5133 N N . ASP A 1 707 ? -32.717 -3.966 15.006 1.00 86.31 707 ASP A N 1
ATOM 5134 C CA . ASP A 1 707 ? -31.942 -4.514 13.899 1.00 86.31 707 ASP A CA 1
ATOM 5135 C C . ASP A 1 707 ? -32.821 -4.370 12.643 1.00 86.31 707 ASP A C 1
ATOM 5137 O O . ASP A 1 707 ? -33.892 -4.992 12.571 1.00 86.31 707 ASP A O 1
ATOM 5141 N N . GLN A 1 708 ? -32.486 -3.423 11.763 1.00 90.44 708 GLN A N 1
ATOM 5142 C CA . GLN A 1 708 ? -33.238 -3.149 10.540 1.00 90.44 708 GLN A CA 1
ATOM 5143 C C . GLN A 1 708 ? -32.812 -4.053 9.393 1.00 90.44 708 GLN A C 1
ATOM 5145 O O . GLN A 1 708 ? -33.680 -4.393 8.597 1.00 90.44 708 GLN A O 1
ATOM 5150 N N . ASP A 1 709 ? -31.540 -4.435 9.294 1.00 87.94 709 ASP A N 1
ATOM 5151 C CA . ASP A 1 709 ? -31.040 -5.278 8.200 1.00 87.94 709 ASP A CA 1
ATOM 5152 C C . ASP A 1 709 ? -31.092 -6.787 8.503 1.00 87.94 709 ASP A C 1
ATOM 5154 O O . ASP A 1 709 ? -30.729 -7.624 7.680 1.00 87.94 709 ASP A O 1
ATOM 5158 N N . CYS A 1 710 ? -31.644 -7.153 9.654 1.00 87.69 710 CYS A N 1
ATOM 5159 C CA . CYS A 1 710 ? -31.869 -8.519 10.098 1.00 87.69 710 CYS A CA 1
ATOM 5160 C C . CYS A 1 710 ? -30.593 -9.382 10.168 1.00 87.69 710 CYS A C 1
ATOM 5162 O O . CYS A 1 710 ? -30.698 -10.617 10.113 1.00 87.69 710 CYS A O 1
ATOM 5164 N N . ASP A 1 711 ? -29.411 -8.776 10.313 1.00 86.06 711 ASP A N 1
ATOM 5165 C CA . ASP A 1 711 ? -28.136 -9.487 10.467 1.00 86.06 711 ASP A CA 1
ATOM 5166 C C . ASP A 1 711 ? -27.921 -10.039 11.898 1.00 86.06 711 ASP A C 1
ATOM 5168 O O . ASP A 1 711 ? -27.036 -10.865 12.152 1.00 86.06 711 ASP A O 1
ATOM 5172 N N . GLY A 1 712 ? -28.806 -9.666 12.828 1.00 82.25 712 GLY A N 1
ATOM 5173 C CA . GLY A 1 712 ? -28.802 -10.085 14.222 1.00 82.25 712 GLY A CA 1
ATOM 5174 C C . GLY A 1 712 ? -28.182 -9.074 15.188 1.00 82.25 712 GLY A C 1
ATOM 5175 O O . GLY A 1 712 ? -28.166 -9.357 16.399 1.00 82.25 712 GLY A O 1
ATOM 5176 N N . VAL A 1 713 ? -27.702 -7.923 14.710 1.00 81.44 713 VAL A N 1
ATOM 5177 C CA . VAL A 1 713 ? -27.140 -6.835 15.515 1.00 81.44 713 VAL A CA 1
ATOM 5178 C C . VAL A 1 713 ? -27.792 -5.485 15.174 1.00 81.44 713 VAL A C 1
ATOM 5180 O O . VAL A 1 713 ? -28.268 -5.256 14.084 1.00 81.44 713 VAL A O 1
ATOM 5183 N N . ASP A 1 714 ? -27.885 -4.589 16.162 1.00 81.69 714 ASP A N 1
ATOM 5184 C CA . ASP A 1 714 ? -28.281 -3.181 15.949 1.00 81.69 714 ASP A CA 1
ATOM 5185 C C . ASP A 1 714 ? -26.983 -2.386 15.861 1.00 81.69 714 ASP A C 1
ATOM 5187 O O . ASP A 1 714 ? -26.128 -2.539 16.747 1.00 81.69 714 ASP A O 1
ATOM 5191 N N . ALA A 1 715 ? -26.815 -1.563 14.828 1.00 80.06 715 ALA A N 1
ATOM 5192 C CA . ALA A 1 715 ? -25.580 -0.819 14.639 1.00 80.06 715 ALA A CA 1
ATOM 5193 C C . ALA A 1 715 ? -25.368 0.151 15.813 1.00 80.06 715 ALA A C 1
ATOM 5195 O O . ALA A 1 715 ? -26.227 0.975 16.154 1.00 80.06 715 ALA A O 1
ATOM 5196 N N . THR A 1 716 ? -24.200 0.097 16.457 1.00 82.25 716 THR A N 1
ATOM 5197 C CA . THR A 1 716 ? -23.935 0.921 17.648 1.00 82.25 716 THR A CA 1
ATOM 5198 C C . THR A 1 716 ? -22.947 2.041 17.369 1.00 82.25 716 THR A C 1
ATOM 5200 O O . THR A 1 716 ? -22.093 1.954 16.491 1.00 82.25 716 THR A O 1
ATOM 5203 N N . THR A 1 717 ? -23.072 3.146 18.109 1.00 89.75 717 THR A N 1
ATOM 5204 C CA . THR A 1 717 ? -22.068 4.214 18.066 1.00 89.75 717 THR A CA 1
ATOM 5205 C C . THR A 1 717 ? -21.012 4.001 19.149 1.00 89.75 717 THR A C 1
ATOM 5207 O O . THR A 1 717 ? -21.321 4.128 20.338 1.00 89.75 717 THR A O 1
ATOM 5210 N N . ILE A 1 718 ? -19.749 3.823 18.758 1.00 90.19 718 ILE A N 1
ATOM 5211 C CA . ILE A 1 718 ? -18.616 3.838 19.691 1.00 90.19 718 ILE A CA 1
ATOM 5212 C C . ILE A 1 718 ? -18.381 5.276 20.168 1.00 90.19 718 ILE A C 1
ATOM 5214 O O . ILE A 1 718 ? -18.259 6.221 19.380 1.00 90.19 718 ILE A O 1
ATOM 5218 N N . THR A 1 719 ? -18.333 5.482 21.484 1.00 91.38 719 THR A N 1
ATOM 5219 C CA . THR A 1 719 ? -18.030 6.799 22.064 1.00 91.38 719 THR A CA 1
ATOM 5220 C C . THR A 1 719 ? -16.545 6.951 22.382 1.00 91.38 719 THR A C 1
ATOM 5222 O O . THR A 1 719 ? -15.864 5.970 22.655 1.00 91.38 719 THR A O 1
ATOM 5225 N N . GLU A 1 720 ? -16.043 8.190 22.487 1.00 89.00 720 GLU A N 1
ATOM 5226 C CA . GLU A 1 720 ? -14.634 8.440 22.863 1.00 89.00 720 GLU A CA 1
ATOM 5227 C C . GLU A 1 720 ? -14.163 7.683 24.113 1.00 89.00 720 GLU A C 1
ATOM 5229 O O . GLU A 1 720 ? -12.995 7.333 24.233 1.00 89.00 720 GLU A O 1
ATOM 5234 N N . SER A 1 721 ? -15.072 7.426 25.056 1.00 87.62 721 SER A N 1
ATOM 5235 C CA . SER A 1 721 ? -14.742 6.762 26.314 1.00 87.62 721 SER A CA 1
ATOM 5236 C C . SER A 1 721 ? -14.610 5.243 26.216 1.00 87.62 721 SER A C 1
ATOM 5238 O O . SER A 1 721 ? -14.136 4.636 27.178 1.00 87.62 721 SER A O 1
ATOM 5240 N N . GLU A 1 722 ? -15.075 4.669 25.109 1.00 90.94 722 GLU A N 1
ATOM 5241 C CA . GLU A 1 722 ? -14.998 3.247 24.770 1.00 90.94 722 GLU A CA 1
ATOM 5242 C C . GLU A 1 722 ? -13.854 2.964 23.793 1.00 90.94 722 GLU A C 1
ATOM 5244 O O . GLU A 1 722 ? -13.388 1.833 23.787 1.00 90.94 722 GLU A O 1
ATOM 5249 N N . LEU A 1 723 ? -13.360 3.991 23.082 1.00 91.94 723 LEU A N 1
ATOM 5250 C CA . LEU A 1 723 ? -12.264 3.852 22.126 1.00 91.94 723 LEU A CA 1
ATOM 5251 C C . LEU A 1 723 ? -11.015 3.223 22.744 1.00 91.94 723 LEU A C 1
ATOM 5253 O O . LEU A 1 723 ? -10.500 3.696 23.773 1.00 91.94 723 LEU A O 1
ATOM 5257 N N . LEU A 1 724 ? -10.528 2.194 22.063 1.00 92.69 724 LEU A N 1
ATOM 5258 C CA . LEU A 1 724 ? -9.285 1.491 22.330 1.00 92.69 724 LEU A CA 1
ATOM 5259 C C . LEU A 1 724 ? -8.169 1.993 21.408 1.00 92.69 724 LEU A C 1
ATOM 5261 O O . LEU A 1 724 ? -8.397 2.736 20.456 1.00 92.69 724 LEU A O 1
ATOM 5265 N N . TYR A 1 725 ? -6.938 1.620 21.746 1.00 93.81 725 TYR A N 1
ATOM 5266 C CA . TYR A 1 725 ? -5.773 1.882 20.907 1.00 93.81 725 TYR A CA 1
ATOM 5267 C C . TYR A 1 725 ? -5.959 1.239 19.523 1.00 93.81 725 TYR A C 1
ATOM 5269 O O . TYR A 1 725 ? -6.437 0.109 19.454 1.00 93.81 725 TYR A O 1
ATOM 5277 N N . GLY A 1 726 ? -5.640 1.966 18.448 1.00 91.38 726 GLY A N 1
ATOM 5278 C CA . GLY A 1 726 ? -5.761 1.486 17.065 1.00 91.38 726 GLY A CA 1
ATOM 5279 C C . GLY A 1 726 ? -7.156 1.564 16.429 1.00 91.38 726 GLY A C 1
ATOM 5280 O O . GLY A 1 726 ? -7.276 1.401 15.219 1.00 91.38 726 GLY A O 1
ATOM 5281 N N . GLU A 1 727 ? -8.219 1.875 17.184 1.00 95.06 727 GLU A N 1
ATOM 5282 C CA . GLU A 1 727 ? -9.580 2.027 16.619 1.00 95.06 727 GLU A CA 1
ATOM 5283 C C . GLU A 1 727 ? -9.760 3.325 15.803 1.00 95.06 727 GLU A C 1
ATOM 5285 O O . GLU A 1 727 ? -10.669 3.447 14.979 1.00 95.06 727 GLU A O 1
ATOM 5290 N N . LEU A 1 728 ? -8.880 4.306 16.023 1.00 95.50 728 LEU A N 1
ATOM 5291 C CA . LEU A 1 728 ? -8.685 5.459 15.145 1.00 95.50 728 LEU A CA 1
ATOM 5292 C C . LEU A 1 728 ? -7.199 5.592 14.838 1.00 95.50 728 LEU A C 1
ATOM 5294 O O . LEU A 1 728 ? -6.415 5.675 15.778 1.00 95.50 728 LEU A O 1
ATOM 5298 N N . VAL A 1 729 ? -6.845 5.711 13.563 1.00 97.00 729 VAL A N 1
ATOM 5299 C CA . VAL A 1 729 ? -5.457 5.844 13.090 1.00 97.00 729 VAL A CA 1
ATOM 5300 C C . VAL A 1 729 ? -5.277 7.193 12.399 1.00 97.00 729 VAL A C 1
ATOM 5302 O O . VAL A 1 729 ? -6.143 7.618 11.638 1.00 97.00 729 VAL A O 1
ATOM 5305 N N . ILE A 1 730 ? -4.174 7.893 12.647 1.00 96.31 730 ILE A N 1
ATOM 5306 C CA . ILE A 1 730 ? -3.764 9.085 11.908 1.00 96.31 730 ILE A CA 1
ATOM 5307 C C . ILE A 1 730 ? -3.238 8.621 10.551 1.00 96.31 730 ILE A C 1
ATOM 5309 O O . ILE A 1 730 ? -2.143 8.075 10.468 1.00 96.31 730 ILE A O 1
ATOM 5313 N N . SER A 1 731 ? -4.030 8.829 9.501 1.00 94.56 731 SER A N 1
ATOM 5314 C CA . SER A 1 731 ? -3.759 8.296 8.160 1.00 94.56 731 SER A CA 1
ATOM 5315 C C . SER A 1 731 ? -2.967 9.255 7.275 1.00 94.56 731 SER A C 1
ATOM 5317 O O . SER A 1 731 ? -2.219 8.812 6.413 1.00 94.56 731 SER A O 1
ATOM 5319 N N . GLU A 1 732 ? -3.104 10.567 7.454 1.00 93.38 732 GLU A N 1
ATOM 5320 C CA . GLU A 1 732 ? -2.499 11.535 6.533 1.00 93.38 732 GLU A CA 1
ATOM 5321 C C . GLU A 1 732 ? -2.179 12.865 7.228 1.00 93.38 732 GLU A C 1
ATOM 5323 O O . GLU A 1 732 ? -2.914 13.303 8.120 1.00 93.38 732 GLU A O 1
ATOM 5328 N N . ILE A 1 733 ? -1.078 13.528 6.847 1.00 91.50 733 ILE A N 1
ATOM 5329 C CA . ILE A 1 733 ? -0.600 14.766 7.485 1.00 91.50 733 ILE A CA 1
ATOM 5330 C C . ILE A 1 733 ? -0.090 15.776 6.448 1.00 91.50 733 ILE A C 1
ATOM 5332 O O . ILE A 1 733 ? 0.997 15.642 5.888 1.00 91.50 733 ILE A O 1
ATOM 5336 N N . MET A 1 734 ? -0.813 16.884 6.279 1.00 87.69 734 MET A N 1
ATOM 5337 C CA . MET A 1 734 ? -0.337 18.079 5.576 1.00 87.69 734 MET A CA 1
ATOM 5338 C C . MET A 1 734 ? 0.342 19.027 6.568 1.00 87.69 734 MET A C 1
ATOM 5340 O O . MET A 1 734 ? -0.321 19.822 7.242 1.00 87.69 734 MET A O 1
ATOM 5344 N N . HIS A 1 735 ? 1.669 18.949 6.653 1.00 84.38 735 HIS A N 1
ATOM 5345 C CA . HIS A 1 735 ? 2.476 19.724 7.602 1.00 84.38 735 HIS A CA 1
ATOM 5346 C C . HIS A 1 735 ? 3.074 21.011 6.997 1.00 84.38 735 HIS A C 1
ATOM 5348 O O . HIS A 1 735 ? 3.323 21.968 7.723 1.00 84.38 735 HIS A O 1
ATOM 5354 N N . ASN A 1 736 ? 3.272 21.070 5.672 1.00 80.12 736 ASN A N 1
ATOM 5355 C CA . ASN A 1 736 ? 3.942 22.189 4.992 1.00 80.12 736 ASN A CA 1
ATOM 5356 C C . ASN A 1 736 ? 3.208 22.622 3.700 1.00 80.12 736 ASN A C 1
ATOM 5358 O O . ASN A 1 736 ? 3.697 22.410 2.590 1.00 80.12 736 ASN A O 1
ATOM 5362 N N . PRO A 1 737 ? 2.009 23.222 3.804 1.00 80.50 737 PRO A N 1
ATOM 5363 C CA . PRO A 1 737 ? 1.224 23.633 2.637 1.00 80.50 737 PRO A CA 1
ATOM 5364 C C . PRO A 1 737 ? 1.894 24.781 1.851 1.00 80.50 737 PRO A C 1
ATOM 5366 O O . PRO A 1 737 ? 2.314 25.792 2.416 1.00 80.50 737 PRO A O 1
ATOM 5369 N N . GLU A 1 738 ? 1.922 24.702 0.517 1.00 80.69 738 GLU A N 1
ATOM 5370 C CA . GLU A 1 738 ? 2.591 25.715 -0.322 1.00 80.69 738 GLU A CA 1
ATOM 5371 C C . GLU A 1 738 ? 1.672 26.910 -0.651 1.00 80.69 738 GLU A C 1
ATOM 5373 O O . GLU A 1 738 ? 2.097 28.075 -0.724 1.00 80.69 738 GLU A O 1
ATOM 5378 N N . LEU A 1 739 ? 0.380 26.654 -0.894 1.00 71.44 739 LEU A N 1
ATOM 5379 C CA . LEU A 1 739 ? -0.508 27.643 -1.519 1.00 71.44 739 LEU A CA 1
ATOM 5380 C C . LEU A 1 739 ? -1.103 28.636 -0.518 1.00 71.44 739 LEU A C 1
ATOM 5382 O O . LEU A 1 739 ? -1.560 29.734 -0.892 1.00 71.44 739 LEU A O 1
ATOM 5386 N N . VAL A 1 740 ? -1.104 28.278 0.761 1.00 68.31 740 VAL A N 1
ATOM 5387 C CA . VAL A 1 740 ? -1.612 29.087 1.864 1.00 68.31 740 VAL A CA 1
ATOM 5388 C C . VAL A 1 740 ? -0.637 29.036 3.037 1.00 68.31 740 VAL A C 1
ATOM 5390 O O . VAL A 1 740 ? -0.034 28.022 3.308 1.00 68.31 740 VAL A O 1
ATOM 5393 N N . ASP A 1 741 ? -0.506 30.161 3.742 1.00 67.50 741 ASP A N 1
ATOM 5394 C CA . ASP A 1 741 ? 0.316 30.282 4.960 1.00 67.50 741 ASP A CA 1
ATOM 5395 C C . ASP A 1 741 ? -0.065 29.186 5.975 1.00 67.50 741 ASP A C 1
ATOM 5397 O O . ASP A 1 741 ? -1.262 29.052 6.251 1.00 67.50 741 ASP A O 1
ATOM 5401 N N . ASP A 1 742 ? 0.936 28.475 6.505 1.00 66.00 742 ASP A N 1
ATOM 5402 C CA . ASP A 1 742 ? 0.878 27.138 7.131 1.00 66.00 742 ASP A CA 1
ATOM 5403 C C . ASP A 1 742 ? -0.310 26.959 8.084 1.00 66.00 742 ASP A C 1
ATOM 5405 O O . ASP A 1 742 ? -1.190 26.132 7.852 1.00 66.00 742 ASP A O 1
ATOM 5409 N N . LYS A 1 743 ? -0.507 27.926 8.991 1.00 64.44 743 LYS A N 1
ATOM 5410 C CA . LYS A 1 743 ? -1.669 28.047 9.908 1.00 64.44 743 LYS A CA 1
ATOM 5411 C C . LYS A 1 743 ? -3.077 28.053 9.267 1.00 64.44 743 LYS A C 1
ATOM 5413 O O . LYS A 1 743 ? -4.076 28.337 9.947 1.00 64.44 743 LYS A O 1
ATOM 5418 N N . TYR A 1 744 ? -3.179 27.964 7.943 1.00 65.31 744 TYR A N 1
ATOM 5419 C CA . TYR A 1 744 ? -4.411 27.878 7.165 1.00 65.31 744 TYR A CA 1
ATOM 5420 C C . TYR A 1 744 ? -4.419 26.739 6.137 1.00 65.31 744 TYR A C 1
ATOM 5422 O O . TYR A 1 744 ? -5.457 26.589 5.485 1.00 65.31 744 TYR A O 1
ATOM 5430 N N . GLY A 1 745 ? -3.325 26.015 5.937 1.00 73.94 745 GLY A N 1
ATOM 5431 C CA . GLY A 1 745 ? -3.246 24.880 5.016 1.00 73.94 745 GLY A CA 1
ATOM 5432 C C . GLY A 1 745 ? -2.925 23.568 5.708 1.00 73.94 745 GLY A C 1
ATOM 5433 O O . GLY A 1 745 ? -3.173 22.538 5.112 1.00 73.94 745 GLY A O 1
ATOM 5434 N N . GLU A 1 746 ? -2.471 23.615 6.959 1.00 82.50 746 GLU A N 1
ATOM 5435 C CA . GLU A 1 746 ? -2.213 22.435 7.774 1.00 82.50 746 GLU A CA 1
ATOM 5436 C C . GLU A 1 746 ? -3.503 21.675 8.112 1.00 82.50 746 GLU A C 1
ATOM 5438 O O . GLU A 1 746 ? -4.528 22.253 8.519 1.00 82.50 746 GLU A O 1
ATOM 5443 N N . TRP A 1 747 ? -3.440 20.359 7.968 1.00 86.19 747 TRP A N 1
ATOM 5444 C CA . TRP A 1 747 ? -4.478 19.422 8.377 1.00 86.19 747 TRP A CA 1
ATOM 5445 C C . TRP A 1 747 ? -3.868 18.040 8.596 1.00 86.19 747 TRP A C 1
ATOM 5447 O O . TRP A 1 747 ? -2.778 17.754 8.117 1.00 86.19 747 TRP A O 1
ATOM 5457 N N . PHE A 1 748 ? -4.577 17.206 9.340 1.00 90.56 748 PHE A N 1
ATOM 5458 C CA . PHE A 1 748 ? -4.303 15.778 9.424 1.00 90.56 748 PHE A CA 1
ATOM 5459 C C . PHE A 1 748 ? -5.617 15.017 9.282 1.00 90.56 748 PHE A C 1
ATOM 5461 O O . PHE A 1 748 ? -6.695 15.613 9.398 1.00 90.56 748 PHE A O 1
ATOM 5468 N N . GLU A 1 749 ? -5.531 13.723 9.052 1.00 92.31 749 GLU A N 1
ATOM 5469 C CA . GLU A 1 749 ? -6.672 12.849 8.857 1.00 92.31 749 GLU A CA 1
ATOM 5470 C C . GLU A 1 749 ? -6.707 11.725 9.887 1.00 92.31 749 GLU A C 1
ATOM 5472 O O . GLU A 1 749 ? -5.673 11.302 10.395 1.00 92.31 749 GLU A O 1
ATOM 5477 N N . LEU A 1 750 ? -7.920 11.301 10.237 1.00 93.69 750 LEU A N 1
ATOM 5478 C CA . LEU A 1 750 ? -8.191 10.135 11.062 1.00 93.69 750 LEU A CA 1
ATOM 5479 C C . LEU A 1 750 ? -8.970 9.108 10.242 1.00 93.69 750 LEU A C 1
ATOM 5481 O O . LEU A 1 750 ? -10.003 9.457 9.669 1.00 93.69 750 LEU A O 1
ATOM 5485 N N . TYR A 1 751 ? -8.537 7.858 10.272 1.00 95.06 751 TYR A N 1
ATOM 5486 C CA . TYR A 1 751 ? -9.239 6.708 9.725 1.00 95.06 751 TYR A CA 1
ATOM 5487 C C . TYR A 1 751 ? -9.875 5.887 10.849 1.00 95.06 751 TYR A C 1
ATOM 5489 O O . TYR A 1 751 ? -9.247 5.633 11.877 1.00 95.06 751 TYR A O 1
ATOM 5497 N N . ASN A 1 752 ? -11.132 5.487 10.662 1.00 95.25 752 ASN A N 1
ATOM 5498 C CA . ASN A 1 752 ? -11.830 4.559 11.547 1.00 95.25 752 ASN A CA 1
ATOM 5499 C C . ASN A 1 752 ? -11.593 3.117 11.085 1.00 95.25 752 ASN A C 1
ATOM 5501 O O . ASN A 1 752 ? -12.146 2.707 10.067 1.00 95.25 752 ASN A O 1
ATOM 5505 N N . THR A 1 753 ? -10.815 2.348 11.847 1.00 94.69 753 THR A N 1
ATOM 5506 C CA . THR A 1 753 ? -10.500 0.942 11.532 1.00 94.69 753 THR A CA 1
ATOM 5507 C C . THR A 1 753 ? -11.651 -0.010 11.863 1.00 94.69 753 THR A C 1
ATOM 5509 O O . THR A 1 753 ? -11.697 -1.133 11.360 1.00 94.69 753 THR A O 1
ATOM 5512 N N . THR A 1 754 ? -12.615 0.436 12.672 1.00 91.12 754 THR A N 1
ATOM 5513 C CA . THR A 1 754 ? -13.789 -0.354 13.056 1.00 91.12 754 THR A CA 1
ATOM 5514 C C . THR A 1 754 ? -14.878 -0.307 11.978 1.00 91.12 754 THR A C 1
ATOM 5516 O O . THR A 1 754 ? -14.917 0.587 11.129 1.00 91.12 754 THR A O 1
ATOM 5519 N N . SER A 1 755 ? -15.793 -1.278 12.004 1.00 86.94 755 SER A N 1
ATOM 5520 C CA . SER A 1 755 ? -17.019 -1.266 11.192 1.00 86.94 755 SER A CA 1
ATOM 5521 C C . SER A 1 755 ? -18.111 -0.364 11.775 1.00 86.94 755 SER A C 1
ATOM 5523 O O . SER A 1 755 ? -19.007 0.066 11.052 1.00 86.94 755 SER A O 1
ATOM 5525 N N . ASP A 1 756 ? -18.035 -0.065 13.071 1.00 87.50 756 ASP A N 1
ATOM 5526 C CA . ASP A 1 756 ? -18.995 0.781 13.767 1.00 87.50 756 ASP A CA 1
ATOM 5527 C C . ASP A 1 756 ? -18.683 2.266 13.577 1.00 87.50 756 ASP A C 1
ATOM 5529 O O . ASP A 1 756 ? -17.554 2.690 13.331 1.00 87.50 756 ASP A O 1
ATOM 5533 N N . ARG A 1 757 ? -19.703 3.107 13.740 1.00 89.56 757 ARG A N 1
ATOM 5534 C CA . ARG A 1 757 ? -19.530 4.558 13.677 1.00 89.56 757 ARG A CA 1
ATOM 5535 C C . ARG A 1 757 ? -18.952 5.088 14.988 1.00 89.56 757 ARG A C 1
ATOM 5537 O O . ARG A 1 757 ? -19.499 4.839 16.061 1.00 89.56 757 ARG A O 1
ATOM 5544 N N . ILE A 1 758 ? -17.938 5.946 14.914 1.00 93.06 758 ILE A N 1
ATOM 5545 C CA . ILE A 1 758 ? -17.303 6.562 16.086 1.00 93.06 758 ILE A CA 1
ATOM 5546 C C . ILE A 1 758 ? -17.789 8.002 16.283 1.00 93.06 758 ILE A C 1
ATOM 5548 O O . ILE A 1 758 ? -17.725 8.819 15.366 1.00 93.06 758 ILE A O 1
ATOM 5552 N N . ASN A 1 759 ? -18.215 8.363 17.500 1.00 92.31 759 ASN A N 1
ATOM 5553 C CA . ASN A 1 759 ? -18.459 9.754 17.902 1.00 92.31 759 ASN A CA 1
ATOM 5554 C C . ASN A 1 759 ? -17.224 10.366 18.580 1.00 92.31 759 ASN A C 1
ATOM 5556 O O . ASN A 1 759 ? -16.855 9.997 19.698 1.00 92.31 759 ASN A O 1
ATOM 5560 N N . LEU A 1 760 ? -16.660 11.397 17.954 1.00 91.25 760 LEU A N 1
ATOM 5561 C CA . LEU A 1 760 ? -15.436 12.072 18.388 1.00 91.25 760 LEU A CA 1
ATOM 5562 C C . LEU A 1 760 ? -15.639 13.078 19.537 1.00 91.25 760 LEU A C 1
ATOM 5564 O O . LEU A 1 760 ? -14.673 13.673 20.021 1.00 91.25 760 LEU A O 1
ATOM 5568 N N . ASN A 1 761 ? -16.875 13.330 19.982 1.00 90.00 761 ASN A N 1
ATOM 5569 C CA . ASN A 1 761 ? -17.158 14.312 21.032 1.00 90.00 761 ASN A CA 1
ATOM 5570 C C . ASN A 1 761 ? -16.483 13.953 22.363 1.00 90.00 761 ASN A C 1
ATOM 5572 O O . ASN A 1 761 ? -16.914 13.042 23.065 1.00 90.00 761 ASN A O 1
ATOM 5576 N N . GLY A 1 762 ? -15.492 14.748 22.759 1.00 88.50 762 GLY A N 1
ATOM 5577 C CA . GLY A 1 762 ? -14.691 14.570 23.968 1.00 88.50 762 GLY A CA 1
ATOM 5578 C C . GLY A 1 762 ? -13.262 14.093 23.706 1.00 88.50 762 GLY A C 1
ATOM 5579 O O . GLY A 1 762 ? -12.446 14.186 24.626 1.00 88.50 762 GLY A O 1
ATOM 5580 N N . LEU A 1 763 ? -12.946 13.685 22.472 1.00 92.19 763 LEU A N 1
ATOM 5581 C CA . LEU A 1 763 ? -11.602 13.307 22.041 1.00 92.19 763 LEU A CA 1
ATOM 5582 C C . LEU A 1 763 ? -10.644 14.501 22.156 1.00 92.19 763 LEU A C 1
ATOM 5584 O O . LEU A 1 763 ? -10.995 15.645 21.837 1.00 92.19 763 LEU A O 1
ATOM 5588 N N . ILE A 1 764 ? -9.439 14.241 22.653 1.00 90.75 764 ILE A N 1
ATOM 5589 C CA . ILE A 1 764 ? -8.392 15.225 22.910 1.00 90.75 764 ILE A CA 1
ATOM 5590 C C . ILE A 1 764 ? -7.234 14.961 21.952 1.00 90.75 764 ILE A C 1
ATOM 5592 O O . ILE A 1 764 ? -6.589 13.923 22.031 1.00 90.75 764 ILE A O 1
ATOM 5596 N N . ILE A 1 765 ? -6.929 15.936 21.101 1.00 90.75 765 ILE A N 1
ATOM 5597 C CA . ILE A 1 765 ? -5.798 15.874 20.168 1.00 90.75 765 ILE A CA 1
ATOM 5598 C C . ILE A 1 765 ? -4.730 16.860 20.638 1.00 90.75 765 ILE A C 1
ATOM 5600 O O . ILE A 1 765 ? -5.051 18.003 20.987 1.00 90.75 765 ILE A O 1
ATOM 5604 N N . SER A 1 766 ? -3.470 16.441 20.675 1.00 89.50 766 SER A N 1
ATOM 5605 C CA . SER A 1 766 ? -2.360 17.264 21.158 1.00 89.50 766 SER A CA 1
ATOM 5606 C C . SER A 1 766 ? -1.106 17.150 20.310 1.00 89.50 766 SER A C 1
ATOM 5608 O O . SER A 1 766 ? -0.772 16.063 19.865 1.00 89.50 766 SER A O 1
ATOM 5610 N N . ASP A 1 767 ? -0.392 18.264 20.191 1.00 88.88 767 ASP A N 1
ATOM 5611 C CA . ASP A 1 767 ? 0.968 18.358 19.665 1.00 88.88 767 ASP A CA 1
ATOM 5612 C C . ASP A 1 767 ? 1.883 19.024 20.730 1.00 88.88 767 ASP A C 1
ATOM 5614 O O . ASP A 1 767 ? 1.413 19.442 21.803 1.00 88.88 767 ASP A O 1
ATOM 5618 N N . PRO A 1 768 ? 3.200 19.169 20.498 1.00 88.69 768 PRO A N 1
ATOM 5619 C CA . PRO A 1 768 ? 4.090 19.870 21.428 1.00 88.69 768 PRO A CA 1
ATOM 5620 C C . PRO A 1 768 ? 3.712 21.339 21.701 1.00 88.69 768 PRO A C 1
ATOM 5622 O O . PRO 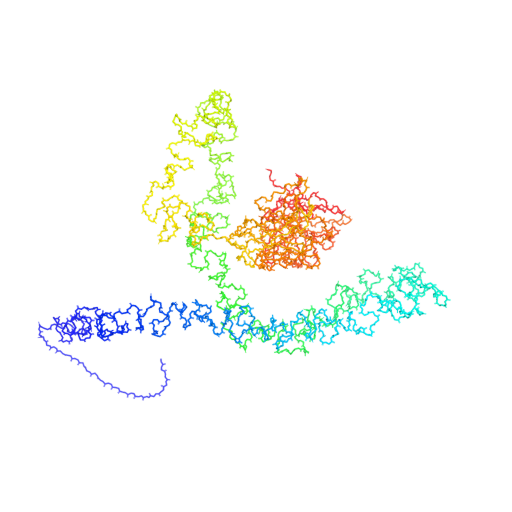A 1 768 ? 4.128 21.915 22.718 1.00 88.69 768 PRO A O 1
ATOM 5625 N N . ASN A 1 769 ? 2.929 21.963 20.817 1.00 81.75 769 ASN A N 1
ATOM 5626 C CA . ASN A 1 769 ? 2.553 23.373 20.876 1.00 81.75 769 ASN A CA 1
ATOM 5627 C C . ASN A 1 769 ? 1.237 23.615 21.635 1.00 81.75 769 ASN A C 1
ATOM 5629 O O . ASN A 1 769 ? 1.042 24.704 22.202 1.00 81.75 769 ASN A O 1
ATOM 5633 N N . GLY A 1 770 ? 0.379 22.602 21.754 1.00 80.56 770 GLY A N 1
ATOM 5634 C CA . GLY A 1 770 ? -0.853 22.658 22.518 1.00 80.56 770 GLY A CA 1
ATOM 5635 C C . GLY A 1 770 ? -1.774 21.451 22.339 1.00 80.56 770 GLY A C 1
ATOM 5636 O O . GLY A 1 770 ? -1.375 20.343 22.021 1.00 80.56 770 GLY A O 1
ATOM 5637 N N . SER A 1 771 ? -3.039 21.637 22.709 1.00 84.12 771 SER A N 1
ATOM 5638 C CA . SER A 1 771 ? -4.053 20.580 22.660 1.00 84.12 771 SER A CA 1
ATOM 5639 C C . SER A 1 771 ? -5.435 21.161 22.437 1.00 84.12 771 SER A C 1
ATOM 5641 O O . SER A 1 771 ? -5.709 22.325 22.768 1.00 84.12 771 SER A O 1
ATOM 5643 N N . ILE A 1 772 ? -6.304 20.330 21.883 1.00 82.50 772 ILE A N 1
ATOM 5644 C CA . ILE A 1 772 ? -7.673 20.643 21.501 1.00 82.50 772 ILE A CA 1
ATOM 5645 C C . ILE A 1 772 ? -8.587 19.547 22.031 1.00 82.50 772 ILE A C 1
ATOM 5647 O O . ILE A 1 772 ? -8.149 18.436 22.304 1.00 82.50 772 ILE A O 1
ATOM 5651 N N . THR A 1 773 ? -9.864 19.865 22.192 1.00 86.00 773 THR A N 1
ATOM 5652 C CA . THR A 1 773 ? -10.888 18.871 22.513 1.00 86.00 773 THR A CA 1
ATOM 5653 C C . THR A 1 773 ? -12.039 19.093 21.557 1.00 86.00 773 THR A C 1
ATOM 5655 O O . THR A 1 773 ? -12.505 20.231 21.445 1.00 86.00 773 THR A O 1
ATOM 5658 N N . ILE A 1 774 ? -12.481 18.038 20.883 1.00 85.50 774 ILE A N 1
ATOM 5659 C CA . ILE A 1 774 ? -13.686 18.079 20.054 1.00 85.50 774 ILE A CA 1
ATOM 5660 C C . ILE A 1 774 ? -14.878 18.198 21.012 1.00 85.50 774 ILE A C 1
ATOM 5662 O O . ILE A 1 774 ? -15.049 17.361 21.892 1.00 85.50 774 ILE A O 1
ATOM 5666 N N . ASP A 1 775 ? -15.643 19.292 20.932 1.00 83.38 775 ASP A N 1
ATOM 5667 C CA . ASP A 1 775 ? -16.703 19.630 21.900 1.00 83.38 775 ASP A CA 1
ATOM 5668 C C . ASP A 1 775 ? -18.124 19.611 21.312 1.00 83.38 775 ASP A C 1
ATOM 5670 O O . ASP A 1 775 ? -19.075 20.119 21.927 1.00 83.38 775 ASP A O 1
ATOM 5674 N N . GLU A 1 776 ? -18.268 19.000 20.138 1.00 82.00 776 GLU A N 1
ATOM 5675 C CA . GLU A 1 776 ? -19.528 18.748 19.449 1.00 82.00 776 GLU A CA 1
ATOM 5676 C C . GLU A 1 776 ? -19.606 17.304 18.939 1.00 82.00 776 GLU A C 1
ATOM 5678 O O . GLU A 1 776 ? -18.581 16.647 18.782 1.00 82.00 776 GLU A O 1
ATOM 5683 N N . ASP A 1 777 ? -20.830 16.809 18.733 1.00 85.19 777 ASP A N 1
ATOM 5684 C CA . ASP A 1 777 ? -21.074 15.472 18.183 1.00 85.19 777 ASP A CA 1
ATOM 5685 C C . ASP A 1 777 ? -20.696 15.467 16.699 1.00 85.19 777 ASP A C 1
ATOM 5687 O O . ASP A 1 777 ? -21.359 16.114 15.880 1.00 85.19 777 ASP A O 1
ATOM 5691 N N . VAL A 1 778 ? -19.609 14.764 16.393 1.00 86.38 778 VAL A N 1
ATOM 5692 C CA . VAL A 1 778 ? -19.061 14.564 15.051 1.00 86.38 778 VAL A CA 1
ATOM 5693 C C . VAL A 1 778 ? -18.772 13.086 14.907 1.00 86.38 778 VAL A C 1
ATOM 5695 O O . VAL A 1 778 ? -18.224 12.486 15.830 1.00 86.38 778 VAL A O 1
ATOM 5698 N N . PHE A 1 779 ? -19.149 12.523 13.768 1.00 87.62 779 PHE A N 1
ATOM 5699 C CA . PHE A 1 779 ? -19.107 11.090 13.548 1.00 87.62 779 PHE A CA 1
ATOM 5700 C C . PHE A 1 779 ? -18.192 10.744 12.378 1.00 87.62 779 PHE A C 1
ATOM 5702 O O . PHE A 1 779 ? -18.179 11.480 11.386 1.00 87.62 779 PHE A O 1
ATOM 5709 N N . ILE A 1 780 ? -17.459 9.643 12.520 1.00 89.44 780 ILE A N 1
ATOM 5710 C CA . ILE A 1 780 ? -16.764 8.948 11.434 1.00 89.44 780 ILE A CA 1
ATOM 5711 C C . ILE A 1 780 ? -17.479 7.611 11.266 1.00 89.44 780 ILE A C 1
ATOM 5713 O O . ILE A 1 780 ? -17.604 6.878 12.246 1.00 89.44 780 ILE A O 1
ATOM 5717 N N . GLU A 1 781 ? -18.001 7.328 10.074 1.00 88.19 781 GLU A N 1
ATOM 5718 C CA . GLU A 1 781 ? -18.601 6.020 9.774 1.00 88.19 781 GLU A CA 1
ATOM 5719 C C . GLU A 1 781 ? -17.530 4.917 9.825 1.00 88.19 781 GLU A C 1
ATOM 5721 O O . GLU A 1 781 ? -16.331 5.214 9.847 1.00 88.19 781 GLU A O 1
ATOM 5726 N N . GLY A 1 782 ? -17.948 3.654 9.896 1.00 87.81 782 GLY A N 1
ATOM 5727 C CA . GLY A 1 782 ? -17.019 2.526 9.821 1.00 87.81 782 GLY A CA 1
ATOM 5728 C C . GLY A 1 782 ? -16.175 2.584 8.550 1.00 87.81 782 GLY A C 1
ATOM 5729 O O . GLY A 1 782 ? -16.675 3.001 7.500 1.00 87.81 782 GLY A O 1
ATOM 5730 N N . ARG A 1 783 ? -14.896 2.203 8.642 1.00 86.56 783 ARG A N 1
ATOM 5731 C CA . ARG A 1 783 ? -13.963 2.166 7.497 1.00 86.56 783 ARG A CA 1
ATOM 5732 C C . ARG A 1 783 ? -13.925 3.467 6.682 1.00 86.56 783 ARG A C 1
ATOM 5734 O O . ARG A 1 783 ? -13.887 3.449 5.456 1.00 86.56 783 ARG A O 1
ATOM 5741 N N . SER A 1 784 ? -14.023 4.612 7.356 1.00 89.38 784 SER A N 1
ATOM 5742 C CA . SER A 1 784 ? -14.115 5.931 6.718 1.00 89.38 784 SER A CA 1
ATOM 5743 C C . SER A 1 784 ? -13.125 6.932 7.313 1.00 89.38 784 SER A C 1
ATOM 5745 O O . SER A 1 784 ? -12.617 6.751 8.421 1.00 89.38 784 SER A O 1
ATOM 5747 N N . TYR A 1 785 ? -12.899 8.026 6.583 1.00 89.75 785 TYR A N 1
ATOM 5748 C CA . TYR A 1 785 ? -11.898 9.047 6.893 1.00 89.75 785 TYR A CA 1
ATOM 5749 C C . TYR A 1 785 ? -12.504 10.341 7.446 1.00 89.75 785 TYR A C 1
ATOM 5751 O O . TYR A 1 785 ? -13.656 10.706 7.176 1.00 89.75 785 TYR A O 1
ATOM 5759 N N . PHE A 1 786 ? -11.706 11.079 8.217 1.00 87.31 786 PHE A N 1
ATOM 5760 C CA . PHE A 1 786 ? -12.098 12.349 8.808 1.00 87.31 786 PHE A CA 1
ATOM 5761 C C . PHE A 1 786 ? -10.952 13.357 8.888 1.00 87.31 786 PHE A C 1
ATOM 5763 O O . PHE A 1 786 ? -10.015 13.219 9.672 1.00 87.31 786 PHE A O 1
ATOM 5770 N N . VAL A 1 787 ? -11.097 14.461 8.155 1.00 86.69 787 VAL A N 1
ATOM 5771 C CA . VAL A 1 787 ? -10.077 15.514 8.079 1.00 86.69 787 VAL A CA 1
ATOM 5772 C C . VAL A 1 787 ? -10.226 16.546 9.199 1.00 86.69 787 VAL A C 1
ATOM 5774 O O . VAL A 1 787 ? -11.256 17.214 9.345 1.00 86.69 787 VAL A O 1
ATOM 5777 N N . VAL A 1 788 ? -9.140 16.784 9.933 1.00 82.12 788 VAL A N 1
ATOM 5778 C CA . VAL A 1 788 ? -9.022 17.803 10.979 1.00 82.12 788 VAL A CA 1
ATOM 5779 C C . VAL A 1 788 ? -8.082 18.924 10.530 1.00 82.12 788 VAL A C 1
ATOM 5781 O O . VAL A 1 788 ? -6.862 18.795 10.515 1.00 82.12 788 VAL A O 1
ATOM 5784 N N . ALA A 1 789 ? -8.642 20.097 10.227 1.00 77.50 789 ALA A N 1
ATOM 5785 C CA . ALA A 1 789 ? -7.845 21.254 9.814 1.00 77.50 789 ALA A CA 1
ATOM 5786 C C . ALA A 1 789 ? -7.292 22.074 10.999 1.00 77.50 789 ALA A C 1
ATOM 5788 O O . ALA A 1 789 ? -8.057 22.677 11.766 1.00 77.50 789 ALA A O 1
ATOM 5789 N N . ALA A 1 790 ? -5.968 22.225 11.075 1.00 72.94 790 ALA A N 1
ATOM 5790 C CA . ALA A 1 790 ? -5.288 23.072 12.053 1.00 72.94 790 ALA A CA 1
ATOM 5791 C C . ALA A 1 790 ? -5.361 24.550 11.616 1.00 72.94 790 ALA A C 1
ATOM 5793 O O . ALA A 1 790 ? -4.588 25.047 10.804 1.00 72.94 790 ALA A O 1
ATOM 5794 N N . ARG A 1 791 ? -6.377 25.288 12.097 1.00 66.88 791 ARG A N 1
ATOM 5795 C CA . ARG A 1 791 ? -6.622 26.685 11.675 1.00 66.88 791 ARG A CA 1
ATOM 5796 C C . ARG A 1 791 ? -6.855 27.647 12.830 1.00 66.88 791 ARG A C 1
ATOM 5798 O O . ARG A 1 791 ? -7.749 27.448 13.649 1.00 66.88 791 ARG A O 1
ATOM 5805 N N . ASP A 1 792 ? -6.208 28.810 12.771 1.00 55.50 792 ASP A N 1
ATOM 5806 C CA . ASP A 1 792 ? -6.473 29.937 13.676 1.00 55.50 792 ASP A CA 1
ATOM 5807 C C . ASP A 1 792 ? -7.745 30.746 13.296 1.00 55.50 792 ASP A C 1
ATOM 5809 O O . ASP A 1 792 ? -8.052 30.983 12.121 1.00 55.50 792 ASP A O 1
ATOM 5813 N N . GLU A 1 793 ? -8.487 31.257 14.296 1.00 51.25 793 GLU A N 1
ATOM 5814 C CA . GLU A 1 793 ? -9.711 32.066 14.103 1.00 51.25 793 GLU A CA 1
ATOM 5815 C C . GLU A 1 793 ? -9.480 33.272 13.151 1.00 51.25 793 GLU A C 1
ATOM 5817 O O . GLU A 1 793 ? -8.754 34.228 13.446 1.00 51.25 793 GLU A O 1
ATOM 5822 N N . GLN A 1 794 ? -10.158 33.260 11.996 1.00 48.78 794 GLN A N 1
ATOM 5823 C CA . GLN A 1 794 ? -9.920 34.179 10.879 1.00 48.78 794 GLN A CA 1
ATOM 5824 C C . GLN A 1 794 ? -10.006 35.677 11.249 1.00 48.78 794 GLN A C 1
ATOM 5826 O O . GLN A 1 794 ? -11.033 36.189 11.711 1.00 48.78 794 GLN A O 1
ATOM 5831 N N . THR A 1 795 ? -8.982 36.447 10.849 1.00 42.19 795 THR A N 1
ATOM 5832 C CA . THR A 1 795 ? -9.101 37.900 10.644 1.00 42.19 795 THR A CA 1
ATOM 5833 C C . THR A 1 795 ? -9.102 38.277 9.150 1.00 42.19 795 THR A C 1
ATOM 5835 O O . THR A 1 795 ? -8.091 38.592 8.539 1.00 42.19 795 THR A O 1
ATOM 5838 N N . THR A 1 796 ? -10.300 38.451 8.579 1.00 43.22 796 THR A N 1
ATOM 5839 C CA . THR A 1 796 ? -10.629 39.438 7.514 1.00 43.22 796 THR A CA 1
ATOM 5840 C C . THR A 1 796 ? -10.211 39.260 6.035 1.00 43.22 796 THR A C 1
ATOM 5842 O O . THR A 1 796 ? -10.470 40.198 5.274 1.00 43.22 796 THR A O 1
ATOM 5845 N N . TYR A 1 797 ? -9.709 38.118 5.555 1.00 41.00 797 TYR A N 1
ATOM 5846 C CA . TYR A 1 797 ? -9.539 37.881 4.102 1.00 41.00 797 TYR A CA 1
ATOM 5847 C C . TYR A 1 797 ? -10.308 36.638 3.625 1.00 41.00 797 TYR A C 1
ATOM 5849 O O . TYR A 1 797 ? -10.288 35.637 4.330 1.00 41.00 797 TYR A O 1
ATOM 5857 N N . PRO A 1 798 ? -11.006 36.682 2.469 1.00 43.00 798 PRO A N 1
ATOM 5858 C CA . PRO A 1 798 ? -11.557 35.473 1.868 1.00 43.00 798 PRO A CA 1
ATOM 5859 C C . PRO A 1 798 ? -10.387 34.625 1.357 1.00 43.00 798 PRO A C 1
ATOM 5861 O O . PRO A 1 798 ? -9.683 35.059 0.444 1.00 43.00 798 PRO A O 1
ATOM 5864 N N . LEU A 1 799 ? -10.156 33.481 1.999 1.00 46.78 799 LEU A N 1
ATOM 5865 C CA . LEU A 1 799 ? -9.274 32.427 1.497 1.00 46.78 799 LEU A CA 1
ATOM 5866 C C . LEU A 1 799 ? -9.915 31.779 0.252 1.00 46.78 799 LEU A C 1
ATOM 5868 O O . LEU A 1 799 ? -11.135 31.921 0.075 1.00 46.78 799 LEU A O 1
ATOM 5872 N N . PRO A 1 800 ? -9.128 31.130 -0.626 1.00 46.44 800 PRO A N 1
ATOM 5873 C CA . PRO A 1 800 ? -9.678 30.300 -1.693 1.00 46.44 800 PRO A CA 1
ATOM 5874 C C . PRO A 1 800 ? -10.629 29.254 -1.095 1.00 46.44 800 PRO A C 1
ATOM 5876 O O . PRO A 1 800 ? -10.397 28.772 0.011 1.00 46.44 800 PRO A O 1
ATOM 5879 N N . GLN A 1 801 ? -11.743 28.973 -1.773 1.00 48.34 801 GLN A N 1
ATOM 5880 C CA . GLN A 1 801 ? -12.62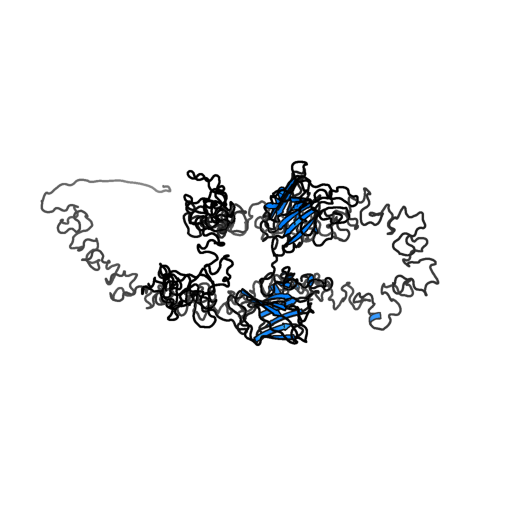1 27.877 -1.372 1.00 48.34 801 GLN A CA 1
ATOM 5881 C C . GLN A 1 801 ? -11.931 26.573 -1.756 1.00 48.34 801 GLN A C 1
ATOM 5883 O O . GLN A 1 801 ? -12.052 26.157 -2.900 1.00 48.34 801 GLN A O 1
ATOM 5888 N N . ILE A 1 802 ? -11.185 25.986 -0.828 1.00 48.44 802 ILE A N 1
ATOM 5889 C CA . ILE A 1 802 ? -10.953 24.545 -0.852 1.00 48.44 802 ILE A CA 1
ATOM 5890 C C . ILE A 1 802 ? -12.227 23.952 -0.238 1.00 48.44 802 ILE A C 1
ATOM 5892 O O . ILE A 1 802 ? -12.627 24.348 0.865 1.00 48.44 802 ILE A O 1
ATOM 5896 N N . ASP A 1 803 ? -12.963 23.182 -1.035 1.00 45.59 803 ASP A N 1
ATOM 5897 C CA . ASP A 1 803 ? -14.248 22.601 -0.654 1.00 45.59 803 ASP A CA 1
ATOM 5898 C C . ASP A 1 803 ? -13.989 21.264 0.038 1.00 45.59 803 ASP A C 1
ATOM 5900 O O . ASP A 1 803 ? -13.986 20.227 -0.601 1.00 45.59 803 ASP A O 1
ATOM 5904 N N . TYR A 1 804 ? -13.732 21.302 1.346 1.00 51.66 804 TYR A N 1
ATOM 5905 C CA . TYR A 1 804 ? -13.562 20.103 2.184 1.00 51.66 804 TYR A CA 1
ATOM 5906 C C . TYR A 1 804 ? -14.906 19.406 2.494 1.00 51.66 804 TYR A C 1
ATOM 5908 O O . TYR A 1 804 ? -15.064 18.783 3.535 1.00 51.66 804 TYR A O 1
ATOM 5916 N N . SER A 1 805 ? -15.930 19.605 1.661 1.00 37.22 805 SER A N 1
ATOM 5917 C CA . SER A 1 805 ? -17.248 18.987 1.820 1.00 37.22 805 SER A CA 1
ATOM 5918 C C . SER A 1 805 ? -17.202 17.555 1.286 1.00 37.22 805 SER A C 1
ATOM 5920 O O . SER A 1 805 ? -16.709 17.384 0.175 1.00 37.22 805 SER A O 1
ATOM 5922 N N . PRO A 1 806 ? -17.789 16.561 1.980 1.00 36.72 806 PRO A N 1
ATOM 5923 C CA . PRO A 1 806 ? -18.752 16.677 3.088 1.00 36.72 806 PRO A CA 1
ATOM 5924 C C . PRO A 1 806 ? -18.172 16.746 4.519 1.00 36.72 806 PRO A C 1
ATOM 5926 O O . PRO A 1 806 ? -18.950 16.863 5.468 1.00 36.72 806 PRO A O 1
ATOM 5929 N N . PHE A 1 807 ? -16.852 16.729 4.708 1.00 44.38 807 PHE A N 1
ATOM 5930 C CA . PHE A 1 807 ? -16.232 16.422 6.003 1.00 44.38 807 PHE A CA 1
ATOM 5931 C C . PHE A 1 807 ? -16.021 17.635 6.936 1.00 44.38 807 PHE A C 1
ATOM 5933 O O . PHE A 1 807 ? -15.809 18.784 6.530 1.00 44.38 807 PHE A O 1
ATOM 5940 N N . HIS A 1 808 ? -16.227 17.398 8.237 1.00 49.12 808 HIS A N 1
ATOM 5941 C CA . HIS A 1 808 ? -16.556 18.436 9.214 1.00 49.12 808 HIS A CA 1
ATOM 5942 C C . HIS A 1 808 ? -15.348 19.246 9.700 1.00 49.12 808 HIS A C 1
ATOM 5944 O O . HIS A 1 808 ? -14.293 18.761 10.076 1.00 49.12 808 HIS A O 1
ATOM 5950 N N . LYS A 1 809 ? -15.581 20.553 9.773 1.00 54.47 809 LYS A N 1
ATOM 5951 C CA . LYS A 1 809 ? -14.624 21.600 10.116 1.00 54.47 809 LYS A CA 1
ATOM 5952 C C . LYS A 1 809 ? -14.668 21.942 11.607 1.00 54.47 809 LYS A C 1
ATOM 5954 O O . LYS A 1 809 ? -15.562 22.689 12.010 1.00 54.47 809 LYS A O 1
ATOM 5959 N N . THR A 1 810 ? -13.623 21.607 12.364 1.00 47.84 810 THR A N 1
ATOM 5960 C CA . THR A 1 810 ? -13.351 22.264 13.657 1.00 47.84 810 THR A CA 1
ATOM 5961 C C . THR A 1 810 ? -12.184 23.241 13.512 1.00 47.84 810 THR A C 1
ATOM 5963 O O . THR A 1 810 ? -11.044 22.856 13.306 1.00 47.84 810 THR A O 1
ATOM 5966 N N . VAL A 1 811 ? -12.461 24.549 13.591 1.00 48.16 811 VAL A N 1
ATOM 5967 C CA . VAL A 1 811 ? -11.420 25.596 13.627 1.00 48.16 811 VAL A CA 1
ATOM 5968 C C . VAL A 1 811 ? -10.915 25.707 15.056 1.00 48.16 811 VAL A C 1
ATOM 5970 O O . VAL A 1 811 ? -11.654 26.204 15.913 1.00 48.16 811 VAL A O 1
ATOM 5973 N N . VAL A 1 812 ? -9.668 25.323 15.321 1.00 50.19 812 VAL A N 1
ATOM 5974 C CA . VAL A 1 812 ? -9.117 25.460 16.669 1.00 50.19 812 VAL A CA 1
ATOM 5975 C C . VAL A 1 812 ? -8.286 26.723 16.811 1.00 50.19 812 VAL A C 1
ATOM 5977 O O . VAL A 1 812 ? -7.122 26.798 16.440 1.00 50.19 812 VAL A O 1
ATOM 5980 N N . SER A 1 813 ? -8.870 27.730 17.459 1.00 47.00 813 SER A N 1
ATOM 5981 C CA . SER A 1 813 ? -8.107 28.896 17.893 1.00 47.00 813 SER A CA 1
ATOM 5982 C C . SER A 1 813 ? -7.014 28.490 18.895 1.00 47.00 813 SER A C 1
ATOM 5984 O O . SER A 1 813 ? -7.338 28.135 20.033 1.00 47.00 813 SER A O 1
ATOM 5986 N N . SER A 1 814 ? -5.740 28.661 18.522 1.00 54.22 814 SER A N 1
ATOM 5987 C CA . SER A 1 814 ? -4.548 28.598 19.389 1.00 54.22 814 SER A CA 1
ATOM 5988 C C . SER A 1 814 ? -4.175 27.250 20.040 1.00 54.22 814 SER A C 1
ATOM 5990 O O . SER A 1 814 ? -3.719 27.265 21.186 1.00 54.22 814 SER A O 1
ATOM 5992 N N . GLY A 1 815 ? -4.372 26.117 19.354 1.00 60.59 815 GLY A N 1
ATOM 5993 C CA . GLY A 1 815 ? -4.089 24.778 19.900 1.00 60.59 815 GLY A CA 1
ATOM 5994 C C . GLY A 1 815 ? -2.951 24.015 19.220 1.00 60.59 815 GLY A C 1
ATOM 5995 O O . GLY A 1 815 ? -1.970 23.737 19.893 1.00 60.59 815 GLY A O 1
ATOM 5996 N N . LEU A 1 816 ? -3.104 23.693 17.934 1.00 74.88 816 LEU A N 1
ATOM 5997 C CA . LEU A 1 816 ? -2.170 22.874 17.147 1.00 74.88 816 LEU A CA 1
ATOM 5998 C C . LEU A 1 816 ? -1.427 23.743 16.122 1.00 74.88 816 LEU A C 1
ATOM 6000 O O . LEU A 1 816 ? -1.975 24.765 15.697 1.00 74.88 816 LEU A O 1
ATOM 6004 N N . SER A 1 817 ? -0.208 23.347 15.766 1.00 74.94 817 SER A N 1
ATOM 6005 C CA . SER A 1 817 ? 0.688 24.042 14.829 1.00 74.94 817 SER A CA 1
ATOM 6006 C C . SER A 1 817 ? 1.319 23.112 13.783 1.00 74.94 817 SER A C 1
ATOM 6008 O O . SER A 1 817 ? 2.062 23.631 12.971 1.00 74.94 817 SER A O 1
ATOM 6010 N N . LEU A 1 818 ? 1.075 21.784 13.849 1.00 81.44 818 LEU A N 1
ATOM 6011 C CA . LEU A 1 818 ? 1.589 20.732 12.940 1.00 81.44 818 LEU A CA 1
ATOM 6012 C C . LEU A 1 818 ? 2.949 21.070 12.301 1.00 81.44 818 LEU A C 1
ATOM 6014 O O . LEU A 1 818 ? 3.108 20.982 11.089 1.00 81.44 818 LEU A O 1
ATOM 6018 N N . ASP A 1 819 ? 3.915 21.492 13.127 1.00 81.06 819 ASP A N 1
ATOM 6019 C CA . ASP A 1 819 ? 5.182 22.030 12.628 1.00 81.06 819 ASP A CA 1
ATOM 6020 C C . ASP A 1 819 ? 5.898 20.964 11.768 1.00 81.06 819 ASP A C 1
ATOM 6022 O O . ASP A 1 819 ? 5.749 19.768 12.016 1.00 81.06 819 ASP A O 1
ATOM 6026 N N . ASN A 1 820 ? 6.775 21.372 10.841 1.00 80.12 820 ASN A N 1
ATOM 6027 C CA . ASN A 1 820 ? 7.559 20.444 9.996 1.00 80.12 820 ASN A CA 1
ATOM 6028 C C . ASN A 1 820 ? 8.429 19.443 10.779 1.00 80.12 820 ASN A C 1
ATOM 6030 O O . ASN A 1 820 ? 9.017 18.524 10.226 1.00 80.12 820 ASN A O 1
ATOM 6034 N N . THR A 1 821 ? 8.557 19.630 12.087 1.00 83.88 821 THR A N 1
ATOM 6035 C CA . THR A 1 821 ? 9.046 18.608 13.004 1.00 83.88 821 THR A CA 1
ATOM 6036 C C . THR A 1 821 ? 8.186 18.661 14.244 1.00 83.88 821 THR A C 1
ATOM 6038 O O . THR A 1 821 ? 8.266 19.621 15.020 1.00 83.88 821 THR A O 1
ATOM 6041 N N . SER A 1 822 ? 7.336 17.660 14.411 1.00 86.75 822 SER A N 1
ATOM 6042 C CA . SER A 1 822 ? 6.315 17.652 15.446 1.00 86.75 822 SER A CA 1
ATOM 6043 C C . SER A 1 822 ? 5.891 16.223 15.763 1.00 86.75 822 SER A C 1
ATOM 6045 O O . SER A 1 822 ? 6.352 15.255 15.171 1.00 86.75 822 SER A O 1
ATOM 6047 N N . SER A 1 823 ? 5.016 16.103 16.747 1.00 91.75 823 SER A N 1
ATOM 6048 C CA . SER A 1 823 ? 4.253 14.892 16.982 1.00 91.75 823 SER A CA 1
ATOM 6049 C C . SER A 1 823 ? 2.784 15.236 17.139 1.00 91.75 823 SER A C 1
ATOM 6051 O O . SER A 1 823 ? 2.432 16.372 17.481 1.00 91.75 823 SER A O 1
ATOM 6053 N N . LEU A 1 824 ? 1.927 14.261 16.888 1.00 93.06 824 LEU A N 1
ATOM 6054 C CA . LEU A 1 824 ? 0.500 14.335 17.121 1.00 93.06 824 LEU A CA 1
ATOM 6055 C C . LEU A 1 824 ? 0.098 13.145 17.988 1.00 93.06 824 LEU A C 1
ATOM 6057 O O . LEU A 1 824 ? 0.600 12.040 17.830 1.00 93.06 824 LEU A O 1
ATOM 6061 N N . THR A 1 825 ? -0.774 13.380 18.957 1.00 95.25 825 THR A N 1
ATOM 6062 C CA . THR A 1 825 ? -1.285 12.333 19.841 1.00 95.25 825 THR A CA 1
ATOM 6063 C C . THR A 1 825 ? -2.782 12.505 20.002 1.00 95.25 825 THR A C 1
ATOM 6065 O O . THR A 1 825 ? -3.253 13.595 20.355 1.00 95.25 825 THR A O 1
ATOM 6068 N N . VAL A 1 826 ? -3.519 11.422 19.788 1.00 95.00 826 VAL A N 1
ATOM 6069 C CA . VAL A 1 826 ? -4.962 11.326 19.985 1.00 95.00 826 VAL A CA 1
ATOM 6070 C C . VAL A 1 826 ? -5.215 10.584 21.291 1.00 95.00 826 VAL A C 1
ATOM 6072 O O . VAL A 1 826 ? -4.723 9.485 21.521 1.00 95.00 826 VAL A O 1
ATOM 6075 N N . THR A 1 827 ? -5.969 11.203 22.195 1.00 95.44 827 THR A N 1
ATOM 6076 C CA . THR A 1 827 ? -6.311 10.627 23.500 1.00 95.44 827 THR A CA 1
ATOM 6077 C C . THR A 1 827 ? -7.790 10.792 23.791 1.00 95.44 827 THR A C 1
ATOM 6079 O O . THR A 1 827 ? -8.407 11.792 23.423 1.00 95.44 827 THR A O 1
ATOM 6082 N N . ASN A 1 828 ? -8.364 9.852 24.527 1.00 92.81 828 ASN A N 1
ATOM 6083 C CA . ASN A 1 828 ? -9.710 10.012 25.055 1.00 92.81 828 ASN A CA 1
ATOM 6084 C C . ASN A 1 828 ? -9.736 10.915 26.306 1.00 92.81 828 ASN A C 1
ATOM 6086 O O . ASN A 1 828 ? -8.710 11.309 26.875 1.00 92.81 828 ASN A O 1
ATOM 6090 N N . SER A 1 829 ? -10.931 11.238 26.799 1.00 89.62 829 SER A N 1
ATOM 6091 C CA . SER A 1 829 ? -11.126 12.112 27.961 1.00 89.62 829 SER A CA 1
ATOM 6092 C C . SER A 1 829 ? -10.625 11.514 29.285 1.00 89.62 829 SER A C 1
ATOM 6094 O O . SER A 1 829 ? -10.472 12.237 30.284 1.00 89.62 829 SER A O 1
ATOM 6096 N N . GLN A 1 830 ? -10.352 10.205 29.308 1.00 91.06 830 GLN A N 1
ATOM 6097 C CA . GLN A 1 830 ? -9.767 9.479 30.436 1.00 91.06 830 GLN A CA 1
ATOM 6098 C C . GLN A 1 830 ? -8.229 9.508 30.422 1.00 91.06 830 GLN A C 1
ATOM 6100 O O . GLN A 1 830 ? -7.616 9.297 31.474 1.00 91.06 830 GLN A O 1
ATOM 6105 N N . GLY A 1 831 ? -7.627 9.864 29.283 1.00 87.50 831 GLY A N 1
ATOM 6106 C CA . GLY A 1 831 ? -6.186 9.910 29.056 1.00 87.50 831 GLY A CA 1
ATOM 6107 C C . GLY A 1 831 ? -5.597 8.619 28.486 1.00 87.50 831 GLY A C 1
ATOM 6108 O O . GLY A 1 831 ? -4.380 8.472 28.552 1.00 87.50 831 GLY A O 1
ATOM 6109 N N . THR A 1 832 ? -6.425 7.701 27.978 1.00 92.75 832 THR A N 1
ATOM 6110 C CA . THR A 1 832 ? -5.965 6.586 27.137 1.00 92.75 832 THR A CA 1
ATOM 6111 C C . THR A 1 832 ? -5.534 7.154 25.791 1.00 92.75 832 THR A C 1
ATOM 6113 O O . THR A 1 832 ? -6.248 7.989 25.231 1.00 92.75 832 THR A O 1
ATOM 6116 N N . GLN A 1 833 ? -4.367 6.741 25.311 1.00 95.69 833 GLN A N 1
ATOM 6117 C CA . GLN A 1 833 ? -3.900 7.032 23.963 1.00 95.69 833 GLN A CA 1
ATOM 6118 C C . GLN A 1 833 ? -4.620 6.114 22.986 1.00 95.69 833 GLN A C 1
ATOM 6120 O O . GLN A 1 833 ? -4.714 4.918 23.237 1.00 95.69 833 GLN A O 1
ATOM 6125 N N . ILE A 1 834 ? -5.176 6.713 21.943 1.00 97.00 834 ILE A N 1
ATOM 6126 C CA . ILE A 1 834 ? -5.836 5.999 20.852 1.00 97.00 834 ILE A CA 1
ATOM 6127 C C . ILE A 1 834 ? -4.831 5.781 19.727 1.00 97.00 834 ILE A C 1
ATOM 6129 O O . ILE A 1 834 ? -4.784 4.692 19.179 1.00 97.00 834 ILE A O 1
ATOM 6133 N N . ASP A 1 835 ? -4.011 6.802 19.463 1.00 97.69 835 ASP A N 1
ATOM 6134 C CA . ASP A 1 835 ? -2.969 6.776 18.442 1.00 97.69 835 ASP A CA 1
ATOM 6135 C C . ASP A 1 835 ? -1.951 7.919 18.642 1.00 97.69 835 ASP A C 1
ATOM 6137 O O . ASP A 1 835 ? -2.236 8.922 19.327 1.00 97.69 835 ASP A O 1
ATOM 6141 N N . SER A 1 836 ? -0.762 7.786 18.061 1.00 95.44 836 SER A N 1
ATOM 6142 C CA . SER A 1 836 ? 0.219 8.857 17.891 1.00 95.44 836 SER A CA 1
ATOM 6143 C C . SER A 1 836 ? 1.024 8.717 16.613 1.00 95.44 836 SER A C 1
ATOM 6145 O O . SER A 1 836 ? 1.095 7.662 16.030 1.00 95.44 836 SER A O 1
ATOM 6147 N N . VAL A 1 837 ? 1.664 9.817 16.223 1.00 94.56 837 VAL A N 1
ATOM 6148 C CA . VAL A 1 837 ? 2.696 9.825 15.186 1.00 94.56 837 VAL A CA 1
ATOM 6149 C C . VAL A 1 837 ? 3.704 10.925 15.490 1.00 94.56 837 VAL A C 1
ATOM 6151 O O . VAL A 1 837 ? 3.344 11.991 16.012 1.00 94.56 837 VAL A O 1
ATOM 6154 N N . SER A 1 838 ? 4.980 10.695 15.183 1.00 90.50 838 SER A N 1
ATOM 6155 C CA . SER A 1 838 ? 6.058 11.679 15.353 1.00 90.50 838 SER A CA 1
ATOM 6156 C C . SER A 1 838 ? 6.923 11.790 14.101 1.00 90.50 838 SER A C 1
ATOM 6158 O O . SER A 1 838 ? 7.602 10.838 13.752 1.00 90.50 838 SER A O 1
ATOM 6160 N N . TRP A 1 839 ? 6.991 12.976 13.489 1.00 87.25 839 TRP A N 1
ATOM 6161 C CA . TRP A 1 839 ? 7.752 13.217 12.257 1.00 87.25 839 TRP A CA 1
ATOM 6162 C C . TRP A 1 839 ? 8.860 14.264 12.453 1.00 87.25 839 TRP A C 1
ATOM 6164 O O . TRP A 1 839 ? 8.700 15.258 13.174 1.00 87.25 839 TRP A O 1
ATOM 6174 N N . SER A 1 840 ? 10.018 14.051 11.820 1.00 77.88 840 SER A N 1
ATOM 6175 C CA . SER A 1 840 ? 11.177 14.954 11.897 1.00 77.88 840 SER A CA 1
ATOM 6176 C C . SER A 1 840 ? 12.120 14.788 10.709 1.00 77.88 840 SER A C 1
ATOM 6178 O O . SER A 1 840 ? 12.438 13.665 10.345 1.00 77.88 840 SER A O 1
ATOM 6180 N N . TYR A 1 841 ? 12.704 15.889 10.219 1.00 67.44 841 TYR A N 1
ATOM 6181 C CA . TYR A 1 841 ? 13.779 15.847 9.210 1.00 67.44 841 TYR A CA 1
ATOM 6182 C C . TYR A 1 841 ? 15.114 15.308 9.752 1.00 67.44 841 TYR A C 1
ATOM 6184 O O . TYR A 1 841 ? 16.034 15.043 8.987 1.00 67.44 841 TYR A O 1
ATOM 6192 N N . THR A 1 842 ? 15.289 15.234 11.078 1.00 59.12 842 THR A N 1
ATOM 6193 C CA . THR A 1 842 ? 16.532 14.725 11.692 1.00 59.12 842 THR A CA 1
ATOM 6194 C C . THR A 1 842 ? 16.503 13.224 11.949 1.00 59.12 842 THR A C 1
ATOM 6196 O O . THR A 1 842 ? 17.484 12.689 12.460 1.00 59.12 842 THR A O 1
ATOM 6199 N N . ILE A 1 843 ? 15.363 12.576 11.712 1.00 58.16 843 ILE A N 1
ATOM 6200 C CA . ILE A 1 843 ? 15.199 11.131 11.840 1.00 58.16 843 ILE A CA 1
ATOM 6201 C C . ILE A 1 843 ? 15.339 10.577 10.421 1.00 58.16 843 ILE A C 1
ATOM 6203 O O . ILE A 1 843 ? 14.572 10.957 9.542 1.00 58.16 843 ILE A O 1
ATOM 6207 N N . LEU A 1 844 ? 16.362 9.753 10.189 1.00 55.78 844 LEU A N 1
ATOM 6208 C CA . LEU A 1 844 ? 16.551 9.052 8.915 1.00 55.78 844 LEU A CA 1
ATOM 6209 C C . LEU A 1 844 ? 15.336 8.146 8.660 1.00 55.78 844 LEU A C 1
ATOM 6211 O O . LEU A 1 844 ? 14.946 7.427 9.574 1.00 55.78 844 LEU A O 1
ATOM 6215 N N . GLY A 1 845 ? 14.764 8.191 7.452 1.00 58.91 845 GLY A N 1
ATOM 6216 C CA . GLY A 1 845 ? 13.687 7.288 7.018 1.00 58.91 845 GLY A CA 1
ATOM 6217 C C . GLY A 1 845 ? 12.367 7.957 6.620 1.00 58.91 845 GLY A C 1
ATOM 6218 O O . GLY A 1 845 ? 11.583 7.332 5.921 1.00 58.91 845 GLY A O 1
ATOM 6219 N N . TRP A 1 846 ? 12.115 9.217 7.000 1.00 71.38 846 TRP A N 1
ATOM 6220 C CA . TRP A 1 846 ? 10.906 9.931 6.554 1.00 71.38 846 TRP A CA 1
ATOM 6221 C C . TRP A 1 846 ? 11.037 10.458 5.110 1.00 71.38 846 TRP A C 1
ATOM 6223 O O . TRP A 1 846 ? 12.151 10.830 4.725 1.00 71.38 846 TRP A O 1
ATOM 6233 N N . PRO A 1 847 ? 9.927 10.572 4.345 1.00 66.69 847 PRO A N 1
ATOM 6234 C CA . PRO A 1 847 ? 9.935 11.129 2.989 1.00 66.69 847 PRO A CA 1
ATOM 6235 C C . PRO A 1 847 ? 10.601 12.513 2.877 1.00 66.69 847 PRO A C 1
ATOM 6237 O O . PRO A 1 847 ? 10.555 13.332 3.802 1.00 66.69 847 PRO A O 1
ATOM 6240 N N . ASP A 1 848 ? 11.231 12.774 1.728 1.00 56.50 848 ASP A N 1
ATOM 6241 C CA . ASP A 1 848 ? 12.191 13.869 1.512 1.00 56.50 848 ASP A CA 1
ATOM 6242 C C . ASP A 1 848 ? 11.553 15.278 1.601 1.00 56.50 848 ASP A C 1
ATOM 6244 O O . ASP A 1 848 ? 12.228 16.261 1.931 1.00 56.50 848 ASP A O 1
ATOM 6248 N N . CYS A 1 849 ? 10.229 15.388 1.429 1.00 53.47 849 CYS A N 1
ATOM 6249 C CA . CYS A 1 849 ? 9.449 16.628 1.556 1.00 53.47 849 CYS A CA 1
ATOM 6250 C C . CYS A 1 849 ? 9.478 17.275 2.951 1.00 53.47 849 CYS A C 1
ATOM 6252 O O . CYS A 1 849 ? 9.062 18.430 3.103 1.00 53.47 849 CYS A O 1
ATOM 6254 N N . ILE A 1 850 ? 9.988 16.579 3.974 1.00 52.00 850 ILE A N 1
ATOM 6255 C CA . ILE A 1 850 ? 10.189 17.153 5.313 1.00 52.00 850 ILE A CA 1
ATOM 6256 C C . ILE A 1 850 ? 11.445 18.058 5.348 1.00 52.00 850 ILE A C 1
ATOM 6258 O O . ILE A 1 850 ? 11.591 18.900 6.246 1.00 52.00 850 ILE A O 1
ATOM 6262 N N . SER A 1 851 ? 12.354 17.957 4.366 1.00 52.16 851 SER A N 1
ATOM 6263 C CA . SER A 1 851 ? 13.571 18.774 4.304 1.00 52.16 851 SER A CA 1
ATOM 6264 C C . SER A 1 851 ? 13.316 20.188 3.726 1.00 52.16 851 SER A C 1
ATOM 6266 O O . SER A 1 851 ? 12.788 20.389 2.637 1.00 52.16 851 SER A O 1
ATOM 6268 N N . ASP A 1 852 ? 13.729 21.232 4.461 1.00 45.16 852 ASP A N 1
ATOM 6269 C CA . ASP A 1 852 ? 13.562 22.664 4.098 1.00 45.16 852 ASP A CA 1
ATOM 6270 C C . ASP A 1 852 ? 14.414 23.089 2.869 1.00 45.16 852 ASP A C 1
ATOM 6272 O O . ASP A 1 852 ? 14.435 24.266 2.491 1.00 45.16 852 ASP A O 1
ATOM 6276 N N . GLU A 1 853 ? 15.160 22.163 2.246 1.00 49.28 853 GLU A N 1
ATOM 6277 C CA . GLU A 1 853 ? 15.975 22.452 1.058 1.00 49.28 853 GLU A CA 1
ATOM 6278 C C . GLU A 1 853 ? 15.175 22.393 -0.252 1.00 49.28 853 GLU A C 1
ATOM 6280 O O . GLU A 1 853 ? 15.540 23.116 -1.188 1.00 49.28 853 GLU A O 1
ATOM 6285 N N . ASP A 1 854 ? 14.031 21.694 -0.280 1.00 48.84 854 ASP A N 1
ATOM 6286 C CA . ASP A 1 854 ? 13.110 21.668 -1.423 1.00 48.84 854 ASP A CA 1
ATOM 6287 C C . ASP A 1 854 ? 11.720 22.222 -1.068 1.00 48.84 854 ASP A C 1
ATOM 6289 O O . ASP A 1 854 ? 10.685 21.577 -1.179 1.00 48.84 854 ASP A O 1
ATOM 6293 N N . ALA A 1 855 ? 11.706 23.483 -0.618 1.00 44.03 855 ALA A N 1
ATOM 6294 C CA . ALA A 1 855 ? 10.536 24.262 -0.187 1.00 44.03 855 ALA A CA 1
ATOM 6295 C C . ALA A 1 855 ? 9.471 24.533 -1.286 1.00 44.03 855 ALA A C 1
ATOM 6297 O O . ALA A 1 855 ? 8.992 25.668 -1.414 1.00 44.03 855 ALA A O 1
ATOM 6298 N N . SER A 1 856 ? 9.153 23.551 -2.133 1.00 51.88 856 SER A N 1
ATOM 6299 C CA . SER A 1 856 ? 8.377 23.726 -3.356 1.00 51.88 856 SER A CA 1
ATOM 6300 C C . SER A 1 856 ? 7.161 22.823 -3.540 1.00 51.88 856 SER A C 1
ATOM 6302 O O . SER A 1 856 ? 6.492 23.016 -4.549 1.00 51.88 856 SER A O 1
ATOM 6304 N N . LEU A 1 857 ? 6.801 21.929 -2.614 1.00 60.03 857 LEU A N 1
ATOM 6305 C CA . LEU A 1 857 ? 5.668 21.029 -2.848 1.00 60.03 857 LEU A CA 1
ATOM 6306 C C . LEU A 1 857 ? 4.762 20.945 -1.609 1.00 60.03 857 LEU A C 1
ATOM 6308 O O . LEU A 1 857 ? 5.148 20.442 -0.562 1.00 60.03 857 LEU A O 1
ATOM 6312 N N . GLY A 1 858 ? 3.551 21.499 -1.720 1.00 74.56 858 GLY A N 1
ATOM 6313 C CA . GLY A 1 858 ? 2.491 21.342 -0.722 1.00 74.56 858 GLY A CA 1
ATOM 6314 C C . GLY A 1 858 ? 1.921 19.934 -0.802 1.00 74.56 858 GLY A C 1
ATOM 6315 O O . GLY A 1 858 ? 0.888 19.742 -1.441 1.00 74.56 858 GLY A O 1
ATOM 6316 N N . VAL A 1 859 ? 2.643 18.989 -0.210 1.00 84.06 859 VAL A N 1
ATOM 6317 C CA . VAL A 1 859 ? 2.426 17.539 -0.261 1.00 84.06 859 VAL A CA 1
ATOM 6318 C C . VAL A 1 859 ? 2.175 17.039 1.157 1.00 84.06 859 VAL A C 1
ATOM 6320 O O . VAL A 1 859 ? 2.822 17.503 2.102 1.00 84.06 859 VAL A O 1
ATOM 6323 N N . SER A 1 860 ? 1.206 16.148 1.330 1.00 88.38 860 SER A N 1
ATOM 6324 C CA . SER A 1 860 ? 0.978 15.457 2.600 1.00 88.38 860 SER A CA 1
ATOM 6325 C C . SER A 1 860 ? 1.843 14.212 2.712 1.00 88.38 860 SER A C 1
ATOM 6327 O O . SER A 1 860 ? 2.256 13.616 1.722 1.00 88.38 860 SER A O 1
ATOM 6329 N N . LEU A 1 861 ? 2.095 13.825 3.957 1.00 89.81 861 LEU A N 1
ATOM 6330 C CA . LEU A 1 861 ? 2.573 12.497 4.304 1.00 89.81 861 LEU A CA 1
ATOM 6331 C C . LEU A 1 861 ? 1.350 11.580 4.333 1.00 89.81 861 LEU A C 1
ATOM 6333 O O . LEU A 1 861 ? 0.433 11.867 5.106 1.00 89.81 861 LEU A O 1
ATOM 6337 N N . SER A 1 862 ? 1.346 10.523 3.528 1.00 90.19 862 SER A N 1
ATOM 6338 C CA . SER A 1 862 ? 0.273 9.527 3.455 1.00 90.19 862 SER A CA 1
ATOM 6339 C C . SER A 1 862 ? 0.756 8.193 4.002 1.00 90.19 862 SER A C 1
ATOM 6341 O O . SER A 1 862 ? 1.817 7.698 3.621 1.00 90.19 862 SER A O 1
ATOM 6343 N N . LEU A 1 863 ? -0.014 7.626 4.924 1.00 91.12 863 LEU A N 1
ATOM 6344 C CA . LEU A 1 863 ? 0.259 6.332 5.527 1.00 91.12 863 LEU A CA 1
ATOM 6345 C C . LEU A 1 863 ? -0.146 5.207 4.566 1.00 91.12 863 LEU A C 1
ATOM 6347 O O . LEU A 1 863 ? -1.285 5.170 4.101 1.00 91.12 863 LEU A O 1
ATOM 6351 N N . THR A 1 864 ? 0.770 4.281 4.304 1.00 84.25 864 THR A N 1
ATOM 6352 C CA . THR A 1 864 ? 0.582 3.155 3.371 1.00 84.25 864 THR A CA 1
ATOM 6353 C C . THR A 1 864 ? -0.110 1.950 4.002 1.00 84.25 864 THR A C 1
ATOM 6355 O O . THR A 1 864 ? -0.728 1.163 3.290 1.00 84.25 864 THR A O 1
ATOM 6358 N N . VAL A 1 865 ? -0.043 1.814 5.329 1.00 83.38 865 VAL A N 1
ATOM 6359 C CA . VAL A 1 865 ? -0.696 0.739 6.085 1.00 83.38 865 VAL A CA 1
ATOM 6360 C C . VAL A 1 865 ? -1.471 1.349 7.247 1.00 83.38 865 VAL A C 1
ATOM 6362 O O . VAL A 1 865 ? -0.878 1.972 8.119 1.00 83.38 865 VAL A O 1
ATOM 6365 N N . LEU A 1 866 ? -2.801 1.196 7.256 1.00 88.69 866 LEU A N 1
ATOM 6366 C CA . LEU A 1 866 ? -3.720 1.826 8.220 1.00 88.69 866 LEU A CA 1
ATOM 6367 C C . LEU A 1 866 ? -3.688 1.145 9.600 1.00 88.69 866 LEU A C 1
ATOM 6369 O O . LEU A 1 866 ? -4.694 0.612 10.068 1.00 88.69 866 LEU A O 1
ATOM 6373 N N . ASP A 1 867 ? -2.526 1.186 10.243 1.00 90.88 867 ASP A N 1
ATOM 6374 C CA . ASP A 1 867 ? -2.229 0.568 11.531 1.00 90.88 867 ASP A CA 1
ATOM 6375 C C . ASP A 1 867 ? -1.538 1.578 12.472 1.00 90.88 867 ASP A C 1
ATOM 6377 O O . ASP A 1 867 ? -0.707 2.377 12.038 1.00 90.88 867 ASP A O 1
ATOM 6381 N N . ALA A 1 868 ? -1.924 1.577 13.753 1.00 91.81 868 ALA A N 1
ATOM 6382 C CA . ALA A 1 868 ? -1.469 2.557 14.750 1.00 91.81 868 ALA A CA 1
ATOM 6383 C C . ALA A 1 868 ? -0.075 2.280 15.334 1.00 91.81 868 ALA A C 1
ATOM 6385 O O . ALA A 1 868 ? 0.455 3.130 16.035 1.00 91.81 868 ALA A O 1
ATOM 6386 N N . ASP A 1 869 ? 0.506 1.102 15.105 1.00 90.75 869 ASP A N 1
ATOM 6387 C CA . ASP A 1 869 ? 1.905 0.843 15.452 1.00 90.75 869 ASP A CA 1
ATOM 6388 C C . ASP A 1 869 ? 2.801 1.131 14.241 1.00 90.75 869 ASP A C 1
ATOM 6390 O O . ASP A 1 869 ? 3.881 1.710 14.370 1.00 90.75 869 ASP A O 1
ATOM 6394 N N . GLN A 1 870 ? 2.339 0.783 13.036 1.00 87.06 870 GLN A N 1
ATOM 6395 C CA . GLN A 1 870 ? 3.092 1.028 11.804 1.00 87.06 870 GLN A CA 1
ATOM 6396 C C . GLN A 1 870 ? 3.158 2.509 11.424 1.00 87.06 870 GLN A C 1
ATOM 6398 O O . GLN A 1 870 ? 4.147 2.933 10.825 1.00 87.06 870 GLN A O 1
ATOM 6403 N N . ASN A 1 871 ? 2.163 3.318 11.802 1.00 89.81 871 ASN A N 1
ATOM 6404 C CA . ASN A 1 871 ? 2.194 4.764 11.576 1.00 89.81 871 ASN A CA 1
ATOM 6405 C C . ASN A 1 871 ? 3.251 5.504 12.421 1.00 89.81 871 ASN A C 1
ATOM 6407 O O . ASN A 1 871 ? 3.556 6.662 12.126 1.00 89.81 871 ASN A O 1
ATOM 6411 N N . ASP A 1 872 ? 3.843 4.851 13.422 1.00 89.31 872 ASP A N 1
ATOM 6412 C CA . ASP A 1 872 ? 4.976 5.366 14.190 1.00 89.31 872 ASP A CA 1
ATOM 6413 C C . ASP A 1 872 ? 6.332 5.047 13.519 1.00 89.31 872 ASP A C 1
ATOM 6415 O O . ASP A 1 872 ? 7.360 5.614 13.909 1.00 89.31 872 ASP A O 1
ATOM 6419 N N . ASP A 1 873 ? 6.347 4.205 12.477 1.00 84.56 873 ASP A N 1
ATOM 6420 C CA . ASP A 1 873 ? 7.521 3.912 11.651 1.00 84.56 873 ASP A CA 1
ATOM 6421 C C . ASP A 1 873 ? 7.497 4.721 10.347 1.00 84.56 873 ASP A C 1
ATOM 6423 O O . ASP A 1 873 ? 6.573 4.651 9.536 1.00 84.56 873 ASP A O 1
ATOM 6427 N N . SER A 1 874 ? 8.572 5.474 10.120 1.00 82.69 874 SER A N 1
ATOM 6428 C CA . SER A 1 874 ? 8.768 6.288 8.924 1.00 82.69 874 SER A CA 1
ATOM 6429 C C . SER A 1 874 ? 8.714 5.512 7.605 1.00 82.69 874 SER A C 1
ATOM 6431 O O . SER A 1 874 ? 8.380 6.114 6.588 1.00 82.69 874 SER A O 1
ATOM 6433 N N . LEU A 1 875 ? 8.998 4.203 7.613 1.00 80.19 875 LEU A N 1
ATOM 6434 C CA . LEU A 1 875 ? 8.972 3.361 6.411 1.00 80.19 875 LEU A CA 1
ATOM 6435 C C . LEU A 1 875 ? 7.565 3.168 5.829 1.00 80.19 875 LEU A C 1
ATOM 6437 O O . LEU A 1 875 ? 7.439 2.862 4.645 1.00 80.19 875 LEU A O 1
ATOM 6441 N N . HIS A 1 876 ? 6.515 3.376 6.627 1.00 84.06 876 HIS A N 1
ATOM 6442 C CA . HIS A 1 876 ? 5.130 3.248 6.171 1.00 84.06 876 HIS A CA 1
ATOM 6443 C C . HIS A 1 876 ? 4.538 4.567 5.672 1.00 84.06 876 HIS A C 1
ATOM 6445 O O . HIS A 1 876 ? 3.366 4.599 5.297 1.00 84.06 876 HIS A O 1
ATOM 6451 N N . TRP A 1 877 ? 5.316 5.650 5.630 1.00 86.69 877 TRP A N 1
ATOM 6452 C CA . TRP A 1 877 ? 4.866 6.943 5.125 1.00 86.69 877 TRP A CA 1
ATOM 6453 C C . TRP A 1 877 ? 5.450 7.227 3.747 1.00 86.69 877 TRP A C 1
ATOM 6455 O O . TRP A 1 877 ? 6.652 7.097 3.530 1.00 86.69 877 TRP A O 1
ATOM 6465 N N . ILE A 1 878 ? 4.600 7.690 2.835 1.00 84.12 878 ILE A N 1
ATOM 6466 C CA . ILE A 1 878 ? 4.990 8.169 1.508 1.00 84.12 878 ILE A CA 1
ATOM 6467 C C . ILE A 1 878 ? 4.549 9.615 1.301 1.00 84.12 878 ILE A C 1
ATOM 6469 O O . ILE A 1 878 ? 3.742 10.165 2.052 1.00 84.12 878 ILE A O 1
ATOM 6473 N N . GLU A 1 879 ? 5.097 10.245 0.271 1.00 83.38 879 GLU A N 1
ATOM 6474 C CA . GLU A 1 879 ? 4.580 11.508 -0.236 1.00 83.38 879 GLU A CA 1
ATOM 6475 C C . GLU A 1 879 ? 3.305 11.271 -1.034 1.00 83.38 879 GLU A C 1
ATOM 6477 O O . GLU A 1 879 ? 3.268 10.427 -1.926 1.00 83.38 879 GLU A O 1
ATOM 6482 N N . ALA A 1 880 ? 2.262 12.038 -0.725 1.00 82.50 880 ALA A N 1
ATOM 6483 C CA . ALA A 1 880 ? 1.056 12.023 -1.525 1.00 82.50 880 ALA A CA 1
ATOM 6484 C C . ALA A 1 880 ? 1.337 12.530 -2.946 1.00 82.50 880 ALA A C 1
ATOM 6486 O O . ALA A 1 880 ? 2.069 13.495 -3.175 1.00 82.50 880 ALA A O 1
ATOM 6487 N N . SER A 1 881 ? 0.665 11.923 -3.903 1.00 77.38 881 SER A N 1
ATOM 6488 C CA . SER A 1 881 ? 0.780 12.164 -5.336 1.00 77.38 881 SER A CA 1
ATOM 6489 C C . SER A 1 881 ? -0.559 12.598 -5.949 1.00 77.38 881 SER A C 1
ATOM 6491 O O . SER A 1 881 ? -0.587 13.338 -6.941 1.00 77.38 881 SER A O 1
ATOM 6493 N N . SER A 1 882 ? -1.683 12.249 -5.316 1.00 80.00 882 SER A N 1
ATOM 6494 C CA . SER A 1 882 ? -3.021 12.683 -5.713 1.00 80.00 882 SER A CA 1
ATOM 6495 C C . SER A 1 882 ? -3.204 14.185 -5.539 1.00 80.00 882 SER A C 1
ATOM 6497 O O . SER A 1 882 ? -3.015 14.741 -4.466 1.00 80.00 882 SER A O 1
ATOM 6499 N N . SER A 1 883 ? -3.625 14.894 -6.588 1.00 81.25 883 SER A N 1
ATOM 6500 C CA . SER A 1 883 ? -3.851 16.340 -6.481 1.00 81.25 883 SER A CA 1
ATOM 6501 C C . SER A 1 883 ? -5.217 16.673 -5.871 1.00 81.25 883 SER A C 1
ATOM 6503 O O . SER A 1 883 ? -6.249 16.208 -6.361 1.00 81.25 883 SER A O 1
ATOM 6505 N N . TYR A 1 884 ? -5.259 17.606 -4.918 1.00 76.81 884 TYR A N 1
ATOM 6506 C CA . TYR A 1 884 ? -6.499 18.151 -4.367 1.00 76.81 884 TYR A CA 1
ATOM 6507 C C . TYR A 1 884 ? -6.543 19.688 -4.394 1.00 76.81 884 TYR A C 1
ATOM 6509 O O . TYR A 1 884 ? -5.555 20.416 -4.555 1.00 76.81 884 TYR A O 1
ATOM 6517 N N . GLY A 1 885 ? -7.757 20.231 -4.260 1.00 72.31 885 GLY A N 1
ATOM 6518 C CA . GLY A 1 885 ? -7.983 21.667 -4.106 1.00 72.31 885 GLY A CA 1
ATOM 6519 C C . GLY A 1 885 ? -7.464 22.523 -5.272 1.00 72.31 885 GLY A C 1
ATOM 6520 O O . GLY A 1 885 ? -8.107 22.633 -6.316 1.00 72.31 885 GLY A O 1
ATOM 6521 N N . LEU A 1 886 ? -6.360 23.243 -5.049 1.00 70.12 886 LEU A N 1
ATOM 6522 C CA . LEU A 1 886 ? -5.735 24.143 -6.031 1.00 70.12 886 LEU A CA 1
ATOM 6523 C C . LEU A 1 886 ? -4.451 23.568 -6.659 1.00 70.12 886 LEU A C 1
ATOM 6525 O O . LEU A 1 886 ? -3.742 24.326 -7.329 1.00 70.12 886 LEU A O 1
ATOM 6529 N N . GLY A 1 887 ? -4.201 22.268 -6.479 1.00 71.75 887 GLY A N 1
ATOM 6530 C CA . GLY A 1 887 ? -3.019 21.562 -6.978 1.00 71.75 887 GLY A CA 1
ATOM 6531 C C . GLY A 1 887 ? -1.953 21.293 -5.913 1.00 71.75 887 GLY A C 1
ATOM 6532 O O . GLY A 1 887 ? -0.790 21.205 -6.274 1.00 71.75 887 GLY A O 1
ATOM 6533 N N . GLU A 1 888 ? -2.340 21.237 -4.635 1.00 82.62 888 GLU A N 1
ATOM 6534 C CA . GLU A 1 888 ? -1.533 20.592 -3.580 1.00 82.62 888 GLU A CA 1
ATOM 6535 C C . GLU A 1 888 ? -1.725 19.072 -3.704 1.00 82.62 888 GLU A C 1
ATOM 6537 O O . GLU A 1 888 ? -2.728 18.655 -4.290 1.00 82.62 888 GLU A O 1
ATOM 6542 N N . LEU A 1 889 ? -0.786 18.265 -3.207 1.00 83.12 889 LEU A N 1
ATOM 6543 C CA . LEU A 1 889 ? -0.881 16.803 -3.255 1.00 83.12 889 LEU A CA 1
ATOM 6544 C C . LEU A 1 889 ? -1.316 16.257 -1.890 1.00 83.12 889 LEU A C 1
ATOM 6546 O O . LEU A 1 889 ? -0.883 16.776 -0.861 1.00 83.12 889 LEU A O 1
ATOM 6550 N N . GLY A 1 890 ? -2.245 15.308 -1.903 1.00 86.88 890 GLY A N 1
ATOM 6551 C CA . GLY A 1 890 ? -2.944 14.751 -0.752 1.00 86.88 890 GLY A CA 1
ATOM 6552 C C . GLY A 1 890 ? -4.334 14.214 -1.076 1.00 86.88 890 GLY A C 1
ATOM 6553 O O . GLY A 1 890 ? -4.965 14.621 -2.058 1.00 86.88 890 GLY A O 1
ATOM 6554 N N . THR A 1 891 ? -4.848 13.379 -0.180 1.00 87.00 891 THR A N 1
ATOM 6555 C CA . THR A 1 891 ? -6.117 12.643 -0.295 1.00 87.00 891 THR A CA 1
ATOM 6556 C C . THR A 1 891 ? -7.136 12.996 0.803 1.00 87.00 891 THR A C 1
ATOM 6558 O O . THR A 1 891 ? -7.834 12.125 1.310 1.00 87.00 891 THR A O 1
ATOM 6561 N N . PRO A 1 892 ? -7.335 14.285 1.162 1.00 86.31 892 PRO A N 1
ATOM 6562 C CA . PRO A 1 892 ? -8.153 14.637 2.318 1.00 86.31 892 PRO A CA 1
ATOM 6563 C C . PRO A 1 892 ? -9.614 14.182 2.178 1.00 86.31 892 PRO A C 1
ATOM 6565 O O . PRO A 1 892 ? -10.400 14.762 1.419 1.00 86.31 892 PRO A O 1
ATOM 6568 N N . GLY A 1 893 ? -10.009 13.251 3.039 1.00 83.00 893 GLY A N 1
ATOM 6569 C CA . GLY A 1 893 ? -11.346 12.691 3.198 1.00 83.00 893 GLY A CA 1
ATOM 6570 C C . GLY A 1 893 ? -11.615 11.483 2.307 1.00 83.00 893 GLY A C 1
ATOM 6571 O O . GLY A 1 893 ? -12.777 11.085 2.190 1.00 83.00 893 GLY A O 1
ATOM 6572 N N . THR A 1 894 ? -10.590 10.949 1.654 1.00 85.75 894 THR A N 1
ATOM 6573 C CA . THR A 1 894 ? -10.652 9.764 0.800 1.00 85.75 894 THR A CA 1
ATOM 6574 C C . THR A 1 894 ? -9.547 8.798 1.193 1.00 85.75 894 THR A C 1
ATOM 6576 O O . THR A 1 894 ? -8.760 9.077 2.084 1.00 85.75 894 THR A O 1
ATOM 6579 N N . GLU A 1 895 ? -9.519 7.649 0.538 1.00 87.88 895 GLU A N 1
ATOM 6580 C CA . GLU A 1 895 ? -8.441 6.688 0.702 1.00 87.88 895 GLU A CA 1
ATOM 6581 C C . GLU A 1 895 ? -7.080 7.301 0.345 1.00 87.88 895 GLU A C 1
ATOM 6583 O O . GLU A 1 895 ? -7.000 8.117 -0.580 1.00 87.88 895 GLU A O 1
ATOM 6588 N N . ASN A 1 896 ? -6.056 6.938 1.123 1.00 88.31 896 ASN A N 1
ATOM 6589 C CA . ASN A 1 896 ? -4.685 7.398 0.942 1.00 88.31 896 ASN A CA 1
ATOM 6590 C C . ASN A 1 896 ? -4.108 6.912 -0.386 1.00 88.31 896 ASN A C 1
ATOM 6592 O O . ASN A 1 896 ? -4.468 5.844 -0.875 1.00 88.31 896 ASN A O 1
ATOM 6596 N N . ASP A 1 897 ? -3.135 7.652 -0.913 1.00 82.44 897 ASP A N 1
ATOM 6597 C CA . ASP A 1 897 ? -2.267 7.102 -1.951 1.00 82.44 897 ASP A CA 1
ATOM 6598 C C . ASP A 1 897 ? -1.518 5.878 -1.393 1.00 82.44 897 ASP A C 1
ATOM 6600 O O . ASP A 1 897 ? -1.024 5.910 -0.261 1.00 82.44 897 ASP A O 1
ATOM 6604 N N . PHE A 1 898 ? -1.432 4.808 -2.186 1.00 73.69 898 PHE A N 1
ATOM 6605 C CA . PHE A 1 898 ? -0.727 3.581 -1.817 1.00 73.69 898 PHE A CA 1
ATOM 6606 C C . PHE A 1 898 ? 0.606 3.447 -2.545 1.00 73.69 898 PHE A C 1
ATOM 6608 O O . PHE A 1 898 ? 0.815 3.964 -3.646 1.00 73.69 898 PHE A O 1
ATOM 6615 N N . LEU A 1 899 ? 1.505 2.688 -1.920 1.00 73.56 899 LEU A N 1
ATOM 6616 C CA . LEU A 1 899 ? 2.734 2.232 -2.545 1.00 73.56 899 LEU A CA 1
ATOM 6617 C C . LEU A 1 899 ? 2.530 0.823 -3.101 1.00 73.56 899 LEU A C 1
ATOM 6619 O O . LEU A 1 899 ? 2.462 -0.149 -2.345 1.00 73.56 899 LEU A O 1
ATOM 6623 N N . ARG A 1 900 ? 2.500 0.687 -4.428 1.00 78.06 900 ARG A N 1
ATOM 6624 C CA . ARG A 1 900 ? 2.529 -0.626 -5.073 1.00 78.06 900 ARG A CA 1
ATOM 6625 C C . ARG A 1 900 ? 3.979 -1.102 -5.122 1.00 78.06 900 ARG A C 1
ATOM 6627 O O . ARG A 1 900 ? 4.805 -0.598 -5.886 1.00 78.06 900 ARG A O 1
ATOM 6634 N N . VAL A 1 901 ? 4.309 -2.044 -4.244 1.00 74.12 901 VAL A N 1
ATOM 6635 C CA . VAL A 1 901 ? 5.635 -2.672 -4.200 1.00 74.12 901 VAL A CA 1
ATOM 6636 C C . VAL A 1 901 ? 5.764 -3.727 -5.287 1.00 74.12 901 VAL A C 1
ATOM 6638 O O . VAL A 1 901 ? 4.772 -4.324 -5.706 1.00 74.12 901 VAL A O 1
ATOM 6641 N N . GLY A 1 902 ? 6.996 -3.977 -5.731 1.00 61.69 902 GLY A N 1
ATOM 6642 C CA . GLY A 1 902 ? 7.258 -4.696 -6.970 1.00 61.69 902 GLY A CA 1
ATOM 6643 C C . GLY A 1 902 ? 6.693 -6.118 -7.089 1.00 61.69 902 GLY A C 1
ATOM 6644 O O . GLY A 1 902 ? 6.697 -6.651 -8.189 1.00 61.69 902 GLY A O 1
ATOM 6645 N N . ALA A 1 903 ? 6.195 -6.741 -6.017 1.00 63.84 903 ALA A N 1
ATOM 6646 C CA . ALA A 1 903 ? 5.496 -8.029 -6.067 1.00 63.84 903 ALA A CA 1
ATOM 6647 C C . ALA A 1 903 ? 4.021 -7.916 -6.501 1.00 63.84 903 ALA A C 1
ATOM 6649 O O . ALA A 1 903 ? 3.510 -8.833 -7.131 1.00 63.84 903 ALA A O 1
ATOM 6650 N N . ASN A 1 904 ? 3.366 -6.785 -6.219 1.00 75.56 904 ASN A N 1
ATOM 6651 C CA . ASN A 1 904 ? 1.927 -6.586 -6.435 1.00 75.56 904 ASN A CA 1
ATOM 6652 C C . ASN A 1 904 ? 1.618 -5.847 -7.742 1.00 75.56 904 ASN A C 1
ATOM 6654 O O . ASN A 1 904 ? 0.477 -5.454 -7.964 1.00 75.56 904 ASN A O 1
ATOM 6658 N N . VAL A 1 905 ? 2.633 -5.601 -8.576 1.00 85.81 905 VAL A N 1
ATOM 6659 C CA . VAL A 1 905 ? 2.478 -4.953 -9.882 1.00 85.81 905 VAL A CA 1
ATOM 6660 C C . VAL A 1 905 ? 2.042 -5.998 -10.912 1.00 85.81 905 VAL A C 1
ATOM 6662 O O . VAL A 1 905 ? 2.739 -6.996 -11.128 1.00 85.81 905 VAL A O 1
ATOM 6665 N N . GLU A 1 906 ? 0.889 -5.756 -11.523 1.00 90.38 906 GLU A N 1
ATOM 6666 C CA . GLU A 1 906 ? 0.191 -6.587 -12.501 1.00 90.38 906 GLU A CA 1
ATOM 6667 C C . GLU A 1 906 ? 0.501 -6.157 -13.940 1.00 90.38 906 GLU A C 1
ATOM 6669 O O . GLU A 1 906 ? 1.070 -5.096 -14.200 1.00 90.38 906 GLU A O 1
ATOM 6674 N N . VAL A 1 907 ? 0.121 -7.004 -14.901 1.00 91.12 907 VAL A N 1
ATOM 6675 C CA . VAL A 1 907 ? 0.317 -6.752 -16.335 1.00 91.12 907 VAL A CA 1
ATOM 6676 C C . VAL A 1 907 ? -0.330 -5.424 -16.738 1.00 91.12 907 VAL A C 1
ATOM 6678 O O . VAL A 1 907 ? -1.522 -5.226 -16.536 1.00 91.12 907 VAL A O 1
ATOM 6681 N N . GLY A 1 908 ? 0.460 -4.528 -17.334 1.00 88.12 908 GLY A N 1
ATOM 6682 C CA . GLY A 1 908 ? -0.002 -3.226 -17.823 1.00 88.12 908 GLY A CA 1
ATOM 6683 C C . GLY A 1 908 ? 0.048 -2.063 -16.832 1.00 88.12 908 GLY A C 1
ATOM 6684 O O . GLY A 1 908 ? -0.077 -0.917 -17.266 1.00 88.12 908 GLY A O 1
ATOM 6685 N N . ASP A 1 909 ? 0.341 -2.296 -15.551 1.00 92.81 909 ASP A N 1
ATOM 6686 C CA . ASP A 1 909 ? 0.573 -1.213 -14.577 1.00 92.81 909 ASP A CA 1
ATOM 6687 C C . ASP A 1 909 ? 1.817 -0.376 -14.914 1.00 92.81 909 ASP A C 1
ATOM 6689 O O . ASP A 1 909 ? 1.871 0.834 -14.682 1.00 92.81 909 ASP A O 1
ATOM 6693 N N . VAL A 1 910 ? 2.843 -1.034 -15.464 1.00 94.62 910 VAL A N 1
ATOM 6694 C CA . VAL A 1 910 ? 4.088 -0.410 -15.919 1.00 94.62 910 VAL A CA 1
ATOM 6695 C C . VAL A 1 910 ? 4.351 -0.842 -17.350 1.00 94.62 910 VAL A C 1
ATOM 6697 O O . VAL A 1 910 ? 4.681 -1.996 -17.602 1.00 94.62 910 VAL A O 1
ATOM 6700 N N . ILE A 1 911 ? 4.271 0.098 -18.287 1.00 95.81 911 ILE A N 1
ATOM 6701 C CA . ILE A 1 911 ? 4.445 -0.179 -19.720 1.00 95.81 911 ILE A CA 1
ATOM 6702 C C . ILE A 1 911 ? 5.657 0.542 -20.298 1.00 95.81 911 ILE A C 1
ATOM 6704 O O . ILE A 1 911 ? 5.992 1.652 -19.893 1.00 95.81 911 ILE A O 1
ATOM 6708 N N . ILE A 1 912 ? 6.297 -0.032 -21.310 1.00 96.06 912 ILE A N 1
ATOM 6709 C CA . ILE A 1 912 ? 7.398 0.585 -22.046 1.00 96.06 912 ILE A CA 1
ATOM 6710 C C . ILE A 1 912 ? 6.830 1.638 -23.006 1.00 96.06 912 ILE A C 1
ATOM 6712 O O . ILE A 1 912 ? 6.184 1.325 -24.008 1.00 96.06 912 ILE A O 1
ATOM 6716 N N . SER A 1 913 ? 7.111 2.910 -22.723 1.00 95.69 913 SER A N 1
ATOM 6717 C CA . SER A 1 913 ? 6.507 4.071 -23.387 1.00 95.69 913 SER A CA 1
ATOM 6718 C C . SER A 1 913 ? 7.387 4.694 -24.473 1.00 95.69 913 SER A C 1
ATOM 6720 O O . SER A 1 913 ? 6.869 5.299 -25.418 1.00 95.69 913 SER A O 1
ATOM 6722 N N . GLU A 1 914 ? 8.714 4.582 -24.381 1.00 95.06 914 GLU A N 1
ATOM 6723 C CA . GLU A 1 914 ? 9.636 5.194 -25.345 1.00 95.06 914 GLU A CA 1
ATOM 6724 C C . GLU A 1 914 ? 10.953 4.410 -25.475 1.00 95.06 914 GLU A C 1
ATOM 6726 O O . GLU A 1 914 ? 11.479 3.873 -24.506 1.00 95.06 914 GLU A O 1
ATOM 6731 N N . VAL A 1 915 ? 11.524 4.336 -26.689 1.00 94.38 915 VAL A N 1
ATOM 6732 C CA . VAL A 1 915 ? 12.799 3.629 -26.936 1.00 94.38 915 VAL A CA 1
ATOM 6733 C C . VAL A 1 915 ? 13.742 4.416 -27.853 1.00 94.38 915 VAL A C 1
ATOM 6735 O O . VAL A 1 915 ? 13.403 4.781 -28.987 1.00 94.38 915 VAL A O 1
ATOM 6738 N N . MET A 1 916 ? 14.998 4.585 -27.424 1.00 93.25 916 MET A N 1
ATOM 6739 C CA . MET A 1 916 ? 16.091 5.214 -28.177 1.00 93.25 916 MET A CA 1
ATOM 6740 C C . MET A 1 916 ? 17.235 4.220 -28.443 1.00 93.25 916 MET A C 1
ATOM 6742 O O . MET A 1 916 ? 18.108 3.989 -27.613 1.00 93.25 916 MET A O 1
ATOM 6746 N N . VAL A 1 917 ? 17.316 3.683 -29.667 1.00 90.81 917 VAL A N 1
ATOM 6747 C CA . VAL A 1 917 ? 18.355 2.685 -30.032 1.00 90.81 917 VAL A CA 1
ATOM 6748 C C . VAL A 1 917 ? 19.570 3.249 -30.793 1.00 90.81 917 VAL A C 1
ATOM 6750 O O . VAL A 1 917 ? 20.542 2.535 -31.052 1.00 90.81 917 VAL A O 1
ATOM 6753 N N . ASN A 1 918 ? 19.505 4.510 -31.233 1.00 89.38 918 ASN A N 1
ATOM 6754 C CA . ASN A 1 918 ? 20.497 5.182 -32.092 1.00 89.38 918 ASN A CA 1
ATOM 6755 C C . ASN A 1 918 ? 20.837 6.630 -31.648 1.00 89.38 918 ASN A C 1
ATOM 6757 O O . ASN A 1 918 ? 20.836 7.534 -32.495 1.00 89.38 918 ASN A O 1
ATOM 6761 N N . GLY A 1 919 ? 21.064 6.881 -30.355 1.00 92.44 919 GLY A N 1
ATOM 6762 C CA . GLY A 1 919 ? 21.284 8.235 -29.828 1.00 92.44 919 GLY A CA 1
ATOM 6763 C C . GLY A 1 919 ? 22.591 8.887 -30.297 1.00 92.44 919 GLY A C 1
ATOM 6764 O O . GLY A 1 919 ? 23.546 8.222 -30.703 1.00 92.44 919 GLY A O 1
ATOM 6765 N N . LEU A 1 920 ? 22.637 10.219 -30.302 1.00 95.00 920 LEU A N 1
ATOM 6766 C CA . LEU A 1 920 ? 23.803 11.013 -30.686 1.00 95.00 920 LEU A CA 1
ATOM 6767 C C . LEU A 1 920 ? 24.602 11.438 -29.457 1.00 95.00 920 LEU A C 1
ATOM 6769 O O . LEU A 1 920 ? 24.063 12.053 -28.546 1.00 95.00 920 LEU A O 1
ATOM 6773 N N . ASN A 1 921 ? 25.916 11.232 -29.507 1.00 92.50 921 ASN A N 1
ATOM 6774 C CA . ASN A 1 921 ? 26.823 11.808 -28.518 1.00 92.50 921 ASN A CA 1
ATOM 6775 C C . ASN A 1 921 ? 27.079 13.304 -28.779 1.00 92.50 921 ASN A C 1
ATOM 6777 O O . ASN A 1 921 ? 26.678 13.869 -29.803 1.00 92.50 921 ASN A O 1
ATOM 6781 N N . THR A 1 922 ? 27.901 13.922 -27.931 1.00 90.06 922 THR A N 1
ATOM 6782 C CA . THR A 1 922 ? 28.352 15.331 -28.021 1.00 90.06 922 THR A CA 1
ATOM 6783 C C . THR A 1 922 ? 28.949 15.774 -29.363 1.00 90.06 922 THR A C 1
ATOM 6785 O O . THR A 1 922 ? 29.045 16.971 -29.653 1.00 90.06 922 THR A O 1
ATOM 6788 N N . ASN A 1 923 ? 29.348 14.841 -30.234 1.00 89.62 923 ASN A N 1
ATOM 6789 C CA . ASN A 1 923 ? 29.845 15.138 -31.578 1.00 89.62 923 ASN A CA 1
ATOM 6790 C C . ASN A 1 923 ? 28.764 15.043 -32.672 1.00 89.62 923 ASN A C 1
ATOM 6792 O O . ASN A 1 923 ? 29.084 15.226 -33.856 1.00 89.62 923 ASN A O 1
ATOM 6796 N N . GLY A 1 924 ? 27.510 14.768 -32.305 1.00 87.94 924 GLY A N 1
ATOM 6797 C CA . GLY A 1 924 ? 26.390 14.553 -33.220 1.00 87.94 924 GLY A CA 1
ATOM 6798 C C . GLY A 1 924 ? 26.547 13.273 -34.043 1.00 87.94 924 GLY A C 1
ATOM 6799 O O . GLY A 1 924 ? 26.222 13.255 -35.235 1.00 87.94 924 GLY A O 1
ATOM 6800 N N . VAL A 1 925 ? 27.152 12.235 -33.459 1.00 91.25 925 VAL A N 1
ATOM 6801 C CA . VAL A 1 925 ? 27.385 10.934 -34.100 1.00 91.25 925 VAL A CA 1
ATOM 6802 C C . VAL A 1 925 ? 26.656 9.863 -33.301 1.00 91.25 925 VAL A C 1
ATOM 6804 O O . VAL A 1 925 ? 26.743 9.887 -32.082 1.00 91.25 925 VAL A O 1
ATOM 6807 N N . ASN A 1 926 ? 25.995 8.931 -34.003 1.00 90.06 926 ASN A N 1
ATOM 6808 C CA . ASN A 1 926 ? 25.361 7.768 -33.380 1.00 90.06 926 ASN A CA 1
ATOM 6809 C C . ASN A 1 926 ? 26.372 7.026 -32.497 1.00 90.06 926 ASN A C 1
ATOM 6811 O O . ASN A 1 926 ? 27.442 6.647 -32.998 1.00 90.06 926 ASN A O 1
ATOM 6815 N N . ASP A 1 927 ? 26.024 6.834 -31.236 1.00 90.62 927 ASP A N 1
ATOM 6816 C CA . ASP A 1 927 ? 26.853 6.219 -30.213 1.00 90.62 927 ASP A CA 1
ATOM 6817 C C . ASP A 1 927 ? 26.040 5.171 -29.449 1.00 90.62 927 ASP A C 1
ATOM 6819 O O . ASP A 1 927 ? 24.834 5.296 -29.273 1.00 90.62 927 ASP A O 1
ATOM 6823 N N . ALA A 1 928 ? 26.703 4.095 -29.041 1.00 85.62 928 ALA A N 1
ATOM 6824 C CA . ALA A 1 928 ? 26.037 2.979 -28.385 1.00 85.62 928 ALA A CA 1
ATOM 6825 C C . ALA A 1 928 ? 25.804 3.212 -26.886 1.00 85.62 928 ALA A C 1
ATOM 6827 O O . ALA A 1 928 ? 25.069 2.434 -26.290 1.00 85.62 928 ALA A O 1
ATOM 6828 N N . ASN A 1 929 ? 26.428 4.243 -26.310 1.00 90.19 929 ASN A N 1
ATOM 6829 C CA . ASN A 1 929 ? 26.206 4.670 -24.926 1.00 90.19 929 ASN A CA 1
ATOM 6830 C C . ASN A 1 929 ? 25.010 5.631 -24.796 1.00 90.19 929 ASN A C 1
ATOM 6832 O O . ASN A 1 929 ? 24.593 5.961 -23.702 1.00 90.19 929 ASN A O 1
ATOM 6836 N N . GLU A 1 930 ? 24.449 6.098 -25.912 1.00 92.56 930 GLU A N 1
ATOM 6837 C CA . GLU A 1 930 ? 23.330 7.054 -25.928 1.00 92.56 930 GLU A CA 1
ATOM 6838 C C . GLU A 1 930 ? 21.996 6.319 -26.127 1.00 92.56 930 GLU A C 1
ATOM 6840 O O . GLU A 1 930 ? 21.098 6.799 -26.820 1.00 92.56 930 GLU A O 1
ATOM 6845 N N . LYS A 1 931 ? 21.914 5.087 -25.617 1.00 92.25 931 LYS A N 1
ATOM 6846 C CA . LYS A 1 931 ? 20.730 4.235 -25.698 1.00 92.25 931 LYS A CA 1
ATOM 6847 C C . LYS A 1 931 ? 19.983 4.281 -24.371 1.00 92.25 931 LYS A C 1
ATOM 6849 O O . LYS A 1 931 ? 20.626 4.373 -23.325 1.00 92.25 931 LYS A O 1
ATOM 6854 N N . TRP A 1 932 ? 18.663 4.231 -24.453 1.00 95.19 932 TRP A N 1
ATOM 6855 C CA . TRP A 1 932 ? 17.766 4.213 -23.305 1.00 95.19 932 TRP A CA 1
ATOM 6856 C C . TRP A 1 932 ? 16.380 3.720 -23.729 1.00 95.19 932 TRP A C 1
ATOM 6858 O O . TRP A 1 932 ? 16.057 3.726 -24.925 1.00 95.19 932 TRP A O 1
ATOM 6868 N N . PHE A 1 933 ? 15.586 3.303 -22.755 1.00 95.75 933 PHE A N 1
ATOM 6869 C CA . PHE A 1 933 ? 14.141 3.131 -22.878 1.00 95.75 933 PHE A CA 1
ATOM 6870 C C . PHE A 1 933 ? 13.461 3.782 -21.674 1.00 95.75 933 PHE A C 1
ATOM 6872 O O . PHE A 1 933 ? 14.130 4.151 -20.713 1.00 95.75 933 PHE A O 1
ATOM 6879 N N . GLU A 1 934 ? 12.163 3.988 -21.765 1.00 96.88 934 GLU A N 1
ATOM 6880 C CA . GLU A 1 934 ? 11.350 4.614 -20.731 1.00 96.88 934 GLU A CA 1
ATOM 6881 C C . GLU A 1 934 ? 10.150 3.731 -20.441 1.00 96.88 934 GLU A C 1
ATOM 6883 O O . GLU A 1 934 ? 9.634 3.065 -21.345 1.00 96.88 934 GLU A O 1
ATOM 6888 N N . VAL A 1 935 ? 9.744 3.739 -19.180 1.00 97.31 935 VAL A N 1
ATOM 6889 C CA . VAL A 1 935 ? 8.523 3.111 -18.702 1.00 97.31 935 VAL A CA 1
ATOM 6890 C C . VAL A 1 935 ? 7.558 4.174 -18.189 1.00 97.31 935 VAL A C 1
ATOM 6892 O O . VAL A 1 935 ? 7.979 5.230 -17.713 1.00 97.31 935 VAL A O 1
ATOM 6895 N N . HIS A 1 936 ? 6.270 3.879 -18.279 1.00 95.50 936 HIS A N 1
ATOM 6896 C CA . HIS A 1 936 ? 5.177 4.704 -17.798 1.00 95.50 936 HIS A CA 1
ATOM 6897 C C . HIS A 1 936 ? 4.346 3.908 -16.800 1.00 95.50 936 HIS A C 1
ATOM 6899 O O . HIS A 1 936 ? 3.958 2.778 -17.094 1.00 95.50 936 HIS A O 1
ATOM 6905 N N . ASN A 1 937 ? 4.078 4.514 -15.649 1.00 94.06 937 ASN A N 1
ATOM 6906 C CA . ASN A 1 937 ? 3.118 4.004 -14.681 1.00 94.06 937 ASN A CA 1
ATOM 6907 C C . ASN A 1 937 ? 1.708 4.390 -15.149 1.00 94.06 937 ASN A C 1
ATOM 6909 O O . ASN A 1 937 ? 1.418 5.578 -15.260 1.00 94.06 937 ASN A O 1
ATOM 6913 N N . THR A 1 938 ? 0.853 3.418 -15.455 1.00 91.75 938 THR A N 1
ATOM 6914 C CA . THR A 1 938 ? -0.526 3.647 -15.931 1.00 91.75 938 THR A CA 1
ATOM 6915 C C . THR A 1 938 ? -1.527 3.816 -14.786 1.00 91.75 938 THR A C 1
ATOM 6917 O O . THR A 1 938 ? -2.665 4.235 -15.017 1.00 91.75 938 THR A O 1
ATOM 6920 N N . THR A 1 939 ? -1.102 3.526 -13.556 1.00 87.44 939 THR A N 1
ATOM 6921 C CA . THR A 1 939 ? -1.932 3.546 -12.351 1.00 87.44 939 THR A CA 1
ATOM 6922 C C . THR A 1 939 ? -1.970 4.934 -11.705 1.00 87.44 939 THR A C 1
ATOM 6924 O O . THR A 1 939 ? -1.192 5.840 -12.035 1.00 87.44 939 THR A O 1
ATOM 6927 N N . SER A 1 940 ? -2.907 5.108 -10.773 1.00 77.94 940 SER A N 1
ATOM 6928 C CA . SER A 1 940 ? -2.976 6.268 -9.880 1.00 77.94 940 SER A CA 1
ATOM 6929 C C . SER A 1 940 ? -2.079 6.146 -8.645 1.00 77.94 940 SER A C 1
ATOM 6931 O O . SER A 1 940 ? -2.020 7.102 -7.877 1.00 77.94 940 SER A O 1
ATOM 6933 N N . ASP A 1 941 ? -1.374 5.027 -8.480 1.00 79.56 941 ASP A N 1
ATOM 6934 C CA . ASP A 1 941 ? -0.561 4.730 -7.302 1.00 79.56 941 ASP A CA 1
ATOM 6935 C C . ASP A 1 941 ? 0.923 4.954 -7.595 1.00 79.56 941 ASP A C 1
ATOM 6937 O O . ASP A 1 941 ? 1.355 4.917 -8.749 1.00 79.56 941 ASP A O 1
ATOM 6941 N N . ILE A 1 942 ? 1.736 5.180 -6.561 1.00 80.38 942 ILE A N 1
ATOM 6942 C CA . ILE A 1 942 ? 3.195 5.201 -6.723 1.00 80.38 942 ILE A CA 1
ATOM 6943 C C . ILE A 1 942 ? 3.668 3.753 -6.862 1.00 80.38 942 ILE A C 1
ATOM 6945 O O . ILE A 1 942 ? 3.318 2.903 -6.043 1.00 80.38 942 ILE A O 1
ATOM 6949 N N . ILE A 1 943 ? 4.506 3.466 -7.861 1.00 87.50 943 ILE A N 1
ATOM 6950 C CA . ILE A 1 943 ? 5.075 2.127 -8.059 1.00 87.50 943 ILE A CA 1
ATOM 6951 C C . ILE A 1 943 ? 6.560 2.134 -7.706 1.00 87.50 943 ILE A C 1
ATOM 6953 O O . ILE A 1 943 ? 7.333 2.882 -8.301 1.00 87.50 943 ILE A O 1
ATOM 6957 N N . ASN A 1 944 ? 6.983 1.266 -6.786 1.00 87.88 944 ASN A N 1
ATOM 6958 C CA . ASN A 1 944 ? 8.402 1.012 -6.531 1.00 87.88 944 ASN A CA 1
ATOM 6959 C C . ASN A 1 944 ? 8.872 -0.208 -7.329 1.00 87.88 944 ASN A C 1
ATOM 6961 O O . ASN A 1 944 ? 8.411 -1.327 -7.102 1.00 87.88 944 ASN A O 1
ATOM 6965 N N . LEU A 1 945 ? 9.820 0.007 -8.242 1.00 92.00 945 LEU A N 1
ATOM 6966 C CA . LEU A 1 945 ? 10.359 -1.030 -9.120 1.00 92.00 945 LEU A CA 1
ATOM 6967 C C . LEU A 1 945 ? 11.472 -1.867 -8.476 1.00 92.00 945 LEU A C 1
ATOM 6969 O O . LEU A 1 945 ? 12.069 -2.695 -9.159 1.00 92.00 945 LEU A O 1
ATOM 6973 N N . LYS A 1 946 ? 11.775 -1.697 -7.186 1.00 88.69 946 LYS A N 1
ATOM 6974 C CA . LYS A 1 946 ? 12.713 -2.578 -6.478 1.00 88.69 946 LYS A CA 1
ATOM 6975 C C . LYS A 1 946 ? 12.310 -4.049 -6.629 1.00 88.69 946 LYS A C 1
ATOM 6977 O O . LYS A 1 946 ? 11.145 -4.414 -6.475 1.00 88.69 946 LYS A O 1
ATOM 6982 N N . GLY A 1 947 ? 13.279 -4.890 -6.975 1.00 88.00 947 GLY A N 1
ATOM 6983 C CA . GLY A 1 947 ? 13.092 -6.304 -7.298 1.00 88.00 947 GLY A CA 1
ATOM 6984 C C . GLY A 1 947 ? 12.642 -6.586 -8.737 1.00 88.00 947 GLY A C 1
ATOM 6985 O O . GLY A 1 947 ? 12.678 -7.745 -9.154 1.00 88.00 947 GLY A O 1
ATOM 6986 N N . PHE A 1 948 ? 12.270 -5.574 -9.536 1.00 94.50 948 PHE A N 1
ATOM 6987 C CA . PHE A 1 948 ? 11.960 -5.799 -10.951 1.00 94.50 948 PHE A CA 1
ATOM 6988 C C . PHE A 1 948 ? 13.179 -6.344 -11.679 1.00 94.50 948 PHE A C 1
ATOM 6990 O O . PHE A 1 948 ? 14.294 -5.845 -11.518 1.00 94.50 948 PHE A O 1
ATOM 6997 N N . THR A 1 949 ? 12.946 -7.324 -12.546 1.00 93.75 949 THR A N 1
ATOM 6998 C CA . THR A 1 949 ? 13.978 -7.864 -13.431 1.00 93.75 949 THR A CA 1
ATOM 6999 C C . THR A 1 949 ? 13.727 -7.407 -14.860 1.00 93.75 949 THR A C 1
ATOM 7001 O O . THR A 1 949 ? 12.608 -7.460 -15.362 1.00 93.75 949 THR A O 1
ATOM 7004 N N . ILE A 1 950 ? 14.777 -6.959 -15.543 1.00 94.00 950 ILE A N 1
ATOM 7005 C CA . ILE A 1 950 ? 14.703 -6.435 -16.907 1.00 94.00 950 ILE A CA 1
ATOM 7006 C C . ILE A 1 950 ? 15.672 -7.207 -17.788 1.00 94.00 950 ILE A C 1
ATOM 7008 O O . ILE A 1 950 ? 16.870 -7.284 -17.498 1.00 94.00 950 ILE A O 1
ATOM 7012 N N . ASP A 1 951 ? 15.185 -7.742 -18.910 1.00 90.62 951 ASP A N 1
ATOM 7013 C CA . ASP A 1 951 ? 16.038 -8.492 -19.828 1.00 90.62 951 ASP A CA 1
ATOM 7014 C C . ASP A 1 951 ? 15.798 -8.230 -21.324 1.00 90.62 951 ASP A C 1
ATOM 7016 O O . ASP A 1 951 ? 14.872 -7.538 -21.753 1.00 90.62 951 ASP A O 1
ATOM 7020 N N . SER A 1 952 ? 16.730 -8.758 -22.127 1.00 87.12 952 SER A N 1
ATOM 7021 C CA . SER A 1 952 ? 16.729 -8.691 -23.590 1.00 87.12 952 SER A CA 1
ATOM 7022 C C . SER A 1 952 ? 17.215 -10.028 -24.180 1.00 87.12 952 SER A C 1
ATOM 7024 O O . SER A 1 952 ? 18.422 -10.265 -24.327 1.00 87.12 952 SER A O 1
ATOM 7026 N N . PRO A 1 953 ? 16.308 -10.963 -24.528 1.00 76.50 953 PRO A N 1
ATOM 7027 C CA . PRO A 1 953 ? 16.667 -12.351 -24.841 1.00 76.50 953 PRO A CA 1
ATOM 7028 C C . PRO A 1 953 ? 17.238 -12.573 -26.256 1.00 76.50 953 PRO A C 1
ATOM 7030 O O . PRO A 1 953 ? 17.457 -13.717 -26.680 1.00 76.50 953 PRO A O 1
ATOM 7033 N N . VAL A 1 954 ? 17.468 -11.525 -27.054 1.00 65.31 954 VAL A N 1
ATOM 7034 C CA . VAL A 1 954 ? 17.884 -11.681 -28.462 1.00 65.31 954 VAL A CA 1
ATOM 7035 C C . VAL A 1 954 ? 19.231 -12.407 -28.614 1.00 65.31 954 VAL A C 1
ATOM 7037 O O . VAL A 1 954 ? 20.125 -12.326 -27.772 1.00 65.31 954 VAL A O 1
ATOM 7040 N N . PRO A 1 955 ? 19.451 -13.106 -29.750 1.00 51.94 955 PRO A N 1
ATOM 7041 C CA . PRO A 1 955 ? 20.565 -14.028 -29.913 1.00 51.94 955 PRO A CA 1
ATOM 7042 C C . PRO A 1 955 ? 21.887 -13.294 -30.198 1.00 51.94 955 PRO A C 1
ATOM 7044 O O . PRO A 1 955 ? 22.354 -13.215 -31.342 1.00 51.94 955 PRO A O 1
ATOM 7047 N N . SER A 1 956 ? 22.524 -12.805 -29.137 1.00 51.25 956 SER A N 1
ATOM 7048 C CA . SER A 1 956 ? 23.961 -12.535 -29.070 1.00 51.25 956 SER A CA 1
ATOM 7049 C C . SER A 1 956 ? 24.742 -13.863 -28.990 1.00 51.25 956 SER A C 1
ATOM 7051 O O . SER A 1 956 ? 24.218 -14.868 -28.509 1.00 51.25 956 SER A O 1
ATOM 7053 N N . PRO A 1 957 ? 25.993 -13.947 -29.491 1.00 54.00 957 PRO A N 1
ATOM 7054 C CA . PRO A 1 957 ? 26.862 -15.097 -29.224 1.00 54.00 957 PRO A CA 1
ATOM 7055 C C . PRO A 1 957 ? 27.108 -15.357 -27.727 1.00 54.00 957 PRO A C 1
ATOM 7057 O O . PRO A 1 957 ? 27.464 -16.489 -27.407 1.00 54.00 957 PRO A O 1
ATOM 7060 N N . ASP A 1 958 ? 26.877 -14.351 -26.881 1.00 54.25 958 ASP A N 1
ATOM 7061 C CA . ASP A 1 958 ? 26.890 -14.399 -25.420 1.00 54.25 958 ASP A CA 1
ATOM 7062 C C . ASP A 1 958 ? 25.638 -13.617 -24.940 1.00 54.25 958 ASP A C 1
ATOM 7064 O O . ASP A 1 958 ? 25.672 -12.384 -24.974 1.00 54.25 958 ASP A O 1
ATOM 7068 N N . PRO A 1 959 ? 24.487 -14.273 -24.673 1.00 59.28 959 PRO A N 1
ATOM 7069 C CA . PRO A 1 959 ? 23.308 -13.593 -24.131 1.00 59.28 959 PRO A CA 1
ATOM 7070 C C . PRO A 1 959 ? 23.626 -13.090 -22.719 1.00 59.28 959 PRO A C 1
ATOM 7072 O O . PRO A 1 959 ? 24.191 -13.845 -21.926 1.00 59.28 959 PRO A O 1
ATOM 7075 N N . LEU A 1 960 ? 23.326 -11.819 -22.449 1.00 66.25 960 LEU A N 1
ATOM 7076 C CA . LEU A 1 960 ? 23.408 -11.264 -21.099 1.00 66.25 960 LEU A CA 1
ATOM 7077 C C . LEU A 1 960 ? 22.138 -11.662 -20.331 1.00 66.25 960 LEU A C 1
ATOM 7079 O O . LEU A 1 960 ? 21.084 -11.757 -20.964 1.00 66.25 960 LEU A O 1
ATOM 7083 N N . PRO A 1 961 ? 22.235 -11.949 -19.025 1.00 65.50 961 PRO A N 1
ATOM 7084 C CA . PRO A 1 961 ? 21.129 -12.507 -18.250 1.00 65.50 961 PRO A CA 1
ATOM 7085 C C . PRO A 1 961 ? 20.020 -11.505 -17.875 1.00 65.50 961 PRO A C 1
ATOM 7087 O O . PRO A 1 961 ? 19.055 -11.932 -17.261 1.00 65.50 961 PRO A O 1
ATOM 7090 N N . GLY A 1 962 ? 20.108 -10.228 -18.272 1.00 80.44 962 GLY A N 1
ATOM 7091 C CA . GLY A 1 962 ? 19.271 -9.171 -17.692 1.00 80.44 962 GLY A CA 1
ATOM 7092 C C . GLY A 1 962 ? 19.874 -8.649 -16.386 1.00 80.44 962 GLY A C 1
ATOM 7093 O O . GLY A 1 962 ? 21.014 -8.994 -16.062 1.00 80.44 962 GLY A O 1
ATOM 7094 N N . PHE A 1 963 ? 19.144 -7.796 -15.673 1.00 90.44 963 PHE A N 1
ATOM 7095 C CA . PHE A 1 963 ? 19.510 -7.302 -14.341 1.00 90.44 963 PHE A CA 1
ATOM 7096 C C . PHE A 1 963 ? 18.268 -7.088 -13.479 1.00 90.44 963 PHE A C 1
ATOM 7098 O O . PHE A 1 963 ? 17.172 -6.938 -14.022 1.00 90.44 963 PHE A O 1
ATOM 7105 N N . SER A 1 964 ? 18.471 -7.049 -12.166 1.00 91.81 964 SER A N 1
ATOM 7106 C CA . SER A 1 964 ? 17.443 -6.739 -11.178 1.00 91.81 964 SER A CA 1
ATOM 7107 C C . SER A 1 964 ? 17.702 -5.360 -10.578 1.00 91.81 964 SER A C 1
ATOM 7109 O O . SER A 1 964 ? 18.848 -4.923 -10.459 1.00 91.81 964 SER A O 1
ATOM 7111 N N . ILE A 1 965 ? 16.629 -4.638 -10.277 1.00 92.75 965 ILE A N 1
ATOM 7112 C CA . ILE A 1 965 ? 16.693 -3.343 -9.604 1.00 92.75 965 ILE A CA 1
ATOM 7113 C C . ILE A 1 965 ? 16.834 -3.610 -8.102 1.00 92.75 965 ILE A C 1
ATOM 7115 O O . ILE A 1 965 ? 15.877 -4.037 -7.466 1.00 92.75 965 ILE A O 1
ATOM 7119 N N . GLU A 1 966 ? 18.023 -3.386 -7.548 1.00 86.50 966 GLU A N 1
ATOM 7120 C CA . GLU A 1 966 ? 18.318 -3.692 -6.135 1.00 86.50 966 GLU A CA 1
ATOM 7121 C C . GLU A 1 966 ? 17.892 -2.573 -5.169 1.00 86.50 966 GLU A C 1
ATOM 7123 O O . GLU A 1 966 ? 17.498 -2.835 -4.033 1.00 86.50 966 GLU A O 1
ATOM 7128 N N . ASP A 1 967 ? 17.935 -1.324 -5.634 1.00 82.69 967 ASP A N 1
ATOM 7129 C CA . ASP A 1 967 ? 17.606 -0.138 -4.842 1.00 82.69 967 ASP A CA 1
ATOM 7130 C C . ASP A 1 967 ? 16.162 0.320 -5.074 1.00 82.69 967 ASP A C 1
ATOM 7132 O O . ASP A 1 967 ? 15.556 0.036 -6.109 1.00 82.69 967 ASP A O 1
ATOM 7136 N N . ASP A 1 968 ? 15.614 1.077 -4.124 1.00 80.69 968 ASP A N 1
ATOM 7137 C CA . ASP A 1 968 ? 14.300 1.701 -4.270 1.00 80.69 968 ASP A CA 1
ATOM 7138 C C . ASP A 1 968 ? 14.287 2.669 -5.464 1.00 80.69 968 ASP A C 1
ATOM 7140 O O . ASP A 1 968 ? 15.085 3.607 -5.548 1.00 80.69 968 ASP A O 1
ATOM 7144 N N . PHE A 1 969 ? 13.383 2.424 -6.415 1.00 86.50 969 PHE A N 1
ATOM 7145 C CA . PHE A 1 969 ? 13.264 3.213 -7.638 1.00 86.50 969 PHE A CA 1
ATOM 7146 C C . PHE A 1 969 ? 11.793 3.434 -7.978 1.00 86.50 969 PHE A C 1
ATOM 7148 O O . PHE A 1 969 ? 11.108 2.546 -8.487 1.00 86.50 969 PHE A O 1
ATOM 7155 N N . PHE A 1 970 ? 11.312 4.635 -7.669 1.00 85.38 970 PHE A N 1
ATOM 7156 C CA . PHE A 1 970 ? 9.897 4.981 -7.722 1.00 85.38 970 PHE A CA 1
ATOM 7157 C C . PHE A 1 970 ? 9.489 5.558 -9.080 1.00 85.38 970 PHE A C 1
ATOM 7159 O O . PHE A 1 970 ? 10.210 6.353 -9.688 1.00 85.38 970 PHE A O 1
ATOM 7166 N N . VAL A 1 971 ? 8.293 5.187 -9.528 1.00 88.56 971 VAL A N 1
ATOM 7167 C CA . VAL A 1 971 ? 7.596 5.788 -10.663 1.00 88.56 971 VAL A CA 1
ATOM 7168 C C . VAL A 1 971 ? 6.295 6.389 -10.150 1.00 88.56 971 VAL A C 1
ATOM 7170 O O . VAL A 1 971 ? 5.373 5.668 -9.770 1.00 88.56 971 VAL A O 1
ATOM 7173 N N . GLU A 1 972 ? 6.230 7.719 -10.152 1.00 83.75 972 GLU A N 1
ATOM 7174 C CA . GLU A 1 972 ? 5.041 8.490 -9.767 1.00 83.75 972 GLU A CA 1
ATOM 7175 C C . GLU A 1 972 ? 3.783 8.053 -10.543 1.00 83.75 972 GLU A C 1
ATOM 7177 O O . GLU A 1 972 ? 3.918 7.562 -11.673 1.00 83.75 972 GLU A O 1
ATOM 7182 N N . PRO A 1 973 ? 2.566 8.281 -10.015 1.00 82.25 973 PRO A N 1
ATOM 7183 C CA . PRO A 1 973 ? 1.326 7.989 -10.721 1.00 82.25 973 PRO A CA 1
ATOM 7184 C C . PRO A 1 973 ? 1.253 8.709 -12.049 1.00 82.25 973 PRO A C 1
ATOM 7186 O O . PRO A 1 973 ? 1.534 9.912 -12.137 1.00 82.25 973 PRO A O 1
ATOM 7189 N N . LEU A 1 974 ? 0.859 7.991 -13.099 1.00 85.31 974 LEU A N 1
ATOM 7190 C CA . LEU A 1 974 ? 0.841 8.530 -14.464 1.00 85.31 974 LEU A CA 1
ATOM 7191 C C . LEU A 1 974 ? 2.207 9.120 -14.896 1.00 85.31 974 LEU A C 1
ATOM 7193 O O . LEU A 1 974 ? 2.294 9.898 -15.856 1.00 85.31 974 LEU A O 1
ATOM 7197 N N . GLY A 1 975 ? 3.273 8.784 -14.167 1.00 88.50 975 GLY A N 1
ATOM 7198 C CA . GLY A 1 975 ? 4.624 9.296 -14.307 1.00 88.50 975 GLY A CA 1
ATOM 7199 C C . GLY A 1 975 ? 5.460 8.470 -15.275 1.00 88.50 975 GLY A C 1
ATOM 7200 O O . GLY A 1 975 ? 4.991 7.510 -15.888 1.00 88.50 975 GLY A O 1
ATOM 7201 N N . TYR A 1 976 ? 6.715 8.882 -15.444 1.00 94.50 976 TYR A N 1
ATOM 7202 C CA . TYR A 1 976 ? 7.649 8.271 -16.387 1.00 94.50 976 TYR A CA 1
ATOM 7203 C C . TYR A 1 976 ? 9.005 8.078 -15.722 1.00 94.50 976 TYR A C 1
ATOM 7205 O O . TYR A 1 976 ? 9.511 8.994 -15.073 1.00 94.50 976 TYR A O 1
ATOM 7213 N N . ALA A 1 977 ? 9.612 6.917 -15.946 1.00 95.31 977 ALA A N 1
ATOM 7214 C CA . ALA A 1 977 ? 10.953 6.600 -15.479 1.00 95.31 977 ALA A CA 1
ATOM 7215 C C . ALA A 1 977 ? 11.826 6.104 -16.631 1.00 95.31 977 ALA A C 1
ATOM 7217 O O . ALA A 1 977 ? 11.381 5.385 -17.527 1.00 95.31 977 ALA A O 1
ATOM 7218 N N . VAL A 1 978 ? 13.091 6.508 -16.627 1.00 96.88 978 VAL A N 1
ATOM 7219 C CA . VAL A 1 978 ? 14.015 6.311 -17.743 1.00 96.88 978 VAL A CA 1
ATOM 7220 C C . VAL A 1 978 ? 15.097 5.319 -17.357 1.00 96.88 978 VAL A C 1
ATOM 7222 O O . VAL A 1 978 ? 15.768 5.474 -16.348 1.00 96.88 978 VAL A O 1
ATOM 7225 N N . PHE A 1 979 ? 15.353 4.344 -18.217 1.00 96.19 979 PHE A N 1
ATOM 7226 C CA . PHE A 1 979 ? 16.465 3.414 -18.090 1.00 96.19 979 PHE A CA 1
ATOM 7227 C C . PHE A 1 979 ? 17.517 3.750 -19.138 1.00 96.19 979 PHE A C 1
ATOM 7229 O O . PHE A 1 979 ? 17.326 3.519 -20.337 1.00 96.19 979 PHE A O 1
ATOM 7236 N N . ALA A 1 980 ? 18.648 4.302 -18.703 1.00 95.12 980 ALA A N 1
ATOM 7237 C CA . ALA A 1 980 ? 19.718 4.764 -19.580 1.00 95.12 980 ALA A CA 1
ATOM 7238 C C . ALA A 1 980 ? 21.027 3.996 -19.364 1.00 95.12 980 ALA A C 1
ATOM 7240 O O . ALA A 1 980 ? 21.345 3.543 -18.271 1.00 95.12 980 ALA A O 1
ATOM 7241 N N . GLU A 1 981 ? 21.845 3.876 -20.411 1.00 93.00 981 GLU A N 1
ATOM 7242 C CA . GLU A 1 981 ? 23.183 3.302 -20.241 1.00 93.00 981 GLU A CA 1
ATOM 7243 C C . GLU A 1 981 ? 24.040 4.180 -19.311 1.00 93.00 981 GLU A C 1
ATOM 7245 O O . GLU A 1 981 ? 24.045 5.401 -19.445 1.00 93.00 981 GLU A O 1
ATOM 7250 N N . ILE A 1 982 ? 24.822 3.569 -18.419 1.00 92.06 982 ILE A N 1
ATOM 7251 C CA . ILE A 1 982 ? 25.608 4.262 -17.377 1.00 92.06 982 ILE A CA 1
ATOM 7252 C C . ILE A 1 982 ? 26.604 5.319 -17.898 1.00 92.06 982 ILE A C 1
ATOM 7254 O O . ILE A 1 982 ? 27.058 6.183 -17.154 1.00 92.06 982 ILE A O 1
ATOM 7258 N N . ARG A 1 983 ? 26.968 5.304 -19.187 1.00 91.88 983 ARG A N 1
ATOM 7259 C CA . ARG A 1 983 ? 27.829 6.321 -19.825 1.00 91.88 983 ARG A CA 1
ATOM 7260 C C . ARG A 1 983 ? 27.056 7.227 -20.781 1.00 91.88 983 ARG A C 1
ATOM 7262 O O . ARG A 1 983 ? 27.680 7.861 -21.644 1.00 91.88 983 ARG A O 1
ATOM 7269 N N . ASN A 1 984 ? 25.730 7.272 -20.674 1.00 93.00 984 ASN A N 1
ATOM 7270 C CA . ASN A 1 984 ? 24.893 8.219 -21.396 1.00 93.00 984 ASN A CA 1
ATOM 7271 C C . ASN A 1 984 ? 25.299 9.646 -21.007 1.00 93.00 984 ASN A C 1
ATOM 7273 O O . ASN A 1 984 ? 25.439 9.975 -19.833 1.00 93.00 984 ASN A O 1
ATOM 7277 N N . SER A 1 985 ? 25.552 10.499 -22.003 1.00 89.88 985 SER A N 1
ATOM 7278 C CA . SER A 1 985 ? 26.135 11.820 -21.745 1.00 89.88 985 SER A CA 1
ATOM 7279 C C . SER A 1 985 ? 25.118 12.904 -21.380 1.00 89.88 985 SER A C 1
ATOM 7281 O O . SER A 1 985 ? 25.530 14.043 -21.140 1.00 89.88 985 SER A O 1
ATOM 7283 N N . GLU A 1 986 ? 23.820 12.585 -21.373 1.00 90.62 986 GLU A N 1
ATOM 7284 C CA . GLU A 1 986 ? 22.733 13.553 -21.179 1.00 90.62 986 GLU A CA 1
ATOM 7285 C C . GLU A 1 986 ? 21.732 13.190 -20.075 1.00 90.62 986 GLU A C 1
ATOM 7287 O O . GLU A 1 986 ? 21.113 14.118 -19.565 1.00 90.62 986 GLU A O 1
ATOM 7292 N N . LEU A 1 987 ? 21.572 11.905 -19.732 1.00 91.12 987 LEU A N 1
ATOM 7293 C CA . LEU A 1 987 ? 20.522 11.423 -18.813 1.00 91.12 987 LEU A CA 1
ATOM 7294 C C . LEU A 1 987 ? 21.046 10.928 -17.454 1.00 91.12 987 LEU A C 1
ATOM 7296 O O . LEU A 1 987 ? 20.283 10.819 -16.507 1.00 91.12 987 LEU A O 1
ATOM 7300 N N . VAL A 1 988 ? 22.348 10.652 -17.326 1.00 86.00 988 VAL A N 1
ATOM 7301 C CA . VAL A 1 988 ? 22.926 10.201 -16.047 1.00 86.00 988 VAL A CA 1
ATOM 7302 C C . VAL A 1 988 ? 22.912 11.343 -15.024 1.00 86.00 988 VAL A C 1
ATOM 7304 O O . VAL A 1 988 ? 23.423 12.431 -15.310 1.00 86.00 988 VAL A O 1
ATOM 7307 N N . GLY A 1 989 ? 22.384 11.064 -13.827 1.00 74.00 989 GLY A N 1
ATOM 7308 C CA . GLY A 1 989 ? 22.277 12.010 -12.709 1.00 74.00 989 GLY A CA 1
ATOM 7309 C C . GLY A 1 989 ? 20.939 12.756 -12.610 1.00 74.00 989 GLY A C 1
ATOM 7310 O O . GLY A 1 989 ? 20.852 13.715 -11.846 1.00 74.00 989 GLY A O 1
ATOM 7311 N N . ASP A 1 990 ? 19.934 12.361 -13.395 1.00 77.94 990 ASP A N 1
ATOM 7312 C CA . ASP A 1 990 ? 18.530 12.764 -13.228 1.00 77.94 990 ASP A CA 1
ATOM 7313 C C . ASP A 1 990 ? 17.831 11.789 -12.262 1.00 77.94 990 ASP A C 1
ATOM 7315 O O . ASP A 1 990 ? 18.049 10.583 -12.368 1.00 77.94 990 ASP A O 1
ATOM 7319 N N . SER A 1 991 ? 17.008 12.288 -11.333 1.00 72.69 991 SER A N 1
ATOM 7320 C CA . SER A 1 991 ? 16.306 11.461 -10.335 1.00 72.69 991 SER A CA 1
ATOM 7321 C C . SER A 1 991 ? 15.288 10.501 -10.956 1.00 72.69 991 SER A C 1
ATOM 7323 O O . SER A 1 991 ? 14.975 9.479 -10.363 1.00 72.69 991 SER A O 1
ATOM 7325 N N . THR A 1 992 ? 14.817 10.786 -12.172 1.00 83.06 992 THR A N 1
ATOM 7326 C CA . THR A 1 992 ? 13.918 9.901 -12.933 1.00 83.06 992 THR A CA 1
ATOM 7327 C C . THR A 1 992 ? 14.662 8.832 -13.735 1.00 83.06 992 THR A C 1
ATOM 7329 O O . THR A 1 992 ? 14.037 8.069 -14.472 1.00 83.06 992 THR A O 1
ATOM 7332 N N . THR A 1 993 ? 16.000 8.794 -13.667 1.00 91.81 993 THR A N 1
ATOM 7333 C CA . THR A 1 993 ? 16.823 7.917 -14.505 1.00 91.81 993 THR A CA 1
ATOM 7334 C C . THR A 1 993 ? 17.539 6.838 -13.702 1.00 91.81 993 THR A C 1
ATOM 7336 O O . THR A 1 993 ? 18.482 7.116 -12.967 1.00 91.81 993 THR A O 1
ATOM 7339 N N . TYR A 1 994 ? 17.181 5.586 -13.971 1.00 93.81 994 TYR A N 1
ATOM 7340 C CA . TYR A 1 994 ? 17.949 4.413 -13.581 1.00 93.81 994 TYR A CA 1
ATOM 7341 C C . TYR A 1 994 ? 19.056 4.133 -14.603 1.00 93.81 994 TYR A C 1
ATOM 7343 O O . TYR A 1 994 ? 18.846 4.216 -15.822 1.00 93.81 994 TYR A O 1
ATOM 7351 N N . THR A 1 995 ? 20.253 3.774 -14.136 1.00 93.25 995 THR A N 1
ATOM 7352 C CA . THR A 1 995 ? 21.387 3.490 -15.025 1.00 93.25 995 THR A CA 1
ATOM 7353 C C . THR A 1 995 ? 21.750 2.017 -15.068 1.00 93.25 995 THR A C 1
ATOM 7355 O O . THR A 1 995 ? 21.952 1.418 -14.023 1.00 93.25 995 THR A O 1
ATOM 7358 N N . TYR A 1 996 ? 21.944 1.471 -16.272 1.00 90.88 996 TYR A N 1
ATOM 7359 C CA . TYR A 1 996 ? 22.388 0.087 -16.474 1.00 90.88 996 TYR A CA 1
ATOM 7360 C C . TYR A 1 996 ? 23.702 0.004 -17.274 1.00 90.88 996 TYR A C 1
ATOM 7362 O O . TYR A 1 996 ? 24.023 0.845 -18.128 1.00 90.88 996 TYR A O 1
ATOM 7370 N N . ASN A 1 997 ? 24.484 -1.049 -17.061 1.00 88.00 997 ASN A N 1
ATOM 7371 C CA . ASN A 1 997 ? 25.715 -1.340 -17.780 1.00 88.00 997 ASN A CA 1
ATOM 7372 C C . ASN A 1 997 ? 25.466 -2.228 -19.003 1.00 88.00 997 ASN A C 1
ATOM 7374 O O . ASN A 1 997 ? 25.228 -3.432 -18.928 1.00 88.00 997 ASN A O 1
ATOM 7378 N N . ARG A 1 998 ? 25.669 -1.657 -20.192 1.00 82.25 998 ARG A N 1
ATOM 7379 C CA . ARG A 1 998 ? 25.408 -2.363 -21.454 1.00 82.25 998 ARG A CA 1
ATOM 7380 C C . ARG A 1 998 ? 26.229 -3.633 -21.698 1.00 82.25 998 ARG A C 1
ATOM 7382 O O . ARG A 1 998 ? 25.897 -4.425 -22.580 1.00 82.25 998 ARG A O 1
ATOM 7389 N N . VAL A 1 999 ? 27.373 -3.774 -21.034 1.00 77.69 999 VAL A N 1
ATOM 7390 C CA . VAL A 1 999 ? 28.290 -4.899 -21.262 1.00 77.69 999 VAL A CA 1
ATOM 7391 C C . VAL A 1 999 ? 27.977 -6.079 -20.349 1.00 77.69 999 VAL A C 1
ATOM 7393 O O . VAL A 1 999 ? 28.223 -7.208 -20.768 1.00 77.69 999 VAL A O 1
ATOM 7396 N N . THR A 1 1000 ? 27.479 -5.822 -19.143 1.00 77.81 1000 THR A N 1
ATOM 7397 C CA . THR A 1 1000 ? 27.267 -6.835 -18.100 1.00 77.81 1000 THR A CA 1
ATOM 7398 C C . THR A 1 1000 ? 25.792 -7.146 -17.866 1.00 77.81 1000 THR A C 1
ATOM 7400 O O . THR A 1 1000 ? 25.492 -8.290 -17.550 1.00 77.81 1000 THR A O 1
ATOM 7403 N N . GLU A 1 1001 ? 24.891 -6.193 -18.114 1.00 83.50 1001 GLU A N 1
ATOM 7404 C CA . GLU A 1 1001 ? 23.471 -6.278 -17.741 1.00 83.50 1001 GLU A CA 1
ATOM 7405 C C . GLU A 1 1001 ? 22.556 -6.355 -18.975 1.00 83.50 1001 GLU A C 1
ATOM 7407 O O . GLU A 1 1001 ? 22.133 -7.438 -19.377 1.00 83.50 1001 GLU A O 1
ATOM 7412 N N . LEU A 1 1002 ? 22.295 -5.220 -19.642 1.00 86.25 1002 LEU A N 1
ATOM 7413 C CA . LEU A 1 1002 ? 21.284 -5.112 -20.704 1.00 86.25 1002 LEU A CA 1
ATOM 7414 C C . LEU A 1 1002 ? 21.839 -4.495 -21.992 1.00 86.25 1002 LEU A C 1
ATOM 7416 O O . LEU A 1 1002 ? 22.423 -3.416 -21.990 1.00 86.25 1002 LEU A O 1
ATOM 7420 N N . SER A 1 1003 ? 21.594 -5.110 -23.151 1.00 82.88 1003 SER A N 1
ATOM 7421 C CA . SER A 1 1003 ? 22.061 -4.574 -24.437 1.00 82.88 1003 SER A CA 1
ATOM 7422 C C . SER A 1 1003 ? 20.935 -4.347 -25.440 1.00 82.88 1003 SER A C 1
ATOM 7424 O O . SER A 1 1003 ? 20.754 -5.147 -26.347 1.00 82.88 1003 SER A O 1
ATOM 7426 N N . ILE A 1 1004 ? 20.317 -3.167 -25.372 1.00 84.56 1004 ILE A N 1
ATOM 7427 C CA . ILE A 1 1004 ? 19.315 -2.670 -26.330 1.00 84.56 1004 ILE A CA 1
ATOM 7428 C C . ILE A 1 1004 ? 19.917 -2.558 -27.740 1.00 84.56 1004 ILE A C 1
ATOM 7430 O O . ILE A 1 1004 ? 20.775 -1.714 -27.998 1.00 84.56 1004 ILE A O 1
ATOM 7434 N N . GLU A 1 1005 ? 19.487 -3.363 -28.701 1.00 83.06 1005 GLU A N 1
ATOM 7435 C CA . GLU A 1 1005 ? 19.998 -3.402 -30.073 1.00 83.06 1005 GLU A CA 1
ATOM 7436 C C . GLU A 1 1005 ? 18.960 -2.971 -31.110 1.00 83.06 1005 GLU A C 1
ATOM 7438 O O . GLU A 1 1005 ? 17.786 -2.828 -30.837 1.00 83.06 1005 GLU A O 1
ATOM 7443 N N . GLY A 1 1006 ? 19.361 -2.746 -32.366 1.00 79.69 1006 GLY A N 1
ATOM 7444 C CA . GLY A 1 1006 ? 18.414 -2.331 -33.418 1.00 79.69 1006 GLY A CA 1
ATOM 7445 C C . GLY A 1 1006 ? 17.391 -3.407 -33.833 1.00 79.69 1006 GLY A C 1
ATOM 7446 O O . GLY A 1 1006 ? 16.624 -3.203 -34.771 1.00 79.69 1006 GLY A O 1
ATOM 7447 N N . THR A 1 1007 ? 17.425 -4.597 -33.248 1.00 85.44 1007 THR A N 1
ATOM 7448 C CA . THR A 1 1007 ? 16.404 -5.644 -33.382 1.00 85.44 1007 THR A CA 1
ATOM 7449 C C . THR A 1 1007 ? 16.461 -6.441 -32.097 1.00 85.44 1007 THR A C 1
ATOM 7451 O O . THR A 1 1007 ? 17.496 -7.061 -31.854 1.00 85.44 1007 THR A O 1
ATOM 7454 N N . ASP A 1 1008 ? 15.398 -6.371 -31.311 1.00 85.75 1008 ASP A N 1
ATOM 7455 C CA . ASP A 1 1008 ? 15.414 -6.726 -29.899 1.00 85.75 1008 ASP A CA 1
ATOM 7456 C C . ASP A 1 1008 ? 14.006 -7.053 -29.384 1.00 85.75 1008 ASP A C 1
ATOM 7458 O O . ASP A 1 1008 ? 13.020 -6.737 -30.056 1.00 85.75 1008 ASP A O 1
ATOM 7462 N N . THR A 1 1009 ? 13.959 -7.654 -28.201 1.00 89.06 1009 THR A N 1
ATOM 7463 C CA . THR A 1 1009 ? 12.778 -7.799 -27.353 1.00 89.06 1009 THR A CA 1
ATOM 7464 C C . THR A 1 1009 ? 13.178 -7.303 -25.965 1.00 89.06 1009 THR A C 1
ATOM 7466 O O . THR A 1 1009 ? 14.213 -7.738 -25.475 1.00 89.06 1009 THR A O 1
ATOM 7469 N N . LEU A 1 1010 ? 12.414 -6.395 -25.365 1.00 91.44 1010 LEU A N 1
ATOM 7470 C CA . LEU A 1 1010 ? 12.602 -5.950 -23.980 1.00 91.44 1010 LEU A CA 1
ATOM 7471 C C . LEU A 1 1010 ? 11.465 -6.508 -23.136 1.00 91.44 1010 LEU A C 1
ATOM 7473 O O . LEU A 1 1010 ? 10.325 -6.462 -23.591 1.00 91.44 1010 LEU A O 1
ATOM 7477 N N . ARG A 1 1011 ? 11.784 -7.036 -21.954 1.00 92.38 1011 ARG A N 1
ATOM 7478 C CA . ARG A 1 1011 ? 10.807 -7.607 -21.018 1.00 92.38 1011 ARG A CA 1
ATOM 7479 C C . ARG A 1 1011 ? 11.020 -7.035 -19.629 1.00 92.38 1011 ARG A C 1
ATOM 7481 O O . ARG A 1 1011 ? 12.168 -6.959 -19.184 1.00 92.38 1011 ARG A O 1
ATOM 7488 N N . LEU A 1 1012 ? 9.922 -6.666 -18.984 1.00 94.81 1012 LEU A N 1
ATOM 7489 C CA . LEU A 1 1012 ? 9.862 -6.242 -17.592 1.00 94.81 1012 LEU A CA 1
ATOM 7490 C C . LEU A 1 1012 ? 9.191 -7.352 -16.790 1.00 94.81 1012 LEU A C 1
ATOM 7492 O O . LEU A 1 1012 ? 8.085 -7.771 -17.125 1.00 94.81 1012 LEU A O 1
ATOM 7496 N N . PHE A 1 1013 ? 9.862 -7.825 -15.750 1.00 93.69 1013 PHE A N 1
ATOM 7497 C CA . PHE A 1 1013 ? 9.322 -8.785 -14.802 1.00 93.69 1013 PHE A CA 1
ATOM 7498 C C . PHE A 1 1013 ? 9.144 -8.104 -13.451 1.00 93.69 1013 PHE A C 1
ATOM 7500 O O . PHE A 1 1013 ? 10.051 -7.398 -13.005 1.00 93.69 1013 PHE A O 1
ATOM 7507 N N . ASN A 1 1014 ? 8.011 -8.350 -12.803 1.00 91.69 1014 ASN A N 1
ATOM 7508 C CA . ASN A 1 1014 ? 7.798 -7.955 -11.418 1.00 91.69 1014 ASN A CA 1
ATOM 7509 C C . ASN A 1 1014 ? 8.697 -8.788 -10.475 1.00 91.69 1014 ASN A C 1
ATOM 7511 O O . ASN A 1 1014 ? 9.389 -9.714 -10.915 1.00 91.69 1014 ASN A O 1
ATOM 7515 N N . ALA A 1 1015 ? 8.695 -8.484 -9.176 1.00 86.31 1015 ALA A N 1
ATOM 7516 C CA . ALA A 1 1015 ? 9.555 -9.162 -8.199 1.00 86.31 1015 ALA A CA 1
ATOM 7517 C C . ALA A 1 1015 ? 9.232 -10.663 -8.017 1.00 86.31 1015 ALA A C 1
ATOM 7519 O O . ALA A 1 1015 ? 10.078 -11.420 -7.549 1.00 86.31 1015 ALA A O 1
ATOM 7520 N N . GLN A 1 1016 ? 8.037 -11.109 -8.423 1.00 87.94 1016 GLN A N 1
ATOM 7521 C CA . GLN A 1 1016 ? 7.627 -12.521 -8.422 1.00 87.94 1016 GLN A CA 1
ATOM 7522 C C . GLN A 1 1016 ? 8.025 -13.261 -9.713 1.00 87.94 1016 GLN A C 1
ATOM 7524 O O . GLN A 1 1016 ? 7.879 -14.479 -9.807 1.00 87.94 1016 GLN A O 1
ATOM 7529 N N . GLY A 1 1017 ? 8.544 -12.551 -10.721 1.00 86.44 1017 GLY A N 1
ATOM 7530 C CA . GLY A 1 1017 ? 8.924 -13.129 -12.010 1.00 86.44 1017 GLY A CA 1
ATOM 7531 C C . GLY A 1 1017 ? 7.797 -13.185 -13.048 1.00 86.44 1017 GLY A C 1
ATOM 7532 O O . GLY A 1 1017 ? 7.969 -13.833 -14.086 1.00 86.44 1017 GLY A O 1
ATOM 7533 N N . THR A 1 1018 ? 6.676 -12.499 -12.822 1.00 90.12 1018 THR A N 1
ATOM 7534 C CA . THR A 1 1018 ? 5.595 -12.325 -13.808 1.00 90.12 1018 THR A CA 1
ATOM 7535 C C . THR A 1 1018 ? 5.963 -11.224 -14.801 1.00 90.12 1018 THR A C 1
ATOM 7537 O O . THR A 1 1018 ? 6.484 -10.186 -14.405 1.00 90.12 1018 THR A O 1
ATOM 7540 N N . ILE A 1 1019 ? 5.707 -11.429 -16.100 1.00 92.19 1019 ILE A N 1
ATOM 7541 C CA . ILE A 1 1019 ? 5.937 -10.395 -17.125 1.00 92.19 1019 ILE A CA 1
ATOM 7542 C C . ILE A 1 1019 ? 4.872 -9.310 -16.976 1.00 92.19 1019 ILE A C 1
ATOM 7544 O O . ILE A 1 1019 ? 3.703 -9.583 -17.213 1.00 92.19 1019 ILE A O 1
ATOM 7548 N N . VAL A 1 1020 ? 5.297 -8.096 -16.636 1.00 93.81 1020 VAL A N 1
ATOM 7549 C CA . VAL A 1 1020 ? 4.434 -6.909 -16.506 1.00 93.81 1020 VAL A CA 1
ATOM 7550 C C . VAL A 1 1020 ? 4.224 -6.239 -17.856 1.00 93.81 1020 VAL A C 1
ATOM 7552 O O . VAL A 1 1020 ? 3.132 -5.769 -18.157 1.00 93.81 1020 VAL A O 1
ATOM 7555 N N . ASP A 1 1021 ? 5.279 -6.223 -18.674 1.00 95.69 1021 ASP A N 1
ATOM 7556 C CA . ASP A 1 1021 ? 5.228 -5.732 -20.043 1.00 95.69 1021 ASP A CA 1
ATOM 7557 C C . ASP A 1 1021 ? 6.350 -6.330 -20.911 1.00 95.69 1021 ASP A C 1
ATOM 7559 O O . ASP A 1 1021 ? 7.450 -6.644 -20.437 1.00 95.69 1021 ASP A O 1
ATOM 7563 N N . GLU A 1 1022 ? 6.089 -6.469 -22.209 1.00 92.62 1022 GLU A N 1
ATOM 7564 C CA . GLU A 1 1022 ? 7.054 -6.898 -23.219 1.00 92.62 1022 GLU A CA 1
ATOM 7565 C C . GLU A 1 1022 ? 6.868 -6.077 -24.496 1.00 92.62 1022 GLU A C 1
ATOM 7567 O O . GLU A 1 1022 ? 5.763 -5.920 -24.987 1.00 92.62 1022 GLU A O 1
ATOM 7572 N N . ILE A 1 1023 ? 7.972 -5.646 -25.118 1.00 91.56 1023 ILE A N 1
ATOM 7573 C CA . ILE A 1 1023 ? 7.924 -5.123 -26.488 1.00 91.56 1023 ILE A CA 1
ATOM 7574 C C . ILE A 1 1023 ? 8.939 -5.808 -27.391 1.00 91.56 1023 ILE A C 1
ATOM 7576 O O . ILE A 1 1023 ? 10.104 -6.016 -27.044 1.00 91.56 1023 ILE A O 1
ATOM 7580 N N . SER A 1 1024 ? 8.534 -6.080 -28.631 1.00 88.75 1024 SER A N 1
ATOM 7581 C CA . SER A 1 1024 ? 9.404 -6.638 -29.672 1.00 88.75 1024 SER A CA 1
ATOM 7582 C C . SER A 1 1024 ? 9.560 -5.684 -30.860 1.00 88.75 1024 SER A C 1
ATOM 7584 O O . SER A 1 1024 ? 8.634 -5.455 -31.642 1.00 88.75 1024 SER A O 1
ATOM 7586 N N . TYR A 1 1025 ? 10.774 -5.171 -31.091 1.00 86.38 1025 TYR A N 1
ATOM 7587 C CA . TYR A 1 1025 ? 11.022 -4.157 -32.123 1.00 86.38 1025 TYR A CA 1
ATOM 7588 C C . TYR A 1 1025 ? 12.156 -4.499 -33.098 1.00 86.38 1025 TYR A C 1
ATOM 7590 O O . TYR A 1 1025 ? 13.132 -5.196 -32.819 1.00 86.38 1025 TYR A O 1
ATOM 7598 N N . GLN A 1 1026 ? 12.043 -3.975 -34.325 1.00 85.31 1026 GLN A N 1
ATOM 7599 C CA . GLN A 1 1026 ? 12.970 -4.289 -35.418 1.00 85.31 1026 GLN A CA 1
ATOM 7600 C C . GLN A 1 1026 ? 13.238 -3.088 -36.340 1.00 85.31 1026 GLN A C 1
ATOM 7602 O O . GLN A 1 1026 ? 12.531 -2.859 -37.329 1.00 85.31 1026 GLN A O 1
ATOM 7607 N N . PHE A 1 1027 ? 14.365 -2.402 -36.127 1.00 78.44 1027 PHE A N 1
ATOM 7608 C CA . PHE A 1 1027 ? 14.873 -1.294 -36.947 1.00 78.44 1027 PHE A CA 1
ATOM 7609 C C . PHE A 1 1027 ? 15.545 -1.760 -38.256 1.00 78.44 1027 PHE A C 1
ATOM 7611 O O . PHE A 1 1027 ? 16.657 -1.358 -38.620 1.00 78.44 1027 PHE A O 1
ATOM 7618 N N . THR A 1 1028 ? 14.871 -2.629 -39.022 1.00 64.62 1028 THR A N 1
ATOM 7619 C CA . THR A 1 1028 ? 15.332 -3.060 -40.355 1.00 64.62 1028 THR A CA 1
ATOM 7620 C C . THR A 1 1028 ? 14.542 -2.355 -41.456 1.00 64.62 1028 THR A C 1
ATOM 7622 O O . THR A 1 1028 ? 13.350 -2.572 -41.636 1.00 64.62 1028 THR A O 1
ATOM 7625 N N . GLY A 1 1029 ? 15.208 -1.482 -42.216 1.00 63.06 1029 GLY A N 1
ATOM 7626 C CA . GLY A 1 1029 ? 14.526 -0.507 -43.075 1.00 63.06 1029 GLY A CA 1
ATOM 7627 C C . GLY A 1 1029 ? 13.428 -1.016 -44.037 1.00 63.06 1029 GLY A C 1
ATOM 7628 O O . GLY A 1 1029 ? 13.422 -2.141 -44.531 1.00 63.06 1029 GLY A O 1
ATOM 7629 N N . THR A 1 1030 ? 12.562 -0.076 -44.425 1.00 54.16 1030 THR A N 1
ATOM 7630 C CA . THR A 1 1030 ? 11.405 -0.141 -45.349 1.00 54.16 1030 THR A CA 1
ATOM 7631 C C . THR A 1 1030 ? 10.182 -0.978 -44.954 1.00 54.16 1030 THR A C 1
ATOM 7633 O O . THR A 1 1030 ? 9.164 -0.777 -45.613 1.00 54.16 1030 THR A O 1
ATOM 7636 N N . THR A 1 1031 ? 10.222 -1.846 -43.936 1.00 57.00 1031 THR A N 1
ATOM 7637 C CA . THR A 1 1031 ? 9.038 -2.621 -43.484 1.00 57.00 1031 THR A CA 1
ATOM 7638 C C . THR A 1 1031 ? 9.017 -2.910 -41.967 1.00 57.00 1031 THR A C 1
ATOM 7640 O O . THR A 1 1031 ? 8.595 -3.993 -41.588 1.00 57.00 1031 THR A O 1
ATOM 7643 N N . GLY A 1 1032 ? 9.506 -2.002 -41.118 1.00 66.69 1032 GLY A N 1
ATOM 7644 C CA . GLY A 1 1032 ? 9.531 -2.146 -39.650 1.00 66.69 1032 GLY A CA 1
ATOM 7645 C C . GLY A 1 1032 ? 9.814 -0.801 -38.971 1.00 66.69 1032 GLY A C 1
ATOM 7646 O O . GLY A 1 1032 ? 9.857 0.210 -39.682 1.00 66.69 1032 GLY A O 1
ATOM 7647 N N . TRP A 1 1033 ? 10.046 -0.811 -37.654 1.00 82.12 1033 TRP A N 1
ATOM 7648 C CA . TRP A 1 1033 ? 10.430 0.352 -36.842 1.00 82.12 1033 TRP A CA 1
ATOM 7649 C C . TRP A 1 1033 ? 11.489 1.212 -37.556 1.00 82.12 1033 TRP A C 1
ATOM 7651 O O . TRP A 1 1033 ? 12.448 0.698 -38.148 1.00 82.12 1033 TRP A O 1
ATOM 7661 N N . SER A 1 1034 ? 11.303 2.533 -37.589 1.00 80.69 1034 SER A N 1
ATOM 7662 C CA . SER A 1 1034 ? 12.158 3.415 -38.389 1.00 80.69 1034 SER A CA 1
ATOM 7663 C C . SER A 1 1034 ? 12.338 4.785 -37.747 1.00 80.69 1034 SER A C 1
ATOM 7665 O O . SER A 1 1034 ? 11.583 5.697 -38.071 1.00 80.69 1034 SER A O 1
ATOM 7667 N N . ALA A 1 1035 ? 13.429 4.949 -37.000 1.00 83.81 1035 ALA A N 1
ATOM 7668 C CA . ALA A 1 1035 ? 13.929 6.236 -36.520 1.00 83.81 1035 ALA A CA 1
ATOM 7669 C C . ALA A 1 1035 ? 15.319 6.554 -37.109 1.00 83.81 1035 ALA A C 1
ATOM 7671 O O . ALA A 1 1035 ? 16.117 5.647 -37.400 1.00 83.81 1035 ALA A O 1
ATOM 7672 N N . ALA A 1 1036 ? 15.613 7.830 -37.376 1.00 86.94 1036 ALA A N 1
ATOM 7673 C CA . ALA A 1 1036 ? 16.949 8.261 -37.785 1.00 86.94 1036 ALA A CA 1
ATOM 7674 C C . ALA A 1 1036 ? 17.905 8.333 -36.573 1.00 86.94 1036 ALA A C 1
ATOM 7676 O O . ALA A 1 1036 ? 17.477 8.249 -35.430 1.00 86.94 1036 ALA A O 1
ATOM 7677 N N . PRO A 1 1037 ? 19.227 8.478 -36.788 1.00 90.12 1037 PRO A N 1
ATOM 7678 C CA . PRO A 1 1037 ? 20.144 8.731 -35.679 1.00 90.12 1037 PRO A CA 1
ATOM 7679 C C . PRO A 1 1037 ? 19.747 9.980 -34.883 1.00 90.12 1037 PRO A C 1
ATOM 7681 O O . PRO A 1 1037 ? 19.627 11.052 -35.484 1.00 90.12 1037 PRO A O 1
ATOM 7684 N N . GLY A 1 1038 ? 19.613 9.822 -33.567 1.00 91.06 1038 GLY A N 1
ATOM 7685 C CA . GLY A 1 1038 ? 19.143 10.835 -32.623 1.00 91.06 1038 GLY A CA 1
ATOM 7686 C C . GLY A 1 1038 ? 17.631 10.984 -32.526 1.00 91.06 1038 GLY A C 1
ATOM 7687 O O . GLY A 1 1038 ? 17.190 12.004 -32.024 1.00 91.06 1038 GLY A O 1
ATOM 7688 N N . GLU A 1 1039 ? 16.850 10.048 -33.059 1.00 92.19 1039 GLU A N 1
ATOM 7689 C CA . GLU A 1 1039 ? 15.388 10.035 -32.945 1.00 92.19 1039 GLU A CA 1
ATOM 7690 C C . GLU A 1 1039 ? 14.960 8.780 -32.172 1.00 92.19 1039 GLU A C 1
ATOM 7692 O O . GLU A 1 1039 ? 15.328 7.668 -32.570 1.00 92.19 1039 GLU A O 1
ATOM 7697 N N . SER A 1 1040 ? 14.205 8.957 -31.090 1.00 93.69 1040 SER A N 1
ATOM 7698 C CA . SER A 1 1040 ? 13.508 7.890 -30.369 1.00 93.69 1040 SER A CA 1
ATOM 7699 C C . SER A 1 1040 ? 12.169 7.543 -31.031 1.00 93.69 1040 SER A C 1
ATOM 7701 O O . SER A 1 1040 ? 11.712 8.211 -31.969 1.00 93.69 1040 SER A O 1
ATOM 7703 N N . MET A 1 1041 ? 11.559 6.458 -30.564 1.00 92.06 1041 MET A N 1
ATOM 7704 C CA . MET A 1 1041 ? 10.203 6.047 -30.915 1.00 92.06 1041 MET A CA 1
ATOM 7705 C C . MET A 1 1041 ? 9.347 6.080 -29.652 1.00 92.06 1041 MET A C 1
ATOM 7707 O O . MET A 1 1041 ? 9.688 5.373 -28.713 1.00 92.06 1041 MET A O 1
ATOM 7711 N N . SER A 1 1042 ? 8.270 6.862 -29.670 1.00 93.00 1042 SER A N 1
ATOM 7712 C CA . SER A 1 1042 ? 7.332 7.078 -28.563 1.00 93.00 1042 SER A CA 1
ATOM 7713 C C . SER A 1 1042 ? 5.995 6.399 -28.850 1.00 93.00 1042 SER A C 1
ATOM 7715 O O . SER A 1 1042 ? 5.482 6.481 -29.977 1.00 93.00 1042 SER A O 1
ATOM 7717 N N . LEU A 1 1043 ? 5.433 5.760 -27.832 1.00 92.75 1043 LEU A N 1
ATOM 7718 C CA . LEU A 1 1043 ? 4.091 5.195 -27.818 1.00 92.75 1043 LEU A CA 1
ATOM 7719 C C . LEU A 1 1043 ? 3.042 6.316 -27.726 1.00 92.75 1043 LEU A C 1
ATOM 7721 O O . LEU A 1 1043 ? 3.339 7.424 -27.280 1.00 92.75 1043 LEU A O 1
ATOM 7725 N N . GLN A 1 1044 ? 1.825 6.082 -28.216 1.00 88.88 1044 GLN A N 1
ATOM 7726 C CA . GLN A 1 1044 ? 0.743 7.083 -28.184 1.00 88.88 1044 GLN A CA 1
ATOM 7727 C C . GLN A 1 1044 ? -0.491 6.649 -27.418 1.00 88.88 1044 GLN A C 1
ATOM 7729 O O . GLN A 1 1044 ? -1.221 7.502 -26.924 1.00 88.88 1044 GLN A O 1
ATOM 7734 N N . GLN A 1 1045 ? -0.747 5.350 -27.400 1.00 88.00 1045 GLN A N 1
ATOM 7735 C CA . GLN A 1 1045 ? -1.807 4.756 -26.617 1.00 88.00 1045 GLN A CA 1
ATOM 7736 C C . GLN A 1 1045 ? -1.094 3.977 -25.521 1.00 88.00 1045 GLN A C 1
ATOM 7738 O O . GLN A 1 1045 ? -0.344 3.052 -25.824 1.00 88.00 1045 GLN A O 1
ATOM 7743 N N . LEU A 1 1046 ? -1.185 4.502 -24.302 1.00 88.12 1046 LEU A N 1
ATOM 7744 C CA . LEU A 1 1046 ? -0.413 4.065 -23.146 1.00 88.12 1046 LEU A CA 1
ATOM 7745 C C . LEU A 1 1046 ? -1.126 2.877 -22.490 1.00 88.12 1046 LEU A C 1
ATOM 7747 O O . LEU A 1 1046 ? -1.688 3.017 -21.414 1.00 88.12 1046 LEU A O 1
ATOM 7751 N N . ASP A 1 1047 ? -1.120 1.746 -23.190 1.00 86.19 1047 ASP A N 1
ATOM 7752 C CA . ASP A 1 1047 ? -1.584 0.449 -22.697 1.00 86.19 1047 ASP A CA 1
ATOM 7753 C C . ASP A 1 1047 ? -0.676 -0.680 -23.215 1.00 86.19 1047 ASP A C 1
ATOM 7755 O O . ASP A 1 1047 ? 0.067 -0.513 -24.195 1.00 86.19 1047 ASP A O 1
ATOM 7759 N N . GLU A 1 1048 ? -0.747 -1.818 -22.534 1.00 84.12 1048 GLU A N 1
ATOM 7760 C CA . GLU A 1 1048 ? 0.068 -3.024 -22.697 1.00 84.12 1048 GLU A CA 1
ATOM 7761 C C . GLU A 1 1048 ? -0.220 -3.815 -23.975 1.00 84.12 1048 GLU A C 1
ATOM 7763 O O . GLU A 1 1048 ? 0.556 -4.682 -24.356 1.00 84.12 1048 GLU A O 1
ATOM 7768 N N . THR A 1 1049 ? -1.322 -3.529 -24.672 1.00 86.50 1049 THR A N 1
ATOM 7769 C CA . THR A 1 1049 ? -1.637 -4.186 -25.954 1.00 86.50 1049 THR A CA 1
ATOM 7770 C C . THR A 1 1049 ? -1.201 -3.340 -27.148 1.00 86.50 1049 THR A C 1
ATOM 7772 O O . THR A 1 1049 ? -0.818 -3.842 -28.210 1.00 86.50 1049 THR A O 1
ATOM 7775 N N . SER A 1 1050 ? -1.241 -2.019 -26.992 1.00 84.69 1050 SER A N 1
ATOM 7776 C CA . SER A 1 1050 ? -0.900 -1.053 -28.028 1.00 84.69 1050 SER A CA 1
ATOM 7777 C C . SER A 1 1050 ? 0.600 -0.986 -28.278 1.00 84.69 1050 SER A C 1
ATOM 7779 O O . SER A 1 1050 ? 1.029 -0.766 -29.417 1.00 84.69 1050 SER A O 1
ATOM 7781 N N . ASN A 1 1051 ? 1.414 -1.170 -27.241 1.00 83.50 1051 ASN A N 1
ATOM 7782 C CA . ASN A 1 1051 ? 2.873 -1.120 -27.328 1.00 83.50 1051 ASN A CA 1
ATOM 7783 C C . ASN A 1 1051 ? 3.480 -2.287 -28.151 1.00 83.50 1051 ASN A C 1
ATOM 7785 O O . ASN A 1 1051 ? 4.575 -2.143 -28.709 1.00 83.50 1051 ASN A O 1
ATOM 7789 N N . ASP A 1 1052 ? 2.718 -3.354 -28.382 1.00 86.19 1052 ASP A N 1
ATOM 7790 C CA . ASP A 1 1052 ? 3.044 -4.456 -29.289 1.00 86.19 1052 ASP A CA 1
ATOM 7791 C C . ASP A 1 1052 ? 2.766 -4.146 -30.770 1.00 86.19 1052 ASP A C 1
ATOM 7793 O O . ASP A 1 1052 ? 3.340 -4.743 -31.697 1.00 86.19 1052 ASP A O 1
ATOM 7797 N N . GLU A 1 1053 ? 1.916 -3.157 -31.038 1.00 86.00 1053 GLU A N 1
ATOM 7798 C CA . GLU A 1 1053 ? 1.499 -2.791 -32.382 1.00 86.00 1053 GLU A CA 1
ATOM 7799 C C . GLU A 1 1053 ? 2.345 -1.642 -32.938 1.00 86.00 1053 GLU A C 1
ATOM 7801 O O . GLU A 1 1053 ? 2.206 -0.477 -32.575 1.00 86.00 1053 GLU A O 1
ATOM 7806 N N . LEU A 1 1054 ? 3.167 -1.915 -33.963 1.00 83.56 1054 LEU A N 1
ATOM 7807 C CA . LEU A 1 1054 ? 4.005 -0.896 -34.630 1.00 83.56 1054 LEU A CA 1
ATOM 7808 C C . LEU A 1 1054 ? 3.233 0.378 -35.052 1.00 83.56 1054 LEU A C 1
ATOM 7810 O O . LEU A 1 1054 ? 3.849 1.426 -35.234 1.00 83.56 1054 LEU A O 1
ATOM 7814 N N . GLN A 1 1055 ? 1.916 0.298 -35.284 1.00 83.00 1055 GLN A N 1
ATOM 7815 C CA . GLN A 1 1055 ? 1.103 1.460 -35.669 1.00 83.00 1055 GLN A CA 1
ATOM 7816 C C . GLN A 1 1055 ? 0.819 2.439 -34.520 1.00 83.00 1055 GLN A C 1
ATOM 7818 O O . GLN A 1 1055 ? 0.483 3.588 -34.824 1.00 83.00 1055 GLN A O 1
ATOM 7823 N N . ALA A 1 1056 ? 0.961 2.013 -33.261 1.00 87.00 1056 ALA A N 1
ATOM 7824 C CA . ALA A 1 1056 ? 0.804 2.849 -32.070 1.00 87.00 1056 ALA A CA 1
ATOM 7825 C C . ALA A 1 1056 ? 2.046 3.713 -31.779 1.00 87.00 1056 ALA A C 1
ATOM 7827 O O . ALA A 1 1056 ? 1.969 4.682 -31.027 1.00 87.00 1056 ALA A O 1
ATOM 7828 N N . TRP A 1 1057 ? 3.175 3.411 -32.429 1.00 89.88 1057 TRP A N 1
ATOM 7829 C CA . TRP A 1 1057 ? 4.451 4.091 -32.226 1.00 89.88 1057 TRP A CA 1
ATOM 7830 C C . TRP A 1 1057 ? 4.766 5.112 -33.320 1.00 89.88 1057 TRP A C 1
ATOM 7832 O O . TRP A 1 1057 ? 4.554 4.886 -34.519 1.00 89.88 1057 TRP A O 1
ATOM 7842 N N . CYS A 1 1058 ? 5.393 6.222 -32.939 1.00 89.56 1058 CYS A N 1
ATOM 7843 C CA . CYS A 1 1058 ? 5.928 7.194 -33.891 1.00 89.56 1058 CYS A CA 1
ATOM 7844 C C . CYS A 1 1058 ? 7.217 7.850 -33.414 1.00 89.56 1058 CYS A C 1
ATOM 7846 O O . CYS A 1 1058 ? 7.658 7.657 -32.290 1.00 89.56 1058 CYS A O 1
ATOM 7848 N N . ILE A 1 1059 ? 7.859 8.608 -34.301 1.00 90.12 1059 ILE A N 1
ATOM 7849 C CA . ILE A 1 1059 ? 9.069 9.345 -33.947 1.00 90.12 1059 ILE A CA 1
ATOM 7850 C C . ILE A 1 1059 ? 8.684 10.506 -33.026 1.00 90.12 1059 ILE A C 1
ATOM 7852 O O . ILE A 1 1059 ? 7.847 11.333 -33.414 1.00 90.12 1059 ILE A O 1
ATOM 7856 N N . SER A 1 1060 ? 9.345 10.601 -31.867 1.00 91.69 1060 SER A N 1
ATOM 7857 C CA . SER A 1 1060 ? 9.162 11.725 -30.944 1.00 91.69 1060 SER A CA 1
ATOM 7858 C C . SER A 1 1060 ? 9.412 13.066 -31.647 1.00 91.69 1060 SER A C 1
ATOM 7860 O O . SER A 1 1060 ? 10.138 13.160 -32.645 1.00 91.69 1060 SER A O 1
ATOM 7862 N N . THR A 1 1061 ? 8.787 14.138 -31.157 1.00 90.06 1061 THR A N 1
ATOM 7863 C CA . THR A 1 1061 ? 8.981 15.491 -31.710 1.00 90.06 1061 THR A CA 1
ATOM 7864 C C . THR A 1 1061 ? 9.693 16.451 -30.770 1.00 90.06 1061 THR A C 1
ATOM 7866 O O . THR A 1 1061 ? 10.116 17.527 -31.220 1.00 90.06 1061 THR A O 1
ATOM 7869 N N . ASP A 1 1062 ? 9.875 16.048 -29.516 1.00 92.06 1062 ASP A N 1
ATOM 7870 C CA . ASP A 1 1062 ? 10.535 16.845 -28.497 1.00 92.06 1062 ASP A CA 1
ATOM 7871 C C . ASP A 1 1062 ? 12.041 16.696 -28.565 1.00 92.06 1062 ASP A C 1
ATOM 7873 O O . ASP A 1 1062 ? 12.574 15.692 -29.008 1.00 92.06 1062 ASP A O 1
ATOM 7877 N N . SER A 1 1063 ? 12.755 17.758 -28.209 1.00 92.50 1063 SER A N 1
ATOM 7878 C CA . SER A 1 1063 ? 14.212 17.731 -28.158 1.00 92.50 1063 SER A CA 1
ATOM 7879 C C . SER A 1 1063 ? 14.656 17.727 -26.712 1.00 92.50 1063 SER A C 1
ATOM 7881 O O . SER A 1 1063 ? 14.342 18.689 -26.005 1.00 92.50 1063 SER A O 1
ATOM 7883 N N . TYR A 1 1064 ? 15.465 16.747 -26.333 1.00 92.19 1064 TYR A N 1
ATOM 7884 C CA . TYR A 1 1064 ? 16.117 16.698 -25.031 1.00 92.19 1064 TYR A CA 1
ATOM 7885 C C . TYR A 1 1064 ? 17.634 16.903 -25.169 1.00 92.19 1064 TYR A C 1
ATOM 7887 O O . TYR A 1 1064 ? 18.209 16.824 -26.264 1.00 92.19 1064 TYR A O 1
ATOM 7895 N N . GLY A 1 1065 ? 18.276 17.254 -24.055 1.00 87.12 1065 GLY A N 1
ATOM 7896 C CA . GLY A 1 1065 ? 19.720 17.458 -23.995 1.00 87.12 1065 GLY A CA 1
ATOM 7897 C C . GLY A 1 1065 ? 20.270 18.574 -24.904 1.00 87.12 1065 GLY A C 1
ATOM 7898 O O . GLY A 1 1065 ? 19.594 19.526 -25.309 1.00 87.12 1065 GLY A O 1
ATOM 7899 N N . THR A 1 1066 ? 21.566 18.493 -25.208 1.00 88.75 1066 THR A N 1
ATOM 7900 C CA . THR A 1 1066 ? 22.326 19.435 -26.046 1.00 88.75 1066 THR A CA 1
ATOM 7901 C C . THR A 1 1066 ? 22.954 18.809 -27.298 1.00 88.75 1066 THR A C 1
ATOM 7903 O O . THR A 1 1066 ? 23.380 19.548 -28.198 1.00 88.75 1066 THR A O 1
ATOM 7906 N N . ASN A 1 1067 ? 22.970 17.479 -27.405 1.00 90.50 1067 ASN A N 1
ATOM 7907 C CA . ASN A 1 1067 ? 23.565 16.715 -28.504 1.00 90.50 1067 ASN A CA 1
ATOM 7908 C C . ASN A 1 1067 ? 22.702 16.741 -29.777 1.00 90.50 1067 ASN A C 1
ATOM 7910 O O . ASN A 1 1067 ? 23.184 16.434 -30.875 1.00 90.50 1067 ASN A O 1
ATOM 7914 N N . GLY A 1 1068 ? 21.458 17.216 -29.657 1.00 88.88 1068 GLY A N 1
ATOM 7915 C CA . GLY A 1 1068 ? 20.490 17.295 -30.746 1.00 88.88 1068 GLY A CA 1
ATOM 7916 C C . GLY A 1 1068 ? 19.692 16.009 -30.934 1.00 88.88 1068 GLY A C 1
ATOM 7917 O O . GLY A 1 1068 ? 19.268 15.753 -32.063 1.00 88.88 1068 GLY A O 1
ATOM 7918 N N . ASN A 1 1069 ? 19.536 15.237 -29.857 1.00 94.50 1069 ASN A N 1
ATOM 7919 C CA . ASN A 1 1069 ? 18.610 14.119 -29.775 1.00 94.50 1069 ASN A CA 1
ATOM 7920 C C . ASN A 1 1069 ? 17.159 14.617 -29.705 1.00 94.50 1069 ASN A C 1
ATOM 7922 O O . ASN A 1 1069 ? 16.887 15.775 -29.364 1.00 94.50 1069 ASN A O 1
ATOM 7926 N N . ILE A 1 1070 ? 16.249 13.748 -30.122 1.00 93.75 1070 ILE A N 1
ATOM 7927 C CA . ILE A 1 1070 ? 14.810 13.957 -30.174 1.00 93.75 1070 ILE A CA 1
ATOM 7928 C C . ILE A 1 1070 ? 14.174 12.784 -29.425 1.00 93.75 1070 ILE A C 1
ATOM 7930 O O . ILE A 1 1070 ? 14.453 11.641 -29.787 1.00 93.75 1070 ILE A O 1
ATOM 7934 N N . GLY A 1 1071 ? 13.399 13.098 -28.392 1.00 94.06 1071 GLY A N 1
ATOM 7935 C CA . GLY A 1 1071 ? 12.798 12.193 -27.414 1.00 94.06 1071 GLY A CA 1
ATOM 7936 C C . GLY A 1 1071 ? 12.206 12.953 -26.224 1.00 94.06 1071 GLY A C 1
ATOM 7937 O O . GLY A 1 1071 ? 12.477 14.155 -26.079 1.00 94.06 1071 GLY A O 1
ATOM 7938 N N . SER A 1 1072 ? 11.434 12.249 -25.399 1.00 94.44 1072 SER A N 1
ATOM 7939 C CA . SER A 1 1072 ? 10.700 12.784 -24.236 1.00 94.44 1072 SER A CA 1
ATOM 7940 C C . SER A 1 1072 ? 11.135 12.197 -22.873 1.00 94.44 1072 SER A C 1
ATOM 7942 O O . SER A 1 1072 ? 10.298 12.145 -21.988 1.00 94.44 1072 SER A O 1
ATOM 7944 N N . PRO A 1 1073 ? 12.413 11.817 -22.642 1.00 94.94 1073 PRO A N 1
ATOM 7945 C CA . PRO A 1 1073 ? 12.798 11.049 -21.452 1.00 94.94 1073 PRO A CA 1
ATOM 7946 C C . PRO A 1 1073 ? 12.354 11.726 -20.143 1.00 94.94 1073 PRO A C 1
ATOM 7948 O O . PRO A 1 1073 ? 12.695 12.891 -19.913 1.00 94.94 1073 PRO A O 1
ATOM 7951 N N . GLY A 1 1074 ? 11.619 10.983 -19.315 1.00 91.00 1074 GLY A N 1
ATOM 7952 C CA . GLY A 1 1074 ? 11.100 11.400 -18.011 1.00 91.00 1074 GLY A CA 1
ATOM 7953 C C . GLY A 1 1074 ? 9.901 12.343 -18.125 1.00 91.00 1074 GLY A C 1
ATOM 7954 O O . GLY A 1 1074 ? 9.686 13.193 -17.261 1.00 91.00 1074 GLY A O 1
ATOM 7955 N N . SER A 1 1075 ? 9.170 12.325 -19.241 1.00 91.38 1075 SER A N 1
ATOM 7956 C CA . SER A 1 1075 ? 8.077 13.263 -19.510 1.00 91.38 1075 SER A CA 1
ATOM 7957 C C . SER A 1 1075 ? 7.038 12.686 -20.467 1.00 91.38 1075 SER A C 1
ATOM 7959 O O . SER A 1 1075 ? 7.319 11.800 -21.261 1.00 91.38 1075 SER A O 1
ATOM 7961 N N . GLU A 1 1076 ? 5.838 13.273 -20.449 1.00 92.44 1076 GLU A N 1
ATOM 7962 C CA . GLU A 1 1076 ? 4.736 12.858 -21.321 1.00 92.44 1076 GLU A CA 1
ATOM 7963 C C . GLU A 1 1076 ? 5.133 12.816 -22.807 1.00 92.44 1076 GLU A C 1
ATOM 7965 O O . GLU A 1 1076 ? 5.679 13.777 -23.368 1.00 92.44 1076 GLU A O 1
ATOM 7970 N N . ASN A 1 1077 ? 4.789 11.700 -23.455 1.00 91.06 1077 ASN A N 1
ATOM 7971 C CA . ASN A 1 1077 ? 5.088 11.441 -24.853 1.00 91.06 1077 ASN A CA 1
ATOM 7972 C C . ASN A 1 1077 ? 4.481 12.486 -25.803 1.00 91.06 1077 ASN A C 1
ATOM 7974 O O . ASN A 1 1077 ? 3.279 12.758 -25.846 1.00 91.06 1077 ASN A O 1
ATOM 7978 N N . SER A 1 1078 ? 5.330 13.027 -26.673 1.00 85.81 1078 SER A N 1
ATOM 7979 C CA . SER A 1 1078 ? 4.936 13.987 -27.705 1.00 85.81 1078 SER A CA 1
ATOM 7980 C C . SER A 1 1078 ? 3.914 13.398 -28.691 1.00 85.81 1078 SER A C 1
ATOM 7982 O O . SER A 1 1078 ? 4.122 12.316 -29.244 1.00 85.81 1078 SER A O 1
ATOM 7984 N N . SER A 1 1079 ? 2.854 14.144 -29.030 1.00 84.56 1079 SER A N 1
ATOM 7985 C CA . SER A 1 1079 ? 1.881 13.675 -30.030 1.00 84.56 1079 SER A CA 1
ATOM 7986 C C . SER A 1 1079 ? 2.510 13.479 -31.418 1.00 84.56 1079 SER A C 1
ATOM 7988 O O . SER A 1 1079 ? 3.234 14.348 -31.923 1.00 84.56 1079 SER A O 1
ATOM 7990 N N . CYS A 1 1080 ? 2.132 12.403 -32.112 1.00 78.88 1080 CYS A N 1
ATOM 7991 C CA . CYS A 1 1080 ? 2.695 12.081 -33.419 1.00 78.88 1080 CYS A CA 1
ATOM 7992 C C . CYS A 1 1080 ? 2.545 13.179 -34.472 1.00 78.88 1080 CYS A C 1
ATOM 7994 O O . CYS A 1 1080 ? 1.506 13.825 -34.665 1.00 78.88 1080 CYS A O 1
ATOM 7996 N N . SER A 1 1081 ? 3.575 13.287 -35.311 1.00 74.94 1081 SER A N 1
ATOM 7997 C CA . SER A 1 1081 ? 3.491 14.049 -36.550 1.00 74.94 1081 SER A CA 1
ATOM 7998 C C . SER A 1 1081 ? 2.515 13.380 -37.534 1.00 74.94 1081 SER A C 1
ATOM 8000 O O . SER A 1 1081 ? 2.757 12.246 -37.945 1.00 74.94 1081 SER A O 1
ATOM 8002 N N . PRO A 1 1082 ? 1.522 14.098 -38.106 1.00 66.25 1082 PRO A N 1
ATOM 8003 C CA . PRO A 1 1082 ? 0.596 13.557 -39.121 1.00 66.25 1082 PRO A CA 1
ATOM 8004 C C . PRO A 1 1082 ? 1.261 13.148 -40.450 1.00 66.25 1082 PRO A C 1
ATOM 8006 O O . PRO A 1 1082 ? 0.593 12.873 -41.449 1.00 66.25 1082 PRO A O 1
ATOM 8009 N N . THR A 1 1083 ? 2.585 13.261 -40.528 1.00 67.12 1083 THR A N 1
ATOM 8010 C CA . THR A 1 1083 ? 3.401 12.916 -41.693 1.00 67.12 1083 THR A CA 1
ATOM 8011 C C . THR A 1 1083 ? 4.386 11.787 -41.413 1.00 67.12 1083 THR A C 1
ATOM 8013 O O . THR A 1 1083 ? 5.167 11.462 -42.314 1.00 67.12 1083 THR A O 1
ATOM 8016 N N . ASP A 1 1084 ? 4.351 11.218 -40.205 1.00 68.94 1084 ASP A N 1
ATOM 8017 C CA . ASP A 1 1084 ? 5.142 10.055 -39.831 1.00 68.94 1084 ASP A CA 1
ATOM 8018 C C . ASP A 1 1084 ? 4.690 8.829 -40.652 1.00 68.94 1084 ASP A C 1
ATOM 8020 O O . ASP A 1 1084 ? 3.491 8.574 -40.770 1.00 68.94 1084 ASP A O 1
ATOM 8024 N N . PRO A 1 1085 ? 5.610 8.118 -41.327 1.00 63.25 1085 PRO A N 1
ATOM 8025 C CA . PRO A 1 1085 ? 5.283 6.914 -42.082 1.00 63.25 1085 PRO A CA 1
ATOM 8026 C C . PRO A 1 1085 ? 5.023 5.659 -41.228 1.00 63.25 1085 PRO A C 1
ATOM 8028 O O . PRO A 1 1085 ? 4.592 4.669 -41.822 1.00 63.25 1085 PRO A O 1
ATOM 8031 N N . ASN A 1 1086 ? 5.333 5.673 -39.926 1.00 64.81 1086 ASN A N 1
ATOM 8032 C CA . ASN A 1 1086 ? 5.131 4.558 -38.992 1.00 64.81 1086 ASN A CA 1
ATOM 8033 C C . ASN A 1 1086 ? 3.735 4.593 -38.343 1.00 64.81 1086 ASN A C 1
ATOM 8035 O O . ASN A 1 1086 ? 3.178 3.533 -38.088 1.00 64.81 1086 ASN A O 1
ATOM 8039 N N . PHE A 1 1087 ? 3.160 5.790 -38.179 1.00 58.91 1087 PHE A N 1
ATOM 8040 C CA . PHE A 1 1087 ? 1.874 6.006 -37.515 1.00 58.91 1087 PHE A CA 1
ATOM 8041 C C . PHE A 1 1087 ? 0.681 5.820 -38.465 1.00 58.91 1087 PHE A C 1
ATOM 8043 O O . PHE A 1 1087 ? 0.633 6.421 -39.551 1.00 58.91 1087 PHE A O 1
ATOM 8050 N N . GLY A 1 1088 ? -0.299 5.010 -38.059 1.00 54.25 1088 GLY A N 1
ATOM 8051 C CA . GLY A 1 1088 ? -1.388 4.602 -38.941 1.00 54.25 1088 GLY A CA 1
ATOM 8052 C C . GLY A 1 1088 ? -2.625 4.038 -38.254 1.00 54.25 1088 GLY A C 1
ATOM 8053 O O . GLY A 1 1088 ? -3.111 3.006 -38.704 1.00 54.25 1088 GLY A O 1
ATOM 8054 N N . PHE A 1 1089 ? -3.188 4.739 -37.267 1.00 41.59 1089 PHE A N 1
ATOM 8055 C CA . PHE A 1 1089 ? -4.595 4.551 -36.894 1.00 41.59 1089 PHE A CA 1
ATOM 8056 C C . PHE A 1 1089 ? -5.521 5.523 -37.646 1.00 41.59 1089 PHE A C 1
ATOM 8058 O O . PHE A 1 1089 ? -5.149 6.649 -37.999 1.00 41.59 1089 PHE A O 1
ATOM 8065 N N . ASN A 1 1090 ? -6.708 5.025 -38.001 1.00 34.16 1090 ASN A N 1
ATOM 8066 C CA . ASN A 1 1090 ? -7.757 5.774 -38.690 1.00 34.16 1090 ASN A CA 1
ATOM 8067 C C . ASN A 1 1090 ? -8.263 6.931 -37.809 1.00 34.16 1090 ASN A C 1
ATOM 8069 O O . ASN A 1 1090 ? -8.344 6.794 -36.597 1.00 34.16 1090 ASN A O 1
ATOM 8073 N N . GLN A 1 1091 ? -8.593 8.058 -38.452 1.00 32.81 1091 GLN A N 1
ATOM 8074 C CA . GLN A 1 1091 ? -9.426 9.119 -37.870 1.00 32.81 1091 GLN A CA 1
ATOM 8075 C C . GLN A 1 1091 ? -10.856 8.659 -37.654 1.00 32.81 1091 GLN A C 1
ATOM 8077 O O . GLN A 1 1091 ? -11.321 7.909 -38.550 1.00 32.81 1091 GLN A O 1
#